Protein AF-A0A2U3KTE8-F1 (afdb_monomer_lite)

Structure (mmCIF, N/CA/C/O backbone):
data_AF-A0A2U3KTE8-F1
#
_entry.id   AF-A0A2U3KTE8-F1
#
loop_
_atom_site.group_PDB
_atom_site.id
_atom_site.type_symbol
_atom_site.label_atom_id
_atom_site.label_alt_id
_atom_site.label_comp_id
_atom_site.label_asym_id
_atom_site.label_entity_id
_atom_site.label_seq_id
_atom_site.pdbx_PDB_ins_code
_atom_site.Cartn_x
_atom_site.Cartn_y
_atom_site.Cartn_z
_atom_site.occupancy
_atom_site.B_iso_or_equiv
_atom_site.auth_seq_id
_atom_site.auth_comp_id
_atom_site.auth_asym_id
_atom_site.auth_atom_id
_atom_site.pdbx_PDB_model_num
ATOM 1 N N . MET A 1 1 ? -62.827 31.930 -78.182 1.00 28.92 1 MET A N 1
ATOM 2 C CA . MET A 1 1 ? -62.334 31.041 -79.265 1.00 28.92 1 MET A CA 1
ATOM 3 C C . MET A 1 1 ? -60.875 30.721 -78.950 1.00 28.92 1 MET A C 1
ATOM 5 O O . MET A 1 1 ? -60.211 31.600 -78.426 1.00 28.92 1 MET A O 1
ATOM 9 N N . ARG A 1 2 ? -60.452 29.448 -78.918 1.00 26.50 2 ARG A N 1
ATOM 10 C CA . ARG A 1 2 ? -59.945 28.648 -80.064 1.00 26.50 2 ARG A CA 1
ATOM 11 C C . ARG A 1 2 ? -58.793 29.349 -80.806 1.00 26.50 2 ARG A C 1
ATOM 13 O O . ARG A 1 2 ? -59.036 30.390 -81.403 1.00 26.50 2 ARG A O 1
ATOM 20 N N . GLY A 1 3 ? -57.602 28.742 -80.817 1.00 25.09 3 GLY A N 1
ATOM 21 C CA . GLY A 1 3 ? -56.425 29.221 -81.559 1.00 25.09 3 GLY A CA 1
ATOM 22 C C . GLY A 1 3 ? -55.167 28.394 -81.257 1.00 25.09 3 GLY A C 1
ATOM 23 O O . GLY A 1 3 ? -54.487 28.656 -80.272 1.00 25.09 3 GLY A O 1
ATOM 24 N N . ASN A 1 4 ? -54.879 27.380 -82.078 1.00 34.78 4 ASN A N 1
ATOM 25 C CA . ASN A 1 4 ? -53.755 26.453 -81.881 1.00 34.78 4 ASN A CA 1
ATOM 26 C C . ASN A 1 4 ? -52.385 27.123 -82.086 1.00 34.78 4 ASN A C 1
ATOM 28 O O . ASN A 1 4 ? -52.113 27.589 -83.188 1.00 34.78 4 ASN A O 1
ATOM 32 N N . TRP A 1 5 ? -51.494 27.014 -81.097 1.00 29.61 5 TRP A N 1
ATOM 33 C CA . TRP A 1 5 ? -50.030 27.017 -81.258 1.00 29.61 5 TRP A CA 1
ATOM 34 C C . TRP A 1 5 ? -49.484 25.973 -80.264 1.00 29.61 5 TRP A C 1
ATOM 36 O O . TRP A 1 5 ? -49.497 26.212 -79.064 1.00 29.61 5 TRP A O 1
ATOM 46 N N . LEU A 1 6 ? -49.383 24.700 -80.661 1.00 29.98 6 LEU A N 1
ATOM 47 C CA . LEU A 1 6 ? -48.268 24.044 -81.375 1.00 29.98 6 LEU A CA 1
ATOM 48 C C . LEU A 1 6 ? -47.181 23.503 -80.426 1.00 29.98 6 LEU A C 1
ATOM 50 O O . LEU A 1 6 ? -46.784 24.152 -79.467 1.00 29.98 6 LEU A O 1
ATOM 54 N N . CYS A 1 7 ? -46.752 22.265 -80.687 1.00 37.62 7 CYS A N 1
ATOM 55 C CA . CYS A 1 7 ? -45.860 21.485 -79.824 1.00 37.62 7 CYS A CA 1
ATOM 56 C C . CYS A 1 7 ? -44.417 22.023 -79.809 1.00 37.62 7 CYS A C 1
ATOM 58 O O . CYS A 1 7 ? -43.980 22.679 -80.755 1.00 37.62 7 CYS A O 1
ATOM 60 N N . PRO A 1 8 ? -43.632 21.613 -78.802 1.00 33.94 8 PRO A N 1
ATOM 61 C CA . PRO A 1 8 ? -42.654 20.563 -79.100 1.00 33.94 8 PRO A CA 1
ATOM 62 C C . PRO A 1 8 ? -42.802 19.333 -78.196 1.00 33.94 8 PRO A C 1
ATOM 64 O O . PRO A 1 8 ? -43.012 19.439 -76.992 1.00 33.94 8 PRO A O 1
ATOM 67 N N . ALA A 1 9 ? -42.647 18.144 -78.779 1.00 38.38 9 ALA A N 1
ATOM 68 C CA . ALA A 1 9 ? -42.578 16.889 -78.035 1.00 38.38 9 ALA A CA 1
ATOM 69 C C . ALA A 1 9 ? -41.133 16.620 -77.574 1.00 38.38 9 ALA A C 1
ATOM 71 O O . ALA A 1 9 ? -40.426 15.828 -78.189 1.00 38.38 9 ALA A O 1
ATOM 72 N N . LEU A 1 10 ? -40.690 17.308 -76.517 1.00 36.66 10 LEU A N 1
ATOM 73 C CA . LEU A 1 10 ? -39.472 17.009 -75.748 1.00 36.66 10 LEU A CA 1
ATOM 74 C C . LEU A 1 10 ? -39.554 17.716 -74.374 1.00 36.66 10 LEU A C 1
ATOM 76 O O . LEU A 1 10 ? -40.248 18.719 -74.253 1.00 36.66 10 LEU A O 1
ATOM 80 N N . LEU A 1 11 ? -38.821 17.226 -73.363 1.00 28.58 11 LEU A N 1
ATOM 81 C CA . LEU A 1 11 ? -38.658 17.849 -72.028 1.00 28.58 11 LEU A CA 1
ATOM 82 C C . LEU A 1 11 ? -39.900 17.938 -71.100 1.00 28.58 11 LEU A C 1
ATOM 84 O O . LEU A 1 11 ? -40.196 19.006 -70.581 1.00 28.58 11 LEU A O 1
ATOM 88 N N . ILE A 1 12 ? -40.496 16.794 -70.728 1.00 32.06 12 ILE A N 1
ATOM 89 C CA . ILE A 1 12 ? -40.624 16.422 -69.295 1.00 32.06 12 ILE A CA 1
ATOM 90 C C . ILE A 1 12 ? -40.321 14.918 -69.165 1.00 32.06 12 ILE A C 1
ATOM 92 O O . ILE A 1 12 ? -41.211 14.076 -69.206 1.00 32.06 12 ILE A O 1
ATOM 96 N N . ALA A 1 13 ? -39.035 14.585 -69.027 1.00 31.47 13 ALA A N 1
ATOM 97 C CA . ALA A 1 13 ? -38.539 13.247 -68.664 1.00 31.47 13 ALA A CA 1
ATOM 98 C C . ALA A 1 13 ? -37.740 13.300 -67.342 1.00 31.47 13 ALA A C 1
ATOM 100 O O . ALA A 1 13 ? -36.789 12.557 -67.120 1.00 31.47 13 ALA A O 1
ATOM 101 N N . LEU A 1 14 ? -38.114 14.254 -66.489 1.00 30.84 14 LEU A N 1
ATOM 102 C CA . LEU A 1 14 ? -37.561 14.565 -65.173 1.00 30.84 14 LEU A CA 1
ATOM 103 C C . LEU A 1 14 ? -38.757 14.842 -64.246 1.00 30.84 14 LEU A C 1
ATOM 105 O O . LEU A 1 14 ? -39.820 15.220 -64.735 1.00 30.84 14 LEU A O 1
ATOM 109 N N . PHE A 1 15 ? -38.593 14.662 -62.934 1.00 35.06 15 PHE A N 1
ATOM 110 C CA . PHE A 1 15 ? -39.677 14.689 -61.931 1.00 35.06 15 PHE A CA 1
ATOM 111 C C . PHE A 1 15 ? -40.653 13.494 -61.939 1.00 35.06 15 PHE A C 1
ATOM 113 O O . PHE A 1 15 ? -41.784 13.606 -61.471 1.00 35.06 15 PHE A O 1
ATOM 120 N N . ALA A 1 16 ? -40.168 12.297 -62.286 1.00 34.12 16 ALA A N 1
ATOM 121 C CA . ALA A 1 16 ? -40.487 11.165 -61.413 1.00 34.12 16 ALA A CA 1
ATOM 122 C C . ALA A 1 16 ? -39.717 11.407 -60.103 1.00 34.12 16 ALA A C 1
ATOM 124 O O . ALA A 1 16 ? -38.485 11.419 -60.107 1.00 34.12 16 ALA A O 1
ATOM 125 N N . GLY A 1 17 ? -40.429 11.742 -59.024 1.00 30.98 17 GLY A N 1
ATOM 126 C CA . GLY A 1 17 ? -39.804 12.182 -57.776 1.00 30.98 17 GLY A CA 1
ATOM 127 C C . GLY A 1 17 ? -38.897 11.103 -57.191 1.00 30.98 17 GLY A C 1
ATOM 128 O O . GLY A 1 17 ? -39.318 9.958 -57.039 1.00 30.98 17 GLY A O 1
ATOM 129 N N . SER A 1 18 ? -37.665 11.470 -56.835 1.00 34.28 18 SER A N 1
ATOM 130 C CA . SER A 1 18 ? -36.778 10.583 -56.093 1.00 34.28 18 SER A CA 1
ATOM 131 C C . SER A 1 18 ? -37.427 10.227 -54.757 1.00 34.28 18 SER A C 1
ATOM 133 O O . SER A 1 18 ? -37.524 11.060 -53.851 1.00 34.28 18 SER A O 1
ATOM 135 N N . VAL A 1 19 ? -37.835 8.963 -54.607 1.00 43.12 19 VAL A N 1
ATOM 136 C CA . VAL A 1 19 ? -37.968 8.360 -53.279 1.00 43.12 19 VAL A CA 1
ATOM 137 C C . VAL A 1 19 ? -36.625 8.599 -52.605 1.00 43.12 19 VAL A C 1
ATOM 139 O O . VAL A 1 19 ? -35.592 8.174 -53.122 1.00 43.12 19 VAL A O 1
ATOM 142 N N . HIS A 1 20 ? -36.623 9.381 -51.526 1.00 45.66 20 HIS A N 1
ATOM 143 C CA . HIS A 1 20 ? -35.391 9.763 -50.847 1.00 45.66 20 HIS A CA 1
ATOM 144 C C . HIS A 1 20 ? -34.847 8.527 -50.133 1.00 45.66 20 HIS A C 1
ATOM 146 O O . HIS A 1 20 ? -35.164 8.291 -48.966 1.00 45.66 20 HIS A O 1
ATOM 152 N N . ALA A 1 21 ? -34.063 7.729 -50.862 1.00 53.69 21 ALA A N 1
ATOM 153 C CA . ALA A 1 21 ? -33.314 6.616 -50.316 1.00 53.69 21 ALA A CA 1
ATOM 154 C C . ALA A 1 21 ? -32.423 7.188 -49.216 1.00 53.69 21 ALA A C 1
ATOM 156 O O . ALA A 1 21 ? -31.501 7.968 -49.460 1.00 53.69 21 ALA A O 1
ATOM 157 N N . LYS A 1 22 ? -32.817 6.916 -47.975 1.00 60.16 22 LYS A N 1
ATOM 158 C CA . LYS A 1 22 ? -32.207 7.540 -46.813 1.00 60.16 22 LYS A CA 1
ATOM 159 C C . LYS A 1 22 ? -30.845 6.893 -46.646 1.00 60.16 22 LYS A C 1
ATOM 161 O O . LYS A 1 22 ? -30.785 5.679 -46.466 1.00 60.16 22 LYS A O 1
ATOM 166 N N . GLU A 1 23 ? -29.780 7.687 -46.708 1.00 78.44 23 GLU A N 1
ATOM 167 C CA . GLU A 1 23 ? -28.440 7.166 -46.460 1.00 78.44 23 GLU A CA 1
ATOM 168 C C . GLU A 1 23 ? -28.403 6.571 -45.047 1.00 78.44 23 GLU A C 1
ATOM 170 O O . GLU A 1 23 ? -28.702 7.246 -44.054 1.00 78.44 23 GLU A O 1
ATOM 175 N N . GLN A 1 24 ? -28.094 5.281 -44.970 1.00 80.00 24 GLN A N 1
ATOM 176 C CA . GLN A 1 24 ? -28.000 4.530 -43.729 1.00 80.00 24 GLN A CA 1
ATOM 177 C C . GLN A 1 24 ? -26.578 4.026 -43.519 1.00 80.00 24 GLN A C 1
ATOM 179 O O . GLN A 1 24 ? -25.834 3.748 -44.462 1.00 80.00 24 GLN A O 1
ATOM 184 N N . ARG A 1 25 ? -26.223 3.905 -42.240 1.00 83.06 25 ARG A N 1
ATOM 185 C CA . ARG A 1 25 ? -24.971 3.328 -41.765 1.00 83.06 25 ARG A CA 1
ATOM 186 C C . ARG A 1 25 ? -25.314 2.055 -41.004 1.00 83.06 25 ARG A C 1
ATOM 188 O O . ARG A 1 25 ? -25.927 2.138 -39.943 1.00 83.06 25 ARG A O 1
ATOM 195 N N . VAL A 1 26 ? -24.924 0.911 -41.551 1.00 82.75 26 VAL A N 1
ATOM 196 C CA . VAL A 1 26 ? -25.088 -0.403 -40.917 1.00 82.75 26 VAL A CA 1
ATOM 197 C C . VAL A 1 26 ? -23.722 -0.847 -40.411 1.00 82.75 26 VAL A C 1
ATOM 199 O O . VAL A 1 26 ? -22.735 -0.780 -41.139 1.00 82.75 26 VAL A O 1
ATOM 202 N N . HIS A 1 27 ? -23.655 -1.275 -39.156 1.00 85.69 27 HIS A N 1
ATOM 203 C CA . HIS A 1 27 ? -22.467 -1.858 -38.536 1.00 85.69 27 HIS A CA 1
ATOM 204 C C . HIS A 1 27 ? -22.915 -3.137 -37.833 1.00 85.69 27 HIS A C 1
ATOM 206 O O . HIS A 1 27 ? -23.932 -3.140 -37.143 1.00 85.69 27 HIS A O 1
ATOM 212 N N . GLY A 1 28 ? -22.211 -4.232 -38.099 1.00 85.25 28 GLY A N 1
ATOM 213 C CA . GLY A 1 28 ? -22.533 -5.553 -37.578 1.00 85.25 28 GLY A CA 1
ATOM 214 C C . GLY A 1 28 ? -21.640 -6.626 -38.191 1.00 85.25 28 GLY A C 1
ATOM 215 O O . GLY A 1 28 ? -20.665 -6.324 -38.884 1.00 85.25 28 GLY A O 1
ATOM 216 N N . TYR A 1 29 ? -21.987 -7.885 -37.947 1.00 88.12 29 TYR A N 1
ATOM 217 C CA . TYR A 1 29 ? -21.288 -9.037 -38.513 1.00 88.12 29 TYR A CA 1
ATOM 218 C C . TYR A 1 29 ? -22.028 -9.577 -39.742 1.00 88.12 29 TYR A C 1
ATOM 220 O O . TYR A 1 29 ? -23.258 -9.604 -39.784 1.00 88.12 29 TYR A O 1
ATOM 228 N N . VAL A 1 30 ? -21.276 -10.038 -40.741 1.00 88.38 30 VAL A N 1
ATOM 229 C CA . VAL A 1 30 ? -21.837 -10.689 -41.932 1.00 88.38 30 VAL A CA 1
ATOM 230 C C . VAL A 1 30 ? -22.474 -12.021 -41.546 1.00 88.38 30 VAL A C 1
ATOM 232 O O . VAL A 1 30 ? -21.805 -12.892 -40.987 1.00 88.38 30 VAL A O 1
ATOM 235 N N . THR A 1 31 ? -23.756 -12.192 -41.864 1.00 89.06 31 THR A N 1
ATOM 236 C CA . THR A 1 31 ? -24.562 -13.362 -41.477 1.00 89.06 31 THR A CA 1
ATOM 237 C C . THR A 1 31 ? -24.674 -14.402 -42.597 1.00 89.06 31 THR A C 1
ATOM 239 O O . THR A 1 31 ? -24.746 -15.595 -42.311 1.00 89.06 31 THR A O 1
ATOM 242 N N . ALA A 1 32 ? -24.606 -13.978 -43.862 1.00 87.44 32 ALA A N 1
ATOM 243 C CA . ALA A 1 32 ? -24.522 -14.839 -45.044 1.00 87.44 32 ALA A CA 1
ATOM 244 C C . ALA A 1 32 ? -23.775 -14.135 -46.195 1.00 87.44 32 ALA A C 1
ATOM 246 O O . ALA A 1 32 ? -23.663 -12.910 -46.218 1.00 87.44 32 ALA A O 1
ATOM 247 N N . VAL A 1 33 ? -23.255 -14.905 -47.157 1.00 86.12 33 VAL A N 1
ATOM 248 C CA . VAL A 1 33 ? -22.587 -14.398 -48.371 1.00 86.12 33 VAL A CA 1
ATOM 249 C C . VAL A 1 33 ? -23.146 -15.137 -49.584 1.00 86.12 33 VAL A C 1
ATOM 251 O O . VAL A 1 33 ? -23.163 -16.366 -49.602 1.00 86.12 33 VAL A O 1
ATOM 254 N N . HIS A 1 34 ? -23.585 -14.390 -50.599 1.00 85.06 34 HIS A N 1
ATOM 255 C CA . HIS A 1 34 ? -24.218 -14.928 -51.812 1.00 85.06 34 HIS A CA 1
ATOM 256 C C . HIS A 1 34 ? -23.387 -14.681 -53.081 1.00 85.06 34 HIS A C 1
ATOM 258 O O . HIS A 1 34 ? -23.588 -15.347 -54.093 1.00 85.06 34 HIS A O 1
ATOM 264 N N . GLY A 1 35 ? -22.429 -13.752 -53.032 1.00 79.31 35 GLY A N 1
ATOM 265 C CA . GLY A 1 35 ? -21.465 -13.508 -54.103 1.00 79.31 35 GLY A CA 1
ATOM 266 C C . GLY A 1 35 ? -20.498 -12.362 -53.776 1.00 79.31 35 GLY A C 1
ATOM 267 O O . GLY A 1 35 ? -20.647 -11.702 -52.748 1.00 79.31 35 GLY A O 1
ATOM 268 N N . PRO A 1 36 ? -19.535 -12.048 -54.666 1.00 75.38 36 PRO A N 1
ATOM 269 C CA . PRO A 1 36 ? -18.525 -10.995 -54.455 1.00 75.38 36 PRO A CA 1
ATOM 270 C C . PRO A 1 36 ? -19.099 -9.562 -54.386 1.00 75.38 36 PRO A C 1
ATOM 272 O O . PRO A 1 36 ? -18.371 -8.591 -54.153 1.00 75.38 36 PRO A O 1
ATOM 275 N N . THR A 1 37 ? -20.403 -9.426 -54.622 1.00 83.25 37 THR A N 1
ATOM 276 C CA . THR A 1 37 ? -21.181 -8.183 -54.641 1.00 83.25 37 THR A CA 1
ATOM 277 C C . THR A 1 37 ? -22.459 -8.261 -53.793 1.00 83.25 37 THR A C 1
ATOM 279 O O . THR A 1 37 ? -23.185 -7.271 -53.740 1.00 83.25 37 THR A O 1
ATOM 282 N N . SER A 1 38 ? -22.751 -9.386 -53.114 1.00 88.12 38 SER A N 1
ATOM 283 C CA . SER A 1 38 ? -23.931 -9.498 -52.240 1.00 88.12 38 SER A CA 1
ATOM 284 C C . SER A 1 38 ? -23.744 -10.428 -51.037 1.00 88.12 38 SER A C 1
ATOM 286 O O . SER A 1 38 ? -23.248 -11.552 -51.153 1.00 88.12 38 SER A O 1
ATOM 288 N N . PHE A 1 39 ? -24.169 -9.935 -49.877 1.00 90.31 39 PHE A N 1
ATOM 289 C CA . PHE A 1 39 ? -24.069 -10.562 -48.560 1.00 90.31 39 PHE A CA 1
ATOM 290 C C . PHE A 1 39 ? -25.118 -9.950 -47.613 1.00 90.31 39 PHE A C 1
ATOM 292 O O . PHE A 1 39 ? -25.838 -9.027 -47.999 1.00 90.31 39 PHE A O 1
ATOM 299 N N . ASP A 1 40 ? -25.213 -10.462 -46.391 1.00 90.75 40 ASP A N 1
ATOM 300 C CA . ASP A 1 40 ? -26.230 -10.092 -45.401 1.00 90.75 40 ASP A CA 1
ATOM 301 C C . ASP A 1 40 ? -25.566 -9.544 -44.136 1.00 90.75 40 ASP A C 1
ATOM 303 O O . ASP A 1 40 ? -24.537 -10.066 -43.702 1.00 90.75 40 ASP A O 1
ATOM 307 N N . VAL A 1 41 ? -26.174 -8.528 -43.521 1.00 87.88 41 VAL A N 1
ATOM 308 C CA . VAL A 1 41 ? -25.844 -8.066 -42.162 1.00 87.88 41 VAL A CA 1
ATOM 309 C C . VAL A 1 41 ? -27.146 -7.827 -41.411 1.00 87.88 41 VAL A C 1
ATOM 311 O O . VAL A 1 41 ? -27.939 -6.979 -41.807 1.00 87.88 41 VAL A O 1
ATOM 314 N N . ASP A 1 42 ? -27.358 -8.546 -40.310 1.00 85.69 42 ASP A N 1
ATOM 315 C CA . ASP A 1 42 ? -28.614 -8.514 -39.545 1.00 85.69 42 ASP A CA 1
ATOM 316 C C . ASP A 1 42 ? -29.854 -8.812 -40.427 1.00 85.69 42 ASP A C 1
ATOM 318 O O . ASP A 1 42 ? -29.933 -9.911 -40.974 1.00 85.69 42 ASP A O 1
ATOM 322 N N . ASP A 1 43 ? -30.798 -7.871 -40.586 1.00 84.12 43 ASP A N 1
ATOM 323 C CA . ASP A 1 43 ? -31.929 -7.960 -41.536 1.00 84.12 43 ASP A CA 1
ATOM 324 C C . ASP A 1 43 ? -31.652 -7.299 -42.914 1.00 84.12 43 ASP A C 1
ATOM 326 O O . ASP A 1 43 ? -32.544 -7.257 -43.761 1.00 84.12 43 ASP A O 1
ATOM 330 N N . TYR A 1 44 ? -30.457 -6.746 -43.158 1.00 86.69 44 TYR A N 1
ATOM 331 C CA . TYR A 1 44 ? -30.142 -5.982 -44.375 1.00 86.69 44 TYR A CA 1
ATOM 332 C C . TYR A 1 44 ? -29.500 -6.852 -45.460 1.00 86.69 44 TYR A C 1
ATOM 334 O O . TYR A 1 44 ? -28.428 -7.432 -45.250 1.00 86.69 44 TYR A O 1
ATOM 342 N N . ARG A 1 45 ? -30.080 -6.847 -46.669 1.00 90.19 45 ARG A N 1
ATOM 343 C CA . ARG A 1 45 ? -29.439 -7.416 -47.862 1.00 90.19 45 ARG A CA 1
ATOM 344 C C . ARG A 1 45 ? -28.527 -6.380 -48.509 1.00 90.19 45 ARG A C 1
ATOM 346 O O . ARG A 1 45 ? -28.984 -5.385 -49.063 1.00 90.19 45 ARG A O 1
ATOM 353 N N . ILE A 1 46 ? -27.224 -6.617 -48.471 1.00 90.19 46 ILE A N 1
ATOM 354 C CA . ILE A 1 46 ? -26.235 -5.673 -48.987 1.00 90.19 46 ILE A CA 1
ATOM 355 C C . ILE A 1 46 ? -25.967 -5.959 -50.465 1.00 90.19 46 ILE A C 1
ATOM 357 O O . ILE A 1 46 ? -25.741 -7.107 -50.862 1.00 90.19 46 ILE A O 1
ATOM 361 N N . LEU A 1 47 ? -25.963 -4.898 -51.273 1.00 89.56 47 LEU A N 1
ATOM 362 C CA . LEU A 1 47 ? -25.546 -4.908 -52.673 1.00 89.56 47 LEU A CA 1
ATOM 363 C C . LEU A 1 47 ? -24.385 -3.928 -52.865 1.00 89.56 47 LEU A C 1
ATOM 365 O O . LEU A 1 47 ? -24.518 -2.739 -52.578 1.00 89.56 47 LEU A O 1
ATOM 369 N N . ARG A 1 48 ? -23.248 -4.418 -53.365 1.00 87.19 48 ARG A N 1
ATOM 370 C CA . ARG A 1 48 ? -22.028 -3.634 -53.608 1.00 87.19 48 ARG A CA 1
ATOM 371 C C . ARG A 1 48 ? -21.708 -3.613 -55.102 1.00 87.19 48 ARG A C 1
ATOM 373 O O . ARG A 1 48 ? -21.484 -4.667 -55.692 1.00 87.19 48 ARG A O 1
ATOM 380 N N . ASP A 1 49 ? -21.629 -2.425 -55.697 1.00 82.69 49 ASP A N 1
ATOM 381 C CA . ASP A 1 49 ? -21.082 -2.266 -57.049 1.00 82.69 49 ASP A CA 1
ATOM 382 C C . ASP A 1 49 ? -19.582 -2.622 -57.066 1.00 82.69 49 ASP A C 1
ATOM 384 O O . ASP A 1 49 ? -18.869 -2.379 -56.091 1.00 82.69 49 ASP A O 1
ATOM 388 N N . GLN A 1 50 ? -19.065 -3.197 -58.155 1.00 78.69 50 GLN A N 1
ATOM 389 C CA . GLN A 1 50 ? -17.646 -3.572 -58.222 1.00 78.69 50 GLN A CA 1
ATOM 390 C C . GLN A 1 50 ? -16.700 -2.364 -58.106 1.00 78.69 50 GLN A C 1
ATOM 392 O O . GLN A 1 50 ? -15.600 -2.526 -57.576 1.00 78.69 50 GLN A O 1
ATOM 397 N N . SER A 1 51 ? -17.143 -1.174 -58.526 1.00 76.12 51 SER A N 1
ATOM 398 C CA . SER A 1 51 ? -16.421 0.099 -58.388 1.00 76.12 51 SER A CA 1
ATOM 399 C C . SER A 1 51 ? -16.314 0.608 -56.944 1.00 76.12 51 SER A C 1
ATOM 401 O O . SER A 1 51 ? -15.414 1.391 -56.640 1.00 76.12 51 SER A O 1
ATOM 403 N N . VAL A 1 52 ? -17.183 0.147 -56.037 1.00 80.69 52 VAL A N 1
ATOM 404 C CA . VAL A 1 52 ? -17.146 0.517 -54.616 1.00 80.69 52 VAL A CA 1
ATOM 405 C C . VAL A 1 52 ? -16.070 -0.306 -53.920 1.00 80.69 52 VAL A C 1
ATOM 407 O O . VAL A 1 52 ? -16.227 -1.511 -53.699 1.00 80.69 52 VAL A O 1
ATOM 410 N N . THR A 1 53 ? -14.960 0.347 -53.587 1.00 77.50 53 THR A N 1
ATOM 411 C CA . THR A 1 53 ? -13.811 -0.280 -52.930 1.00 77.50 53 THR A CA 1
ATOM 412 C C . THR A 1 53 ? -14.165 -0.811 -51.540 1.00 77.50 53 THR A C 1
ATOM 414 O O . THR A 1 53 ? -14.975 -0.237 -50.809 1.00 77.50 53 THR A O 1
ATOM 417 N N . ILE A 1 54 ? -13.536 -1.932 -51.180 1.00 82.69 54 ILE A N 1
ATOM 418 C CA . ILE A 1 54 ? -13.597 -2.503 -49.833 1.00 82.69 54 ILE A CA 1
ATOM 419 C C . ILE A 1 54 ? -12.341 -2.048 -49.087 1.00 82.69 54 ILE A C 1
ATOM 421 O O . ILE A 1 54 ? -11.221 -2.325 -49.517 1.00 82.69 54 ILE A O 1
ATOM 425 N N . GLU A 1 55 ? -12.529 -1.341 -47.980 1.00 83.19 55 GLU A N 1
ATOM 426 C CA . GLU A 1 55 ? -11.456 -0.847 -47.120 1.00 83.19 55 GLU A CA 1
ATOM 427 C C . GLU A 1 55 ? -11.212 -1.845 -45.981 1.00 83.19 55 GLU A C 1
ATOM 429 O O . GLU A 1 55 ? -12.041 -1.988 -45.085 1.00 83.19 55 GLU A O 1
ATOM 434 N N . PHE A 1 56 ? -10.082 -2.549 -46.006 1.00 77.31 56 PHE A N 1
ATOM 435 C CA . PHE A 1 56 ? -9.706 -3.478 -44.937 1.00 77.31 56 PHE A CA 1
ATOM 436 C C . PHE A 1 56 ? -8.962 -2.723 -43.828 1.00 77.31 56 PHE A C 1
ATOM 438 O O . PHE A 1 56 ? -7.908 -2.139 -44.070 1.00 77.31 56 PHE A O 1
ATOM 445 N N . VAL A 1 57 ? -9.522 -2.734 -42.617 1.00 73.62 57 VAL A N 1
ATOM 446 C CA . VAL A 1 57 ? -9.039 -2.000 -41.440 1.00 73.62 57 VAL A CA 1
ATOM 447 C C . VAL A 1 57 ? -8.342 -2.967 -40.480 1.00 73.62 57 VAL A C 1
ATOM 449 O O . VAL A 1 57 ? -8.933 -3.961 -40.051 1.00 73.62 57 VAL A O 1
ATOM 452 N N . THR A 1 58 ? -7.090 -2.656 -40.144 1.00 65.31 58 THR A N 1
ATOM 453 C CA . THR A 1 58 ? -6.147 -3.486 -39.373 1.00 65.31 58 THR A CA 1
ATOM 454 C C . THR A 1 58 ? -5.725 -2.779 -38.076 1.00 65.31 58 THR A C 1
ATOM 456 O O . THR A 1 58 ? -5.627 -1.555 -38.073 1.00 65.31 58 THR A O 1
ATOM 459 N N . ASP A 1 59 ? -5.427 -3.515 -36.997 1.00 57.69 59 ASP A N 1
ATOM 460 C CA . ASP A 1 59 ? -4.810 -2.936 -35.782 1.00 57.69 59 ASP A CA 1
ATOM 461 C C . ASP A 1 59 ? -3.307 -2.642 -36.034 1.00 57.69 59 ASP A C 1
ATOM 463 O O . ASP A 1 59 ? -2.608 -3.472 -36.618 1.00 57.69 59 ASP A O 1
ATOM 467 N N . ASP A 1 60 ? -2.796 -1.498 -35.553 1.00 46.94 60 ASP A N 1
ATOM 468 C CA . ASP A 1 60 ? -1.441 -0.970 -35.848 1.00 46.94 60 ASP A CA 1
ATOM 469 C C . ASP A 1 60 ? -0.253 -1.869 -35.421 1.00 46.94 60 ASP A C 1
ATOM 471 O O . ASP A 1 60 ? 0.868 -1.679 -35.894 1.00 46.94 60 ASP A O 1
ATOM 475 N N . ASP A 1 61 ? -0.465 -2.845 -34.530 1.00 46.47 61 ASP A N 1
ATOM 476 C CA . ASP A 1 61 ? 0.589 -3.740 -34.013 1.00 46.47 61 ASP A CA 1
ATOM 477 C C . ASP A 1 61 ? 0.988 -4.872 -34.994 1.00 46.47 61 ASP A C 1
ATOM 479 O O . ASP A 1 61 ? 1.993 -5.557 -34.771 1.00 46.47 61 ASP A O 1
ATOM 483 N N . ASP A 1 62 ? 0.219 -5.132 -36.062 1.00 47.09 62 ASP A N 1
ATOM 484 C CA . ASP A 1 62 ? 0.416 -6.324 -36.905 1.00 47.09 62 ASP A CA 1
ATOM 485 C C . ASP A 1 62 ? 1.281 -6.071 -38.156 1.00 47.09 62 ASP A C 1
ATOM 487 O O . ASP A 1 62 ? 0.797 -5.772 -39.249 1.00 47.09 62 ASP A O 1
ATOM 491 N N . GLN A 1 63 ? 2.596 -6.255 -38.004 1.00 43.12 63 GLN A N 1
ATOM 492 C CA . GLN A 1 63 ? 3.603 -5.979 -39.044 1.00 43.12 63 GLN A CA 1
ATOM 493 C C . GLN A 1 63 ? 3.455 -6.797 -40.350 1.00 43.12 63 GLN A C 1
ATOM 495 O O . GLN A 1 63 ? 4.078 -6.446 -41.351 1.00 43.12 63 GLN A O 1
ATOM 500 N N . ASN A 1 64 ? 2.619 -7.845 -40.386 1.00 46.72 64 ASN A N 1
ATOM 501 C CA . ASN A 1 64 ? 2.416 -8.706 -41.562 1.00 46.72 64 ASN A CA 1
ATOM 502 C C . ASN A 1 64 ? 1.093 -8.419 -42.306 1.00 46.72 64 ASN A C 1
ATOM 504 O O . ASN A 1 64 ? 0.380 -9.338 -42.712 1.00 46.72 64 ASN A O 1
ATOM 508 N N . ALA A 1 65 ? 0.773 -7.146 -42.558 1.00 48.00 65 ALA A N 1
ATOM 509 C CA . ALA A 1 65 ? -0.464 -6.747 -43.245 1.00 48.00 65 ALA A CA 1
ATOM 510 C C . ALA A 1 65 ? -0.635 -7.282 -44.691 1.00 48.00 65 ALA A C 1
ATOM 512 O O . ALA A 1 65 ? -1.716 -7.182 -45.271 1.00 48.00 65 ALA A O 1
ATOM 513 N N . ALA A 1 66 ? 0.401 -7.891 -45.280 1.00 47.25 66 ALA A N 1
ATOM 514 C CA . ALA A 1 66 ? 0.315 -8.579 -46.570 1.00 47.25 66 ALA A CA 1
ATOM 515 C C . ALA A 1 66 ? -0.506 -9.890 -46.529 1.00 47.25 66 ALA A C 1
ATOM 517 O O . ALA A 1 66 ? -0.999 -10.322 -47.570 1.00 47.25 66 ALA A O 1
ATOM 518 N N . ASP A 1 67 ? -0.658 -10.500 -45.347 1.00 49.28 67 ASP A N 1
ATOM 519 C CA . ASP A 1 67 ? -1.189 -11.860 -45.138 1.00 49.28 67 ASP A CA 1
ATOM 520 C C . ASP A 1 67 ? -2.699 -11.905 -44.797 1.00 49.28 67 ASP A C 1
ATOM 522 O O . ASP A 1 67 ? -3.234 -12.950 -44.403 1.00 49.28 67 ASP A O 1
ATOM 526 N N . TYR A 1 68 ? -3.410 -10.776 -44.894 1.00 54.38 68 TYR A N 1
ATOM 527 C CA . TYR A 1 68 ? -4.851 -10.721 -44.625 1.00 54.38 68 TYR A CA 1
ATOM 528 C C . TYR A 1 68 ? -5.687 -11.272 -45.796 1.00 54.38 68 TYR A C 1
ATOM 530 O O . TYR A 1 68 ? -5.380 -10.979 -46.957 1.00 54.38 68 TYR A O 1
ATOM 538 N N . PRO A 1 69 ? -6.783 -12.011 -45.520 1.00 54.16 69 PRO A N 1
ATOM 539 C CA . PRO A 1 69 ? -7.791 -12.325 -46.528 1.00 54.16 69 PRO A CA 1
ATOM 540 C C . PRO A 1 69 ? -8.378 -11.031 -47.111 1.00 54.16 69 PRO A C 1
ATOM 542 O O . PRO A 1 69 ? -8.708 -10.108 -46.369 1.00 54.16 69 PRO A O 1
ATOM 545 N N . LYS A 1 70 ? -8.484 -10.958 -48.443 1.00 62.09 70 LYS A N 1
ATOM 546 C CA . LYS A 1 70 ? -8.980 -9.779 -49.187 1.00 62.09 70 LYS A CA 1
ATOM 547 C C . LYS A 1 70 ? -10.428 -9.963 -49.658 1.00 62.09 70 LYS A C 1
ATOM 549 O O . LYS A 1 70 ? -10.830 -9.434 -50.691 1.00 62.09 70 LYS A O 1
ATOM 554 N N . ASP A 1 71 ? -11.189 -10.753 -48.911 1.00 68.81 71 ASP A N 1
ATOM 555 C CA . ASP A 1 71 ? -12.556 -11.185 -49.181 1.00 68.81 71 ASP A CA 1
ATOM 556 C C . ASP A 1 71 ? -13.479 -10.927 -47.972 1.00 68.81 71 ASP A C 1
ATOM 558 O O . ASP A 1 71 ? -13.032 -10.680 -46.852 1.00 68.81 71 ASP A O 1
ATOM 562 N N . ILE A 1 72 ? -14.793 -10.943 -48.215 1.00 78.00 72 ILE A N 1
ATOM 563 C CA . ILE A 1 72 ? -15.829 -10.804 -47.180 1.00 78.00 72 ILE A CA 1
ATOM 564 C C . ILE A 1 72 ? -16.360 -12.201 -46.851 1.00 78.00 72 ILE A C 1
ATOM 566 O O . ILE A 1 72 ? -16.673 -12.975 -47.756 1.00 78.00 72 ILE A O 1
ATOM 570 N N . ARG A 1 73 ? -16.449 -12.527 -45.558 1.00 79.75 73 ARG A N 1
ATOM 571 C CA . ARG A 1 73 ? -16.753 -13.870 -45.042 1.00 79.75 73 ARG A CA 1
ATOM 572 C C . ARG A 1 73 ? -17.866 -13.790 -43.996 1.00 79.75 73 ARG A C 1
ATOM 574 O O . ARG A 1 73 ? -18.052 -12.747 -43.376 1.00 79.75 73 ARG A O 1
ATOM 581 N N . VAL A 1 74 ? -18.584 -14.888 -43.754 1.00 83.19 74 VAL A N 1
ATOM 582 C CA . VAL A 1 74 ? -19.516 -14.963 -42.612 1.00 83.19 74 VAL A CA 1
ATOM 583 C C . VAL A 1 74 ? -18.717 -14.801 -41.313 1.00 83.19 74 VAL A C 1
ATOM 585 O O . VAL A 1 74 ? -17.653 -15.399 -41.158 1.00 83.19 74 VAL A O 1
ATOM 588 N N . GLY A 1 75 ? -19.191 -13.942 -40.410 1.00 79.19 75 GLY A N 1
ATOM 589 C CA . GLY A 1 75 ? -18.454 -13.536 -39.210 1.00 79.19 75 GLY A CA 1
ATOM 590 C C . GLY A 1 75 ? -17.397 -12.440 -39.429 1.00 79.19 75 GLY A C 1
ATOM 591 O O . GLY A 1 75 ? -16.691 -12.099 -38.482 1.00 79.19 75 GLY A O 1
ATOM 592 N N . SER A 1 76 ? -17.277 -11.846 -40.624 1.00 82.19 76 SER A N 1
ATOM 593 C CA . SER A 1 76 ? -16.565 -10.569 -40.792 1.00 82.19 76 SER A CA 1
ATOM 594 C C . SER A 1 76 ? -17.351 -9.437 -40.122 1.00 82.19 76 SER A C 1
ATOM 596 O O . SER A 1 76 ? -18.512 -9.223 -40.464 1.00 82.19 76 SER A O 1
ATOM 598 N N . GLU A 1 77 ? -16.727 -8.682 -39.215 1.00 85.31 77 GLU A N 1
ATOM 599 C CA . GLU A 1 77 ? -17.281 -7.415 -38.714 1.00 85.31 77 GLU A CA 1
ATOM 600 C C . GLU A 1 77 ? -17.074 -6.311 -39.761 1.00 85.31 77 GLU A C 1
ATOM 602 O O . GLU A 1 77 ? -15.945 -6.095 -40.217 1.00 85.31 77 GLU A O 1
ATOM 607 N N . ILE A 1 78 ? -18.146 -5.611 -40.149 1.00 86.94 78 ILE A N 1
ATOM 608 C CA . ILE A 1 78 ? -18.111 -4.602 -41.217 1.00 86.94 78 ILE A CA 1
ATOM 609 C C . ILE A 1 78 ? -18.938 -3.346 -40.886 1.00 86.94 78 ILE A C 1
ATOM 611 O O . ILE A 1 78 ? -19.995 -3.430 -40.262 1.00 86.94 78 ILE A O 1
ATOM 615 N N . GLU A 1 79 ? -18.472 -2.176 -41.341 1.00 87.38 79 GLU A N 1
ATOM 616 C CA . GLU A 1 79 ? -19.273 -0.942 -41.438 1.00 87.38 79 GLU A CA 1
ATOM 617 C C . GLU A 1 79 ? -19.603 -0.682 -42.911 1.00 87.38 79 GLU A C 1
ATOM 619 O O . GLU A 1 79 ? -18.720 -0.662 -43.767 1.00 87.38 79 GLU A O 1
ATOM 624 N N . ILE A 1 80 ? -20.871 -0.416 -43.201 1.00 88.25 80 ILE A N 1
ATOM 625 C CA . ILE A 1 80 ? -21.378 -0.105 -44.534 1.00 88.25 80 ILE A CA 1
ATOM 626 C C . ILE A 1 80 ? -22.083 1.246 -44.479 1.00 88.25 80 ILE A C 1
ATOM 628 O O . ILE A 1 80 ? -22.834 1.521 -43.540 1.00 88.25 80 ILE A O 1
ATOM 632 N N . ARG A 1 81 ? -21.898 2.069 -45.511 1.00 89.56 81 ARG A N 1
ATOM 633 C CA . ARG A 1 81 ? -22.758 3.232 -45.774 1.00 89.56 81 ARG A CA 1
ATOM 634 C C . ARG A 1 81 ? -23.369 3.099 -47.149 1.00 89.56 81 ARG A C 1
ATOM 636 O O . ARG A 1 81 ? -22.682 2.681 -48.080 1.00 89.56 81 ARG A O 1
ATOM 643 N N . GLY A 1 82 ? -24.641 3.436 -47.289 1.00 88.25 82 GLY A N 1
ATOM 644 C CA . GLY A 1 82 ? -25.336 3.263 -48.554 1.00 88.25 82 GLY A CA 1
ATOM 645 C C . GLY A 1 82 ? -26.795 3.673 -48.517 1.00 88.25 82 GLY A C 1
ATOM 646 O O . GLY A 1 82 ? -27.327 4.079 -47.484 1.00 88.25 82 GLY A O 1
ATOM 647 N N . ASP A 1 83 ? -27.427 3.552 -49.675 1.00 88.38 83 ASP A N 1
ATOM 648 C CA . ASP A 1 83 ? -28.821 3.921 -49.879 1.00 88.38 83 ASP A CA 1
ATOM 649 C C . ASP A 1 83 ? -29.712 2.715 -49.585 1.00 88.38 83 ASP A C 1
ATOM 651 O O . ASP A 1 83 ? -29.617 1.688 -50.260 1.00 88.38 83 ASP A O 1
ATOM 655 N N . TYR A 1 84 ? -30.540 2.832 -48.545 1.00 85.88 84 TYR A N 1
ATOM 656 C CA . TYR A 1 84 ? -31.457 1.777 -48.116 1.00 85.88 84 TYR A CA 1
ATOM 657 C C . TYR A 1 84 ? -32.846 1.949 -48.733 1.00 85.88 84 TYR A C 1
ATOM 659 O O . TYR A 1 84 ? -33.444 3.029 -48.649 1.00 85.88 84 TYR A O 1
ATOM 667 N N . ASP A 1 85 ? -33.377 0.860 -49.283 1.00 83.75 85 ASP A N 1
ATOM 668 C CA . ASP A 1 85 ? -34.761 0.739 -49.724 1.00 83.75 85 ASP A CA 1
ATOM 669 C C . ASP A 1 85 ? -35.596 -0.029 -48.684 1.00 83.75 85 ASP A C 1
ATOM 671 O O . ASP A 1 85 ? -35.407 -1.219 -48.427 1.00 83.75 85 ASP A O 1
ATOM 675 N N . GLY A 1 86 ? -36.569 0.674 -48.100 1.00 72.06 86 GLY A N 1
ATOM 676 C CA . GLY A 1 86 ? -37.476 0.131 -47.093 1.00 72.06 86 GLY A CA 1
ATOM 677 C C . GLY A 1 86 ? -38.567 -0.806 -47.615 1.00 72.06 86 GLY A C 1
ATOM 678 O O . GLY A 1 86 ? -39.321 -1.311 -46.789 1.00 72.06 86 GLY A O 1
ATOM 679 N N . GLN A 1 87 ? -38.683 -1.026 -48.930 1.00 78.06 87 GLN A N 1
ATOM 680 C CA . GLN A 1 87 ? -39.610 -2.010 -49.509 1.00 78.06 87 GLN A CA 1
ATOM 681 C C . GLN A 1 87 ? -38.936 -3.352 -49.817 1.00 78.06 87 GLN A C 1
ATOM 683 O O . GLN A 1 87 ? -39.559 -4.397 -49.648 1.00 78.06 87 GLN A O 1
ATOM 688 N N . THR A 1 88 ? -37.676 -3.334 -50.256 1.00 81.25 88 THR A N 1
ATOM 689 C CA . THR A 1 88 ? -36.913 -4.547 -50.611 1.00 81.25 88 THR A CA 1
ATOM 690 C C . THR A 1 88 ? -35.986 -5.041 -49.499 1.00 81.25 88 THR A C 1
ATOM 692 O O . THR A 1 88 ? -35.485 -6.159 -49.586 1.00 81.25 88 THR A O 1
ATOM 695 N N . HIS A 1 89 ? -35.753 -4.226 -48.462 1.00 78.81 89 HIS A N 1
ATOM 696 C CA . HIS A 1 89 ? -34.711 -4.420 -47.443 1.00 78.81 89 HIS A CA 1
ATOM 697 C C . HIS A 1 89 ? -33.275 -4.461 -48.012 1.00 78.81 89 HIS A C 1
ATOM 699 O O . HIS A 1 89 ? -32.335 -4.889 -47.333 1.00 78.81 89 HIS A O 1
ATOM 705 N N . GLU A 1 90 ? -33.083 -3.978 -49.245 1.00 87.12 90 GLU A N 1
ATOM 706 C CA . GLU A 1 90 ? -31.766 -3.836 -49.856 1.00 87.12 90 GLU A CA 1
ATOM 707 C C . GLU A 1 90 ? -31.060 -2.553 -49.395 1.00 87.12 90 GLU A C 1
ATOM 709 O O . GLU A 1 90 ? -31.655 -1.476 -49.323 1.00 87.12 90 GLU A O 1
ATOM 714 N N . LEU A 1 91 ? -29.751 -2.647 -49.157 1.00 88.56 91 LEU A N 1
ATOM 715 C CA . LEU A 1 91 ? -28.867 -1.503 -48.953 1.00 88.56 91 LEU A CA 1
ATOM 716 C C . LEU A 1 91 ? -27.783 -1.496 -50.033 1.00 88.56 91 LEU A C 1
ATOM 718 O O . LEU A 1 91 ? -26.927 -2.383 -50.098 1.00 88.56 91 LEU A O 1
ATOM 722 N N . ARG A 1 92 ? -27.810 -0.464 -50.880 1.00 90.88 92 ARG A N 1
ATOM 723 C CA . ARG A 1 92 ? -26.861 -0.264 -51.981 1.00 90.88 92 ARG A CA 1
ATOM 724 C C . ARG A 1 92 ? -25.641 0.482 -51.454 1.00 90.88 92 ARG A C 1
ATOM 726 O O . ARG A 1 92 ? -25.685 1.691 -51.224 1.00 90.88 92 ARG A O 1
ATOM 733 N N . ALA A 1 93 ? -24.578 -0.270 -51.186 1.00 88.50 93 ALA A N 1
ATOM 734 C CA . ALA A 1 93 ? -23.379 0.206 -50.513 1.00 88.50 93 ALA A CA 1
ATOM 735 C C . ALA A 1 93 ? -22.614 1.226 -51.371 1.00 88.50 93 ALA A C 1
ATOM 737 O O . ALA A 1 93 ? -22.219 0.928 -52.495 1.00 88.50 93 ALA A O 1
ATOM 738 N N . LYS A 1 94 ? -22.363 2.404 -50.795 1.00 89.56 94 LYS A N 1
ATOM 739 C CA . LYS A 1 94 ? -21.459 3.459 -51.285 1.00 89.56 94 LYS A CA 1
ATOM 740 C C . LYS A 1 94 ? -20.040 3.296 -50.738 1.00 89.56 94 LYS A C 1
ATOM 742 O O . LYS A 1 94 ? -19.085 3.723 -51.379 1.00 89.56 94 LYS A O 1
ATOM 747 N N . SER A 1 95 ? -19.894 2.678 -49.566 1.00 88.94 95 SER A N 1
ATOM 748 C CA . SER A 1 95 ? -18.610 2.245 -49.010 1.00 88.94 95 SER A CA 1
ATOM 749 C C . SER A 1 95 ? -18.785 1.031 -48.097 1.00 88.94 95 SER A C 1
ATOM 751 O O . SER A 1 95 ? -19.830 0.863 -47.464 1.00 88.94 95 SER A O 1
ATOM 753 N N . VAL A 1 96 ? -17.756 0.180 -48.043 1.00 86.94 96 VAL A N 1
ATOM 754 C CA . VAL A 1 96 ? -17.686 -0.997 -47.165 1.00 86.94 96 VAL A CA 1
ATOM 755 C C . VAL A 1 96 ? -16.320 -1.009 -46.478 1.00 86.94 96 VAL A C 1
ATOM 757 O O . VAL A 1 96 ? -15.293 -1.098 -47.150 1.00 86.94 96 VAL A O 1
ATOM 760 N N . LYS A 1 97 ? -16.306 -0.938 -45.147 1.00 87.12 97 LYS A N 1
ATOM 761 C CA . LYS A 1 97 ? -15.124 -1.147 -44.302 1.00 87.12 97 LYS A CA 1
ATOM 762 C C . LYS A 1 97 ? -15.199 -2.533 -43.667 1.00 87.12 97 LYS A C 1
ATOM 764 O O . LYS A 1 97 ? -16.245 -2.891 -43.133 1.00 87.12 97 LYS A O 1
ATOM 769 N N . VAL A 1 98 ? -14.104 -3.287 -43.688 1.00 84.00 98 VAL A N 1
ATOM 770 C CA . VAL A 1 98 ? -13.997 -4.634 -43.107 1.00 84.00 98 VAL A CA 1
ATOM 771 C C . VAL A 1 98 ? -12.947 -4.629 -42.009 1.00 84.00 98 VAL A C 1
ATOM 773 O O . VAL A 1 98 ? -11.777 -4.366 -42.277 1.00 84.00 98 VAL A O 1
ATOM 776 N N . TYR A 1 99 ? -13.338 -4.948 -40.779 1.00 78.06 99 TYR A N 1
ATOM 777 C CA . TYR A 1 99 ? -12.426 -4.996 -39.640 1.00 78.06 99 TYR A CA 1
ATOM 778 C C . TYR A 1 99 ? -11.776 -6.384 -39.561 1.00 78.06 99 TYR A C 1
ATOM 780 O O . TYR A 1 99 ? -12.411 -7.373 -39.196 1.00 78.06 99 TYR A O 1
ATOM 788 N N . THR A 1 100 ? -10.485 -6.488 -39.892 1.00 65.88 100 THR A N 1
ATOM 789 C CA . THR A 1 100 ? -9.778 -7.787 -39.957 1.00 65.88 100 THR A CA 1
ATOM 790 C C . THR A 1 100 ? -9.379 -8.337 -38.583 1.00 65.88 100 THR A C 1
ATOM 792 O O . THR A 1 100 ? -8.854 -9.450 -38.486 1.00 65.88 100 THR A O 1
ATOM 795 N N . ARG A 1 101 ? -9.662 -7.584 -37.514 1.00 60.09 101 ARG A N 1
ATOM 796 C CA . ARG A 1 101 ? -9.220 -7.799 -36.130 1.00 60.09 101 ARG A CA 1
ATOM 797 C C . ARG A 1 101 ? -9.463 -9.206 -35.577 1.00 60.09 101 ARG A C 1
ATOM 799 O O . ARG A 1 101 ? -8.600 -9.756 -34.900 1.00 60.09 101 ARG A O 1
ATOM 806 N N . GLU A 1 102 ? -10.615 -9.805 -35.873 1.00 53.09 102 GLU A N 1
ATOM 807 C CA . GLU A 1 102 ? -10.972 -11.149 -35.387 1.00 53.09 102 GLU A CA 1
ATOM 808 C C . GLU A 1 102 ? -10.543 -12.289 -36.338 1.00 53.09 102 GLU A C 1
ATOM 810 O O . GLU A 1 102 ? -10.712 -13.464 -36.012 1.00 53.09 102 GLU A O 1
ATOM 815 N N . SER A 1 103 ? -9.982 -11.977 -37.514 1.00 52.38 103 SER A N 1
ATOM 816 C CA . SER A 1 103 ? -9.968 -12.911 -38.654 1.00 52.38 103 SER A CA 1
ATOM 817 C C . SER A 1 103 ? -8.867 -13.981 -38.659 1.00 52.38 103 SER A C 1
ATOM 819 O O . SER A 1 103 ? -9.070 -15.025 -39.277 1.00 52.38 103 SER A O 1
ATOM 821 N N . ARG A 1 104 ? -7.702 -13.773 -38.012 1.00 54.47 104 ARG A N 1
ATOM 822 C CA . ARG A 1 104 ? -6.557 -14.712 -38.170 1.00 54.47 104 ARG A CA 1
ATOM 823 C C . ARG A 1 104 ? -5.630 -14.963 -36.971 1.00 54.47 104 ARG A C 1
ATOM 825 O O . ARG A 1 104 ? -4.889 -15.943 -37.014 1.00 54.47 104 ARG A O 1
ATOM 832 N N . LYS A 1 105 ? -5.657 -14.149 -35.909 1.00 62.66 105 LYS A N 1
ATOM 833 C CA . LYS A 1 105 ? -4.864 -14.359 -34.673 1.00 62.66 105 LYS A CA 1
ATOM 834 C C . LYS A 1 105 ? -5.766 -14.337 -33.438 1.00 62.66 105 LYS A C 1
ATOM 836 O O . LYS A 1 105 ? -5.789 -13.381 -32.669 1.00 62.66 105 LYS A O 1
ATOM 841 N N . LEU A 1 106 ? -6.532 -15.406 -33.254 1.00 71.75 106 LEU A N 1
ATOM 842 C CA . LEU A 1 106 ? -7.409 -15.569 -32.100 1.00 71.75 106 LEU A CA 1
ATOM 843 C C . LEU A 1 106 ? -6.609 -16.121 -30.921 1.00 71.75 106 LEU A C 1
ATOM 845 O O . LEU A 1 106 ? -6.043 -17.208 -31.013 1.00 71.75 106 LEU A O 1
ATOM 849 N N . LYS A 1 107 ? -6.597 -15.386 -29.805 1.00 82.38 107 LYS A N 1
ATOM 850 C CA . LYS A 1 107 ? -6.014 -15.811 -28.528 1.00 82.38 107 LYS A CA 1
ATOM 851 C C . LYS A 1 107 ? -7.078 -15.719 -27.442 1.00 82.38 107 LYS A C 1
ATOM 853 O O . LYS A 1 107 ? -7.462 -14.620 -27.045 1.00 82.38 107 LYS A O 1
ATOM 858 N N . ARG A 1 108 ? -7.584 -16.867 -26.997 1.00 86.19 108 ARG A N 1
ATOM 859 C CA . ARG A 1 108 ? -8.758 -16.968 -26.119 1.00 86.19 108 ARG A CA 1
ATOM 860 C C . ARG A 1 108 ? -8.491 -17.900 -24.937 1.00 86.19 108 ARG A C 1
ATOM 862 O O . ARG A 1 108 ? -7.508 -18.642 -24.914 1.00 86.19 108 ARG A O 1
ATOM 869 N N . ALA A 1 109 ? -9.356 -17.825 -23.933 1.00 88.88 109 ALA A N 1
ATOM 870 C CA . ALA A 1 109 ? -9.364 -18.732 -22.793 1.00 88.88 109 ALA A CA 1
ATOM 871 C C . ALA A 1 109 ? -10.798 -19.005 -22.333 1.00 88.88 109 ALA A C 1
ATOM 873 O O . ALA A 1 109 ? -11.642 -18.108 -22.384 1.00 88.88 109 ALA A O 1
ATOM 874 N N . ALA A 1 110 ? -11.047 -20.225 -21.877 1.00 91.31 110 ALA A N 1
ATOM 875 C CA . ALA A 1 110 ? -12.332 -20.714 -21.399 1.00 91.31 110 ALA A CA 1
ATOM 876 C C . ALA A 1 110 ? -12.115 -21.722 -20.261 1.00 91.31 110 ALA A C 1
ATOM 878 O O . ALA A 1 110 ? -11.002 -22.206 -20.049 1.00 91.31 110 ALA A O 1
ATOM 879 N N . ILE A 1 111 ? -13.187 -22.052 -19.559 1.00 89.69 111 ILE A N 1
ATOM 880 C CA . ILE A 1 111 ? -13.295 -23.216 -18.685 1.00 89.69 111 ILE A CA 1
ATOM 881 C C . ILE A 1 111 ? -13.962 -24.343 -19.494 1.00 89.69 111 ILE A C 1
ATOM 883 O O . ILE A 1 111 ? -14.895 -24.093 -20.260 1.00 89.69 111 ILE A O 1
ATOM 887 N N . LEU A 1 112 ? -13.439 -25.568 -19.392 1.00 88.94 112 LEU A N 1
ATOM 888 C CA . LEU A 1 112 ? -13.916 -26.724 -20.157 1.00 88.94 112 LEU A CA 1
ATOM 889 C C . LEU A 1 112 ? -15.249 -27.255 -19.617 1.00 88.94 112 LEU A C 1
ATOM 891 O O . LEU A 1 112 ? -15.302 -27.803 -18.518 1.00 88.94 112 LEU A O 1
ATOM 895 N N . ASP A 1 113 ? -16.302 -27.187 -20.428 1.00 83.31 113 ASP A N 1
ATOM 896 C CA . ASP A 1 113 ? -17.596 -27.816 -20.126 1.00 83.31 113 ASP A CA 1
ATOM 897 C C . ASP A 1 113 ? -17.709 -29.271 -20.628 1.00 83.31 113 ASP A C 1
ATOM 899 O O . ASP A 1 113 ? -18.632 -29.990 -20.247 1.00 83.31 113 ASP A O 1
ATOM 903 N N . GLN A 1 114 ? -16.757 -29.729 -21.451 1.00 84.31 114 GLN A N 1
ATOM 904 C CA . GLN A 1 114 ? -16.673 -31.096 -21.980 1.00 84.31 114 GLN A CA 1
ATOM 905 C C . GLN A 1 114 ? -15.216 -31.593 -21.972 1.00 84.31 114 GLN A C 1
ATOM 907 O O . GLN A 1 114 ? -14.283 -30.796 -22.086 1.00 84.31 114 GLN A O 1
ATOM 912 N N . VAL A 1 115 ? -15.015 -32.910 -21.856 1.00 84.00 115 VAL A N 1
ATOM 913 C CA . VAL A 1 115 ? -13.682 -33.538 -21.939 1.00 84.00 115 VAL A CA 1
ATOM 914 C C . VAL A 1 115 ? -13.189 -33.525 -23.400 1.00 84.00 115 VAL A C 1
ATOM 916 O O . VAL A 1 115 ? -13.931 -33.974 -24.278 1.00 84.00 115 VAL A O 1
ATOM 919 N N . PRO A 1 116 ? -11.968 -33.035 -23.703 1.00 86.06 116 PRO A N 1
ATOM 920 C CA . PRO A 1 116 ? -11.472 -32.951 -25.077 1.00 86.06 116 PRO A CA 1
ATOM 921 C C . PRO A 1 116 ? -11.279 -34.312 -25.760 1.00 86.06 116 PRO A C 1
ATOM 923 O O . PRO A 1 116 ? -10.492 -35.141 -25.307 1.00 86.06 116 PRO A O 1
ATOM 926 N N . GLN A 1 117 ? -11.919 -34.512 -26.916 1.00 83.31 117 GLN A N 1
ATOM 927 C CA . GLN A 1 117 ? -11.730 -35.700 -27.759 1.00 83.31 117 GLN A CA 1
ATOM 928 C C . GLN A 1 117 ? -10.477 -35.564 -28.643 1.00 83.31 117 GLN A C 1
ATOM 930 O O . GLN A 1 117 ? -10.558 -35.403 -29.863 1.00 83.31 117 GLN A O 1
ATOM 935 N N . LEU A 1 118 ? -9.300 -35.605 -28.012 1.00 85.19 118 LEU A N 1
ATOM 936 C CA . LEU A 1 118 ? -8.005 -35.631 -28.697 1.00 85.19 118 LEU A CA 1
ATOM 937 C C . LEU A 1 118 ? -7.325 -36.988 -28.499 1.00 85.19 118 LEU A C 1
ATOM 939 O O . LEU A 1 118 ? -7.338 -37.554 -27.409 1.00 85.19 118 LEU A O 1
ATOM 943 N N . TYR A 1 119 ? -6.688 -37.492 -29.550 1.00 82.00 119 TYR A N 1
ATOM 944 C CA . TYR A 1 119 ? -5.955 -38.754 -29.553 1.00 82.00 119 TYR A CA 1
ATOM 945 C C . TYR A 1 119 ? -4.508 -38.532 -29.997 1.00 82.00 119 TYR A C 1
ATOM 947 O O . TYR A 1 119 ? -4.192 -37.592 -30.729 1.00 82.00 119 TYR A O 1
ATOM 955 N N . LYS A 1 120 ? -3.595 -39.393 -29.542 1.00 78.75 120 LYS A N 1
ATOM 956 C CA . LYS A 1 120 ? -2.172 -39.282 -29.874 1.00 78.75 120 LYS A CA 1
ATOM 957 C C . LYS A 1 120 ? -1.871 -40.010 -31.184 1.00 78.75 120 LYS A C 1
ATOM 959 O O . LYS A 1 120 ? -2.178 -41.192 -31.322 1.00 78.75 120 LYS A O 1
ATOM 964 N N . LYS A 1 121 ? -1.241 -39.321 -32.136 1.00 77.94 121 LYS A N 1
ATOM 965 C CA . LYS A 1 121 ? -0.839 -39.858 -33.442 1.00 77.94 121 LYS A CA 1
ATOM 966 C C . LYS A 1 121 ? 0.681 -39.741 -33.571 1.00 77.94 121 LYS A C 1
ATOM 968 O O . LYS A 1 121 ? 1.219 -38.710 -33.960 1.00 77.94 121 LYS A O 1
ATOM 973 N N . GLY A 1 122 ? 1.385 -40.805 -33.183 1.00 79.56 122 GLY A N 1
ATOM 974 C CA . GLY A 1 122 ? 2.847 -40.797 -33.091 1.00 79.56 122 GLY A CA 1
ATOM 975 C C . GLY A 1 122 ? 3.336 -39.855 -31.986 1.00 79.56 122 GLY A C 1
ATOM 976 O O . GLY A 1 122 ? 3.081 -40.089 -30.804 1.00 79.56 122 GLY A O 1
ATOM 977 N N . THR A 1 123 ? 4.051 -38.796 -32.364 1.00 75.38 123 THR A N 1
ATOM 978 C CA . THR A 1 123 ? 4.599 -37.793 -31.436 1.00 75.38 123 THR A CA 1
ATOM 979 C C . THR A 1 123 ? 3.626 -36.662 -31.097 1.00 75.38 123 THR A C 1
ATOM 981 O O . THR A 1 123 ? 3.798 -36.038 -30.051 1.00 75.38 123 THR A O 1
ATOM 984 N N . TYR A 1 124 ? 2.603 -36.417 -31.923 1.00 79.06 124 TYR A N 1
ATOM 985 C CA . TYR A 1 124 ? 1.683 -35.283 -31.790 1.00 79.06 124 TYR A CA 1
ATOM 986 C C . TYR A 1 124 ? 0.267 -35.685 -31.348 1.00 79.06 124 TYR A C 1
ATOM 988 O O . TYR A 1 124 ? -0.083 -36.867 -31.291 1.00 79.06 124 TYR A O 1
ATOM 996 N N . TRP A 1 125 ? -0.553 -34.684 -31.025 1.00 83.12 125 TRP A N 1
ATOM 997 C CA . TRP A 1 125 ? -1.977 -34.834 -30.716 1.00 83.12 125 TRP A CA 1
ATOM 998 C C . TRP A 1 125 ? -2.822 -34.445 -31.927 1.00 83.12 125 TRP A C 1
ATOM 1000 O O . TRP A 1 125 ? -2.468 -33.523 -32.653 1.00 83.12 125 TRP A O 1
ATOM 1010 N N . ALA A 1 126 ? -3.934 -35.137 -32.146 1.00 86.62 126 ALA A N 1
ATOM 1011 C CA . ALA A 1 126 ? -4.864 -34.860 -33.230 1.00 86.62 126 ALA A CA 1
ATOM 1012 C C . ALA A 1 126 ? -6.314 -34.963 -32.742 1.00 86.62 126 ALA A C 1
ATOM 1014 O O . ALA A 1 126 ? -6.606 -35.698 -31.798 1.00 86.62 126 ALA A O 1
ATOM 1015 N N . GLY A 1 127 ? -7.221 -34.239 -33.395 1.00 90.69 127 GLY A N 1
ATOM 1016 C CA . GLY A 1 127 ? -8.660 -34.304 -33.135 1.00 90.69 127 GLY A CA 1
ATOM 1017 C C . GLY A 1 127 ? -9.297 -32.922 -33.050 1.00 90.69 127 GLY A C 1
ATOM 1018 O O . GLY A 1 127 ? -8.774 -31.939 -33.579 1.00 90.69 127 GLY A O 1
ATOM 1019 N N . SER A 1 128 ? -10.438 -32.839 -32.371 1.00 90.69 128 SER A N 1
ATOM 1020 C CA . SER A 1 128 ? -11.104 -31.564 -32.110 1.00 90.69 128 SER A CA 1
ATOM 1021 C C . SER A 1 128 ? -11.948 -31.608 -30.843 1.00 90.69 128 SER A C 1
ATOM 1023 O O . SER A 1 128 ? -12.497 -32.652 -30.502 1.00 90.69 128 SER A O 1
ATOM 1025 N N . PHE A 1 129 ? -12.098 -30.467 -30.173 1.00 90.81 129 PHE A N 1
ATOM 1026 C CA . PHE A 1 129 ? -12.905 -30.339 -28.960 1.00 90.81 129 PHE A CA 1
ATOM 1027 C C . PHE A 1 129 ? -13.706 -29.034 -28.934 1.00 90.81 129 PHE A C 1
ATOM 1029 O O . PHE A 1 129 ? -13.368 -28.070 -29.622 1.00 90.81 129 PHE A O 1
ATOM 1036 N N . ARG A 1 130 ? -14.773 -29.007 -28.129 1.00 87.62 130 ARG A N 1
ATOM 1037 C CA . ARG A 1 130 ? -15.575 -27.807 -27.860 1.00 87.62 130 ARG A CA 1
ATOM 1038 C C . ARG A 1 130 ? -14.977 -27.035 -26.685 1.00 87.62 130 ARG A C 1
ATOM 1040 O O . ARG A 1 130 ? -14.717 -27.605 -25.628 1.00 87.62 130 ARG A O 1
ATOM 1047 N N . ALA A 1 131 ? -14.771 -25.740 -26.877 1.00 89.31 131 ALA A N 1
ATOM 1048 C CA . ALA A 1 131 ? -14.462 -24.770 -25.832 1.00 89.31 131 ALA A CA 1
ATOM 1049 C C . ALA A 1 131 ? -14.920 -23.389 -26.312 1.00 89.31 131 ALA A C 1
ATOM 1051 O O . ALA A 1 131 ? -14.920 -23.141 -27.514 1.00 89.31 131 ALA A O 1
ATOM 1052 N N . ASP A 1 132 ? -15.293 -22.477 -25.406 1.00 88.06 132 ASP A N 1
ATOM 1053 C CA . ASP A 1 132 ? -15.729 -21.118 -25.787 1.00 88.06 132 ASP A CA 1
ATOM 1054 C C . ASP A 1 132 ? -16.967 -21.089 -26.729 1.00 88.06 132 ASP A C 1
ATOM 1056 O O . ASP A 1 132 ? -17.165 -20.136 -27.483 1.00 88.06 132 ASP A O 1
ATOM 1060 N N . GLY A 1 133 ? -17.776 -22.158 -26.738 1.00 84.50 133 GLY A N 1
ATOM 1061 C CA . GLY A 1 133 ? -18.855 -22.382 -27.710 1.00 84.50 133 GLY A CA 1
ATOM 1062 C C . GLY A 1 133 ? -18.381 -22.616 -29.155 1.00 84.50 133 GLY A C 1
ATOM 1063 O O . GLY A 1 133 ? -19.189 -22.563 -30.079 1.00 84.50 133 GLY A O 1
ATOM 1064 N N . GLN A 1 134 ? -17.081 -22.858 -29.376 1.00 86.69 134 GLN A N 1
ATOM 1065 C CA . GLN A 1 134 ? -16.467 -23.045 -30.695 1.00 86.69 134 GLN A CA 1
ATOM 1066 C C . GLN A 1 134 ? -15.706 -24.376 -30.790 1.00 86.69 134 GLN A C 1
ATOM 1068 O O . GLN A 1 134 ? -15.243 -24.937 -29.795 1.00 86.69 134 GLN A O 1
ATOM 1073 N N . THR A 1 135 ? -15.563 -24.889 -32.012 1.00 89.00 135 THR A N 1
ATOM 1074 C CA . THR A 1 135 ? -14.821 -26.128 -32.284 1.00 89.00 135 THR A CA 1
ATOM 1075 C C . THR A 1 135 ? -13.347 -25.819 -32.539 1.00 89.00 135 THR A C 1
ATOM 1077 O O . THR A 1 135 ? -12.997 -25.186 -33.539 1.00 89.00 135 THR A O 1
ATOM 1080 N N . ILE A 1 136 ? -12.480 -26.286 -31.642 1.00 91.75 136 ILE A N 1
ATOM 1081 C CA . ILE A 1 136 ? -11.024 -26.148 -31.722 1.00 91.75 136 ILE A CA 1
ATOM 1082 C C . ILE A 1 136 ? -10.447 -27.420 -32.345 1.00 91.75 136 ILE A C 1
ATOM 1084 O O . ILE A 1 136 ? -10.682 -28.516 -31.841 1.00 91.75 136 ILE A O 1
ATOM 1088 N N . VAL A 1 137 ? -9.702 -27.277 -33.438 1.00 92.19 137 VAL A N 1
ATOM 1089 C CA . VAL A 1 137 ? -9.005 -28.352 -34.155 1.00 92.19 137 VAL A CA 1
ATOM 1090 C C . VAL A 1 137 ? -7.544 -28.382 -33.712 1.00 92.19 137 VAL A C 1
ATOM 1092 O O . VAL A 1 137 ? -6.907 -27.335 -33.575 1.00 92.19 137 VAL A O 1
ATOM 1095 N N . VAL A 1 138 ? -7.036 -29.593 -33.489 1.00 92.00 138 VAL A N 1
ATOM 1096 C CA . VAL A 1 138 ? -5.668 -29.891 -33.057 1.00 92.00 138 VAL A CA 1
ATOM 1097 C C . VAL A 1 138 ? -5.039 -30.839 -34.077 1.00 92.00 138 VAL A C 1
ATOM 1099 O O . VAL A 1 138 ? -5.649 -31.837 -34.470 1.00 92.00 138 VAL A O 1
ATOM 1102 N N . ASP A 1 139 ? -3.826 -30.512 -34.502 1.00 89.88 139 ASP A N 1
ATOM 1103 C CA . ASP A 1 139 ? -3.068 -31.176 -35.561 1.00 89.88 139 ASP A CA 1
ATOM 1104 C C . ASP A 1 139 ? -1.568 -31.303 -35.218 1.00 89.88 139 ASP A C 1
ATOM 1106 O O . ASP A 1 139 ? -1.121 -30.977 -34.117 1.00 89.88 139 ASP A O 1
ATOM 1110 N N . GLU A 1 140 ? -0.764 -31.761 -36.180 1.00 86.19 140 GLU A N 1
ATOM 1111 C CA . GLU A 1 140 ? 0.682 -31.956 -36.010 1.00 86.19 140 GLU A CA 1
ATOM 1112 C C . GLU A 1 140 ? 1.502 -30.671 -35.833 1.00 86.19 140 GLU A C 1
ATOM 1114 O O . GLU A 1 140 ? 2.623 -30.733 -35.327 1.00 86.19 140 GLU A O 1
ATOM 1119 N N . ALA A 1 141 ? 0.943 -29.509 -36.181 1.00 85.19 141 ALA A N 1
ATOM 1120 C CA . ALA A 1 141 ? 1.540 -28.202 -35.917 1.00 85.19 141 ALA A CA 1
ATOM 1121 C C . ALA A 1 141 ? 1.107 -27.619 -34.555 1.00 85.19 141 ALA A C 1
ATOM 1123 O O . ALA A 1 141 ? 1.645 -26.597 -34.118 1.00 85.19 141 ALA A O 1
ATOM 1124 N N . THR A 1 142 ? 0.147 -28.248 -33.867 1.00 89.12 142 THR A N 1
ATOM 1125 C CA . THR A 1 142 ? -0.449 -27.722 -32.638 1.00 89.12 142 THR A CA 1
ATOM 1126 C C . THR A 1 142 ? 0.381 -28.065 -31.398 1.00 89.12 142 THR A C 1
ATOM 1128 O O . THR A 1 142 ? 0.431 -29.208 -30.941 1.00 89.12 142 THR A O 1
ATOM 1131 N N . ILE A 1 143 ? 0.960 -27.047 -30.753 1.00 87.88 143 ILE A N 1
ATOM 1132 C CA . ILE A 1 143 ? 1.658 -27.213 -29.470 1.00 87.88 143 ILE A CA 1
ATOM 1133 C C . ILE A 1 143 ? 0.632 -27.371 -28.337 1.00 87.88 143 ILE A C 1
ATOM 1135 O O . ILE A 1 143 ? 0.136 -26.381 -27.793 1.00 87.88 143 ILE A O 1
ATOM 1139 N N . VAL A 1 144 ? 0.331 -28.613 -27.955 1.00 86.81 144 VAL A N 1
ATOM 1140 C CA . VAL A 1 144 ? -0.473 -28.931 -26.763 1.00 86.81 144 VAL A CA 1
ATOM 1141 C C . VAL A 1 144 ? 0.416 -28.940 -25.510 1.00 86.81 144 VAL A C 1
ATOM 1143 O O . VAL A 1 144 ? 1.541 -29.435 -25.534 1.00 86.81 144 VAL A O 1
ATOM 1146 N N . SER A 1 145 ? -0.060 -28.384 -24.395 1.00 83.81 145 SER A N 1
ATOM 1147 C CA . SER A 1 145 ? 0.631 -28.418 -23.096 1.00 83.81 145 SER A CA 1
ATOM 1148 C C . SER A 1 145 ? -0.357 -28.574 -21.943 1.00 83.81 145 SER A C 1
ATOM 1150 O O . SER A 1 145 ? -1.382 -27.897 -21.922 1.00 83.81 145 SER A O 1
ATOM 1152 N N . ILE A 1 146 ? -0.010 -29.368 -20.932 1.00 80.75 146 ILE A N 1
ATOM 1153 C CA . ILE A 1 146 ? -0.665 -29.324 -19.618 1.00 80.75 146 ILE A CA 1
ATOM 1154 C C . ILE A 1 146 ? 0.269 -28.545 -18.686 1.00 80.75 146 ILE A C 1
ATOM 1156 O O . ILE A 1 146 ? 1.475 -28.782 -18.662 1.00 80.75 146 ILE A O 1
ATOM 1160 N N . LEU A 1 147 ? -0.260 -27.541 -17.986 1.00 81.12 147 LEU A N 1
ATOM 1161 C CA . LEU A 1 147 ? 0.504 -26.648 -17.119 1.00 81.12 147 LEU A CA 1
ATOM 1162 C C . LEU A 1 147 ? 0.020 -26.785 -15.671 1.00 81.12 147 LEU A C 1
ATOM 1164 O O . LEU A 1 147 ? -1.165 -26.549 -15.428 1.00 81.12 147 LEU A O 1
ATOM 1168 N N . PRO A 1 148 ? 0.906 -27.044 -14.694 1.00 72.50 148 PRO A N 1
ATOM 1169 C CA . PRO A 1 148 ? 0.487 -27.130 -13.302 1.00 72.50 148 PRO A CA 1
ATOM 1170 C C . PRO A 1 148 ? -0.025 -25.780 -12.761 1.00 72.50 148 PRO A C 1
ATOM 1172 O O . PRO A 1 148 ? 0.487 -24.701 -13.116 1.00 72.50 148 PRO A O 1
ATOM 1175 N N . ASN A 1 149 ? -1.040 -25.856 -11.893 1.00 73.44 149 ASN A N 1
ATOM 1176 C CA . ASN A 1 149 ? -1.602 -24.745 -11.115 1.00 73.44 149 ASN A CA 1
ATOM 1177 C C . ASN A 1 149 ? -0.595 -24.257 -10.029 1.00 73.44 149 ASN A C 1
ATOM 1179 O O . ASN A 1 149 ? 0.588 -24.616 -10.066 1.00 73.44 149 ASN A O 1
ATOM 1183 N N . MET A 1 150 ? -0.994 -23.378 -9.099 1.00 70.00 150 MET A N 1
ATOM 1184 C CA . MET A 1 150 ? -0.044 -22.803 -8.131 1.00 70.00 150 MET A CA 1
ATOM 1185 C C . MET A 1 150 ? 0.266 -23.737 -6.953 1.00 70.00 150 MET A C 1
ATOM 1187 O O . MET A 1 150 ? 1.430 -23.804 -6.538 1.00 70.00 150 MET A O 1
ATOM 1191 N N . SER A 1 151 ? -0.709 -24.495 -6.445 1.00 72.19 151 SER A N 1
ATOM 1192 C CA . SER A 1 151 ? -0.454 -25.545 -5.447 1.00 72.19 151 SER A CA 1
ATOM 1193 C C . SER A 1 151 ? 0.340 -26.716 -6.030 1.00 72.19 151 SER A C 1
ATOM 1195 O O . SER A 1 151 ? 1.339 -27.099 -5.432 1.00 72.19 151 SER A O 1
ATOM 1197 N N . GLN A 1 152 ? 0.011 -27.202 -7.229 1.00 73.62 152 GLN A N 1
ATOM 1198 C CA . GLN A 1 152 ? 0.760 -28.238 -7.955 1.00 73.62 152 GLN A CA 1
ATOM 1199 C C . GLN A 1 152 ? 2.223 -27.829 -8.166 1.00 73.62 152 GLN A C 1
ATOM 1201 O O . GLN A 1 152 ? 3.122 -28.583 -7.814 1.00 73.62 152 GLN A O 1
ATOM 1206 N N . LYS A 1 153 ? 2.506 -26.598 -8.622 1.00 72.25 153 LYS A N 1
ATOM 1207 C CA . LYS A 1 153 ? 3.894 -26.089 -8.711 1.00 72.25 153 LYS A CA 1
ATOM 1208 C C . LYS A 1 153 ? 4.619 -26.048 -7.368 1.00 72.25 153 LYS A C 1
ATOM 1210 O O . LYS A 1 153 ? 5.845 -26.130 -7.344 1.00 72.25 153 LYS A O 1
ATOM 1215 N N . SER A 1 154 ? 3.891 -25.887 -6.268 1.00 72.69 154 SER A N 1
ATOM 1216 C CA . SER A 1 154 ? 4.458 -25.871 -4.918 1.00 72.69 154 SER A CA 1
ATOM 1217 C C . SER A 1 154 ? 4.699 -27.293 -4.394 1.00 72.69 154 SER A C 1
ATOM 1219 O O . SER A 1 154 ? 5.753 -27.548 -3.816 1.00 72.69 154 SER A O 1
ATOM 1221 N N . ALA A 1 155 ? 3.788 -28.229 -4.681 1.00 70.50 155 ALA A N 1
ATOM 1222 C CA . ALA A 1 155 ? 3.924 -29.659 -4.408 1.00 70.50 155 ALA A CA 1
ATOM 1223 C C . ALA A 1 155 ? 5.085 -30.272 -5.205 1.00 70.50 155 ALA A C 1
ATOM 1225 O O . ALA A 1 155 ? 6.028 -30.761 -4.598 1.00 70.50 155 ALA A O 1
ATOM 1226 N N . MET A 1 156 ? 5.129 -30.083 -6.529 1.00 69.19 156 MET A N 1
ATOM 1227 C CA . MET A 1 156 ? 6.236 -30.535 -7.386 1.00 69.19 156 MET A CA 1
ATOM 1228 C C . MET A 1 156 ? 7.597 -29.976 -6.941 1.00 69.19 156 MET A C 1
ATOM 1230 O O . MET A 1 156 ? 8.609 -30.657 -7.052 1.00 69.19 156 MET A O 1
ATOM 1234 N N . ARG A 1 157 ? 7.655 -28.742 -6.415 1.00 72.19 157 ARG A N 1
ATOM 1235 C CA . ARG A 1 157 ? 8.891 -28.164 -5.847 1.00 72.19 157 ARG A CA 1
ATOM 1236 C C . ARG A 1 157 ? 9.301 -28.802 -4.519 1.00 72.19 157 ARG A C 1
ATOM 1238 O O . ARG A 1 157 ? 10.493 -28.834 -4.221 1.00 72.19 157 ARG A O 1
ATOM 1245 N N . ARG A 1 158 ? 8.341 -29.281 -3.727 1.00 74.31 158 ARG A N 1
ATOM 1246 C CA . ARG A 1 158 ? 8.584 -30.050 -2.503 1.00 74.31 158 ARG A CA 1
ATOM 1247 C C . ARG A 1 158 ? 9.021 -31.476 -2.857 1.00 74.31 158 ARG A C 1
ATOM 1249 O O . ARG A 1 158 ? 10.095 -31.886 -2.441 1.00 74.31 158 ARG A O 1
ATOM 1256 N N . GLU A 1 159 ? 8.283 -32.157 -3.723 1.00 65.56 159 GLU A N 1
ATOM 1257 C CA . GLU A 1 159 ? 8.562 -33.526 -4.172 1.00 65.56 159 GLU A CA 1
ATOM 1258 C C . GLU A 1 159 ? 9.877 -33.630 -4.953 1.00 65.56 159 GLU A C 1
ATOM 1260 O O . GLU A 1 159 ? 10.667 -34.526 -4.691 1.00 65.56 159 GLU A O 1
ATOM 1265 N N . ALA A 1 160 ? 10.208 -32.678 -5.834 1.00 65.19 160 ALA A N 1
ATOM 1266 C CA . ALA A 1 160 ? 11.512 -32.656 -6.508 1.00 65.19 160 ALA A CA 1
ATOM 1267 C C . ALA A 1 160 ? 12.686 -32.379 -5.544 1.00 65.19 160 ALA A C 1
ATOM 1269 O O . ALA A 1 160 ? 13.822 -32.754 -5.830 1.00 65.19 160 ALA A O 1
ATOM 1270 N N . LYS A 1 161 ? 12.431 -31.736 -4.397 1.00 69.31 161 LYS A N 1
ATOM 1271 C CA . LYS A 1 161 ? 13.414 -31.530 -3.323 1.00 69.31 161 LYS A CA 1
ATOM 1272 C C . LYS A 1 161 ? 13.556 -32.794 -2.463 1.00 69.31 161 LYS A C 1
ATOM 1274 O O . LYS A 1 161 ? 14.678 -33.197 -2.180 1.00 69.31 161 LYS A O 1
ATOM 1279 N N . GLU A 1 162 ? 12.448 -33.449 -2.126 1.00 65.50 162 GLU A N 1
ATOM 1280 C CA . GLU A 1 162 ? 12.399 -34.723 -1.394 1.00 65.50 162 GLU A CA 1
ATOM 1281 C C . GLU A 1 162 ? 13.025 -35.866 -2.216 1.00 65.50 162 GLU A C 1
ATOM 1283 O O . GLU A 1 162 ? 13.909 -36.561 -1.724 1.00 65.50 162 GLU A O 1
ATOM 1288 N N . ALA A 1 163 ? 12.695 -35.985 -3.504 1.00 58.66 163 ALA A N 1
ATOM 1289 C CA . ALA A 1 163 ? 13.317 -36.929 -4.434 1.00 58.66 163 ALA A CA 1
ATOM 1290 C C . ALA A 1 163 ? 14.817 -36.651 -4.634 1.00 58.66 163 ALA A C 1
ATOM 1292 O O . ALA A 1 163 ? 15.610 -37.586 -4.722 1.00 58.66 163 ALA A O 1
ATOM 1293 N N . LYS A 1 164 ? 15.244 -35.379 -4.628 1.00 60.62 164 LYS A N 1
ATOM 1294 C CA . LYS A 1 164 ? 16.671 -35.013 -4.653 1.00 60.62 164 LYS A CA 1
ATOM 1295 C C . LYS A 1 164 ? 17.402 -35.352 -3.344 1.00 60.62 164 LYS A C 1
ATOM 1297 O O . LYS A 1 164 ? 18.618 -35.522 -3.373 1.00 60.62 164 LYS A O 1
ATOM 1302 N N . GLN A 1 165 ? 16.692 -35.484 -2.222 1.00 57.53 165 GLN A N 1
ATOM 1303 C CA . GLN A 1 165 ? 17.239 -36.047 -0.981 1.00 57.53 165 GLN A CA 1
ATOM 1304 C C . GLN A 1 165 ? 17.247 -37.587 -1.016 1.00 57.53 165 GLN A C 1
ATOM 1306 O O . GLN A 1 165 ? 18.238 -38.186 -0.614 1.00 57.53 165 GLN A O 1
ATOM 1311 N N . ALA A 1 166 ? 16.214 -38.236 -1.565 1.00 52.16 166 ALA A N 1
ATOM 1312 C CA . ALA A 1 166 ? 16.166 -39.695 -1.724 1.00 52.16 166 ALA A CA 1
ATOM 1313 C C . ALA A 1 166 ? 17.251 -40.226 -2.683 1.00 52.16 166 ALA A C 1
ATOM 1315 O O . ALA A 1 166 ? 17.931 -41.200 -2.370 1.00 52.16 166 ALA A O 1
ATOM 1316 N N . ALA A 1 167 ? 17.497 -39.532 -3.799 1.00 53.09 167 ALA A N 1
ATOM 1317 C CA . ALA A 1 167 ? 18.543 -39.875 -4.766 1.00 53.09 167 ALA A CA 1
ATOM 1318 C C . ALA A 1 167 ? 19.977 -39.792 -4.195 1.00 53.09 167 ALA A C 1
ATOM 1320 O O . ALA A 1 167 ? 20.904 -40.327 -4.798 1.00 53.09 167 ALA A O 1
ATOM 1321 N N . LEU A 1 168 ? 20.175 -39.163 -3.027 1.00 53.75 168 LEU A N 1
ATOM 1322 C CA . LEU A 1 168 ? 21.448 -39.197 -2.294 1.00 53.75 168 LEU A CA 1
ATOM 1323 C C . LEU A 1 168 ? 21.687 -40.527 -1.549 1.00 53.75 168 LEU A C 1
ATOM 1325 O O . LEU A 1 168 ? 22.808 -40.770 -1.111 1.00 53.75 168 LEU A O 1
ATOM 1329 N N . HIS A 1 169 ? 20.662 -41.375 -1.406 1.00 46.59 169 HIS A N 1
ATOM 1330 C CA . HIS A 1 169 ? 20.707 -42.632 -0.648 1.00 46.59 169 HIS A CA 1
ATOM 1331 C C . HIS A 1 169 ? 20.713 -43.907 -1.514 1.00 46.59 169 HIS A C 1
ATOM 1333 O O . HIS A 1 169 ? 20.745 -45.005 -0.967 1.00 46.59 169 HIS A O 1
ATOM 1339 N N . GLY A 1 170 ? 20.765 -43.778 -2.845 1.00 42.91 170 GLY A N 1
ATOM 1340 C CA . GLY A 1 170 ? 21.096 -44.880 -3.762 1.00 42.91 170 GLY A CA 1
ATOM 1341 C C . GLY A 1 170 ? 19.924 -45.569 -4.470 1.00 42.91 170 GLY A C 1
ATOM 1342 O O . GLY A 1 170 ? 20.169 -46.280 -5.442 1.00 42.91 170 GLY A O 1
ATOM 1343 N N . ASP A 1 171 ? 18.675 -45.326 -4.065 1.00 42.59 171 ASP A N 1
ATOM 1344 C CA . ASP A 1 171 ? 17.500 -45.824 -4.792 1.00 42.59 171 ASP A CA 1
ATOM 1345 C C . ASP A 1 171 ? 17.158 -44.948 -6.010 1.00 42.59 171 ASP A C 1
ATOM 1347 O O . ASP A 1 171 ? 17.052 -43.720 -5.924 1.00 42.59 171 ASP A O 1
ATOM 1351 N N . LEU A 1 172 ? 16.935 -45.594 -7.159 1.00 44.38 172 LEU A N 1
ATOM 1352 C CA . LEU A 1 172 ? 16.575 -44.946 -8.426 1.00 44.38 172 LEU A CA 1
ATOM 1353 C C . LEU A 1 172 ? 15.083 -44.573 -8.475 1.00 44.38 172 LEU A C 1
ATOM 1355 O O . LEU A 1 172 ? 14.287 -45.173 -9.200 1.00 44.38 172 LEU A O 1
ATOM 1359 N N . ALA A 1 173 ? 14.709 -43.538 -7.724 1.00 40.25 173 ALA A N 1
ATOM 1360 C CA . ALA A 1 173 ? 13.414 -42.882 -7.878 1.00 40.25 173 ALA A CA 1
ATOM 1361 C C . ALA A 1 173 ? 13.306 -42.199 -9.259 1.00 40.25 173 ALA A C 1
ATOM 1363 O O . ALA A 1 173 ? 14.207 -41.472 -9.684 1.00 40.25 173 ALA A O 1
ATOM 1364 N N . GLN A 1 174 ? 12.194 -42.427 -9.964 1.00 41.94 174 GLN A N 1
ATOM 1365 C CA . GLN A 1 174 ? 11.938 -41.857 -11.293 1.00 41.94 174 GLN A CA 1
ATOM 1366 C C . GLN A 1 174 ? 11.831 -40.321 -11.240 1.00 41.94 174 GLN A C 1
ATOM 1368 O O . GLN A 1 174 ? 11.342 -39.750 -10.264 1.00 41.94 174 GLN A O 1
ATOM 1373 N N . THR A 1 175 ? 12.282 -39.635 -12.296 1.00 40.19 175 THR A N 1
ATOM 1374 C CA . THR A 1 175 ? 12.283 -38.166 -12.354 1.00 40.19 175 THR A CA 1
ATOM 1375 C C . THR A 1 175 ? 10.872 -37.579 -12.400 1.00 40.19 175 THR A C 1
ATOM 1377 O O . THR A 1 175 ? 9.982 -38.074 -13.091 1.00 40.19 175 THR A O 1
ATOM 1380 N N . ALA A 1 176 ? 10.681 -36.448 -11.713 1.00 41.00 176 ALA A N 1
ATOM 1381 C CA . ALA A 1 176 ? 9.402 -35.739 -11.585 1.00 41.00 176 ALA A CA 1
ATOM 1382 C C . ALA A 1 176 ? 8.924 -35.012 -12.871 1.00 41.00 176 ALA A C 1
ATOM 1384 O O . ALA A 1 176 ? 8.221 -34.007 -12.798 1.00 41.00 176 ALA A O 1
ATOM 1385 N N . GLU A 1 177 ? 9.289 -35.509 -14.057 1.00 38.69 177 GLU A N 1
ATOM 1386 C CA . GLU A 1 177 ? 8.829 -35.001 -15.361 1.00 38.69 177 GLU A CA 1
ATOM 1387 C C . GLU A 1 177 ? 7.477 -35.597 -15.803 1.00 38.69 177 GLU A C 1
ATOM 1389 O O . GLU A 1 177 ? 6.925 -35.179 -16.818 1.00 38.69 177 GLU A O 1
ATOM 1394 N N . GLN A 1 178 ? 6.918 -36.562 -15.058 1.00 41.84 178 GLN A N 1
ATOM 1395 C CA . GLN A 1 178 ? 5.709 -37.299 -15.465 1.00 41.84 178 GLN A CA 1
ATOM 1396 C C . GLN A 1 178 ? 4.388 -36.858 -14.802 1.00 41.84 178 GLN A C 1
ATOM 1398 O O . GLN A 1 178 ? 3.339 -37.408 -15.141 1.00 41.84 178 GLN A O 1
ATOM 1403 N N . MET A 1 179 ? 4.387 -35.852 -13.921 1.00 37.66 179 MET A N 1
ATOM 1404 C CA . MET A 1 179 ? 3.162 -35.311 -13.304 1.00 37.66 179 MET A CA 1
ATOM 1405 C C . MET A 1 179 ? 2.944 -33.844 -13.720 1.00 37.66 179 MET A C 1
ATOM 1407 O O . MET A 1 179 ? 3.709 -32.977 -13.314 1.00 37.66 179 MET A O 1
ATOM 1411 N N . LEU A 1 180 ? 1.944 -33.472 -14.527 1.00 49.34 180 LEU A N 1
ATOM 1412 C CA . LEU A 1 180 ? 0.915 -34.267 -15.216 1.00 49.34 180 LEU A CA 1
ATOM 1413 C C . LEU A 1 180 ? 1.292 -34.424 -16.698 1.00 49.34 180 LEU A C 1
ATOM 1415 O O . LEU A 1 180 ? 1.567 -33.427 -17.368 1.00 49.34 180 LEU A O 1
ATOM 1419 N N . SER A 1 181 ? 1.340 -35.659 -17.205 1.00 52.09 181 SER A N 1
ATOM 1420 C CA . SER A 1 181 ? 1.937 -35.978 -18.517 1.00 52.09 181 SER A CA 1
ATOM 1421 C C . SER A 1 181 ? 0.979 -36.600 -19.538 1.00 52.09 181 SER A C 1
ATOM 1423 O O . SER A 1 181 ? 1.399 -36.882 -20.666 1.00 52.09 181 SER A O 1
ATOM 1425 N N . ARG A 1 182 ? -0.301 -36.805 -19.194 1.00 61.78 182 ARG A N 1
ATOM 1426 C CA . ARG A 1 182 ? -1.285 -37.459 -20.070 1.00 61.78 182 ARG A CA 1
ATOM 1427 C C . ARG A 1 182 ? -2.549 -36.624 -20.230 1.00 61.78 182 ARG A C 1
ATOM 1429 O O . ARG A 1 182 ? -2.954 -35.902 -19.331 1.00 61.78 182 ARG A O 1
ATOM 1436 N N . LEU A 1 183 ? -3.188 -36.742 -21.394 1.00 66.62 183 LEU A N 1
ATOM 1437 C CA . LEU A 1 183 ? -4.477 -36.089 -21.643 1.00 66.62 183 LEU A CA 1
ATOM 1438 C C . LEU A 1 183 ? -5.604 -36.700 -20.790 1.00 66.62 183 LEU A C 1
ATOM 1440 O O . LEU A 1 183 ? -6.592 -36.027 -20.531 1.00 66.62 183 LEU A O 1
ATOM 1444 N N . ASP A 1 184 ? -5.422 -37.930 -20.301 1.00 68.31 184 ASP A N 1
ATOM 1445 C CA . ASP A 1 184 ? -6.289 -38.594 -19.317 1.00 68.31 184 ASP A CA 1
ATOM 1446 C C . ASP A 1 184 ? -6.526 -37.724 -18.061 1.00 68.31 184 ASP A C 1
ATOM 1448 O O . ASP A 1 184 ? -7.571 -37.825 -17.423 1.00 68.31 184 ASP A O 1
ATOM 1452 N N . ASP A 1 185 ? -5.568 -36.844 -17.734 1.00 73.50 185 ASP A N 1
ATOM 1453 C CA . ASP A 1 185 ? -5.632 -35.898 -16.618 1.00 73.50 185 ASP A CA 1
ATOM 1454 C C . ASP A 1 185 ? -6.513 -34.655 -16.929 1.00 73.50 185 ASP A C 1
ATOM 1456 O O . ASP A 1 185 ? -6.715 -33.809 -16.057 1.00 73.50 185 ASP A O 1
ATOM 1460 N N . VAL A 1 186 ? -7.026 -34.498 -18.163 1.00 81.75 186 VAL A N 1
ATOM 1461 C CA . VAL A 1 186 ? -7.797 -33.319 -18.605 1.00 81.75 186 VAL A CA 1
ATOM 1462 C C . VAL A 1 186 ? -9.299 -33.512 -18.395 1.00 81.75 186 VAL A C 1
ATOM 1464 O O . VAL A 1 186 ? -9.985 -34.162 -19.183 1.00 81.75 186 VAL A O 1
ATOM 1467 N N . HIS A 1 187 ? -9.829 -32.877 -17.352 1.00 82.38 187 HIS A N 1
ATOM 1468 C CA . HIS A 1 187 ? -11.235 -32.953 -16.957 1.00 82.38 187 HIS A CA 1
ATOM 1469 C C . HIS A 1 187 ? -12.026 -31.662 -17.244 1.00 82.38 187 HIS A C 1
ATOM 1471 O O . HIS A 1 187 ? -11.473 -30.600 -17.547 1.00 82.38 187 HIS A O 1
ATOM 1477 N N . VAL A 1 188 ? -13.356 -31.745 -17.112 1.00 83.94 188 VAL A N 1
ATOM 1478 C CA . VAL A 1 188 ? -14.230 -30.558 -17.071 1.00 83.94 188 VAL A CA 1
ATOM 1479 C C . VAL A 1 188 ? -13.842 -29.631 -15.912 1.00 83.94 188 VAL A C 1
ATOM 1481 O O . VAL A 1 188 ? -13.182 -30.044 -14.960 1.00 83.94 188 VAL A O 1
ATOM 1484 N N . ASN A 1 189 ? -14.243 -28.365 -15.991 1.00 82.75 189 ASN A N 1
ATOM 1485 C CA . ASN A 1 189 ? -13.827 -27.266 -15.118 1.00 82.75 189 ASN A CA 1
ATOM 1486 C C . ASN A 1 189 ? -12.345 -26.825 -15.238 1.00 82.75 189 ASN A C 1
ATOM 1488 O O . ASN A 1 189 ? -12.005 -25.767 -14.715 1.00 82.75 189 ASN A O 1
ATOM 1492 N N . MET A 1 190 ? -11.456 -27.519 -15.963 1.00 87.56 190 MET A N 1
ATOM 1493 C CA . MET A 1 190 ? -10.104 -26.984 -16.212 1.00 87.56 190 MET A CA 1
ATOM 1494 C C . MET A 1 190 ? -10.134 -25.721 -17.084 1.00 87.56 190 MET A C 1
ATOM 1496 O O . MET A 1 190 ? -10.924 -25.612 -18.022 1.00 87.56 190 MET A O 1
ATOM 1500 N N . TYR A 1 191 ? -9.205 -24.796 -16.835 1.00 88.69 191 TYR A N 1
ATOM 1501 C CA . TYR A 1 191 ? -8.924 -23.690 -17.745 1.00 88.69 191 TYR A CA 1
ATOM 1502 C C . TYR A 1 191 ? -8.194 -24.202 -18.992 1.00 88.69 191 TYR A C 1
ATOM 1504 O O . TYR A 1 191 ? -7.092 -24.745 -18.899 1.00 88.69 191 TYR A O 1
ATOM 1512 N N . VAL A 1 192 ? -8.750 -23.935 -20.171 1.00 91.81 192 VAL A N 1
ATOM 1513 C CA . VAL A 1 192 ? -8.047 -24.032 -21.453 1.00 91.81 192 VAL A CA 1
ATOM 1514 C C . VAL A 1 192 ? -7.741 -22.631 -21.977 1.00 91.81 192 VAL A C 1
ATOM 1516 O O . VAL A 1 192 ? -8.590 -21.740 -21.953 1.00 91.81 192 VAL A O 1
ATOM 1519 N N . SER A 1 193 ? -6.532 -22.416 -22.487 1.00 91.88 193 SER A N 1
ATOM 1520 C CA . SER A 1 193 ? -6.223 -21.285 -23.360 1.00 91.88 193 SER A CA 1
ATOM 1521 C C . SER A 1 193 ? -5.705 -21.782 -24.700 1.00 91.88 193 SER A C 1
ATOM 1523 O O . SER A 1 193 ? -4.998 -22.785 -24.774 1.00 91.88 193 SER A O 1
ATOM 1525 N N . TYR A 1 194 ? -6.080 -21.100 -25.776 1.00 91.62 194 TYR A N 1
ATOM 1526 C CA . TYR A 1 194 ? -5.678 -21.479 -27.124 1.00 91.62 194 TYR A CA 1
ATOM 1527 C C . TYR A 1 194 ? -5.335 -20.256 -27.969 1.00 91.62 194 TYR A C 1
ATOM 1529 O O . TYR A 1 194 ? -5.851 -19.154 -27.765 1.00 91.62 194 TYR A O 1
ATOM 1537 N N . GLU A 1 195 ? -4.427 -20.471 -28.913 1.00 89.56 195 GLU A N 1
ATOM 1538 C CA . GLU A 1 195 ? -3.970 -19.480 -29.878 1.00 89.56 195 GLU A CA 1
ATOM 1539 C C . GLU A 1 195 ? -3.986 -20.113 -31.271 1.00 89.56 195 GLU A C 1
ATOM 1541 O O . GLU A 1 195 ? -3.436 -21.199 -31.456 1.00 89.56 195 GLU A O 1
ATOM 1546 N N . GLY A 1 196 ? -4.643 -19.475 -32.240 1.00 86.00 196 GLY A N 1
ATOM 1547 C CA . GLY A 1 196 ? -4.916 -20.074 -33.547 1.00 86.00 196 GLY A CA 1
ATOM 1548 C C . GLY A 1 196 ? -5.560 -19.121 -34.554 1.00 86.00 196 GLY A C 1
ATOM 1549 O O . GLY A 1 196 ? -5.672 -17.918 -34.313 1.00 86.00 196 GLY A O 1
ATOM 1550 N N . ALA A 1 197 ? -5.991 -19.674 -35.686 1.00 80.69 197 ALA A N 1
ATOM 1551 C CA . ALA A 1 197 ? -6.687 -18.960 -36.757 1.00 80.69 197 ALA A CA 1
ATOM 1552 C C . ALA A 1 197 ? -8.078 -19.565 -36.995 1.00 80.69 197 ALA A C 1
ATOM 1554 O O . ALA A 1 197 ? -8.261 -20.772 -36.835 1.00 80.69 197 ALA A O 1
ATOM 1555 N N . ARG A 1 198 ? -9.053 -18.741 -37.400 1.00 78.94 198 ARG A N 1
ATOM 1556 C CA . ARG A 1 198 ? -10.354 -19.239 -37.862 1.00 78.94 198 ARG A CA 1
ATOM 1557 C C . ARG A 1 198 ? -10.217 -19.760 -39.297 1.00 78.94 198 ARG A C 1
ATOM 1559 O O . ARG A 1 198 ? -9.585 -19.112 -40.128 1.00 78.94 198 ARG A O 1
ATOM 1566 N N . LEU A 1 199 ? -10.785 -20.932 -39.556 1.00 77.75 199 LEU A N 1
ATOM 1567 C CA . LEU A 1 199 ? -10.910 -21.539 -40.878 1.00 77.75 199 LEU A CA 1
ATOM 1568 C C . LEU A 1 199 ? -12.165 -21.028 -41.598 1.00 77.75 199 LEU A C 1
ATOM 1570 O O . LEU A 1 199 ? -13.070 -20.473 -40.979 1.00 77.75 199 LEU A O 1
ATOM 1574 N N . ASP A 1 200 ? -12.240 -21.265 -42.903 1.00 69.56 200 ASP A N 1
ATOM 1575 C CA . ASP A 1 200 ? -13.354 -20.848 -43.767 1.00 69.56 200 ASP A CA 1
ATOM 1576 C C . ASP A 1 200 ? -14.687 -21.539 -43.396 1.00 69.56 200 ASP A C 1
ATOM 1578 O O . ASP A 1 200 ? -15.760 -21.011 -43.675 1.00 69.56 200 ASP A O 1
ATOM 1582 N N . ASP A 1 201 ? -14.624 -22.686 -42.706 1.00 72.38 201 ASP A N 1
ATOM 1583 C CA . ASP A 1 201 ? -15.770 -23.382 -42.096 1.00 72.38 201 ASP A CA 1
ATOM 1584 C C . ASP A 1 201 ? -16.077 -22.940 -40.649 1.00 72.38 201 ASP A C 1
ATOM 1586 O O . ASP A 1 201 ? -16.966 -23.487 -39.998 1.00 72.38 201 ASP A O 1
ATOM 1590 N N . GLY A 1 202 ? -15.335 -21.955 -40.138 1.00 72.44 202 GLY A N 1
ATOM 1591 C CA . GLY A 1 202 ? -15.501 -21.358 -38.819 1.00 72.44 202 GLY A CA 1
ATOM 1592 C C . GLY A 1 202 ? -14.776 -22.031 -37.661 1.00 72.44 202 GLY A C 1
ATOM 1593 O O . GLY A 1 202 ? -14.654 -21.402 -36.604 1.00 72.44 202 GLY A O 1
ATOM 1594 N N . ARG A 1 203 ? -14.257 -23.253 -37.835 1.00 85.06 203 ARG A N 1
ATOM 1595 C CA . ARG A 1 203 ? -13.471 -23.945 -36.801 1.00 85.06 203 ARG A CA 1
ATOM 1596 C C . ARG A 1 203 ? -12.160 -23.205 -36.527 1.00 85.06 203 ARG A C 1
ATOM 1598 O O . ARG A 1 203 ? -11.662 -22.467 -37.375 1.00 85.06 203 ARG A O 1
ATOM 1605 N N . ILE A 1 204 ? -11.575 -23.400 -35.347 1.00 87.56 204 ILE A N 1
ATOM 1606 C CA . ILE A 1 204 ? -10.281 -22.800 -34.997 1.00 87.56 204 ILE A CA 1
ATOM 1607 C C . ILE A 1 204 ? -9.165 -23.816 -35.218 1.00 87.56 204 ILE A C 1
ATOM 1609 O O . ILE A 1 204 ? -9.059 -24.769 -34.453 1.00 87.56 204 ILE A O 1
ATOM 1613 N N . ALA A 1 205 ? -8.296 -23.592 -36.202 1.00 89.50 205 ALA A N 1
ATOM 1614 C CA . ALA A 1 205 ? -7.022 -24.300 -36.286 1.00 89.50 205 ALA A CA 1
ATOM 1615 C C . ALA A 1 205 ? -6.075 -23.729 -35.221 1.00 89.50 205 ALA A C 1
ATOM 1617 O O . ALA A 1 205 ? -5.623 -22.580 -35.323 1.00 89.50 205 ALA A O 1
ATOM 1618 N N . ALA A 1 206 ? -5.819 -24.497 -34.162 1.00 91.38 206 ALA A N 1
ATOM 1619 C CA . ALA A 1 206 ? -4.914 -24.079 -33.104 1.00 91.38 206 ALA A CA 1
ATOM 1620 C C . ALA A 1 206 ? -3.450 -24.184 -33.560 1.00 91.38 206 ALA A C 1
ATOM 1622 O O . ALA A 1 206 ? -3.034 -25.147 -34.182 1.00 91.38 206 ALA A O 1
ATOM 1623 N N . LYS A 1 207 ? -2.635 -23.197 -33.190 1.00 90.25 207 LYS A N 1
ATOM 1624 C CA . LYS A 1 207 ? -1.166 -23.310 -33.172 1.00 90.25 207 LYS A CA 1
ATOM 1625 C C . LYS A 1 207 ? -0.673 -23.750 -31.795 1.00 90.25 207 LYS A C 1
ATOM 1627 O O . LYS A 1 207 ? 0.415 -24.304 -31.656 1.00 90.25 207 LYS A O 1
ATOM 1632 N N . LYS A 1 208 ? -1.463 -23.472 -30.753 1.00 90.69 208 LYS A N 1
ATOM 1633 C CA . LYS A 1 208 ? -1.127 -23.757 -29.360 1.00 90.69 208 LYS A CA 1
ATOM 1634 C C . LYS A 1 208 ? -2.388 -23.951 -28.525 1.00 90.69 208 LYS A C 1
ATOM 1636 O O . LYS A 1 208 ? -3.314 -23.150 -28.628 1.00 90.69 208 LYS A O 1
ATOM 1641 N N . VAL A 1 209 ? -2.388 -24.965 -27.663 1.00 91.31 209 VAL A N 1
ATOM 1642 C CA . VAL A 1 209 ? -3.438 -25.242 -26.670 1.00 91.31 209 VAL A CA 1
ATOM 1643 C C . VAL A 1 209 ? -2.763 -25.510 -25.329 1.00 91.31 209 VAL A C 1
ATOM 1645 O O . VAL A 1 209 ? -1.839 -26.315 -25.252 1.00 91.31 209 VAL A O 1
ATOM 1648 N N . GLN A 1 210 ? -3.189 -24.834 -24.265 1.00 90.69 210 GLN A N 1
ATOM 1649 C CA . GLN A 1 210 ? -2.642 -25.018 -22.923 1.00 90.69 210 GLN A CA 1
ATOM 1650 C C . GLN A 1 210 ? -3.759 -25.244 -21.907 1.00 90.69 210 GLN A C 1
ATOM 1652 O O . GLN A 1 210 ? -4.585 -24.362 -21.681 1.00 90.69 210 GLN A O 1
ATOM 1657 N N . PHE A 1 211 ? -3.751 -26.411 -21.271 1.00 89.12 211 PHE A N 1
ATOM 1658 C CA . PHE A 1 211 ? -4.645 -26.753 -20.169 1.00 89.12 211 PHE A CA 1
ATOM 1659 C C . PHE A 1 211 ? -3.997 -26.396 -18.825 1.00 89.12 211 PHE A C 1
ATOM 1661 O O . PHE A 1 211 ? -2.775 -26.474 -18.672 1.00 89.12 211 PHE A O 1
ATOM 1668 N N . ARG A 1 212 ? -4.806 -26.000 -17.843 1.00 87.31 212 ARG A N 1
ATOM 1669 C CA . ARG A 1 212 ? -4.409 -25.769 -16.449 1.00 87.31 212 ARG A CA 1
ATOM 1670 C C . ARG A 1 212 ? -5.595 -26.045 -15.538 1.00 87.31 212 ARG A C 1
ATOM 1672 O O . ARG A 1 212 ? -6.711 -25.640 -15.842 1.00 87.31 212 ARG A O 1
ATOM 1679 N N . ASP A 1 213 ? -5.342 -26.673 -14.401 1.00 82.62 213 ASP A N 1
ATOM 1680 C CA . ASP A 1 213 ? -6.382 -26.903 -13.403 1.00 82.62 213 ASP A CA 1
ATOM 1681 C C . ASP A 1 213 ? -6.918 -25.585 -12.788 1.00 82.62 213 ASP A C 1
ATOM 1683 O O . ASP A 1 213 ? -6.190 -24.593 -12.649 1.00 82.62 213 ASP A O 1
ATOM 1687 N N . ASN A 1 214 ? -8.212 -25.566 -12.462 1.00 83.75 214 ASN A N 1
ATOM 1688 C CA . ASN A 1 214 ? -8.953 -24.400 -11.984 1.00 83.75 214 ASN A CA 1
ATOM 1689 C C . ASN A 1 214 ? -9.011 -24.374 -10.451 1.00 83.75 214 ASN A C 1
ATOM 1691 O O . ASN A 1 214 ? -9.979 -24.773 -9.810 1.00 83.75 214 ASN A O 1
ATOM 1695 N N . GLU A 1 215 ? -7.934 -23.869 -9.864 1.00 79.12 215 GLU A N 1
ATOM 1696 C CA . GLU A 1 215 ? -7.707 -23.880 -8.425 1.00 79.12 215 GLU A CA 1
ATOM 1697 C C . GLU A 1 215 ? -8.680 -22.970 -7.639 1.00 79.12 215 GLU A C 1
ATOM 1699 O O . GLU A 1 215 ? -8.738 -21.750 -7.840 1.00 79.12 215 GLU A O 1
ATOM 1704 N N . MET A 1 216 ? -9.391 -23.541 -6.656 1.00 79.94 216 MET A N 1
ATOM 1705 C CA . MET A 1 216 ? -10.190 -22.795 -5.671 1.00 79.94 216 MET A CA 1
ATOM 1706 C C . MET A 1 216 ? -9.283 -22.059 -4.666 1.00 79.94 216 MET A C 1
ATOM 1708 O O . MET A 1 216 ? -9.123 -22.445 -3.509 1.00 79.94 216 MET A O 1
ATOM 1712 N N . THR A 1 217 ? -8.643 -20.979 -5.122 1.00 78.50 217 THR A N 1
ATOM 1713 C CA . THR A 1 217 ? -7.715 -20.198 -4.292 1.00 78.50 217 THR A CA 1
ATOM 1714 C C . THR A 1 217 ? -8.410 -19.560 -3.084 1.00 78.50 217 THR A C 1
ATOM 1716 O O . THR A 1 217 ? -9.578 -19.168 -3.136 1.00 78.50 217 THR A O 1
ATOM 1719 N N . ALA A 1 218 ? -7.660 -19.326 -2.002 1.00 74.44 218 ALA A N 1
ATOM 1720 C CA . ALA A 1 218 ? -8.180 -18.651 -0.809 1.00 74.44 218 ALA A CA 1
ATOM 1721 C C . ALA A 1 218 ? -8.754 -17.241 -1.087 1.00 74.44 218 ALA A C 1
ATOM 1723 O O . ALA A 1 218 ? -9.603 -16.766 -0.334 1.00 74.44 218 ALA A O 1
ATOM 1724 N N . ALA A 1 219 ? -8.328 -16.568 -2.164 1.00 69.44 219 ALA A N 1
ATOM 1725 C CA . ALA A 1 219 ? -8.912 -15.300 -2.604 1.00 69.44 219 ALA A CA 1
ATOM 1726 C C . ALA A 1 219 ? -10.289 -15.497 -3.269 1.00 69.44 219 ALA A C 1
ATOM 1728 O O . ALA A 1 219 ? -11.241 -14.799 -2.917 1.00 69.44 219 ALA A O 1
ATOM 1729 N N . LYS A 1 220 ? -10.408 -16.487 -4.166 1.00 78.75 220 LYS A N 1
ATOM 1730 C CA . LYS A 1 220 ? -11.659 -16.894 -4.829 1.00 78.75 220 LYS A CA 1
ATOM 1731 C C . LYS A 1 220 ? -12.706 -17.343 -3.801 1.00 78.75 220 LYS A C 1
ATOM 1733 O O . LYS A 1 220 ? -13.807 -16.799 -3.779 1.00 78.75 220 LYS A O 1
ATOM 1738 N N . ALA A 1 221 ? -12.315 -18.195 -2.851 1.00 80.62 221 ALA A N 1
ATOM 1739 C CA . ALA A 1 221 ? -13.174 -18.652 -1.756 1.00 80.62 221 ALA A CA 1
ATOM 1740 C C . ALA A 1 221 ? -13.666 -17.506 -0.843 1.00 80.62 221 ALA A C 1
ATOM 1742 O O . ALA A 1 221 ? -14.832 -17.479 -0.443 1.00 80.62 221 ALA A O 1
ATOM 1743 N N . ARG A 1 222 ? -12.810 -16.515 -0.533 1.00 80.06 222 ARG A N 1
ATOM 1744 C CA . ARG A 1 222 ? -13.214 -15.313 0.227 1.00 80.06 222 ARG A CA 1
ATOM 1745 C C . ARG A 1 222 ? -14.227 -14.463 -0.542 1.00 80.06 222 ARG A C 1
ATOM 1747 O O . ARG A 1 222 ? -15.204 -14.017 0.058 1.00 80.06 222 ARG A O 1
ATOM 1754 N N . LEU A 1 223 ? -14.030 -14.277 -1.851 1.00 77.31 223 LEU A N 1
ATOM 1755 C CA . LEU A 1 223 ? -14.973 -13.553 -2.706 1.00 77.31 223 LEU A CA 1
ATOM 1756 C C . LEU A 1 223 ? -16.327 -14.274 -2.770 1.00 77.31 223 LEU A C 1
ATOM 1758 O O . LEU A 1 223 ? -17.353 -13.652 -2.499 1.00 77.31 223 LEU A O 1
ATOM 1762 N N . TRP A 1 224 ? -16.332 -15.588 -3.015 1.00 81.56 224 TRP A N 1
ATOM 1763 C CA . TRP A 1 224 ? -17.546 -16.412 -3.006 1.00 81.56 224 TRP A CA 1
ATOM 1764 C C . TRP A 1 224 ? -18.305 -16.302 -1.675 1.00 81.56 224 TRP A C 1
ATOM 1766 O O . TRP A 1 224 ? -19.516 -16.089 -1.675 1.00 81.56 224 TRP A O 1
ATOM 1776 N N . LYS A 1 225 ? -17.600 -16.344 -0.535 1.00 82.62 225 LYS A N 1
ATOM 1777 C CA . LYS A 1 225 ? -18.207 -16.155 0.794 1.00 82.62 225 LYS A CA 1
ATOM 1778 C C . LYS A 1 225 ? -18.779 -14.744 1.004 1.00 82.62 225 LYS A C 1
ATOM 1780 O O . LYS A 1 225 ? -19.787 -14.608 1.693 1.00 82.62 225 LYS A O 1
ATOM 1785 N N . SER A 1 226 ? -18.177 -13.701 0.425 1.00 78.19 226 SER A N 1
ATOM 1786 C CA . SER A 1 226 ? -18.704 -12.325 0.513 1.00 78.19 226 SER A CA 1
ATOM 1787 C C . SER A 1 226 ? -19.959 -12.074 -0.332 1.00 78.19 226 SER A C 1
ATOM 1789 O O . SER A 1 226 ? -20.723 -11.168 -0.013 1.00 78.19 226 SER A O 1
ATOM 1791 N N . LEU A 1 227 ? -20.185 -12.897 -1.361 1.00 79.75 227 LEU A N 1
ATOM 1792 C CA . LEU A 1 227 ? -21.336 -12.838 -2.270 1.00 79.75 227 LEU A CA 1
ATOM 1793 C C . LEU A 1 227 ? -22.428 -13.862 -1.904 1.00 79.75 227 LEU A C 1
ATOM 1795 O O . LEU A 1 227 ? -23.384 -14.055 -2.654 1.00 79.75 227 LEU A O 1
ATOM 1799 N N . ALA A 1 228 ? -22.289 -14.561 -0.772 1.00 80.81 228 ALA A N 1
ATOM 1800 C CA . ALA A 1 228 ? -23.271 -15.537 -0.313 1.00 80.81 228 ALA A CA 1
ATOM 1801 C C . ALA A 1 228 ? -24.620 -14.843 -0.015 1.00 80.81 228 ALA A C 1
ATOM 1803 O O . ALA A 1 228 ? -24.647 -13.905 0.792 1.00 80.81 228 ALA A O 1
ATOM 1804 N N . PRO A 1 229 ? -25.732 -15.278 -0.640 1.00 80.88 229 PRO A N 1
ATOM 1805 C CA . PRO A 1 229 ? -26.999 -14.565 -0.566 1.00 80.88 229 PRO A CA 1
ATOM 1806 C C . PRO A 1 229 ? -27.589 -14.619 0.843 1.00 80.88 229 PRO A C 1
ATOM 1808 O O . PRO A 1 229 ? -27.733 -15.686 1.439 1.00 80.88 229 PRO A O 1
ATOM 1811 N N . ARG A 1 230 ? -27.970 -13.454 1.373 1.00 82.69 230 ARG A N 1
ATOM 1812 C CA . ARG A 1 230 ? -28.721 -13.340 2.629 1.00 82.69 230 ARG A CA 1
ATOM 1813 C C . ARG A 1 230 ? -30.163 -12.993 2.295 1.00 82.69 230 ARG A C 1
ATOM 1815 O O . ARG A 1 230 ? -30.422 -11.900 1.796 1.00 82.69 230 ARG A O 1
ATOM 1822 N N . ILE A 1 231 ? -31.073 -13.931 2.542 1.00 77.38 231 ILE A N 1
ATOM 1823 C CA . ILE A 1 231 ? -32.498 -13.800 2.225 1.00 77.38 231 ILE A CA 1
ATOM 1824 C C . ILE A 1 231 ? -33.270 -13.535 3.516 1.00 77.38 231 ILE A C 1
ATOM 1826 O O . ILE A 1 231 ? -33.260 -14.361 4.428 1.00 77.38 231 ILE A O 1
ATOM 1830 N N . THR A 1 232 ? -33.977 -12.411 3.578 1.00 77.31 232 THR A N 1
ATOM 1831 C CA . THR A 1 232 ? -34.996 -12.165 4.603 1.00 77.31 232 THR A CA 1
ATOM 1832 C C . THR A 1 232 ? -36.314 -12.775 4.130 1.00 77.31 232 THR A C 1
ATOM 1834 O O . THR A 1 232 ? -36.796 -12.429 3.052 1.00 77.31 232 THR A O 1
ATOM 1837 N N . ALA A 1 233 ? -36.893 -13.685 4.916 1.00 63.97 233 ALA A N 1
ATOM 1838 C CA . ALA A 1 2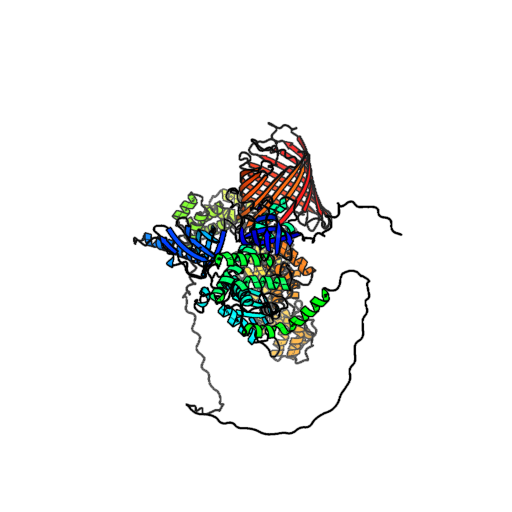33 ? -38.137 -14.370 4.565 1.00 63.97 233 ALA A CA 1
ATOM 1839 C C . ALA A 1 233 ? -39.339 -13.410 4.443 1.00 63.97 233 ALA A C 1
ATOM 1841 O O . ALA A 1 233 ? -39.392 -12.367 5.098 1.00 63.97 233 ALA A O 1
ATOM 1842 N N . PHE A 1 234 ? -40.322 -13.794 3.624 1.00 64.69 234 PHE A N 1
ATOM 1843 C CA . PHE A 1 234 ? -41.581 -13.065 3.455 1.00 64.69 234 PHE A CA 1
ATOM 1844 C C . PHE A 1 234 ? -42.331 -12.932 4.790 1.00 64.69 234 PHE A C 1
ATOM 1846 O O . PHE A 1 234 ? -42.521 -13.915 5.506 1.00 64.69 234 PHE A O 1
ATOM 1853 N N . GLN A 1 235 ? -42.786 -11.719 5.112 1.00 56.78 235 GLN A N 1
ATOM 1854 C CA . GLN A 1 235 ? -43.567 -11.430 6.321 1.00 56.78 235 GLN A CA 1
ATOM 1855 C C . GLN A 1 235 ? -44.956 -10.923 5.926 1.00 56.78 235 GLN A C 1
ATOM 1857 O O . GLN A 1 235 ? -45.161 -9.725 5.711 1.00 56.78 235 GLN A O 1
ATOM 1862 N N . GLY A 1 236 ? -45.910 -11.849 5.796 1.00 60.03 236 GLY A N 1
ATOM 1863 C CA . GLY A 1 236 ? -47.247 -11.548 5.286 1.00 60.03 236 GLY A CA 1
ATOM 1864 C C . GLY A 1 236 ? -47.172 -10.975 3.869 1.00 60.03 236 GLY A C 1
ATOM 1865 O O . GLY A 1 236 ? -46.662 -11.622 2.961 1.00 60.03 236 GLY A O 1
ATOM 1866 N N . THR A 1 237 ? -47.637 -9.739 3.687 1.00 47.66 237 THR A N 1
ATOM 1867 C CA . THR A 1 237 ? -47.601 -9.022 2.400 1.00 47.66 237 THR A CA 1
ATOM 1868 C C . THR A 1 237 ? -46.267 -8.327 2.095 1.00 47.66 237 THR A C 1
ATOM 1870 O O . THR A 1 237 ? -46.122 -7.740 1.022 1.00 47.66 237 THR A O 1
ATOM 1873 N N . ARG A 1 238 ? -45.280 -8.357 3.003 1.00 54.19 238 ARG A N 1
ATOM 1874 C CA . ARG A 1 238 ? -43.960 -7.750 2.759 1.00 54.19 238 ARG A CA 1
ATOM 1875 C C . ARG A 1 238 ? -43.097 -8.675 1.889 1.00 54.19 238 ARG A C 1
ATOM 1877 O O . ARG A 1 238 ? -42.855 -9.810 2.314 1.00 54.19 238 ARG A O 1
ATOM 1884 N N . PRO A 1 239 ? -42.597 -8.217 0.722 1.00 60.47 239 PRO A N 1
ATOM 1885 C CA . PRO A 1 239 ? -41.684 -9.008 -0.095 1.00 60.47 239 PRO A CA 1
ATOM 1886 C C . PRO A 1 239 ? -40.380 -9.276 0.662 1.00 60.47 239 PRO A C 1
ATOM 1888 O O . PRO A 1 239 ? -39.869 -8.392 1.352 1.00 60.47 239 PRO A O 1
ATOM 1891 N N . GLY A 1 240 ? -39.840 -10.487 0.522 1.00 75.31 240 GLY A N 1
ATOM 1892 C CA . GLY A 1 240 ? -38.526 -10.837 1.047 1.00 75.31 240 GLY A CA 1
ATOM 1893 C C . GLY A 1 240 ? -37.421 -10.022 0.374 1.00 75.31 240 GLY A C 1
ATOM 1894 O O . GLY A 1 240 ? -37.533 -9.645 -0.795 1.00 75.31 240 GLY A O 1
ATOM 1895 N N . GLU A 1 241 ? -36.343 -9.750 1.104 1.00 83.56 241 GLU A N 1
ATOM 1896 C CA . GLU A 1 241 ? -35.187 -9.017 0.578 1.00 83.56 241 GLU A CA 1
ATOM 1897 C C . GLU A 1 241 ? -33.989 -9.952 0.400 1.00 83.56 241 GLU A C 1
ATOM 1899 O O . GLU A 1 241 ? -33.611 -10.679 1.319 1.00 83.56 241 GLU A O 1
ATOM 1904 N N . LEU A 1 242 ? -33.383 -9.904 -0.785 1.00 83.94 242 LEU A N 1
ATOM 1905 C CA . LEU A 1 242 ? -32.140 -10.574 -1.144 1.00 83.94 242 LEU A CA 1
ATOM 1906 C C . LEU A 1 242 ? -30.988 -9.571 -1.025 1.00 83.94 242 LEU A C 1
ATOM 1908 O O . LEU A 1 242 ? -30.959 -8.562 -1.727 1.00 83.94 242 LEU A O 1
ATOM 1912 N N . ASN A 1 243 ? -30.023 -9.846 -0.154 1.00 84.06 243 ASN A N 1
ATOM 1913 C CA . ASN A 1 243 ? -28.844 -9.011 0.062 1.00 84.06 243 ASN A CA 1
ATOM 1914 C C . ASN A 1 243 ? -27.580 -9.771 -0.371 1.00 84.06 243 ASN A C 1
ATOM 1916 O O . ASN A 1 243 ? -27.256 -10.817 0.198 1.00 84.06 243 ASN A O 1
ATOM 1920 N N . LEU A 1 244 ? -26.878 -9.225 -1.369 1.00 76.31 244 LEU A N 1
ATOM 1921 C CA . LEU A 1 244 ? -25.660 -9.775 -1.980 1.00 76.31 244 LEU A CA 1
ATOM 1922 C C . LEU A 1 244 ? -24.400 -8.980 -1.575 1.00 76.31 244 LEU A C 1
ATOM 1924 O O . LEU A 1 244 ? -23.383 -8.985 -2.272 1.00 76.31 244 LEU A O 1
ATOM 1928 N N . GLY A 1 245 ? -24.468 -8.247 -0.458 1.00 73.56 245 GLY A N 1
ATOM 1929 C CA . GLY A 1 245 ? -23.364 -7.441 0.053 1.00 73.56 245 GLY A CA 1
ATOM 1930 C C . GLY A 1 245 ? -22.986 -6.322 -0.918 1.00 73.56 245 GLY A C 1
ATOM 1931 O O . GLY A 1 245 ? -23.786 -5.429 -1.189 1.00 73.56 245 GLY A O 1
ATOM 1932 N N . ALA A 1 246 ? -21.764 -6.377 -1.451 1.00 59.16 246 ALA A N 1
ATOM 1933 C CA . ALA A 1 246 ? -21.262 -5.393 -2.412 1.00 59.16 246 ALA A CA 1
ATOM 1934 C C . ALA A 1 246 ? -21.988 -5.428 -3.774 1.00 59.16 246 ALA A C 1
ATOM 1936 O O . ALA A 1 246 ? -21.942 -4.436 -4.496 1.00 59.16 246 ALA A O 1
ATOM 1937 N N . ALA A 1 247 ? -22.680 -6.525 -4.111 1.00 60.34 247 ALA A N 1
ATOM 1938 C CA . ALA A 1 247 ? -23.498 -6.635 -5.325 1.00 60.34 247 ALA A CA 1
ATOM 1939 C C . ALA A 1 247 ? -24.943 -6.105 -5.153 1.00 60.34 247 ALA A C 1
ATOM 1941 O O . ALA A 1 247 ? -25.752 -6.202 -6.075 1.00 60.34 247 ALA A O 1
ATOM 1942 N N . GLY A 1 248 ? -25.273 -5.513 -3.996 1.00 71.81 248 GLY A N 1
ATOM 1943 C CA . GLY A 1 248 ? -26.515 -4.764 -3.780 1.00 71.81 248 GLY A CA 1
ATOM 1944 C C . GLY A 1 248 ? -27.600 -5.497 -2.984 1.00 71.81 248 GLY A C 1
ATOM 1945 O O . GLY A 1 248 ? -27.379 -6.555 -2.388 1.00 71.81 248 GLY A O 1
ATOM 1946 N N . ARG A 1 249 ? -28.791 -4.886 -2.944 1.00 83.56 249 ARG A N 1
ATOM 1947 C CA . ARG A 1 249 ? -29.997 -5.421 -2.294 1.00 83.56 249 ARG A CA 1
ATOM 1948 C C . ARG A 1 249 ? -31.180 -5.360 -3.255 1.00 83.56 249 ARG A C 1
ATOM 1950 O O . ARG A 1 249 ? -31.422 -4.319 -3.860 1.00 83.56 249 ARG A O 1
ATOM 1957 N N . TYR A 1 250 ? -31.934 -6.449 -3.331 1.00 84.12 250 TYR A N 1
ATOM 1958 C CA . TYR A 1 250 ? -33.044 -6.642 -4.257 1.00 84.12 250 TYR A CA 1
ATOM 1959 C C . TYR A 1 250 ? -34.295 -7.060 -3.486 1.00 84.12 250 TYR A C 1
ATOM 1961 O O . TYR A 1 250 ? -34.228 -7.896 -2.586 1.00 84.12 250 TYR A O 1
ATOM 1969 N N . LYS A 1 251 ? -35.449 -6.496 -3.844 1.00 88.62 251 LYS A N 1
ATOM 1970 C CA . LYS A 1 251 ? -36.747 -6.954 -3.331 1.00 88.62 251 LYS A CA 1
ATOM 1971 C C . LYS A 1 251 ? -37.227 -8.090 -4.217 1.00 88.62 251 LYS A C 1
ATOM 1973 O O . LYS A 1 251 ? -37.295 -7.918 -5.430 1.00 88.62 251 LYS A O 1
ATOM 1978 N N . LEU A 1 252 ? -37.522 -9.244 -3.634 1.00 87.56 252 LEU A N 1
ATOM 1979 C CA . LEU A 1 252 ? -37.960 -10.418 -4.380 1.00 87.56 252 LEU A CA 1
ATOM 1980 C C . LEU A 1 252 ? -39.426 -10.274 -4.797 1.00 87.56 252 LEU A C 1
ATOM 1982 O O . LEU A 1 252 ? -40.263 -9.845 -4.000 1.00 87.56 252 LEU A O 1
ATOM 1986 N N . THR A 1 253 ? -39.748 -10.682 -6.026 1.00 84.44 253 THR A N 1
ATOM 1987 C CA . THR A 1 253 ? -41.140 -10.809 -6.479 1.00 84.44 253 THR A CA 1
ATOM 1988 C C . THR A 1 253 ? -41.907 -11.745 -5.537 1.00 84.44 253 THR A C 1
ATOM 1990 O O . THR A 1 253 ? -41.455 -12.874 -5.329 1.00 84.44 253 THR A O 1
ATOM 1993 N N . PRO A 1 254 ? -43.038 -11.310 -4.944 1.00 80.69 254 PRO A N 1
ATOM 1994 C CA . PRO A 1 254 ? -43.710 -12.044 -3.869 1.00 80.69 254 PRO A CA 1
ATOM 1995 C C . PRO A 1 254 ? -44.568 -13.225 -4.333 1.00 80.69 254 PRO A C 1
ATOM 1997 O O . PRO A 1 254 ? -45.130 -13.932 -3.501 1.00 80.69 254 PRO A O 1
ATOM 2000 N N . ASN A 1 255 ? -44.675 -13.461 -5.641 1.00 85.56 255 ASN A N 1
ATOM 2001 C CA . ASN A 1 255 ? -45.329 -14.651 -6.163 1.00 85.56 255 ASN A CA 1
ATOM 2002 C C . ASN A 1 255 ? -44.352 -15.849 -6.121 1.00 85.56 255 ASN A C 1
ATOM 2004 O O . ASN A 1 255 ? -43.313 -15.848 -6.782 1.00 85.56 255 ASN A O 1
ATOM 2008 N N . ALA A 1 256 ? -44.700 -16.880 -5.344 1.00 85.31 256 ALA A N 1
ATOM 2009 C CA . ALA A 1 256 ? -43.876 -18.075 -5.150 1.00 85.31 256 ALA A CA 1
ATOM 2010 C C . ALA A 1 256 ? -43.773 -18.979 -6.396 1.00 85.31 256 ALA A C 1
ATOM 2012 O O . ALA A 1 256 ? -42.783 -19.691 -6.547 1.00 85.31 256 ALA A O 1
ATOM 2013 N N . GLU A 1 257 ? -44.760 -18.930 -7.290 1.00 89.62 257 GLU A N 1
ATOM 2014 C CA . GLU A 1 257 ? -44.800 -19.649 -8.567 1.00 89.62 257 GLU A CA 1
ATOM 2015 C C . GLU A 1 257 ? -43.766 -19.069 -9.541 1.00 89.62 257 GLU A C 1
ATOM 2017 O O . GLU A 1 257 ? -42.913 -19.798 -10.036 1.00 89.62 257 GLU A O 1
ATOM 2022 N N . VAL A 1 258 ? -43.725 -17.738 -9.683 1.00 91.31 258 VAL A N 1
ATOM 2023 C CA . VAL A 1 258 ? -42.689 -17.004 -10.439 1.00 91.31 258 VAL A CA 1
ATOM 2024 C C . VAL A 1 258 ? -41.287 -17.331 -9.907 1.00 91.31 258 VAL A C 1
ATOM 2026 O O . VAL A 1 258 ? -40.369 -17.615 -10.678 1.00 91.31 258 VAL A O 1
ATOM 2029 N N . GLN A 1 259 ? -41.121 -17.357 -8.578 1.00 91.12 259 GLN A N 1
ATOM 2030 C CA . GLN A 1 259 ? -39.853 -17.729 -7.936 1.00 91.12 259 GLN A CA 1
ATOM 2031 C C . GLN A 1 259 ? -39.522 -19.225 -8.048 1.00 91.12 259 GLN A C 1
ATOM 2033 O O . GLN A 1 259 ? -38.361 -19.584 -7.862 1.00 91.12 259 GLN A O 1
ATOM 2038 N N . LYS A 1 260 ? -40.497 -20.111 -8.290 1.00 92.94 260 LYS A N 1
ATOM 2039 C CA . LYS A 1 260 ? -40.279 -21.540 -8.573 1.00 92.94 260 LYS A CA 1
ATOM 2040 C C . LYS A 1 260 ? -39.853 -21.716 -10.025 1.00 92.94 260 LYS A C 1
ATOM 2042 O O . LYS A 1 260 ? -38.766 -22.225 -10.268 1.00 92.94 260 LYS A O 1
ATOM 2047 N N . TYR A 1 261 ? -40.659 -21.224 -10.957 1.00 95.44 261 TYR A N 1
ATOM 2048 C CA . TYR A 1 261 ? -40.428 -21.310 -12.393 1.00 95.44 261 TYR A CA 1
ATOM 2049 C C . TYR A 1 261 ? -39.022 -20.827 -12.793 1.00 95.44 261 TYR A C 1
ATOM 2051 O O . TYR A 1 261 ? -38.288 -21.566 -13.446 1.00 95.44 261 TYR A O 1
ATOM 2059 N N . ILE A 1 262 ? -38.577 -19.654 -12.311 1.00 95.75 262 ILE A N 1
ATOM 2060 C CA . ILE A 1 262 ? -37.238 -19.126 -12.647 1.00 95.75 262 ILE A CA 1
ATOM 2061 C C . ILE A 1 262 ? -36.097 -20.049 -12.183 1.00 95.75 262 ILE A C 1
ATOM 2063 O O . ILE A 1 262 ? -35.044 -20.123 -12.815 1.00 95.75 262 ILE A O 1
ATOM 2067 N N . ARG A 1 263 ? -36.306 -20.763 -11.070 1.00 95.06 263 ARG A N 1
ATOM 2068 C CA . ARG A 1 263 ? -35.347 -21.705 -10.489 1.00 95.06 263 ARG A CA 1
ATOM 2069 C C . ARG A 1 263 ? -35.368 -23.031 -11.222 1.00 95.06 263 ARG A C 1
ATOM 2071 O O . ARG A 1 263 ? -34.296 -23.560 -11.486 1.00 95.06 263 ARG A O 1
ATOM 2078 N N . ASP A 1 264 ? -36.536 -23.536 -11.583 1.00 95.50 264 ASP A N 1
ATOM 2079 C CA . ASP A 1 264 ? -36.655 -24.803 -12.299 1.00 95.50 264 ASP A CA 1
ATOM 2080 C C . ASP A 1 264 ? -36.097 -24.667 -13.731 1.00 95.50 264 ASP A C 1
ATOM 2082 O O . ASP A 1 264 ? -35.319 -25.517 -14.167 1.00 95.50 264 ASP A O 1
ATOM 2086 N N . LEU A 1 265 ? -36.376 -23.547 -14.413 1.00 95.56 265 LEU A N 1
ATOM 2087 C CA . LEU A 1 265 ? -35.766 -23.185 -15.699 1.00 95.56 265 LEU A CA 1
ATOM 2088 C C . LEU A 1 265 ? -34.245 -22.990 -15.580 1.00 95.56 265 LEU A C 1
ATOM 2090 O O . LEU A 1 265 ? -33.483 -23.559 -16.361 1.00 95.56 265 LEU A O 1
ATOM 2094 N N . GLY A 1 266 ? -33.781 -22.240 -14.576 1.00 95.50 266 GLY A N 1
ATOM 2095 C CA . GLY A 1 266 ? -32.350 -22.033 -14.341 1.00 95.50 266 GLY A CA 1
ATOM 2096 C C . GLY A 1 266 ? -31.583 -23.327 -14.046 1.00 95.50 266 GLY A C 1
ATOM 2097 O O . GLY A 1 266 ? -30.481 -23.516 -14.552 1.00 95.50 266 GLY A O 1
ATOM 2098 N N . GLN A 1 267 ? -32.174 -24.258 -13.290 1.00 94.62 267 GLN A N 1
ATOM 2099 C CA . GLN A 1 267 ? -31.588 -25.579 -13.025 1.00 94.62 267 GLN A CA 1
ATOM 2100 C C . GLN A 1 267 ? -31.603 -26.485 -14.273 1.00 94.62 267 GLN A C 1
ATOM 2102 O O . GLN A 1 267 ? -30.650 -27.240 -14.477 1.00 94.62 267 GLN A O 1
ATOM 2107 N N . ARG A 1 268 ? -32.629 -26.382 -15.137 1.00 94.25 268 ARG A N 1
ATOM 2108 C CA . ARG A 1 268 ? -32.706 -27.073 -16.444 1.00 94.25 268 ARG A CA 1
ATOM 2109 C C . ARG A 1 268 ? -31.549 -26.665 -17.369 1.00 94.25 268 ARG A C 1
ATOM 2111 O O . ARG A 1 268 ? -30.980 -27.520 -18.042 1.00 94.25 268 ARG A O 1
ATOM 2118 N N . LEU A 1 269 ? -31.172 -25.384 -17.340 1.00 95.31 269 LEU A N 1
ATOM 2119 C CA . LEU A 1 269 ? -30.114 -24.776 -18.161 1.00 95.31 269 LEU A CA 1
ATOM 2120 C C . LEU A 1 269 ? -28.679 -25.006 -17.654 1.00 95.31 269 LEU A C 1
ATOM 2122 O O . LEU A 1 269 ? -27.730 -24.623 -18.336 1.00 95.31 269 LEU A O 1
ATOM 2126 N N . LEU A 1 270 ? -28.475 -25.626 -16.485 1.00 93.81 270 LEU A N 1
ATOM 2127 C CA . LEU A 1 270 ? -27.118 -25.890 -15.996 1.00 93.81 270 LEU A CA 1
ATOM 2128 C C . LEU A 1 270 ? -26.393 -26.915 -16.892 1.00 93.81 270 LEU A C 1
ATOM 2130 O O . LEU A 1 270 ? -26.966 -27.966 -17.209 1.00 93.81 270 LEU A O 1
ATOM 2134 N N . PRO A 1 271 ? -25.120 -26.691 -17.262 1.00 89.88 271 PRO A N 1
ATOM 2135 C CA . PRO A 1 271 ? -24.362 -27.649 -18.059 1.00 89.88 271 PRO A CA 1
ATOM 2136 C C . PRO A 1 271 ? -24.073 -28.944 -17.285 1.00 89.88 271 PRO A C 1
ATOM 2138 O O . PRO A 1 271 ? -24.053 -28.980 -16.049 1.00 89.88 271 PRO A O 1
ATOM 2141 N N . ALA A 1 272 ? -23.808 -30.027 -18.022 1.00 84.50 272 ALA A N 1
ATOM 2142 C CA . ALA A 1 272 ? -23.449 -31.324 -17.442 1.00 84.50 272 ALA A CA 1
ATOM 2143 C C . ALA A 1 272 ? -22.190 -31.242 -16.553 1.00 84.50 272 ALA A C 1
ATOM 2145 O O . ALA A 1 272 ? -22.130 -31.903 -15.516 1.00 84.50 272 ALA A O 1
ATOM 2146 N N . SER A 1 273 ? -21.246 -30.361 -16.906 1.00 82.75 273 SER A N 1
ATOM 2147 C CA . SER A 1 273 ? -20.041 -30.019 -16.135 1.00 82.75 273 SER A CA 1
ATOM 2148 C C . SER A 1 273 ? -20.318 -29.544 -14.705 1.00 82.75 273 SER A C 1
ATOM 2150 O O . SER A 1 273 ? -19.477 -29.748 -13.838 1.00 82.75 273 SER A O 1
ATOM 2152 N N . GLN A 1 274 ? -21.484 -28.943 -14.439 1.00 88.06 274 GLN A N 1
ATOM 2153 C CA . GLN A 1 274 ? -21.899 -28.486 -13.107 1.00 88.06 274 GLN A CA 1
ATOM 2154 C C . GLN A 1 274 ? -22.930 -29.424 -12.462 1.00 88.06 274 GLN A C 1
ATOM 2156 O O . GLN A 1 274 ? -22.893 -29.634 -11.248 1.00 88.06 274 GLN A O 1
ATOM 2161 N N . ARG A 1 275 ? -23.819 -30.045 -13.254 1.00 84.94 275 ARG A N 1
ATOM 2162 C CA . ARG A 1 275 ? -24.782 -31.046 -12.752 1.00 84.94 275 ARG A CA 1
ATOM 2163 C C . ARG A 1 275 ? -24.115 -32.338 -12.261 1.00 84.94 275 ARG A C 1
ATOM 2165 O O . ARG A 1 275 ? -24.635 -32.951 -11.334 1.00 84.94 275 ARG A O 1
ATOM 2172 N N . GLY A 1 276 ? -22.987 -32.739 -12.854 1.00 79.25 276 GLY A N 1
ATOM 2173 C CA . GLY A 1 276 ? -22.271 -33.975 -12.512 1.00 79.25 276 GLY A CA 1
ATOM 2174 C C . GLY A 1 276 ? -21.369 -33.907 -11.272 1.00 79.25 276 GLY A C 1
ATOM 2175 O O . GLY A 1 276 ? -20.932 -34.952 -10.797 1.00 79.25 276 GLY A O 1
ATOM 2176 N N . LEU A 1 277 ? -21.079 -32.716 -10.736 1.00 82.75 277 LEU A N 1
ATOM 2177 C CA . LEU A 1 277 ? -20.166 -32.557 -9.595 1.00 82.75 277 LEU A CA 1
ATOM 2178 C C . LEU A 1 277 ? -20.830 -32.952 -8.270 1.00 82.75 277 LEU A C 1
ATOM 2180 O O . LEU A 1 277 ? -22.006 -32.661 -8.031 1.00 82.75 277 LEU A O 1
ATOM 2184 N N . ALA A 1 278 ? -20.071 -33.567 -7.364 1.00 80.38 278 ALA A N 1
ATOM 2185 C CA . ALA A 1 278 ? -20.587 -34.007 -6.069 1.00 80.38 278 ALA A CA 1
ATOM 2186 C C . ALA A 1 278 ? -21.035 -32.818 -5.181 1.00 80.38 278 ALA A C 1
ATOM 2188 O O . ALA A 1 278 ? -20.469 -31.724 -5.265 1.00 80.38 278 ALA A O 1
ATOM 2189 N N . PRO A 1 279 ? -22.040 -32.987 -4.299 1.00 79.00 279 PRO A N 1
ATOM 2190 C CA . PRO A 1 279 ? -22.348 -31.988 -3.278 1.00 79.00 279 PRO A CA 1
ATOM 2191 C C . PRO A 1 279 ? -21.132 -31.761 -2.366 1.00 79.00 279 PRO A C 1
ATOM 2193 O O . PRO A 1 279 ? -20.659 -32.693 -1.722 1.00 79.00 279 PRO A O 1
ATOM 2196 N N . GLY A 1 280 ? -20.630 -30.524 -2.311 1.00 74.00 280 GLY A N 1
ATOM 2197 C CA . GLY A 1 280 ? -19.427 -30.167 -1.547 1.00 74.00 280 GLY A CA 1
ATOM 2198 C C . GLY A 1 280 ? -18.113 -30.182 -2.340 1.00 74.00 280 GLY A C 1
ATOM 2199 O O . GLY A 1 280 ? -17.082 -29.827 -1.775 1.00 74.00 280 GLY A O 1
ATOM 2200 N N . ASP A 1 281 ? -18.136 -30.531 -3.631 1.00 80.44 281 ASP A N 1
ATOM 2201 C CA . ASP A 1 281 ? -16.990 -30.345 -4.529 1.00 80.44 281 ASP A CA 1
ATOM 2202 C C . ASP A 1 281 ? -16.605 -28.845 -4.609 1.00 80.44 281 ASP A C 1
ATOM 2204 O O . ASP A 1 281 ? -17.488 -28.009 -4.833 1.00 80.44 281 ASP A O 1
ATOM 2208 N N . PRO A 1 282 ? -15.320 -28.465 -4.435 1.00 75.62 282 PRO A N 1
ATOM 2209 C CA . PRO A 1 282 ? -14.888 -27.063 -4.433 1.00 75.62 282 PRO A CA 1
ATOM 2210 C C . PRO A 1 282 ? -15.087 -26.335 -5.774 1.00 75.62 282 PRO A C 1
ATOM 2212 O O . PRO A 1 282 ? -15.031 -25.105 -5.802 1.00 75.62 282 PRO A O 1
ATOM 2215 N N . ASN A 1 283 ? -15.319 -27.068 -6.865 1.00 75.75 283 ASN A N 1
ATOM 2216 C CA . ASN A 1 283 ? -15.573 -26.542 -8.205 1.00 75.75 283 ASN A CA 1
ATOM 2217 C C . ASN A 1 283 ? -17.070 -26.432 -8.543 1.00 75.75 283 ASN A C 1
ATOM 2219 O O . ASN A 1 283 ? -17.432 -25.851 -9.571 1.00 75.75 283 ASN A O 1
ATOM 2223 N N . ARG A 1 284 ? -17.953 -26.977 -7.696 1.00 86.12 284 ARG A N 1
ATOM 2224 C CA . ARG A 1 284 ? -19.402 -26.919 -7.902 1.00 86.12 284 ARG A CA 1
ATOM 2225 C C . ARG A 1 284 ? -19.947 -25.560 -7.474 1.00 86.12 284 ARG A C 1
ATOM 2227 O O . ARG A 1 284 ? -19.937 -25.206 -6.296 1.00 86.12 284 ARG A O 1
ATOM 2234 N N . ILE A 1 285 ? -20.487 -24.815 -8.432 1.00 88.38 285 ILE A N 1
ATOM 2235 C CA . ILE A 1 285 ? -21.104 -23.511 -8.192 1.00 88.38 285 ILE A CA 1
ATOM 2236 C C . ILE A 1 285 ? -22.507 -23.726 -7.577 1.00 88.38 285 ILE A C 1
ATOM 2238 O O . ILE A 1 285 ? -23.331 -24.441 -8.159 1.00 88.38 285 ILE A O 1
ATOM 2242 N N . PRO A 1 286 ? -22.830 -23.126 -6.412 1.00 88.25 286 PRO A N 1
ATOM 2243 C CA . PRO A 1 286 ? -24.116 -23.303 -5.731 1.00 88.25 286 PRO A CA 1
ATOM 2244 C C . PRO A 1 286 ? -25.214 -22.406 -6.337 1.00 88.25 286 PRO A C 1
ATOM 2246 O O . PRO A 1 286 ? -25.730 -21.495 -5.679 1.00 88.25 286 PRO A O 1
ATOM 2249 N N . PHE A 1 287 ? -25.552 -22.668 -7.605 1.00 92.19 287 PHE A N 1
ATOM 2250 C CA . PHE A 1 287 ? -26.460 -21.854 -8.416 1.00 92.19 287 PHE A CA 1
ATOM 2251 C C . PHE A 1 287 ? -27.845 -21.644 -7.786 1.00 92.19 287 PHE A C 1
ATOM 2253 O O . PHE A 1 287 ? -28.535 -22.598 -7.417 1.00 92.19 287 PHE A O 1
ATOM 2260 N N . GLN A 1 288 ? -28.269 -20.381 -7.715 1.00 92.06 288 GLN A N 1
ATOM 2261 C CA . GLN A 1 288 ? -29.537 -19.934 -7.137 1.00 92.06 288 GLN A CA 1
ATOM 2262 C C . GLN A 1 288 ? -30.144 -18.832 -8.007 1.00 92.06 288 GLN A C 1
ATOM 2264 O O . GLN A 1 288 ? -29.467 -17.861 -8.331 1.00 92.06 288 GLN A O 1
ATOM 2269 N N . PHE A 1 289 ? -31.425 -18.967 -8.350 1.00 94.00 289 PHE A N 1
ATOM 2270 C CA . PHE A 1 289 ? -32.123 -18.085 -9.287 1.00 94.00 289 PHE A CA 1
ATOM 2271 C C . PHE A 1 289 ? -33.276 -17.359 -8.589 1.00 94.00 289 PHE A C 1
ATOM 2273 O O . PHE A 1 289 ? -34.037 -17.984 -7.843 1.00 94.00 289 PHE A O 1
ATOM 2280 N N . PHE A 1 290 ? -33.411 -16.058 -8.854 1.00 92.62 290 PHE A N 1
ATOM 2281 C CA . PHE A 1 290 ? -34.395 -15.174 -8.226 1.00 92.62 290 PHE A CA 1
ATOM 2282 C C . PHE A 1 290 ? -35.007 -14.194 -9.235 1.00 92.62 290 PHE A C 1
ATOM 2284 O O . PHE A 1 290 ? -34.296 -13.682 -10.100 1.00 92.62 290 PHE A O 1
ATOM 2291 N N . VAL A 1 291 ? -36.292 -13.856 -9.070 1.00 92.44 291 VAL A N 1
ATOM 2292 C CA . VAL A 1 291 ? -36.903 -12.685 -9.732 1.00 92.44 291 VAL A CA 1
ATOM 2293 C C . VAL A 1 291 ? -36.962 -11.494 -8.772 1.00 92.44 291 VAL A C 1
ATOM 2295 O O . VAL A 1 291 ? -37.410 -11.633 -7.628 1.00 92.44 291 VAL A O 1
ATOM 2298 N N . ALA A 1 292 ? -36.526 -10.320 -9.232 1.00 89.88 292 ALA A N 1
ATOM 2299 C CA . ALA A 1 292 ? -36.508 -9.078 -8.459 1.00 89.88 292 ALA A CA 1
ATOM 2300 C C . ALA A 1 292 ? -37.531 -8.038 -8.957 1.00 89.88 292 ALA A C 1
ATOM 2302 O O . ALA A 1 292 ? -37.628 -7.759 -10.154 1.00 89.88 292 ALA A O 1
ATOM 2303 N N . GLU A 1 293 ? -38.224 -7.385 -8.019 1.00 87.19 293 GLU A N 1
ATOM 2304 C CA . GLU A 1 293 ? -39.087 -6.217 -8.244 1.00 87.19 293 GLU A CA 1
ATOM 2305 C C . GLU A 1 293 ? -38.234 -4.982 -8.583 1.00 87.19 293 GLU A C 1
ATOM 2307 O O . GLU A 1 293 ? -37.926 -4.140 -7.736 1.00 87.19 293 GLU A O 1
ATOM 2312 N N . SER A 1 294 ? -37.827 -4.897 -9.846 1.00 82.25 294 SER A N 1
ATOM 2313 C CA . SER A 1 294 ? -36.997 -3.836 -10.411 1.00 82.25 294 SER A CA 1
ATOM 2314 C C . SER A 1 294 ? -37.558 -3.409 -11.762 1.00 82.25 294 SER A C 1
ATOM 2316 O O . SER A 1 294 ? -37.879 -4.262 -12.587 1.00 82.25 294 SER A O 1
ATOM 2318 N N . LYS A 1 295 ? -37.624 -2.090 -11.991 1.00 79.31 295 LYS A N 1
ATOM 2319 C CA . LYS A 1 295 ? -38.123 -1.470 -13.232 1.00 79.31 295 LYS A CA 1
ATOM 2320 C C . LYS A 1 295 ? -37.112 -1.447 -14.388 1.00 79.31 295 LYS A C 1
ATOM 2322 O O . LYS A 1 295 ? -37.422 -0.934 -15.459 1.00 79.31 295 LYS A O 1
ATOM 2327 N N . ALA A 1 296 ? -35.896 -1.946 -14.178 1.00 75.12 296 ALA A N 1
ATOM 2328 C CA . ALA A 1 296 ? -34.892 -2.048 -15.232 1.00 75.12 296 ALA A CA 1
ATOM 2329 C C . ALA A 1 296 ? -35.011 -3.405 -15.936 1.00 75.12 296 ALA A C 1
ATOM 2331 O O . ALA A 1 296 ? -34.940 -4.439 -15.274 1.00 75.12 296 ALA A O 1
ATOM 2332 N N . VAL A 1 297 ? -35.132 -3.408 -17.265 1.00 78.88 297 VAL A N 1
ATOM 2333 C CA . VAL A 1 297 ? -35.043 -4.619 -18.099 1.00 78.88 297 VAL A CA 1
ATOM 2334 C C . VAL A 1 297 ? -33.603 -5.125 -18.051 1.00 78.88 297 VAL A C 1
ATOM 2336 O O . VAL A 1 297 ? -32.729 -4.626 -18.756 1.00 78.88 297 VAL A O 1
ATOM 2339 N N . ASN A 1 298 ? -33.337 -6.050 -17.130 1.00 79.69 298 ASN A N 1
ATOM 2340 C CA . ASN A 1 298 ? -31.994 -6.546 -16.883 1.00 79.69 298 ASN A CA 1
ATOM 2341 C C . ASN A 1 298 ? -31.979 -7.920 -16.197 1.00 79.69 298 ASN A C 1
ATOM 2343 O O . ASN A 1 298 ? -32.940 -8.291 -15.520 1.00 79.69 298 ASN A O 1
ATOM 2347 N N . ALA A 1 299 ? -30.856 -8.619 -16.308 1.00 83.19 299 ALA A N 1
ATOM 2348 C CA . ALA A 1 299 ? -30.459 -9.705 -15.421 1.00 83.19 299 ALA A CA 1
ATOM 2349 C C . ALA A 1 299 ? -29.040 -9.412 -14.883 1.00 83.19 299 ALA A C 1
ATOM 2351 O O . ALA A 1 299 ? -28.465 -8.369 -15.204 1.00 83.19 299 ALA A O 1
ATOM 2352 N N . HIS A 1 300 ? -28.539 -10.225 -13.955 1.00 82.25 300 HIS A N 1
ATOM 2353 C CA . HIS A 1 300 ? -27.101 -10.340 -13.677 1.00 82.25 300 HIS A CA 1
ATOM 2354 C C . HIS A 1 300 ? -26.796 -11.623 -12.893 1.00 82.25 300 HIS A C 1
ATOM 2356 O O . HIS A 1 300 ? -27.663 -12.193 -12.221 1.00 82.25 300 HIS A O 1
ATOM 2362 N N . SER A 1 301 ? -25.524 -12.013 -12.910 1.00 83.81 301 SER A N 1
ATOM 2363 C CA . SER A 1 301 ? -24.958 -13.160 -12.204 1.00 83.81 301 SER A CA 1
ATOM 2364 C C . SER A 1 301 ? -23.788 -12.750 -11.307 1.00 83.81 301 SER A C 1
ATOM 2366 O O . SER A 1 301 ? -22.979 -11.878 -11.632 1.00 83.81 301 SER A O 1
ATOM 2368 N N . THR A 1 302 ? -23.668 -13.396 -10.148 1.00 84.50 302 THR A N 1
ATOM 2369 C CA . THR A 1 302 ? -22.485 -13.297 -9.285 1.00 84.50 302 THR A CA 1
ATOM 2370 C C . THR A 1 302 ? -21.520 -14.457 -9.537 1.00 84.50 302 THR A C 1
ATOM 2372 O O . THR A 1 302 ? -21.920 -15.559 -9.907 1.00 84.50 302 THR A O 1
ATOM 2375 N N . ALA A 1 303 ? -20.232 -14.263 -9.233 1.00 82.25 303 ALA A N 1
ATOM 2376 C CA . ALA A 1 303 ? -19.207 -15.303 -9.403 1.00 82.25 303 ALA A CA 1
ATOM 2377 C C . ALA A 1 303 ? -19.393 -16.571 -8.537 1.00 82.25 303 ALA A C 1
ATOM 2379 O O . ALA A 1 303 ? -18.623 -17.511 -8.694 1.00 82.25 303 ALA A O 1
ATOM 2380 N N . ASN A 1 304 ? -20.367 -16.599 -7.619 1.00 84.25 304 ASN A N 1
ATOM 2381 C CA . ASN A 1 304 ? -20.787 -17.775 -6.845 1.00 84.25 304 ASN A CA 1
ATOM 2382 C C . ASN A 1 304 ? -22.168 -18.325 -7.271 1.00 84.25 304 ASN A C 1
ATOM 2384 O O . ASN A 1 304 ? -22.754 -19.114 -6.533 1.00 84.25 304 ASN A O 1
ATOM 2388 N N . GLY A 1 305 ? -22.686 -17.920 -8.437 1.00 87.44 305 GLY A N 1
ATOM 2389 C CA . GLY A 1 305 ? -23.878 -18.503 -9.062 1.00 87.44 305 GLY A CA 1
ATOM 2390 C C . GLY A 1 305 ? -25.228 -17.952 -8.602 1.00 87.44 305 GLY A C 1
ATOM 2391 O O . GLY A 1 305 ? -26.246 -18.595 -8.851 1.00 87.44 305 GLY A O 1
ATOM 2392 N N . VAL A 1 306 ? -25.286 -16.793 -7.939 1.00 89.75 306 VAL A N 1
ATOM 2393 C CA . VAL A 1 306 ? -26.574 -16.119 -7.711 1.00 89.75 306 VAL A CA 1
ATOM 2394 C C . VAL A 1 306 ? -26.945 -15.377 -8.991 1.00 89.75 306 VAL A C 1
ATOM 2396 O O . VAL A 1 306 ? -26.243 -14.450 -9.386 1.00 89.75 306 VAL A O 1
ATOM 2399 N N . VAL A 1 307 ? -28.042 -15.782 -9.623 1.00 90.62 307 VAL A N 1
ATOM 2400 C CA . VAL A 1 307 ? -28.611 -15.158 -10.822 1.00 90.62 307 VAL A CA 1
ATOM 2401 C C . VAL A 1 307 ? -29.894 -14.426 -10.435 1.00 90.62 307 VAL A C 1
ATOM 2403 O O . VAL A 1 307 ? -30.790 -15.004 -9.813 1.00 90.62 307 VAL A O 1
ATOM 2406 N N . VAL A 1 308 ? -29.992 -13.148 -10.797 1.00 89.69 308 VAL A N 1
ATOM 2407 C CA . VAL A 1 308 ? -31.137 -12.288 -10.477 1.00 89.69 308 VAL A CA 1
ATOM 2408 C C . VAL A 1 308 ? -31.698 -11.697 -11.765 1.00 89.69 308 VAL A C 1
ATOM 2410 O O . VAL A 1 308 ? -31.060 -10.865 -12.406 1.00 89.69 308 VAL A O 1
ATOM 2413 N N . VAL A 1 309 ? -32.914 -12.105 -12.126 1.00 91.31 309 VAL A N 1
ATOM 2414 C CA . VAL A 1 309 ? -33.651 -11.583 -13.285 1.00 91.31 309 VAL A CA 1
ATOM 2415 C C . VAL A 1 309 ? -34.620 -10.503 -12.807 1.00 91.31 309 VAL A C 1
ATOM 2417 O O . VAL A 1 309 ? -35.409 -10.724 -11.888 1.00 91.31 309 VAL A O 1
ATOM 2420 N N . ASN A 1 310 ? -34.596 -9.317 -13.413 1.00 90.44 310 ASN A N 1
ATOM 2421 C CA . ASN A 1 310 ? -35.554 -8.270 -13.070 1.00 90.44 310 ASN A CA 1
ATOM 2422 C C . ASN A 1 310 ? -36.917 -8.536 -13.717 1.00 90.44 310 ASN A C 1
ATOM 2424 O O . ASN A 1 310 ? -37.013 -8.943 -14.877 1.00 90.44 310 ASN A O 1
ATOM 2428 N N . ARG A 1 311 ? -37.975 -8.197 -12.976 1.00 89.56 311 ARG A N 1
ATOM 2429 C CA . ARG A 1 311 ? -39.379 -8.324 -13.377 1.00 89.56 311 ARG A CA 1
ATOM 2430 C C . ARG A 1 311 ? -39.670 -7.831 -14.799 1.00 89.56 311 ARG A C 1
ATOM 2432 O O . ARG A 1 311 ? -40.317 -8.547 -15.556 1.00 89.56 311 ARG A O 1
ATOM 2439 N N . GLU A 1 312 ? -39.190 -6.647 -15.183 1.00 85.81 312 GLU A N 1
ATOM 2440 C CA . GLU A 1 312 ? -39.527 -6.089 -16.503 1.00 85.81 312 GLU A CA 1
ATOM 2441 C C . GLU A 1 312 ? -38.834 -6.818 -17.666 1.00 85.81 312 GLU A C 1
ATOM 2443 O O . GLU A 1 312 ? -39.357 -6.802 -18.776 1.00 85.81 312 GLU A O 1
ATOM 2448 N N . LEU A 1 313 ? -37.693 -7.491 -17.447 1.00 87.69 313 LEU A N 1
ATOM 2449 C CA . LEU A 1 313 ? -37.080 -8.320 -18.495 1.00 87.69 313 LEU A CA 1
ATOM 2450 C C . LEU A 1 313 ? -37.930 -9.562 -18.765 1.00 87.69 313 LEU A C 1
ATOM 2452 O O . LEU A 1 313 ? -38.212 -9.865 -19.921 1.00 87.69 313 LEU A O 1
ATOM 2456 N N . LEU A 1 314 ? -38.417 -10.201 -17.698 1.00 90.25 314 LEU A N 1
ATOM 2457 C CA . LEU A 1 314 ? -39.367 -11.314 -17.764 1.00 90.25 314 LEU A CA 1
ATOM 2458 C C . LEU A 1 314 ? -40.721 -10.904 -18.384 1.00 90.25 314 LEU A C 1
ATOM 2460 O O . LEU A 1 314 ? -41.378 -11.731 -19.007 1.00 90.25 314 LEU A O 1
ATOM 2464 N N . ALA A 1 315 ? -41.128 -9.634 -18.262 1.00 88.56 315 ALA A N 1
ATOM 2465 C CA . ALA A 1 315 ? -42.285 -9.092 -18.980 1.00 88.56 315 ALA A CA 1
ATOM 2466 C C . ALA A 1 315 ? -42.000 -8.843 -20.478 1.00 88.56 315 ALA A C 1
ATOM 2468 O O . ALA A 1 315 ? -42.867 -9.092 -21.322 1.00 88.56 315 ALA A O 1
ATOM 2469 N N . MET A 1 316 ? -40.802 -8.342 -20.808 1.00 87.69 316 MET A N 1
ATOM 2470 C CA . MET A 1 316 ? -40.432 -7.926 -22.164 1.00 87.69 316 MET A CA 1
ATOM 2471 C C . MET A 1 316 ? -40.258 -9.105 -23.129 1.00 87.69 316 MET A C 1
ATOM 2473 O O . MET A 1 316 ? -40.815 -9.044 -24.224 1.00 87.69 316 MET A O 1
ATOM 2477 N N . VAL A 1 317 ? -39.506 -10.147 -22.748 1.00 91.00 317 VAL A N 1
ATOM 2478 C CA . VAL A 1 317 ? -39.206 -11.292 -23.635 1.00 91.00 317 VAL A CA 1
ATOM 2479 C C . VAL A 1 317 ? -40.476 -11.997 -24.113 1.00 91.00 317 VAL A C 1
ATOM 2481 O O . VAL A 1 317 ? -41.466 -12.064 -23.387 1.00 91.00 317 VAL A O 1
ATOM 2484 N N . GLU A 1 318 ? -40.469 -12.485 -25.353 1.00 91.69 318 GLU A N 1
ATOM 2485 C CA . GLU A 1 318 ? -41.683 -12.965 -26.025 1.00 91.69 318 GLU A CA 1
ATOM 2486 C C . GLU A 1 318 ? -41.926 -14.471 -25.892 1.00 91.69 318 GLU A C 1
ATOM 2488 O O . GLU A 1 318 ? -43.079 -14.884 -26.002 1.00 91.69 318 GLU A O 1
ATOM 2493 N N . THR A 1 319 ? -40.879 -15.256 -25.617 1.00 94.75 319 THR A N 1
ATOM 2494 C CA . THR A 1 319 ? -40.900 -16.729 -25.565 1.00 94.75 319 THR A CA 1
ATOM 2495 C C . THR A 1 319 ? -40.071 -17.294 -24.402 1.00 94.75 319 THR A C 1
ATOM 2497 O O . THR A 1 319 ? -39.140 -16.635 -23.919 1.00 94.75 319 THR A O 1
ATOM 2500 N N . GLU A 1 320 ? -40.334 -18.543 -23.985 1.00 95.38 320 GLU A N 1
ATOM 2501 C CA . GLU A 1 320 ? -39.473 -19.241 -23.007 1.00 95.38 320 GLU A CA 1
ATOM 2502 C C . GLU A 1 320 ? -38.023 -19.353 -23.508 1.00 95.38 320 GLU A C 1
ATOM 2504 O O . GLU A 1 320 ? -37.095 -19.125 -22.734 1.00 95.38 320 GLU A O 1
ATOM 2509 N N . GLY A 1 321 ? -37.804 -19.600 -24.806 1.00 96.06 321 GLY A N 1
ATOM 2510 C CA . GLY A 1 321 ? -36.468 -19.673 -25.401 1.00 96.06 321 GLY A CA 1
ATOM 2511 C C . GLY A 1 321 ? -35.684 -18.356 -25.322 1.00 96.06 321 GLY A C 1
ATOM 2512 O O . GLY A 1 321 ? -34.471 -18.372 -25.113 1.00 96.06 321 GLY A O 1
ATOM 2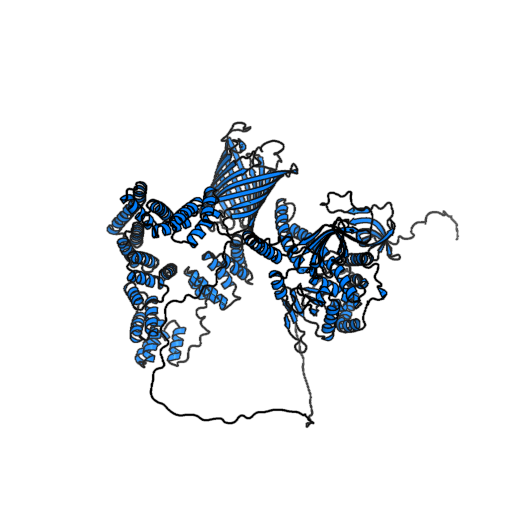513 N N . GLN A 1 322 ? -36.352 -17.199 -25.398 1.00 95.06 322 GLN A N 1
ATOM 2514 C CA . GLN A 1 322 ? -35.711 -15.895 -25.173 1.00 95.06 322 GLN A CA 1
ATOM 2515 C C . GLN A 1 322 ? -35.302 -15.698 -23.708 1.00 95.06 322 GLN A C 1
ATOM 2517 O O . GLN A 1 322 ? -34.219 -15.178 -23.433 1.00 95.06 322 GLN A O 1
ATOM 2522 N N . LEU A 1 323 ? -36.123 -16.151 -22.756 1.00 95.19 323 LEU A N 1
ATOM 2523 C CA . LEU A 1 323 ? -35.751 -16.150 -21.340 1.00 95.19 323 LEU A CA 1
ATOM 2524 C C . LEU A 1 323 ? -34.602 -17.136 -21.058 1.00 95.19 323 LEU A C 1
ATOM 2526 O O . LEU A 1 323 ? -33.678 -16.816 -20.309 1.00 95.19 323 LEU A O 1
ATOM 2530 N N . ALA A 1 324 ? -34.629 -18.309 -21.693 1.00 96.19 324 ALA A N 1
ATOM 2531 C CA . ALA A 1 324 ? -33.584 -19.319 -21.605 1.00 96.19 324 ALA A CA 1
ATOM 2532 C C . ALA A 1 324 ? -32.242 -18.821 -22.165 1.00 96.19 324 ALA A C 1
ATOM 2534 O O . ALA A 1 324 ? -31.202 -19.120 -21.582 1.00 96.19 324 ALA A O 1
ATOM 2535 N N . ALA A 1 325 ? -32.255 -18.006 -23.225 1.00 93.62 325 ALA A N 1
ATOM 2536 C CA . ALA A 1 325 ? -31.057 -17.354 -23.753 1.00 93.62 325 ALA A CA 1
ATOM 2537 C C . ALA A 1 325 ? -30.413 -16.402 -22.735 1.00 93.62 325 ALA A C 1
ATOM 2539 O O . ALA A 1 325 ? -29.208 -16.486 -22.495 1.00 93.62 325 ALA A O 1
ATOM 2540 N N . VAL A 1 326 ? -31.214 -15.549 -22.081 1.00 92.94 326 VAL A N 1
ATOM 2541 C CA . VAL A 1 326 ? -30.736 -14.665 -21.003 1.00 92.94 326 VAL A CA 1
ATOM 2542 C C . VAL A 1 326 ? -30.143 -15.490 -19.858 1.00 92.94 326 VAL A C 1
ATOM 2544 O O . VAL A 1 326 ? -29.013 -15.250 -19.444 1.00 92.94 326 VAL A O 1
ATOM 2547 N N . ILE A 1 327 ? -30.868 -16.490 -19.351 1.00 95.00 327 ILE A N 1
ATOM 2548 C CA . ILE A 1 327 ? -30.412 -17.269 -18.190 1.00 95.00 327 ILE A CA 1
ATOM 2549 C C . ILE A 1 327 ? -29.188 -18.135 -18.539 1.00 95.00 327 ILE A C 1
ATOM 2551 O O . ILE A 1 327 ? -28.281 -18.255 -17.720 1.00 95.00 327 ILE A O 1
ATOM 2555 N N . GLY A 1 328 ? -29.106 -18.685 -19.754 1.00 94.31 328 GLY A N 1
ATOM 2556 C CA . GLY A 1 328 ? -27.927 -19.405 -20.244 1.00 94.31 328 GLY A CA 1
ATOM 2557 C C . GLY A 1 328 ? -26.684 -18.513 -20.322 1.00 94.31 328 GLY A C 1
ATOM 2558 O O . GLY A 1 328 ? -25.609 -18.924 -19.886 1.00 94.31 328 GLY A O 1
ATOM 2559 N N . HIS A 1 329 ? -26.842 -17.273 -20.792 1.00 93.44 329 HIS A N 1
ATOM 2560 C CA . HIS A 1 329 ? -25.796 -16.246 -20.799 1.00 93.44 329 HIS A CA 1
ATOM 2561 C C . HIS A 1 329 ? -25.330 -15.888 -19.366 1.00 93.44 329 HIS A C 1
ATOM 2563 O O . HIS A 1 329 ? -24.130 -15.789 -19.108 1.00 93.44 329 HIS A O 1
ATOM 2569 N N . GLU A 1 330 ? -26.244 -15.786 -18.394 1.00 91.12 330 GLU A N 1
ATOM 2570 C CA . GLU A 1 330 ? -25.896 -15.571 -16.976 1.00 91.12 330 GLU A CA 1
ATOM 2571 C C . GLU A 1 330 ? -25.165 -16.755 -16.334 1.00 91.12 330 GLU A C 1
ATOM 2573 O O . GLU A 1 330 ? -24.200 -16.579 -15.586 1.00 91.12 330 GLU A O 1
ATOM 2578 N N . ILE A 1 331 ? -25.599 -17.983 -16.633 1.00 93.50 331 ILE A N 1
ATOM 2579 C CA . ILE A 1 331 ? -24.904 -19.193 -16.183 1.00 93.50 331 ILE A CA 1
ATOM 2580 C C . ILE A 1 331 ? -23.487 -19.204 -16.775 1.00 93.50 331 ILE A C 1
ATOM 2582 O O . ILE A 1 331 ? -22.542 -19.481 -16.039 1.00 93.50 331 ILE A O 1
ATOM 2586 N N . ALA A 1 332 ? -23.319 -18.815 -18.046 1.00 91.88 332 ALA A N 1
ATOM 2587 C CA . ALA A 1 332 ? -22.017 -18.714 -18.702 1.00 91.88 332 ALA A CA 1
ATOM 2588 C C . ALA A 1 332 ? -21.076 -17.692 -18.036 1.00 91.88 332 ALA A C 1
ATOM 2590 O O . ALA A 1 332 ? -19.905 -18.003 -17.825 1.00 91.88 332 ALA A O 1
ATOM 2591 N N . HIS A 1 333 ? -21.554 -16.509 -17.626 1.00 88.38 333 HIS A N 1
ATOM 2592 C CA . HIS A 1 333 ? -20.731 -15.542 -16.872 1.00 88.38 333 HIS A CA 1
ATOM 2593 C C . HIS A 1 333 ? -20.173 -16.114 -15.563 1.00 88.38 333 HIS A C 1
ATOM 2595 O O . HIS A 1 333 ? -19.027 -15.824 -15.195 1.00 88.38 333 HIS A O 1
ATOM 2601 N N . ALA A 1 334 ? -20.960 -16.943 -14.871 1.00 88.50 334 ALA A N 1
ATOM 2602 C CA . ALA A 1 334 ? -20.541 -17.615 -13.648 1.00 88.50 334 ALA A CA 1
ATOM 2603 C C . ALA A 1 334 ? -19.599 -18.807 -13.920 1.00 88.50 334 ALA A C 1
ATOM 2605 O O . ALA A 1 334 ? -18.518 -18.854 -13.330 1.00 88.50 334 ALA A O 1
ATOM 2606 N N . THR A 1 335 ? -19.953 -19.734 -14.821 1.00 90.31 335 THR A N 1
ATOM 2607 C CA . THR A 1 335 ? -19.143 -20.934 -15.131 1.00 90.31 335 THR A CA 1
ATOM 2608 C C . THR A 1 335 ? -17.819 -20.608 -15.812 1.00 90.31 335 THR A C 1
ATOM 2610 O O . THR A 1 335 ? -16.825 -21.277 -15.553 1.00 90.31 335 THR A O 1
ATOM 2613 N N . GLN A 1 336 ? -17.775 -19.565 -16.644 1.00 90.31 336 GLN A N 1
ATOM 2614 C CA . GLN A 1 336 ? -16.564 -19.097 -17.322 1.00 90.31 336 GLN A CA 1
ATOM 2615 C C . GLN A 1 336 ? -15.789 -18.057 -16.485 1.00 90.31 336 GLN A C 1
ATOM 2617 O O . GLN A 1 336 ? -14.804 -17.486 -16.960 1.00 90.31 336 GLN A O 1
ATOM 2622 N N . GLU A 1 337 ? -16.202 -17.812 -15.234 1.00 87.81 337 GLU A N 1
ATOM 2623 C CA . GLU A 1 337 ? -15.536 -16.950 -14.245 1.00 87.81 337 GLU A CA 1
ATOM 2624 C C . GLU A 1 337 ? -15.282 -15.507 -14.722 1.00 87.81 337 GLU A C 1
ATOM 2626 O O . GLU A 1 337 ? -14.271 -14.879 -14.385 1.00 87.81 337 GLU A O 1
ATOM 2631 N N . HIS A 1 338 ? -16.210 -14.944 -15.501 1.00 84.88 338 HIS A N 1
ATOM 2632 C CA . HIS A 1 338 ? -16.034 -13.650 -16.162 1.00 84.88 338 HIS A CA 1
ATOM 2633 C C . HIS A 1 338 ? -15.741 -12.517 -15.182 1.00 84.88 338 HIS A C 1
ATOM 2635 O O . HIS A 1 338 ? -14.769 -11.793 -15.380 1.00 84.88 338 HIS A O 1
ATOM 2641 N N . MET A 1 339 ? -16.478 -12.411 -14.074 1.00 77.88 339 MET A N 1
ATOM 2642 C CA . MET A 1 339 ? -16.235 -11.373 -13.063 1.00 77.88 339 MET A CA 1
ATOM 2643 C C . MET A 1 339 ? -14.830 -11.481 -12.433 1.00 77.88 339 MET A C 1
ATOM 2645 O O . MET A 1 339 ? -14.153 -10.470 -12.252 1.00 77.88 339 MET A O 1
ATOM 2649 N N . LEU A 1 340 ? -14.340 -12.698 -12.158 1.00 77.44 340 LEU A N 1
ATOM 2650 C CA . LEU A 1 340 ? -12.985 -12.935 -11.630 1.00 77.44 340 LEU A CA 1
ATOM 2651 C C . LEU A 1 340 ? -11.909 -12.564 -12.659 1.00 77.44 340 LEU A C 1
ATOM 2653 O O . LEU A 1 340 ? -10.964 -11.838 -12.345 1.00 77.44 340 LEU A O 1
ATOM 2657 N N . ARG A 1 341 ? -12.077 -13.011 -13.907 1.00 79.94 341 ARG A N 1
ATOM 2658 C CA . ARG A 1 341 ? -11.160 -12.727 -15.021 1.00 79.94 341 ARG A CA 1
ATOM 2659 C C . ARG A 1 341 ? -11.131 -11.235 -15.354 1.00 79.94 341 ARG A C 1
ATOM 2661 O O . ARG A 1 341 ? -10.054 -10.681 -15.564 1.00 79.94 341 ARG A O 1
ATOM 2668 N N . GLN A 1 342 ? -12.279 -10.561 -15.308 1.00 72.44 342 GLN A N 1
ATOM 2669 C CA . GLN A 1 342 ? -12.415 -9.115 -15.473 1.00 72.44 342 GLN A CA 1
ATOM 2670 C C . GLN A 1 342 ? -11.770 -8.352 -14.302 1.00 72.44 342 GLN A C 1
ATOM 2672 O O . GLN A 1 342 ? -11.071 -7.370 -14.543 1.00 72.44 342 GLN A O 1
ATOM 2677 N N . MET A 1 343 ? -11.899 -8.816 -13.051 1.00 67.75 343 MET A N 1
ATOM 2678 C CA . MET A 1 343 ? -11.176 -8.252 -11.897 1.00 67.75 343 MET A CA 1
ATOM 2679 C C . MET A 1 343 ? -9.652 -8.421 -12.020 1.00 67.75 343 MET A C 1
ATOM 2681 O O . MET A 1 343 ? -8.911 -7.464 -11.787 1.00 67.75 343 MET A O 1
ATOM 2685 N N . GLU A 1 344 ? -9.158 -9.597 -12.423 1.00 67.88 344 GLU A N 1
ATOM 2686 C CA . GLU A 1 344 ? -7.726 -9.815 -12.667 1.00 67.88 344 GLU A CA 1
ATOM 2687 C C . GLU A 1 344 ? -7.192 -8.961 -13.820 1.00 67.88 344 GLU A C 1
ATOM 2689 O O . GLU A 1 344 ? -6.118 -8.364 -13.708 1.00 67.88 344 GLU A O 1
ATOM 2694 N N . PHE A 1 345 ? -7.928 -8.905 -14.929 1.00 65.25 345 PHE A N 1
ATOM 2695 C CA . PHE A 1 345 ? -7.577 -8.117 -16.103 1.00 65.25 345 PHE A CA 1
ATOM 2696 C C . PHE A 1 345 ? -7.567 -6.625 -15.776 1.00 65.25 345 PHE A C 1
ATOM 2698 O O . PHE A 1 345 ? -6.585 -5.952 -16.083 1.00 65.25 345 PHE A O 1
ATOM 2705 N N . HIS A 1 346 ? -8.584 -6.120 -15.070 1.00 60.41 346 HIS A N 1
ATOM 2706 C CA . HIS A 1 346 ? -8.585 -4.752 -14.566 1.00 60.41 346 HIS A CA 1
ATOM 2707 C C . HIS A 1 346 ? -7.425 -4.505 -13.603 1.00 60.41 346 HIS A C 1
ATOM 2709 O O . HIS A 1 346 ? -6.775 -3.482 -13.743 1.00 60.41 346 HIS A O 1
ATOM 2715 N N . LYS A 1 347 ? -7.076 -5.420 -12.689 1.00 59.94 347 LYS A N 1
ATOM 2716 C CA . LYS A 1 347 ? -5.904 -5.239 -11.811 1.00 59.94 347 LYS A CA 1
ATOM 2717 C C . LYS A 1 347 ? -4.599 -5.116 -12.613 1.00 59.94 347 LYS A C 1
ATOM 2719 O O . LYS A 1 347 ? -3.822 -4.194 -12.375 1.00 59.94 347 LYS A O 1
ATOM 2724 N N . LYS A 1 348 ? -4.381 -6.003 -13.592 1.00 53.94 348 LYS A N 1
ATOM 2725 C CA . LYS A 1 348 ? -3.171 -6.038 -14.438 1.00 53.94 348 LYS A CA 1
ATOM 2726 C C . LYS A 1 348 ? -3.100 -4.848 -15.406 1.00 53.94 348 LYS A C 1
ATOM 2728 O O . LYS A 1 348 ? -2.064 -4.197 -15.500 1.00 53.94 348 LYS A O 1
ATOM 2733 N N . LYS A 1 349 ? -4.196 -4.524 -16.102 1.00 51.31 349 LYS A N 1
ATOM 2734 C CA . LYS A 1 349 ? -4.235 -3.405 -17.056 1.00 51.31 349 LYS A CA 1
ATOM 2735 C C . LYS A 1 349 ? -4.432 -2.040 -16.410 1.00 51.31 349 LYS A C 1
ATOM 2737 O O . LYS A 1 349 ? -3.953 -1.081 -16.992 1.00 51.31 349 LYS A O 1
ATOM 2742 N N . ARG A 1 350 ? -5.045 -1.915 -15.227 1.00 49.66 350 ARG A N 1
ATOM 2743 C CA . ARG A 1 350 ? -5.063 -0.647 -14.475 1.00 49.66 350 ARG A CA 1
ATOM 2744 C C . ARG A 1 350 ? -3.648 -0.248 -14.072 1.00 49.66 350 ARG A C 1
ATOM 2746 O O . ARG A 1 350 ? -3.276 0.888 -14.311 1.00 49.66 350 ARG A O 1
ATOM 2753 N N . MET A 1 351 ? -2.846 -1.192 -13.575 1.00 42.25 351 MET A N 1
ATOM 2754 C CA . MET A 1 351 ? -1.420 -0.971 -13.313 1.00 42.25 351 MET A CA 1
ATOM 2755 C C . MET A 1 351 ? -0.684 -0.492 -14.580 1.00 42.25 351 MET A C 1
ATOM 2757 O O . MET A 1 351 ? 0.026 0.509 -14.538 1.00 42.25 351 MET A O 1
ATOM 2761 N N . LEU A 1 352 ? -0.917 -1.140 -15.728 1.00 40.72 352 LEU A N 1
ATOM 2762 C CA . LEU A 1 352 ? -0.325 -0.740 -17.014 1.00 40.72 352 LEU A CA 1
ATOM 2763 C C . LEU A 1 352 ? -0.845 0.619 -17.540 1.00 40.72 352 LEU A C 1
ATOM 2765 O O . LEU A 1 352 ? -0.085 1.366 -18.146 1.00 40.72 352 LEU A O 1
ATOM 2769 N N . LEU A 1 353 ? -2.113 0.958 -17.287 1.00 42.72 353 LEU A N 1
ATOM 2770 C CA . LEU A 1 353 ? -2.751 2.241 -17.617 1.00 42.72 353 LEU A CA 1
ATOM 2771 C C . LEU A 1 353 ? -2.259 3.383 -16.728 1.00 42.72 353 LEU A C 1
ATOM 2773 O O . LEU A 1 353 ? -2.045 4.481 -17.223 1.00 42.72 353 LEU A O 1
ATOM 2777 N N . GLU A 1 354 ? -2.077 3.144 -15.431 1.00 42.91 354 GLU A N 1
ATOM 2778 C CA . GLU A 1 354 ? -1.542 4.129 -14.489 1.00 42.91 354 GLU A CA 1
ATOM 2779 C C . GLU A 1 354 ? -0.067 4.428 -14.815 1.00 42.91 354 GLU A C 1
ATOM 2781 O O . GLU A 1 354 ? 0.332 5.590 -14.777 1.00 42.91 354 GLU A O 1
ATOM 2786 N N . ILE A 1 355 ? 0.701 3.427 -15.270 1.00 38.31 355 ILE A N 1
ATOM 2787 C CA . ILE A 1 355 ? 2.033 3.615 -15.873 1.00 38.31 355 ILE A CA 1
ATOM 2788 C C . ILE A 1 355 ? 1.932 4.404 -17.195 1.00 38.31 355 ILE A C 1
ATOM 2790 O O . ILE A 1 355 ? 2.534 5.469 -17.327 1.00 38.31 355 ILE A O 1
ATOM 2794 N N . GLY A 1 356 ? 1.151 3.925 -18.169 1.00 37.50 356 GLY A N 1
ATOM 2795 C CA . GLY A 1 356 ? 1.073 4.514 -19.513 1.00 37.50 356 GLY A CA 1
ATOM 2796 C C . GLY A 1 356 ? 0.502 5.936 -19.546 1.00 37.50 356 GLY A C 1
ATOM 2797 O O . GLY A 1 356 ? 0.967 6.773 -20.316 1.00 37.50 356 GLY A O 1
ATOM 2798 N N . ALA A 1 357 ? -0.452 6.255 -18.672 1.00 39.44 357 ALA A N 1
ATOM 2799 C CA . ALA A 1 357 ? -0.985 7.606 -18.539 1.00 39.44 357 ALA A CA 1
ATOM 2800 C C . ALA A 1 357 ? -0.038 8.544 -17.783 1.00 39.44 357 ALA A C 1
ATOM 2802 O O . ALA A 1 357 ? -0.015 9.730 -18.096 1.00 39.44 357 ALA A O 1
ATOM 2803 N N . ALA A 1 358 ? 0.769 8.045 -16.839 1.00 38.19 358 ALA A N 1
ATOM 2804 C CA . ALA A 1 358 ? 1.836 8.846 -16.239 1.00 38.19 358 ALA A CA 1
ATOM 2805 C C . ALA A 1 358 ? 2.942 9.175 -17.260 1.00 38.19 358 ALA A C 1
ATOM 2807 O O . ALA A 1 358 ? 3.492 10.272 -17.221 1.00 38.19 358 ALA A O 1
ATOM 2808 N N . VAL A 1 359 ? 3.205 8.279 -18.222 1.00 34.62 359 VAL A N 1
ATOM 2809 C CA . VAL A 1 359 ? 4.057 8.572 -19.389 1.00 34.62 359 VAL A CA 1
ATOM 2810 C C . VAL A 1 359 ? 3.398 9.606 -20.306 1.00 34.62 359 VAL A C 1
ATOM 2812 O O . VAL A 1 359 ? 4.002 10.630 -20.606 1.00 34.62 359 VAL A O 1
ATOM 2815 N N . ALA A 1 360 ? 2.146 9.396 -20.718 1.00 36.94 360 ALA A N 1
ATOM 2816 C CA . ALA A 1 360 ? 1.456 10.303 -21.638 1.00 36.94 360 ALA A CA 1
ATOM 2817 C C . ALA A 1 360 ? 1.191 11.706 -21.048 1.00 36.94 360 ALA A C 1
ATOM 2819 O O . ALA A 1 360 ? 1.189 12.690 -21.787 1.00 36.94 360 ALA A O 1
ATOM 2820 N N . ALA A 1 361 ? 1.043 11.820 -19.722 1.00 37.75 361 ALA A N 1
ATOM 2821 C CA . ALA A 1 361 ? 0.956 13.094 -19.008 1.00 37.75 361 ALA A CA 1
ATOM 2822 C C . ALA A 1 361 ? 2.162 14.010 -19.272 1.00 37.75 361 ALA A C 1
ATOM 2824 O O . ALA A 1 361 ? 1.997 15.223 -19.391 1.00 37.75 361 ALA A O 1
ATOM 2825 N N . ALA A 1 362 ? 3.362 13.435 -19.406 1.00 33.69 362 ALA A N 1
ATOM 2826 C CA . ALA A 1 362 ? 4.591 14.186 -19.654 1.00 33.69 362 ALA A CA 1
ATOM 2827 C C . ALA A 1 362 ? 4.655 14.812 -21.063 1.00 33.69 362 ALA A C 1
ATOM 2829 O O . ALA A 1 362 ? 5.426 15.742 -21.279 1.00 33.69 362 ALA A O 1
ATOM 2830 N N . TYR A 1 363 ? 3.819 14.359 -22.007 1.00 34.12 363 TYR A N 1
ATOM 2831 C CA . TYR A 1 363 ? 3.751 14.899 -23.372 1.00 34.12 363 TYR A CA 1
ATOM 2832 C C . TYR A 1 363 ? 2.765 16.073 -23.536 1.00 34.12 363 TYR A C 1
ATOM 2834 O O . TYR A 1 363 ? 2.614 16.595 -24.642 1.00 34.12 363 TYR A O 1
ATOM 2842 N N . GLY A 1 364 ? 2.080 16.500 -22.467 1.00 36.88 364 GLY A N 1
ATOM 2843 C CA . GLY A 1 364 ? 1.374 17.790 -22.359 1.00 36.88 364 GLY A CA 1
ATOM 2844 C C . GLY A 1 364 ? 0.138 18.030 -23.246 1.00 36.88 364 GLY A C 1
ATOM 2845 O O . GLY A 1 364 ? -0.637 18.935 -22.955 1.00 36.88 364 GLY A O 1
ATOM 2846 N N . LYS A 1 365 ? -0.089 17.240 -24.305 1.00 37.50 365 LYS A N 1
ATOM 2847 C CA . LYS A 1 365 ? -1.182 17.451 -25.279 1.00 37.50 365 LYS A CA 1
ATOM 2848 C C . LYS A 1 365 ? -2.559 16.938 -24.847 1.00 37.50 365 LYS A C 1
ATOM 2850 O O . LYS A 1 365 ? -3.545 17.290 -25.488 1.00 37.50 365 LYS A O 1
ATOM 2855 N N . TYR A 1 366 ? -2.646 16.131 -23.790 1.00 40.69 366 TYR A N 1
ATOM 2856 C CA . TYR A 1 366 ? -3.903 15.530 -23.336 1.00 40.69 366 TYR A CA 1
ATOM 2857 C C . TYR A 1 366 ? -4.051 15.622 -21.820 1.00 40.69 366 TYR A C 1
ATOM 2859 O O . TYR A 1 366 ? -3.116 15.341 -21.070 1.00 40.69 366 TYR A O 1
ATOM 2867 N N . ASN A 1 367 ? -5.254 15.971 -21.361 1.00 48.56 367 ASN A N 1
ATOM 2868 C CA . ASN A 1 367 ? -5.604 15.922 -19.947 1.00 48.56 367 ASN A CA 1
ATOM 2869 C C . ASN A 1 367 ? -5.512 14.469 -19.454 1.00 48.56 367 ASN A C 1
ATOM 2871 O O . ASN A 1 367 ? -6.225 13.592 -19.945 1.00 48.56 367 ASN A O 1
ATOM 2875 N N . VAL A 1 368 ? -4.653 14.218 -18.463 1.00 44.59 368 VAL A N 1
ATOM 2876 C CA . VAL A 1 368 ? -4.356 12.873 -17.934 1.00 44.59 368 VAL A CA 1
ATOM 2877 C C . VAL A 1 368 ? -5.623 12.136 -17.503 1.00 44.59 368 VAL A C 1
ATOM 2879 O O . VAL A 1 368 ? -5.725 10.923 -17.669 1.00 44.59 368 VAL A O 1
ATOM 2882 N N . ARG A 1 369 ? -6.610 12.868 -16.971 1.00 44.69 369 ARG A N 1
ATOM 2883 C CA . ARG A 1 369 ? -7.887 12.305 -16.520 1.00 44.69 369 ARG A CA 1
ATOM 2884 C C . ARG A 1 369 ? -8.760 11.852 -17.688 1.00 44.69 369 ARG A C 1
ATOM 2886 O O . ARG A 1 369 ? -9.389 10.800 -17.591 1.00 44.69 369 ARG A O 1
ATOM 2893 N N . ASP A 1 370 ? -8.752 12.596 -18.787 1.00 43.31 370 ASP A N 1
ATOM 2894 C CA . ASP A 1 370 ? -9.554 12.294 -19.972 1.00 43.31 370 ASP A CA 1
ATOM 2895 C C . ASP A 1 370 ? -8.898 11.175 -20.782 1.00 43.31 370 ASP A C 1
ATOM 2897 O O . ASP A 1 370 ? -9.588 10.256 -21.208 1.00 43.31 370 ASP A O 1
ATOM 2901 N N . LEU A 1 371 ? -7.563 11.160 -20.881 1.00 39.66 371 LEU A N 1
ATOM 2902 C CA . LEU A 1 371 ? -6.826 10.047 -21.481 1.00 39.66 371 LEU A CA 1
ATOM 2903 C C . LEU A 1 371 ? -6.950 8.760 -20.651 1.00 39.66 371 LEU A C 1
ATOM 2905 O O . LEU A 1 371 ? -7.193 7.702 -21.224 1.00 39.66 371 LEU A O 1
ATOM 2909 N N . LEU A 1 372 ? -6.867 8.828 -19.314 1.00 40.25 372 LEU A N 1
ATOM 2910 C CA . LEU A 1 372 ? -7.178 7.679 -18.452 1.00 40.25 372 LEU A CA 1
ATOM 2911 C C . LEU A 1 372 ? -8.615 7.205 -18.645 1.00 40.25 372 LEU A C 1
ATOM 2913 O O . LEU A 1 372 ? -8.845 6.000 -18.645 1.00 40.25 372 LEU A O 1
ATOM 2917 N N . THR A 1 373 ? -9.573 8.115 -18.817 1.00 44.47 373 THR A N 1
ATOM 2918 C CA . THR A 1 373 ? -10.982 7.758 -19.035 1.00 44.47 373 THR A CA 1
ATOM 2919 C C . THR A 1 373 ? -11.177 7.107 -20.405 1.00 44.47 373 THR A C 1
ATOM 2921 O O . THR A 1 373 ? -11.769 6.034 -20.475 1.00 44.47 373 THR A O 1
ATOM 2924 N N . LEU A 1 374 ? -10.605 7.677 -21.470 1.00 33.75 374 LEU A N 1
ATOM 2925 C CA . LEU A 1 374 ? -10.675 7.167 -22.841 1.00 33.75 374 LEU A CA 1
ATOM 2926 C C . LEU A 1 374 ? -9.958 5.817 -22.991 1.00 33.75 374 LEU A C 1
ATOM 2928 O O . LEU A 1 374 ? -10.509 4.884 -23.568 1.00 33.75 374 LEU A O 1
ATOM 2932 N N . ALA A 1 375 ? -8.756 5.679 -22.429 1.00 35.09 375 ALA A N 1
ATOM 2933 C CA . ALA A 1 375 ? -7.977 4.448 -22.500 1.00 35.09 375 ALA A CA 1
ATOM 2934 C C . ALA A 1 375 ? -8.519 3.363 -21.553 1.00 35.09 375 ALA A C 1
ATOM 2936 O O . ALA A 1 375 ? -8.531 2.191 -21.925 1.00 35.09 375 ALA A O 1
ATOM 2937 N N . SER A 1 376 ? -9.049 3.725 -20.374 1.00 40.03 376 SER A N 1
ATOM 2938 C CA . SER A 1 376 ? -9.795 2.777 -19.528 1.00 40.03 376 SER A CA 1
ATOM 2939 C C . SER A 1 376 ? -11.111 2.356 -20.173 1.00 40.03 376 SER A C 1
ATOM 2941 O O . SER A 1 376 ? -11.500 1.207 -20.002 1.00 40.03 376 SER A O 1
ATOM 2943 N N . ALA A 1 377 ? -11.784 3.236 -20.924 1.00 38.62 377 ALA A N 1
ATOM 2944 C CA . ALA A 1 377 ? -12.933 2.864 -21.743 1.00 38.62 377 ALA A CA 1
ATOM 2945 C C . ALA A 1 377 ? -12.499 1.887 -22.843 1.00 38.62 377 ALA A C 1
ATOM 2947 O O . ALA A 1 377 ? -12.950 0.754 -22.831 1.00 38.62 377 ALA A O 1
ATOM 2948 N N . ALA A 1 378 ? -11.536 2.228 -23.704 1.00 33.97 378 ALA A N 1
ATOM 2949 C CA . ALA A 1 378 ? -11.048 1.327 -24.756 1.00 33.97 378 ALA A CA 1
ATOM 2950 C C . ALA A 1 378 ? -10.623 -0.064 -24.225 1.00 33.97 378 ALA A C 1
ATOM 2952 O O . ALA A 1 378 ? -10.940 -1.091 -24.831 1.00 33.97 378 ALA A O 1
ATOM 2953 N N . ILE A 1 379 ? -9.962 -0.110 -23.061 1.00 44.19 379 ILE A N 1
ATOM 2954 C CA . ILE A 1 379 ? -9.537 -1.355 -22.405 1.00 44.19 379 ILE A CA 1
ATOM 2955 C C . ILE A 1 379 ? -10.693 -2.125 -21.750 1.00 44.19 379 ILE A C 1
ATOM 2957 O O . ILE A 1 379 ? -10.687 -3.355 -21.829 1.00 44.19 379 ILE A O 1
ATOM 2961 N N . LYS A 1 380 ? -11.683 -1.446 -21.155 1.00 46.28 380 LYS A N 1
ATOM 2962 C CA . LYS A 1 380 ? -12.948 -2.075 -20.739 1.00 46.28 380 LYS A CA 1
ATOM 2963 C C . LYS A 1 380 ? -13.661 -2.661 -21.951 1.00 46.28 380 LYS A C 1
ATOM 2965 O O . LYS A 1 380 ? -13.958 -3.846 -21.959 1.00 46.28 380 LYS A O 1
ATOM 2970 N N . ASN A 1 381 ? -13.872 -1.853 -22.984 1.00 50.19 381 ASN A N 1
ATOM 2971 C CA . ASN A 1 381 ? -14.732 -2.147 -24.123 1.00 50.19 381 ASN A CA 1
ATOM 2972 C C . ASN A 1 381 ? -14.292 -3.420 -24.848 1.00 50.19 381 ASN A C 1
ATOM 2974 O O . ASN A 1 381 ? -15.077 -4.357 -24.948 1.00 50.19 381 ASN A O 1
ATOM 2978 N N . GLY A 1 382 ? -13.026 -3.501 -25.275 1.00 50.28 382 GLY A N 1
ATOM 2979 C CA . GLY A 1 382 ? -12.534 -4.662 -26.024 1.00 50.28 382 GLY A CA 1
ATOM 2980 C C . GLY A 1 382 ? -12.510 -5.969 -25.219 1.00 50.28 382 GLY A C 1
ATOM 2981 O O . GLY A 1 382 ? -12.741 -7.035 -25.782 1.00 50.28 382 GLY A O 1
ATOM 2982 N N . TYR A 1 383 ? -12.256 -5.911 -23.906 1.00 59.28 383 TYR A N 1
ATOM 2983 C CA . TYR A 1 383 ? -12.220 -7.119 -23.073 1.00 59.28 383 TYR A CA 1
ATOM 2984 C C . TYR A 1 383 ? -13.593 -7.520 -22.537 1.00 59.28 383 TYR A C 1
ATOM 2986 O O . TYR A 1 383 ? -13.876 -8.711 -22.462 1.00 59.28 383 TYR A O 1
ATOM 2994 N N . SER A 1 384 ? -14.465 -6.556 -22.225 1.00 65.94 384 SER A N 1
ATOM 2995 C CA . SER A 1 384 ? -15.857 -6.854 -21.896 1.00 65.94 384 SER A CA 1
ATOM 2996 C C . SER A 1 384 ? -16.552 -7.442 -23.117 1.00 65.94 384 SER A C 1
ATOM 2998 O O . SER A 1 384 ? -17.066 -8.535 -22.984 1.00 65.94 384 SER A O 1
ATOM 3000 N N . ARG A 1 385 ? -16.443 -6.847 -24.320 1.00 71.12 385 ARG A N 1
ATOM 3001 C CA . ARG A 1 385 ? -16.980 -7.436 -25.569 1.00 71.12 385 ARG A CA 1
ATOM 3002 C C . ARG A 1 385 ? -16.517 -8.882 -25.781 1.00 71.12 385 ARG A C 1
ATOM 3004 O O . ARG A 1 385 ? -17.307 -9.736 -26.153 1.00 71.12 385 ARG A O 1
ATOM 3011 N N . TYR A 1 386 ? -15.248 -9.188 -25.501 1.00 77.88 386 TYR A N 1
ATOM 3012 C CA . TYR A 1 386 ? -14.750 -10.564 -25.582 1.00 77.88 386 TYR A CA 1
ATOM 3013 C C . TYR A 1 386 ? -15.460 -11.525 -24.603 1.00 77.88 386 TYR A C 1
ATOM 3015 O O . TYR A 1 386 ? -15.820 -12.632 -25.009 1.00 77.88 386 TYR A O 1
ATOM 3023 N N . LEU A 1 387 ? -15.670 -11.113 -23.346 1.00 81.31 387 LEU A N 1
ATOM 3024 C CA . LEU A 1 387 ? -16.380 -11.907 -22.334 1.00 81.31 387 LEU A CA 1
ATOM 3025 C C . LEU A 1 387 ? -17.896 -11.970 -22.602 1.00 81.31 387 LEU A C 1
ATOM 3027 O O . LEU A 1 387 ? -18.488 -13.031 -22.460 1.00 81.31 387 LEU A O 1
ATOM 3031 N N . GLU A 1 388 ? -18.506 -10.883 -23.072 1.00 80.44 388 GLU A N 1
ATOM 3032 C CA . GLU A 1 388 ? -19.898 -10.825 -23.534 1.00 80.44 388 GLU A CA 1
ATOM 3033 C C . GLU A 1 388 ? -20.134 -11.815 -24.675 1.00 80.44 388 GLU A C 1
ATOM 3035 O O . GLU A 1 388 ? -20.970 -12.708 -24.560 1.00 80.44 388 GLU A O 1
ATOM 3040 N N . ASN A 1 389 ? -19.316 -11.747 -25.729 1.00 84.88 389 ASN A N 1
ATOM 3041 C CA . ASN A 1 389 ? -19.404 -12.664 -26.860 1.00 84.88 389 ASN A CA 1
ATOM 3042 C C . ASN A 1 389 ? -19.100 -14.119 -26.426 1.00 84.88 389 ASN A C 1
ATOM 3044 O O . ASN A 1 389 ? -19.578 -15.055 -27.060 1.00 84.88 389 ASN A O 1
ATOM 3048 N N . GLN A 1 390 ? -18.311 -14.337 -25.361 1.00 88.44 390 GLN A N 1
ATOM 3049 C CA . GLN A 1 390 ? -18.092 -15.660 -24.749 1.00 88.44 390 GLN A CA 1
ATOM 3050 C C . GLN A 1 390 ? -19.334 -16.161 -24.001 1.00 88.44 390 GLN A C 1
ATOM 3052 O O . GLN A 1 390 ? -19.714 -17.314 -24.193 1.00 88.44 390 GLN A O 1
ATOM 3057 N N . ALA A 1 391 ? -20.005 -15.309 -23.225 1.00 89.00 391 ALA A N 1
ATOM 3058 C CA . ALA A 1 391 ? -21.260 -15.646 -22.558 1.00 89.00 391 ALA A CA 1
ATOM 3059 C C . ALA A 1 391 ? -22.396 -15.893 -23.568 1.00 89.00 391 ALA A C 1
ATOM 3061 O O . ALA A 1 391 ? -23.173 -16.824 -23.390 1.00 89.00 391 ALA A O 1
ATOM 3062 N N . ASP A 1 392 ? -22.429 -15.150 -24.677 1.00 88.81 392 ASP A N 1
ATOM 3063 C CA . ASP A 1 392 ? -23.361 -15.353 -25.792 1.00 88.81 392 ASP A CA 1
ATOM 3064 C C . ASP A 1 392 ? -23.151 -16.711 -26.497 1.00 88.81 392 ASP A C 1
ATOM 3066 O O . ASP A 1 392 ? -24.102 -17.476 -26.674 1.00 88.81 392 ASP A O 1
ATOM 3070 N N . ARG A 1 393 ? -21.904 -17.066 -26.853 1.00 90.44 393 ARG A N 1
ATOM 3071 C CA . ARG A 1 393 ? -21.588 -18.364 -27.490 1.00 90.44 393 ARG A CA 1
ATOM 3072 C C . ARG A 1 393 ? -21.861 -19.560 -26.575 1.00 90.44 393 ARG A C 1
ATOM 3074 O O . ARG A 1 393 ? -22.439 -20.550 -27.021 1.00 90.44 393 ARG A O 1
ATOM 3081 N N . VAL A 1 394 ? -21.431 -19.473 -25.315 1.00 92.56 394 VAL A N 1
ATOM 3082 C CA . VAL A 1 394 ? -21.583 -20.546 -24.318 1.00 92.56 394 VAL A CA 1
ATOM 3083 C C . VAL A 1 394 ? -23.038 -20.644 -23.835 1.00 92.56 394 VAL A C 1
ATOM 3085 O O . VAL A 1 394 ? -23.544 -21.745 -23.641 1.00 92.56 394 VAL A O 1
ATOM 3088 N N . GLY A 1 395 ? -23.760 -19.523 -23.751 1.00 92.44 395 GLY A N 1
ATOM 3089 C CA . GLY A 1 395 ? -25.193 -19.492 -23.460 1.00 92.44 395 GLY A CA 1
ATOM 3090 C C . GLY A 1 395 ? -26.025 -20.241 -24.504 1.00 92.44 395 GLY A C 1
ATOM 3091 O O . GLY A 1 395 ? -26.867 -21.052 -24.127 1.00 92.44 395 GLY A O 1
ATOM 3092 N N . MET A 1 396 ? -25.739 -20.073 -25.804 1.00 93.31 396 MET A N 1
ATOM 3093 C CA . MET A 1 396 ? -26.370 -20.882 -26.865 1.00 93.31 396 MET A CA 1
ATOM 3094 C C . MET A 1 396 ? -26.039 -22.381 -26.760 1.00 93.31 396 MET A C 1
ATOM 3096 O O . MET A 1 396 ? -26.887 -23.220 -27.066 1.00 93.31 396 MET A O 1
ATOM 3100 N N . GLU A 1 397 ? -24.836 -22.738 -26.299 1.00 92.06 397 GLU A N 1
ATOM 3101 C CA . GLU A 1 397 ? -24.468 -24.135 -26.039 1.00 92.06 397 GLU A CA 1
ATOM 3102 C C . GLU A 1 397 ? -25.264 -24.712 -24.854 1.00 92.06 397 GLU A C 1
ATOM 3104 O O . GLU A 1 397 ? -25.734 -25.848 -24.931 1.00 92.06 397 GLU A O 1
ATOM 3109 N N . TYR A 1 398 ? -25.502 -23.922 -23.801 1.00 93.94 398 TYR A N 1
ATOM 3110 C CA . TYR A 1 398 ? -26.331 -24.319 -22.657 1.00 93.94 398 TYR A CA 1
ATOM 3111 C C . TYR A 1 398 ? -27.829 -24.396 -23.010 1.00 93.94 398 TYR A C 1
ATOM 3113 O O . TYR A 1 398 ? -28.501 -25.325 -22.565 1.00 93.94 398 TYR A O 1
ATOM 3121 N N . MET A 1 399 ? -28.342 -23.495 -23.861 1.00 94.56 399 MET A N 1
ATOM 3122 C CA . MET A 1 399 ? -29.695 -23.587 -24.435 1.00 94.56 399 MET A CA 1
ATOM 3123 C C . MET A 1 399 ? -29.890 -24.909 -25.184 1.00 94.56 399 MET A C 1
ATOM 3125 O O . MET A 1 399 ? -30.799 -25.672 -24.857 1.00 94.56 399 MET A O 1
ATOM 3129 N N . LEU A 1 400 ? -29.005 -25.203 -26.145 1.00 93.06 400 LEU A N 1
ATOM 3130 C CA . LEU A 1 400 ? -29.087 -26.408 -26.970 1.00 93.06 400 LEU A CA 1
ATOM 3131 C C . LEU A 1 400 ? -28.960 -27.684 -26.122 1.00 93.06 400 LEU A C 1
ATOM 3133 O O . LEU A 1 400 ? -29.713 -28.634 -26.320 1.00 93.06 400 LEU A O 1
ATOM 3137 N N . ALA A 1 401 ? -28.063 -27.693 -25.129 1.00 90.81 401 ALA A N 1
ATOM 3138 C CA . ALA A 1 401 ? -27.900 -28.805 -24.188 1.00 90.81 401 ALA A CA 1
ATOM 3139 C C . ALA A 1 401 ? -29.087 -28.990 -23.214 1.00 90.81 401 ALA A C 1
ATOM 3141 O O . ALA A 1 401 ? -29.180 -30.029 -22.555 1.00 90.81 401 ALA A O 1
ATOM 3142 N N . ALA A 1 402 ? -29.983 -28.003 -23.118 1.00 93.06 402 ALA A N 1
ATOM 3143 C CA . ALA A 1 402 ? -31.242 -28.070 -22.378 1.00 93.06 402 ALA A CA 1
ATOM 3144 C C . ALA A 1 402 ? -32.473 -28.316 -23.277 1.00 93.06 402 ALA A C 1
ATOM 3146 O O . ALA A 1 402 ? -33.570 -28.464 -22.747 1.00 93.06 402 ALA A O 1
ATOM 3147 N N . GLY A 1 403 ? -32.294 -28.396 -24.604 1.00 94.25 403 GLY A N 1
ATOM 3148 C CA . GLY A 1 403 ? -33.357 -28.648 -25.586 1.00 94.25 403 GLY A CA 1
ATOM 3149 C C . GLY A 1 403 ? -33.961 -27.403 -26.248 1.00 94.25 403 GLY A C 1
ATOM 3150 O O . GLY A 1 403 ? -34.839 -27.552 -27.097 1.00 94.25 403 GLY A O 1
ATOM 3151 N N . TYR A 1 404 ? -33.495 -26.195 -25.914 1.00 96.12 404 TYR A N 1
ATOM 3152 C CA . TYR A 1 404 ? -34.021 -24.951 -26.486 1.00 96.12 404 TYR A CA 1
ATOM 3153 C C . TYR A 1 404 ? -33.389 -24.585 -27.824 1.00 96.12 404 TYR A C 1
ATOM 3155 O O . TYR A 1 404 ? -32.208 -24.838 -28.065 1.00 96.12 404 TYR A O 1
ATOM 3163 N N . ASP A 1 405 ? -34.164 -23.905 -28.667 1.00 95.50 405 ASP A N 1
ATOM 3164 C CA . ASP A 1 405 ? -33.718 -23.395 -29.959 1.00 95.50 405 ASP A CA 1
ATOM 3165 C C . ASP A 1 405 ? -32.810 -22.154 -29.795 1.00 95.50 405 ASP A C 1
ATOM 3167 O O . ASP A 1 405 ? -33.301 -21.070 -29.452 1.00 95.50 405 ASP A O 1
ATOM 3171 N N . PRO A 1 406 ? -31.493 -22.238 -30.080 1.00 94.50 406 PRO A N 1
ATOM 3172 C CA . PRO A 1 406 ? -30.593 -21.094 -29.951 1.00 94.50 406 PRO A CA 1
ATOM 3173 C C . PRO A 1 406 ? -30.885 -19.979 -30.975 1.00 94.50 406 PRO A C 1
ATOM 3175 O O . PRO A 1 406 ? -30.359 -18.875 -30.827 1.00 94.50 406 PRO A O 1
ATOM 3178 N N . ARG A 1 407 ? -31.778 -20.191 -31.962 1.00 94.12 407 ARG A N 1
ATOM 3179 C CA . ARG A 1 407 ? -32.322 -19.112 -32.813 1.00 94.12 407 ARG A CA 1
ATOM 3180 C C . ARG A 1 407 ? -33.120 -18.065 -32.016 1.00 94.12 407 ARG A C 1
ATOM 3182 O O . ARG A 1 407 ? -33.305 -16.956 -32.518 1.00 94.12 407 ARG A O 1
ATOM 3189 N N . GLU A 1 408 ? -33.539 -18.354 -30.781 1.00 95.00 408 GLU A N 1
ATOM 3190 C CA . GLU A 1 408 ? -34.156 -17.364 -29.884 1.00 95.00 408 GLU A CA 1
ATOM 3191 C C . GLU A 1 408 ? -33.145 -16.381 -29.255 1.00 95.00 408 GLU A C 1
ATOM 3193 O O . GLU A 1 408 ? -33.520 -15.253 -28.935 1.00 95.00 408 GLU A O 1
ATOM 3198 N N . ALA A 1 409 ? -31.851 -16.715 -29.165 1.00 92.62 409 ALA A N 1
ATOM 3199 C CA . ALA A 1 409 ? -30.834 -15.804 -28.621 1.00 92.62 409 ALA A CA 1
ATOM 3200 C C . ALA A 1 409 ? -30.717 -14.465 -29.394 1.00 92.62 409 ALA A C 1
ATOM 3202 O O . ALA A 1 409 ? -30.852 -13.407 -28.773 1.00 92.62 409 ALA A O 1
ATOM 3203 N N . PRO A 1 410 ? -30.563 -14.431 -30.738 1.00 91.81 410 PRO A N 1
ATOM 3204 C CA . PRO A 1 410 ? -30.616 -13.173 -31.494 1.00 91.81 410 PRO A CA 1
ATOM 3205 C C . PRO A 1 410 ? -32.003 -12.497 -31.473 1.00 91.81 410 PRO A C 1
ATOM 3207 O O . PRO A 1 410 ? -32.102 -11.298 -31.747 1.00 91.81 410 PRO A O 1
ATOM 3210 N N . ARG A 1 411 ? -33.083 -13.216 -31.127 1.00 91.94 411 ARG A N 1
ATOM 3211 C CA . ARG A 1 411 ? -34.433 -12.634 -31.006 1.00 91.94 411 ARG A CA 1
ATOM 3212 C C . ARG A 1 411 ? -34.601 -11.799 -29.736 1.00 91.94 411 ARG A C 1
ATOM 3214 O O . ARG A 1 411 ? -35.302 -10.792 -29.802 1.00 91.94 411 ARG A O 1
ATOM 3221 N N . VAL A 1 412 ? -33.896 -12.108 -28.640 1.00 88.88 412 VAL A N 1
ATOM 3222 C CA . VAL A 1 412 ? -33.827 -11.235 -27.443 1.00 88.88 412 VAL A CA 1
ATOM 3223 C C . VAL A 1 412 ? -33.413 -9.813 -27.840 1.00 88.88 412 VAL A C 1
ATOM 3225 O O . VAL A 1 412 ? -34.076 -8.838 -27.490 1.00 88.88 412 VAL A O 1
ATOM 3228 N N . TRP A 1 413 ? -32.360 -9.697 -28.651 1.00 85.75 413 TRP A N 1
ATOM 3229 C CA . TRP A 1 413 ? -31.821 -8.420 -29.121 1.00 85.75 413 TRP A CA 1
ATOM 3230 C C . TRP A 1 413 ? -32.764 -7.686 -30.083 1.00 85.75 413 TRP A C 1
ATOM 3232 O O . TRP A 1 413 ? -32.913 -6.467 -29.975 1.00 85.75 413 TRP A O 1
ATOM 3242 N N . LYS A 1 414 ? -33.467 -8.412 -30.966 1.00 86.62 414 LYS A N 1
ATOM 3243 C CA . LYS A 1 414 ? -34.512 -7.836 -31.835 1.00 86.62 414 LYS A CA 1
ATOM 3244 C C . LYS A 1 414 ? -35.690 -7.291 -31.020 1.00 86.62 414 LYS A C 1
ATOM 3246 O O . LYS A 1 414 ? -36.157 -6.182 -31.283 1.00 86.62 414 LYS A O 1
ATOM 3251 N N . THR A 1 415 ? -36.118 -8.025 -29.996 1.00 84.94 415 THR A N 1
ATOM 3252 C CA . THR A 1 415 ? -37.184 -7.628 -29.063 1.00 84.94 415 THR A CA 1
ATOM 3253 C C . THR A 1 415 ? -36.773 -6.411 -28.233 1.00 84.94 415 THR A C 1
ATOM 3255 O O . THR A 1 415 ? -37.548 -5.462 -28.108 1.00 84.94 415 THR A O 1
ATOM 3258 N N . MET A 1 416 ? -35.536 -6.374 -27.728 1.00 79.94 416 MET A N 1
ATOM 3259 C CA . MET A 1 416 ? -35.014 -5.236 -26.964 1.00 79.94 416 MET A CA 1
ATOM 3260 C C . MET A 1 416 ? -34.871 -3.975 -27.831 1.00 79.94 416 MET A C 1
ATOM 3262 O O . MET A 1 416 ? -35.347 -2.913 -27.432 1.00 79.94 416 MET A O 1
ATOM 3266 N N . SER A 1 417 ? -34.324 -4.093 -29.048 1.00 76.94 417 SER A N 1
ATOM 3267 C CA . SER A 1 417 ? -34.264 -2.983 -30.013 1.00 76.94 417 SER A CA 1
ATOM 3268 C C . SER A 1 417 ? -35.665 -2.460 -30.363 1.00 76.94 417 SER A C 1
ATOM 3270 O O . SER A 1 417 ? -35.895 -1.252 -30.372 1.00 76.94 417 SER A O 1
ATOM 3272 N N . SER A 1 418 ? -36.640 -3.356 -30.539 1.00 79.38 418 SER A N 1
ATOM 3273 C CA . SER A 1 418 ? -38.024 -2.990 -30.875 1.00 79.38 418 SER A CA 1
ATOM 3274 C C . SER A 1 418 ? -38.771 -2.290 -29.728 1.00 79.38 418 SER A C 1
ATOM 3276 O O . SER A 1 418 ? -39.614 -1.434 -29.987 1.00 79.38 418 SER A O 1
ATOM 3278 N N . ASN A 1 419 ? -38.460 -2.612 -28.466 1.00 73.06 419 ASN A N 1
ATOM 3279 C CA . ASN A 1 419 ? -39.097 -1.999 -27.291 1.00 73.06 419 ASN A CA 1
ATOM 3280 C C . ASN A 1 419 ? -38.354 -0.759 -26.747 1.00 73.06 419 ASN A C 1
ATOM 3282 O O . ASN A 1 419 ? -38.970 0.056 -26.061 1.00 73.06 419 ASN A O 1
ATOM 3286 N N . MET A 1 420 ? -37.051 -0.593 -27.023 1.00 68.00 420 MET A N 1
ATOM 3287 C CA . MET A 1 420 ? -36.213 0.471 -26.425 1.00 68.00 420 MET A CA 1
ATOM 3288 C C . MET A 1 420 ? -35.490 1.384 -27.426 1.00 68.00 420 MET A C 1
ATOM 3290 O O . MET A 1 420 ? -34.981 2.446 -27.037 1.00 68.00 420 MET A O 1
ATOM 3294 N N . GLY A 1 421 ? -35.459 0.988 -28.699 1.00 65.50 421 GLY A N 1
ATOM 3295 C CA . GLY A 1 421 ? -34.592 1.542 -29.733 1.00 65.50 421 GLY A CA 1
ATOM 3296 C C . GLY A 1 421 ? -33.150 1.031 -29.637 1.00 65.50 421 GLY A C 1
ATOM 3297 O O . GLY A 1 421 ? -32.726 0.462 -28.631 1.00 65.50 421 GLY A O 1
ATOM 3298 N N . ASP A 1 422 ? -32.364 1.295 -30.681 1.00 61.25 422 ASP A N 1
ATOM 3299 C CA . ASP A 1 422 ? -30.933 0.963 -30.758 1.00 61.25 422 ASP A CA 1
ATOM 3300 C C . ASP A 1 422 ? -30.064 1.942 -29.942 1.00 61.25 422 ASP A C 1
ATOM 3302 O O . ASP A 1 422 ? -29.221 2.683 -30.450 1.00 61.25 422 ASP A O 1
ATOM 3306 N N . ARG A 1 423 ? -30.308 1.967 -28.629 1.00 52.59 423 ARG A N 1
ATOM 3307 C CA . ARG A 1 423 ? -29.502 2.687 -27.638 1.00 52.59 423 ARG A CA 1
ATOM 3308 C C . ARG A 1 423 ? -28.428 1.767 -27.043 1.00 52.59 423 ARG A C 1
ATOM 3310 O O . ARG A 1 423 ? -28.695 0.579 -26.879 1.00 52.59 423 ARG A O 1
ATOM 3317 N N . PRO A 1 424 ? -27.262 2.305 -26.636 1.00 46.69 424 PRO A N 1
ATOM 3318 C CA . PRO A 1 424 ? -26.396 1.633 -25.672 1.00 46.69 424 PRO A CA 1
ATOM 3319 C C . PRO A 1 424 ? -27.189 1.365 -24.387 1.00 46.69 424 PRO A C 1
ATOM 3321 O O . PRO A 1 424 ? -27.842 2.270 -23.864 1.00 46.69 424 PRO A O 1
ATOM 3324 N N . THR A 1 425 ? -27.168 0.124 -23.915 1.00 40.44 425 THR A N 1
ATOM 3325 C CA . THR A 1 425 ? -28.026 -0.382 -22.836 1.00 40.44 425 THR A CA 1
ATOM 3326 C C . THR A 1 425 ? -27.301 -0.389 -21.483 1.00 40.44 425 THR A C 1
ATOM 3328 O O . THR A 1 425 ? -26.087 -0.579 -21.405 1.00 40.44 425 THR A O 1
ATOM 3331 N N . ASP A 1 426 ? -28.036 -0.121 -20.398 1.00 36.47 426 ASP A N 1
ATOM 3332 C CA . ASP A 1 426 ? -27.444 0.261 -19.107 1.00 36.47 426 ASP A CA 1
ATOM 3333 C C . ASP A 1 426 ? -26.765 -0.884 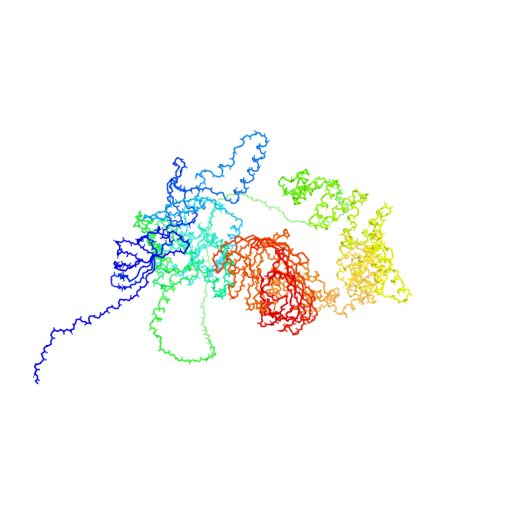-18.327 1.00 36.47 426 ASP A C 1
ATOM 3335 O O . ASP A 1 426 ? -27.324 -1.965 -18.140 1.00 36.47 426 ASP A O 1
ATOM 3339 N N . PHE A 1 427 ? -25.589 -0.556 -17.777 1.00 37.31 427 PHE A N 1
ATOM 3340 C CA . PHE A 1 427 ? -24.771 -1.230 -16.746 1.00 37.31 427 PHE A CA 1
ATOM 3341 C C . PHE A 1 427 ? -24.366 -2.704 -16.932 1.00 37.31 427 PHE A C 1
ATOM 3343 O O . PHE A 1 427 ? -23.193 -3.019 -16.746 1.00 37.31 427 PHE A O 1
ATOM 3350 N N . PHE A 1 428 ? -25.292 -3.607 -17.248 1.00 43.06 428 PHE A N 1
ATOM 3351 C CA . PHE A 1 428 ? -24.990 -5.019 -17.518 1.00 43.06 428 PHE A CA 1
ATOM 3352 C C . PHE A 1 428 ? -24.609 -5.209 -18.986 1.00 43.06 428 PHE A C 1
ATOM 3354 O O . PHE A 1 428 ? -23.529 -5.692 -19.304 1.00 43.06 428 PHE A O 1
ATOM 3361 N N . TRP A 1 429 ? -25.449 -4.695 -19.883 1.00 44.66 429 TRP A N 1
ATOM 3362 C CA . TRP A 1 429 ? -25.276 -4.811 -21.328 1.00 44.66 429 TRP A CA 1
ATOM 3363 C C . TRP A 1 429 ? -24.158 -3.922 -21.911 1.00 44.66 429 TRP A C 1
ATOM 3365 O O . TRP A 1 429 ? -23.864 -4.008 -23.103 1.00 44.66 429 TRP A O 1
ATOM 3375 N N . SER A 1 430 ? -23.527 -3.059 -21.101 1.00 42.12 430 SER A N 1
ATOM 3376 C CA . SER A 1 430 ? -22.704 -1.930 -21.561 1.00 42.12 430 SER A CA 1
ATOM 3377 C C . SER A 1 430 ? -21.261 -2.285 -21.976 1.00 42.12 430 SER A C 1
ATOM 3379 O O . SER A 1 430 ? -20.306 -1.586 -21.623 1.00 42.12 430 SER A O 1
ATOM 3381 N N . SER A 1 431 ? -21.086 -3.338 -22.775 1.00 44.06 431 SER A N 1
ATOM 3382 C CA . SER A 1 431 ? -20.129 -3.273 -23.890 1.00 44.06 431 SER A CA 1
ATOM 3383 C C . SER A 1 431 ? -20.661 -2.277 -24.931 1.00 44.06 431 SER A C 1
ATOM 3385 O O . SER A 1 431 ? -21.868 -2.159 -25.087 1.00 44.06 431 SER A O 1
ATOM 3387 N N . HIS A 1 432 ? -19.801 -1.562 -25.659 1.00 45.53 432 HIS A N 1
ATOM 3388 C CA . HIS A 1 432 ? -20.233 -0.471 -26.557 1.00 45.53 432 HIS A CA 1
ATOM 3389 C C . HIS A 1 432 ? -20.896 -0.918 -27.883 1.00 45.53 432 HIS A C 1
ATOM 3391 O O . HIS A 1 432 ? -21.093 -0.099 -28.780 1.00 45.53 432 HIS A O 1
ATOM 3397 N N . ASP A 1 433 ? -21.251 -2.193 -28.001 1.00 53.41 433 ASP A N 1
ATOM 3398 C CA . ASP A 1 433 ? -22.013 -2.765 -29.105 1.00 53.41 433 ASP A CA 1
ATOM 3399 C C . ASP A 1 433 ? -23.507 -2.442 -28.943 1.00 53.41 433 ASP A C 1
ATOM 3401 O O . ASP A 1 433 ? -24.068 -2.572 -27.855 1.00 53.41 433 ASP A O 1
ATOM 3405 N N . ASN A 1 434 ? -24.177 -2.044 -30.026 1.00 66.62 434 ASN A N 1
ATOM 3406 C CA . ASN A 1 434 ? -25.635 -1.905 -30.037 1.00 66.62 434 ASN A CA 1
ATOM 3407 C C . ASN A 1 434 ? -26.326 -3.272 -30.223 1.00 66.62 434 ASN A C 1
ATOM 3409 O O . ASN A 1 434 ? -25.695 -4.271 -30.587 1.00 66.62 434 ASN A O 1
ATOM 3413 N N . ASN A 1 435 ? -27.645 -3.310 -30.003 1.00 72.56 435 ASN A N 1
ATOM 3414 C CA . ASN A 1 435 ? -28.430 -4.547 -30.089 1.00 72.56 435 ASN A CA 1
ATOM 3415 C C . ASN A 1 435 ? -28.282 -5.233 -31.461 1.00 72.56 435 ASN A C 1
ATOM 3417 O O . ASN A 1 435 ? -28.160 -6.453 -31.521 1.00 72.56 435 ASN A O 1
ATOM 3421 N N . THR A 1 436 ? -28.236 -4.463 -32.553 1.00 74.88 436 THR A N 1
ATOM 3422 C CA . THR A 1 436 ? -28.044 -4.972 -33.924 1.00 74.88 436 THR A CA 1
ATOM 3423 C C . THR A 1 436 ? -26.646 -5.557 -34.179 1.00 74.88 436 THR A C 1
ATOM 3425 O O . THR A 1 436 ? -26.531 -6.563 -34.886 1.00 74.88 436 THR A O 1
ATOM 3428 N N . THR A 1 437 ? -25.580 -5.047 -33.546 1.00 78.69 437 THR A N 1
ATOM 3429 C CA . THR A 1 437 ? -24.243 -5.671 -33.625 1.00 78.69 437 THR A CA 1
ATOM 3430 C C . THR A 1 437 ? -24.203 -7.008 -32.879 1.00 78.69 437 THR A C 1
ATOM 3432 O O . THR A 1 437 ? -23.778 -8.007 -33.458 1.00 78.69 437 THR A O 1
ATOM 3435 N N . ARG A 1 438 ? -24.715 -7.087 -31.638 1.00 82.12 438 ARG A N 1
ATOM 3436 C CA . ARG A 1 438 ? -24.762 -8.367 -30.890 1.00 82.12 438 ARG A CA 1
ATOM 3437 C C . ARG A 1 438 ? -25.712 -9.384 -31.528 1.00 82.12 438 ARG A C 1
ATOM 3439 O O . ARG A 1 438 ? -25.399 -10.574 -31.574 1.00 82.12 438 ARG A O 1
ATOM 3446 N N . ARG A 1 439 ? -26.825 -8.925 -32.108 1.00 87.94 439 ARG A N 1
ATOM 3447 C CA . ARG A 1 439 ? -27.741 -9.765 -32.888 1.00 87.94 439 ARG A CA 1
ATOM 3448 C C . ARG A 1 439 ? -27.071 -10.363 -34.126 1.00 87.94 439 ARG A C 1
ATOM 3450 O O . ARG A 1 439 ? -27.112 -11.580 -34.302 1.00 87.94 439 ARG A O 1
ATOM 3457 N N . SER A 1 440 ? -26.454 -9.533 -34.967 1.00 88.06 440 SER A N 1
ATOM 3458 C CA . SER A 1 440 ? -25.769 -10.009 -36.176 1.00 88.06 440 SER A CA 1
ATOM 3459 C C . SER A 1 440 ? -24.570 -10.901 -35.841 1.00 88.06 440 SER A C 1
ATOM 3461 O O . SER A 1 440 ? -24.350 -11.901 -36.526 1.00 88.06 440 SER A O 1
ATOM 3463 N N . TYR A 1 441 ? -23.868 -10.630 -34.733 1.00 88.06 441 TYR A N 1
ATOM 3464 C CA . TYR A 1 441 ? -22.843 -11.523 -34.197 1.00 88.06 441 TYR A CA 1
ATOM 3465 C C . TYR A 1 441 ? -23.399 -12.928 -33.899 1.00 88.06 441 TYR A C 1
ATOM 3467 O O . TYR A 1 441 ? -22.927 -13.909 -34.478 1.00 88.06 441 TYR A O 1
ATOM 3475 N N . LEU A 1 442 ? -24.454 -13.023 -33.082 1.00 89.94 442 LEU A N 1
ATOM 3476 C CA . LEU A 1 442 ? -25.147 -14.280 -32.769 1.00 89.94 442 LEU A CA 1
ATOM 3477 C C . LEU A 1 442 ? -25.663 -15.001 -34.025 1.00 89.94 442 LEU A C 1
ATOM 3479 O O . LEU A 1 442 ? -25.513 -16.215 -34.145 1.00 89.94 442 LEU A O 1
ATOM 3483 N N . MET A 1 443 ? -26.222 -14.267 -34.992 1.00 91.06 443 MET A N 1
ATOM 3484 C CA . MET A 1 443 ? -26.666 -14.835 -36.271 1.00 91.06 443 MET A CA 1
ATOM 3485 C C . MET A 1 443 ? -25.500 -15.409 -37.094 1.00 91.06 443 MET A C 1
ATOM 3487 O O . MET A 1 443 ? -25.664 -16.461 -37.712 1.00 91.06 443 MET A O 1
ATOM 3491 N N . SER A 1 444 ? -24.317 -14.783 -37.065 1.00 88.44 444 SER A N 1
ATOM 3492 C CA . SER A 1 444 ? -23.116 -15.327 -37.714 1.00 88.44 444 SER A CA 1
ATOM 3493 C C . SER A 1 444 ? -22.589 -16.586 -37.008 1.00 88.44 444 SER A C 1
ATOM 3495 O O . SER A 1 444 ? -22.259 -17.566 -37.673 1.00 88.44 444 SER A O 1
ATOM 3497 N N . GLU A 1 445 ? -22.602 -16.628 -35.671 1.00 88.19 445 GLU A N 1
ATOM 3498 C CA . GLU A 1 445 ? -22.227 -17.822 -34.900 1.00 88.19 445 GLU A CA 1
ATOM 3499 C C . GLU A 1 445 ? -23.210 -18.985 -35.131 1.00 88.19 445 GLU A C 1
ATOM 3501 O O . GLU A 1 445 ? -22.768 -20.127 -35.237 1.00 88.19 445 GLU A O 1
ATOM 3506 N N . LEU A 1 446 ? -24.514 -18.723 -35.293 1.00 89.25 446 LEU A N 1
ATOM 3507 C CA . LEU A 1 446 ? -25.509 -19.736 -35.682 1.00 89.25 446 LEU A CA 1
ATOM 3508 C C . LEU A 1 446 ? -25.251 -20.294 -37.091 1.00 89.25 446 LEU A C 1
ATOM 3510 O O . LEU A 1 446 ? -25.188 -21.512 -37.266 1.00 89.25 446 LEU A O 1
ATOM 3514 N N . ALA A 1 447 ? -25.055 -19.419 -38.084 1.00 86.44 447 ALA A N 1
ATOM 3515 C CA . ALA A 1 447 ? -24.788 -19.807 -39.474 1.00 86.44 447 ALA A CA 1
ATOM 3516 C C . ALA A 1 447 ? -23.504 -20.648 -39.636 1.00 86.44 447 ALA A C 1
ATOM 3518 O O . ALA A 1 447 ? -23.376 -21.421 -40.590 1.00 86.44 447 ALA A O 1
ATOM 3519 N N . VAL A 1 448 ? -22.567 -20.499 -38.696 1.00 81.94 448 VAL A N 1
ATOM 3520 C CA . VAL A 1 448 ? -21.253 -21.143 -38.693 1.00 81.94 448 VAL A CA 1
ATOM 3521 C C . VAL A 1 448 ? -21.215 -22.378 -37.784 1.00 81.94 448 VAL A C 1
ATOM 3523 O O . VAL A 1 448 ? -21.053 -23.497 -38.268 1.00 81.94 448 VAL A O 1
ATOM 3526 N N . ASN A 1 449 ? -21.389 -22.207 -36.470 1.00 83.56 449 ASN A N 1
ATOM 3527 C CA . ASN A 1 449 ? -21.169 -23.256 -35.465 1.00 83.56 449 ASN A CA 1
ATOM 3528 C C . ASN A 1 449 ? -22.391 -24.168 -35.229 1.00 83.56 449 ASN A C 1
ATOM 3530 O O . ASN A 1 449 ? -22.247 -25.203 -34.577 1.00 83.56 449 ASN A O 1
ATOM 3534 N N . TYR A 1 450 ? -23.571 -23.821 -35.763 1.00 87.06 450 TYR A N 1
ATOM 3535 C CA . TYR A 1 450 ? -24.829 -24.563 -35.568 1.00 87.06 450 TYR A CA 1
ATOM 3536 C C . TYR A 1 450 ? -25.460 -25.055 -36.889 1.00 87.06 450 TYR A C 1
ATOM 3538 O O . TYR A 1 450 ? -26.589 -25.536 -36.902 1.00 87.06 450 TYR A O 1
ATOM 3546 N N . LYS A 1 451 ? -24.720 -25.006 -38.008 1.00 81.00 451 LYS A N 1
ATOM 3547 C CA . LYS A 1 451 ? -25.195 -25.358 -39.365 1.00 81.00 451 LYS A CA 1
ATOM 3548 C C . LYS A 1 451 ? -25.788 -26.774 -39.520 1.00 81.00 451 LYS A C 1
ATOM 3550 O O . LYS A 1 451 ? -26.539 -27.006 -40.461 1.00 81.00 451 LYS A O 1
ATOM 3555 N N . GLY A 1 452 ? -25.434 -27.711 -38.639 1.00 82.12 452 GLY A N 1
ATOM 3556 C CA . GLY A 1 452 ? -25.912 -29.102 -38.643 1.00 82.12 452 GLY A CA 1
ATOM 3557 C C . GLY A 1 452 ? -26.910 -29.439 -37.528 1.00 82.12 452 GLY A C 1
ATOM 3558 O O . GLY A 1 452 ? -26.944 -30.586 -37.094 1.00 82.12 452 GLY A O 1
ATOM 3559 N N . VAL A 1 453 ? -27.641 -28.453 -36.998 1.00 87.38 453 VAL A N 1
ATOM 3560 C CA . VAL A 1 453 ? -28.625 -28.646 -35.920 1.00 87.38 453 VAL A CA 1
ATOM 3561 C C . VAL A 1 453 ? -30.043 -28.691 -36.492 1.00 87.38 453 VAL A C 1
ATOM 3563 O O . VAL A 1 453 ? -30.469 -27.774 -37.188 1.00 87.38 453 VAL A O 1
ATOM 3566 N N . GLU A 1 454 ? -30.801 -29.731 -36.141 1.00 90.69 454 GLU A N 1
ATOM 3567 C CA . GLU A 1 454 ? -32.210 -29.911 -36.525 1.00 90.69 454 GLU A CA 1
ATOM 3568 C C . GLU A 1 454 ? -33.140 -29.019 -35.681 1.00 90.69 454 GLU A C 1
ATOM 3570 O O . GLU A 1 454 ? -33.936 -29.492 -34.866 1.00 90.69 454 GLU A O 1
ATOM 3575 N N . PHE A 1 455 ? -33.009 -27.698 -35.840 1.00 90.44 455 PHE A N 1
ATOM 3576 C CA . PHE A 1 455 ? -33.612 -26.689 -34.957 1.00 90.44 455 PHE A CA 1
ATOM 3577 C C . PHE A 1 455 ? -35.142 -26.766 -34.806 1.00 90.44 455 PHE A C 1
ATOM 3579 O O . PHE A 1 455 ? -35.693 -26.209 -33.861 1.00 90.44 455 PHE A O 1
ATOM 3586 N N . ASP A 1 456 ? -35.857 -27.401 -35.736 1.00 87.69 456 ASP A N 1
ATOM 3587 C CA . ASP A 1 456 ? -37.319 -27.526 -35.670 1.00 87.69 456 ASP A CA 1
ATOM 3588 C C . ASP A 1 456 ? -37.799 -28.680 -34.772 1.00 87.69 456 ASP A C 1
ATOM 3590 O O . ASP A 1 456 ? -38.997 -28.812 -34.535 1.00 87.69 456 ASP A O 1
ATOM 3594 N N . SER A 1 457 ? -36.860 -29.438 -34.192 1.00 88.94 457 SER A N 1
ATOM 3595 C CA . SER A 1 457 ? -37.089 -30.350 -33.062 1.00 88.94 457 SER A CA 1
ATOM 3596 C C . SER A 1 457 ? -36.908 -29.701 -31.678 1.00 88.94 457 SER A C 1
ATOM 3598 O O . SER A 1 457 ? -37.183 -30.349 -30.670 1.00 88.94 457 SER A O 1
ATOM 3600 N N . LEU A 1 458 ? -36.438 -28.447 -31.617 1.00 94.06 458 LEU A N 1
ATOM 3601 C CA . LEU A 1 458 ? -36.065 -27.765 -30.373 1.00 94.06 458 LEU A CA 1
ATOM 3602 C C . LEU A 1 458 ? -37.195 -26.885 -29.823 1.00 94.06 458 LEU A C 1
ATOM 3604 O O . LEU A 1 458 ? -37.986 -26.300 -30.570 1.00 94.06 458 LEU A O 1
ATOM 3608 N N . GLU A 1 459 ? -37.237 -26.749 -28.498 1.00 92.44 459 GLU A N 1
ATOM 3609 C CA . GLU A 1 459 ? -38.229 -25.938 -27.800 1.00 92.44 459 GLU A CA 1
ATOM 3610 C C . GLU A 1 459 ? -37.941 -24.441 -27.997 1.00 92.44 459 GLU A C 1
ATOM 3612 O O . GLU A 1 459 ? -36.872 -23.930 -27.663 1.00 92.44 459 GLU A O 1
ATOM 3617 N N . LYS A 1 460 ? -38.908 -23.721 -28.568 1.00 91.50 460 LYS A N 1
ATOM 3618 C CA . LYS A 1 460 ? -38.843 -22.259 -28.739 1.00 91.50 460 LYS A CA 1
ATOM 3619 C C . LYS A 1 460 ? -39.570 -21.534 -27.612 1.00 91.50 460 LYS A C 1
ATOM 3621 O O . LYS A 1 460 ? -39.178 -20.432 -27.243 1.00 91.50 460 LYS A O 1
ATOM 3626 N N . ASP A 1 461 ? -40.651 -22.127 -27.111 1.00 92.06 461 ASP A N 1
ATOM 3627 C CA . ASP A 1 461 ? -41.631 -21.465 -26.259 1.00 92.06 461 ASP A CA 1
ATOM 3628 C C . ASP A 1 461 ? -42.536 -22.479 -25.537 1.00 92.06 461 ASP A C 1
ATOM 3630 O O . ASP A 1 461 ? -42.771 -23.568 -26.062 1.00 92.06 461 ASP A O 1
ATOM 3634 N N . ASN A 1 462 ? -43.074 -22.100 -24.374 1.00 88.12 462 ASN A N 1
ATOM 3635 C CA . ASN A 1 462 ? -43.781 -22.980 -23.438 1.00 88.12 462 ASN A CA 1
ATOM 3636 C C . ASN A 1 462 ? -45.066 -22.294 -22.911 1.00 88.12 462 ASN A C 1
ATOM 3638 O O . ASN A 1 462 ? -45.018 -21.132 -22.499 1.00 88.12 462 ASN A O 1
ATOM 3642 N N . PRO A 1 463 ? -46.230 -22.973 -22.855 1.00 88.75 463 PRO A N 1
ATOM 3643 C CA . PRO A 1 463 ? -47.439 -22.425 -22.235 1.00 88.75 463 PRO A CA 1
ATOM 3644 C C . PRO A 1 463 ? -47.280 -21.973 -20.767 1.00 88.75 463 PRO A C 1
ATOM 3646 O O . PRO A 1 463 ? -47.943 -21.015 -20.361 1.00 88.75 463 PRO A O 1
ATOM 3649 N N . GLU A 1 464 ? -46.405 -22.610 -19.975 1.00 90.56 464 GLU A N 1
ATOM 3650 C CA . GLU A 1 464 ? -46.117 -22.209 -18.583 1.00 90.56 464 GLU A CA 1
ATOM 3651 C C . GLU A 1 464 ? -45.488 -20.806 -18.531 1.00 90.56 464 GLU A C 1
ATOM 3653 O O . GLU A 1 464 ? -45.929 -19.955 -17.752 1.00 90.56 464 GLU A O 1
ATOM 3658 N N . PHE A 1 465 ? -44.537 -20.514 -19.426 1.00 93.75 465 PHE A N 1
ATOM 3659 C CA . PHE A 1 465 ? -43.914 -19.195 -19.543 1.00 93.75 465 PHE A CA 1
ATOM 3660 C C . PHE A 1 465 ? -44.942 -18.077 -19.753 1.00 93.75 465 PHE A C 1
ATOM 3662 O O . PHE A 1 465 ? -44.861 -17.047 -19.083 1.00 93.75 465 PHE A O 1
ATOM 3669 N N . HIS A 1 466 ? -45.950 -18.268 -20.613 1.00 91.62 466 HIS A N 1
ATOM 3670 C CA . HIS A 1 466 ? -46.984 -17.246 -20.838 1.00 91.62 466 HIS A CA 1
ATOM 3671 C C . HIS A 1 466 ? -47.869 -17.008 -19.612 1.00 91.62 466 HIS A C 1
ATOM 3673 O O . HIS A 1 466 ? -48.269 -15.868 -19.367 1.00 91.62 466 HIS A O 1
ATOM 3679 N N . HIS A 1 467 ? -48.127 -18.039 -18.800 1.00 90.25 467 HIS A N 1
ATOM 3680 C CA . HIS A 1 467 ? -48.826 -17.875 -17.524 1.00 90.25 467 HIS A CA 1
ATOM 3681 C C . HIS A 1 467 ? -48.006 -17.016 -16.546 1.00 90.25 467 HIS A C 1
ATOM 3683 O O . HIS A 1 467 ? -48.490 -16.007 -16.024 1.00 90.25 467 HIS A O 1
ATOM 3689 N N . ILE A 1 468 ? -46.725 -17.352 -16.382 1.00 92.00 468 ILE A N 1
ATOM 3690 C CA . ILE A 1 468 ? -45.775 -16.621 -15.536 1.00 92.00 468 ILE A CA 1
ATOM 3691 C C . ILE A 1 468 ? -45.587 -15.174 -16.024 1.00 92.00 468 ILE A C 1
ATOM 3693 O O . ILE A 1 468 ? -45.617 -14.232 -15.224 1.00 92.00 468 ILE A O 1
ATOM 3697 N N . ARG A 1 469 ? -45.472 -14.970 -17.341 1.00 89.38 469 ARG A N 1
ATOM 3698 C CA . ARG A 1 469 ? -45.390 -13.651 -17.980 1.00 89.38 469 ARG A CA 1
ATOM 3699 C C . ARG A 1 469 ? -46.659 -12.831 -17.755 1.00 89.38 469 ARG A C 1
ATOM 3701 O O . ARG A 1 469 ? -46.549 -11.632 -17.517 1.00 89.38 469 ARG A O 1
ATOM 3708 N N . ALA A 1 470 ? -47.848 -13.439 -17.760 1.00 85.44 470 ALA A N 1
ATOM 3709 C CA . ALA A 1 470 ? -49.103 -12.742 -17.465 1.00 85.44 470 ALA A CA 1
ATOM 3710 C C . ALA A 1 470 ? -49.187 -12.277 -15.997 1.00 85.44 470 ALA A C 1
ATOM 3712 O O . ALA A 1 470 ? -49.533 -11.120 -15.742 1.00 85.44 470 ALA A O 1
ATOM 3713 N N . ILE A 1 471 ? -48.789 -13.128 -15.039 1.00 85.31 471 ILE A N 1
ATOM 3714 C CA . ILE A 1 471 ? -48.674 -12.781 -13.606 1.00 85.31 471 ILE A CA 1
ATOM 3715 C C . ILE A 1 471 ? -47.739 -11.572 -13.409 1.00 85.31 471 ILE A C 1
ATOM 3717 O O . ILE A 1 471 ? -48.020 -10.653 -12.634 1.00 85.31 471 ILE A O 1
ATOM 3721 N N . VAL A 1 472 ? -46.618 -11.563 -14.128 1.00 83.81 472 VAL A N 1
ATOM 3722 C CA . VAL A 1 472 ? -45.575 -10.532 -14.062 1.00 83.81 472 VAL A CA 1
ATOM 3723 C C . VAL A 1 472 ? -45.986 -9.239 -14.786 1.00 83.81 472 VAL A C 1
ATOM 3725 O O . VAL A 1 472 ? -45.793 -8.143 -14.249 1.00 83.81 472 VAL A O 1
ATOM 3728 N N . GLY A 1 473 ? -46.593 -9.355 -15.967 1.00 66.44 473 GLY A N 1
ATOM 3729 C CA . GLY A 1 473 ? -46.826 -8.278 -16.933 1.00 66.44 473 GLY A CA 1
ATOM 3730 C C . GLY A 1 473 ? -48.008 -7.349 -16.645 1.00 66.44 473 GLY A C 1
ATOM 3731 O O . GLY A 1 473 ? -48.137 -6.325 -17.314 1.00 66.44 473 GLY A O 1
ATOM 3732 N N . GLY A 1 474 ? -48.833 -7.630 -15.629 1.00 56.88 474 GLY A N 1
ATOM 3733 C CA . GLY A 1 474 ? -50.046 -6.861 -15.291 1.00 56.88 474 GLY A CA 1
ATOM 3734 C C . GLY A 1 474 ? -49.865 -5.361 -14.974 1.00 56.88 474 GLY A C 1
ATOM 3735 O O . GLY A 1 474 ? -50.851 -4.663 -14.758 1.00 56.88 474 GLY A O 1
ATOM 3736 N N . SER A 1 475 ? -48.633 -4.839 -14.943 1.00 47.75 475 SER A N 1
ATOM 3737 C CA . SER A 1 475 ? -48.337 -3.394 -14.862 1.00 47.75 475 SER A CA 1
ATOM 3738 C C . SER A 1 475 ? -47.719 -2.791 -16.134 1.00 47.75 475 SER A C 1
ATOM 3740 O O . SER A 1 475 ? -47.734 -1.569 -16.282 1.00 47.75 475 SER A O 1
ATOM 3742 N N . TYR A 1 476 ? -47.210 -3.605 -17.066 1.00 44.34 476 TYR A N 1
ATOM 3743 C CA . TYR A 1 476 ? -46.431 -3.139 -18.223 1.00 44.34 476 TYR A CA 1
ATOM 3744 C C . TYR A 1 476 ? -47.304 -2.482 -19.307 1.00 44.34 476 TYR A C 1
ATOM 3746 O O . TYR A 1 476 ? -46.916 -1.488 -19.924 1.00 44.34 476 TYR A O 1
ATOM 3754 N N . SER A 1 477 ? -48.536 -2.974 -19.477 1.00 44.62 477 SER A N 1
ATOM 3755 C CA . SER A 1 477 ? -49.543 -2.430 -20.404 1.00 44.62 477 SER A CA 1
ATOM 3756 C C . SER A 1 477 ? -49.805 -0.929 -20.203 1.00 44.62 477 SER A C 1
ATOM 3758 O O . SER A 1 477 ? -49.923 -0.177 -21.173 1.00 44.62 477 SER A O 1
ATOM 3760 N N . ASN A 1 478 ? -49.813 -0.469 -18.948 1.00 40.16 478 ASN A N 1
ATOM 3761 C CA . ASN A 1 478 ? -50.017 0.938 -18.599 1.00 40.16 478 ASN A CA 1
ATOM 3762 C C . ASN A 1 478 ? -48.851 1.846 -19.028 1.00 40.16 478 ASN A C 1
ATOM 3764 O O . ASN A 1 478 ? -49.078 3.020 -19.317 1.00 40.16 478 ASN A O 1
ATOM 3768 N N . ALA A 1 479 ? -47.618 1.330 -19.095 1.00 39.53 479 ALA A N 1
ATOM 3769 C CA . ALA A 1 479 ? -46.455 2.108 -19.521 1.00 39.53 479 ALA A CA 1
ATOM 3770 C C . ALA A 1 479 ? -46.472 2.358 -21.038 1.00 39.53 479 ALA A C 1
ATOM 3772 O O . ALA A 1 479 ? -46.289 3.494 -21.483 1.00 39.53 479 ALA A O 1
ATOM 3773 N N . ARG A 1 480 ? -46.787 1.327 -21.835 1.00 41.81 480 ARG A N 1
ATOM 3774 C CA . ARG A 1 480 ? -46.914 1.441 -23.297 1.00 41.81 480 ARG A CA 1
ATOM 3775 C C . ARG A 1 480 ? -47.984 2.462 -23.702 1.00 41.81 480 ARG A C 1
ATOM 3777 O O . ARG A 1 480 ? -47.697 3.372 -24.478 1.00 41.81 480 ARG A O 1
ATOM 3784 N N . ALA A 1 481 ? -49.158 2.401 -23.070 1.00 40.00 481 ALA A N 1
ATOM 3785 C CA . ALA A 1 481 ? -50.260 3.344 -23.290 1.00 40.00 481 ALA A CA 1
ATOM 3786 C C . ALA A 1 481 ? -49.953 4.803 -22.870 1.00 40.00 481 ALA A C 1
ATOM 3788 O O . ALA A 1 481 ? -50.681 5.724 -23.254 1.00 40.00 481 ALA A O 1
ATOM 3789 N N . GLN A 1 482 ? -48.895 5.036 -22.082 1.00 38.69 482 GLN A N 1
ATOM 3790 C CA . GLN A 1 482 ? -48.376 6.375 -21.778 1.00 38.69 482 GLN A CA 1
ATOM 3791 C C . GLN A 1 482 ? -47.287 6.810 -22.769 1.00 38.69 482 GLN A C 1
ATOM 3793 O O . GLN A 1 482 ? -47.255 7.979 -23.150 1.00 38.69 482 GLN A O 1
ATOM 3798 N N . HIS A 1 483 ? -46.434 5.892 -23.236 1.00 38.97 483 HIS A N 1
ATOM 3799 C CA . HIS A 1 483 ? -45.376 6.214 -24.198 1.00 38.97 483 HIS A CA 1
ATOM 3800 C C . HIS A 1 483 ? -45.941 6.544 -25.589 1.00 38.97 483 HIS A C 1
ATOM 3802 O O . HIS A 1 483 ? -45.567 7.559 -26.175 1.00 38.97 483 HIS A O 1
ATOM 3808 N N . GLU A 1 484 ? -46.937 5.788 -26.061 1.00 39.44 484 GLU A N 1
ATOM 3809 C CA . GLU A 1 484 ? -47.654 6.070 -27.317 1.00 39.44 484 GLU A CA 1
ATOM 3810 C C . GLU A 1 484 ? -48.359 7.447 -27.290 1.00 39.44 484 GLU A C 1
ATOM 3812 O O . GLU A 1 484 ? -48.466 8.109 -28.319 1.00 39.44 484 GLU A O 1
ATOM 3817 N N . LYS A 1 485 ? -48.748 7.951 -26.106 1.00 37.66 485 LYS A N 1
ATOM 3818 C CA . LYS A 1 485 ? -49.285 9.317 -25.924 1.00 37.66 485 LYS A CA 1
ATOM 3819 C C . LYS A 1 485 ? -48.213 10.411 -25.851 1.00 37.66 485 LYS A C 1
ATOM 3821 O O . LYS A 1 485 ? -48.528 11.572 -26.102 1.00 37.66 485 LYS A O 1
ATOM 3826 N N . ALA A 1 486 ? -46.971 10.074 -25.507 1.00 34.75 486 ALA A N 1
ATOM 3827 C CA . ALA A 1 486 ? -45.875 11.038 -25.393 1.00 34.75 486 ALA A CA 1
ATOM 3828 C C . ALA A 1 486 ? -45.262 11.405 -26.757 1.00 34.75 486 ALA A C 1
ATOM 3830 O O . ALA A 1 486 ? -44.866 12.549 -26.962 1.00 34.75 486 ALA A O 1
ATOM 3831 N N . VAL A 1 487 ? -45.231 10.459 -27.704 1.00 36.62 487 VAL A N 1
ATOM 3832 C CA . VAL A 1 487 ? -44.604 10.626 -29.033 1.00 36.62 487 VAL A CA 1
ATOM 3833 C C . VAL A 1 487 ? -45.360 11.611 -29.947 1.00 36.62 487 VAL A C 1
ATOM 3835 O O . VAL A 1 487 ? -44.788 12.135 -30.897 1.00 36.62 487 VAL A O 1
ATOM 3838 N N . VAL A 1 488 ? -46.627 11.925 -29.650 1.00 37.25 488 VAL A N 1
ATOM 3839 C CA . VAL A 1 488 ? -47.512 12.727 -30.526 1.00 37.25 488 VAL A CA 1
ATOM 3840 C C . VAL A 1 488 ? -47.363 14.254 -30.329 1.00 37.25 488 VAL A C 1
ATOM 3842 O O . VAL A 1 488 ? -47.997 15.034 -31.037 1.00 37.25 488 VAL A O 1
ATOM 3845 N N . ARG A 1 489 ? -46.509 14.730 -29.407 1.00 30.12 489 ARG A N 1
ATOM 3846 C CA . ARG A 1 489 ? -46.221 16.172 -29.241 1.00 30.12 489 ARG A CA 1
ATOM 3847 C C . ARG A 1 489 ? -44.899 16.583 -29.892 1.00 30.12 489 ARG A C 1
ATOM 3849 O O . ARG A 1 489 ? -43.826 16.240 -29.404 1.00 30.12 489 ARG A O 1
ATOM 3856 N N . LEU A 1 490 ? -44.992 17.393 -30.947 1.00 29.45 490 LEU A N 1
ATOM 3857 C CA . LEU A 1 490 ? -43.851 18.100 -31.535 1.00 29.45 490 LEU A CA 1
ATOM 3858 C C . LEU A 1 490 ? -43.396 19.268 -30.628 1.00 29.45 490 LEU A C 1
ATOM 3860 O O . LEU A 1 490 ? -44.238 19.891 -29.978 1.00 29.45 490 LEU A O 1
ATOM 3864 N N . PRO A 1 491 ? -42.086 19.581 -30.567 1.00 30.38 491 PRO A N 1
ATOM 3865 C CA . PRO A 1 491 ? -41.559 20.641 -29.711 1.00 30.38 491 PRO A CA 1
ATOM 3866 C C . PRO A 1 491 ? -41.653 22.012 -30.394 1.00 30.38 491 PRO A C 1
ATOM 3868 O O . PRO A 1 491 ? -40.940 22.281 -31.359 1.00 30.38 491 PRO A O 1
ATOM 3871 N N . GLY A 1 492 ? -42.504 22.895 -29.871 1.00 33.12 492 GLY A N 1
ATOM 3872 C CA . GLY A 1 492 ? -42.679 24.232 -30.438 1.00 33.12 492 GLY A CA 1
ATOM 3873 C C . GLY A 1 492 ? -43.761 25.058 -29.753 1.00 33.12 492 GLY A C 1
ATOM 3874 O O . GLY A 1 492 ? -44.723 25.414 -30.411 1.00 33.12 492 GLY A O 1
ATOM 3875 N N . ASP A 1 493 ? -43.609 25.311 -28.451 1.00 29.66 493 ASP A N 1
ATOM 3876 C CA . ASP A 1 493 ? -44.154 26.487 -27.748 1.00 29.66 493 ASP A CA 1
ATOM 3877 C C . ASP A 1 493 ? -43.587 26.532 -26.319 1.00 29.66 493 ASP A C 1
ATOM 3879 O O . ASP A 1 493 ? -43.450 25.495 -25.662 1.00 29.66 493 ASP A O 1
ATOM 3883 N N . SER A 1 494 ? -43.225 27.722 -25.829 1.00 33.62 494 SER A N 1
ATOM 3884 C CA . SER A 1 494 ? -42.608 27.886 -24.505 1.00 33.62 494 SER A CA 1
ATOM 3885 C C . SER A 1 494 ? -42.992 29.203 -23.830 1.00 33.62 494 SER A C 1
ATOM 3887 O O . SER A 1 494 ? -42.489 30.257 -24.214 1.00 33.62 494 SER A O 1
ATOM 3889 N N . GLU A 1 495 ? -43.779 29.131 -22.755 1.00 27.61 495 GLU A N 1
ATOM 3890 C CA . GLU A 1 495 ? -43.969 30.233 -21.802 1.00 27.61 495 GLU A CA 1
ATOM 3891 C C . GLU A 1 495 ? -43.878 29.751 -20.334 1.00 27.61 495 GLU A C 1
ATOM 3893 O O . GLU A 1 495 ? -44.013 28.549 -20.082 1.00 27.61 495 GLU A O 1
ATOM 3898 N N . PRO A 1 496 ? -43.583 30.638 -19.351 1.00 41.22 496 PRO A N 1
ATOM 3899 C CA . PRO A 1 496 ? -43.039 30.212 -18.057 1.00 41.22 496 PRO A CA 1
ATOM 3900 C C . PRO A 1 496 ? -43.819 30.679 -16.804 1.00 41.22 496 PRO A C 1
ATOM 3902 O O . PRO A 1 496 ? -44.603 31.625 -16.842 1.00 41.22 496 PRO A O 1
ATOM 3905 N N . LYS A 1 497 ? -43.411 30.140 -15.636 1.00 26.98 497 LYS A N 1
ATOM 3906 C CA . LYS A 1 497 ? -43.873 30.483 -14.259 1.00 26.98 497 LYS A CA 1
ATOM 3907 C C . LYS A 1 497 ? -45.263 29.866 -13.933 1.00 26.98 497 LYS A C 1
ATOM 3909 O O . LYS A 1 497 ? -45.954 29.417 -14.830 1.00 26.98 497 LYS A O 1
ATOM 3914 N N . GLN A 1 498 ? -45.720 29.721 -12.681 1.00 25.66 498 GLN A N 1
ATOM 3915 C CA . GLN A 1 498 ? -45.342 30.348 -11.399 1.00 25.66 498 GLN A CA 1
ATOM 3916 C C . GLN A 1 498 ? -45.248 29.350 -10.217 1.00 25.66 498 GLN A C 1
ATOM 3918 O O . GLN A 1 498 ? -45.539 28.165 -10.351 1.00 25.66 498 GLN A O 1
ATOM 3923 N N . LYS A 1 499 ? -44.853 29.854 -9.034 1.00 29.48 499 LYS A N 1
ATOM 3924 C CA . LYS A 1 499 ? -44.989 29.176 -7.729 1.00 29.48 499 LYS A CA 1
ATOM 3925 C C . LYS A 1 499 ? -46.376 29.452 -7.123 1.00 29.48 499 LYS A C 1
ATOM 3927 O O . LYS A 1 499 ? -46.852 30.577 -7.222 1.00 29.48 499 LYS A O 1
ATOM 3932 N N . GLY A 1 500 ? -46.938 28.492 -6.390 1.00 27.80 500 GLY A N 1
ATOM 3933 C CA . GLY A 1 500 ? -48.124 28.656 -5.534 1.00 27.80 500 GLY A CA 1
ATOM 3934 C C . GLY A 1 500 ? -48.234 27.495 -4.536 1.00 27.80 500 GLY A C 1
ATOM 3935 O O . GLY A 1 500 ? -47.705 26.419 -4.810 1.00 27.80 500 GLY A O 1
ATOM 3936 N N . ALA A 1 501 ? -48.848 27.703 -3.365 1.00 27.38 501 ALA A N 1
ATOM 3937 C CA . ALA A 1 501 ? -48.883 26.712 -2.279 1.00 27.38 501 ALA A CA 1
ATOM 3938 C C . ALA A 1 501 ? -50.132 26.839 -1.377 1.00 27.38 501 ALA A C 1
ATOM 3940 O O . ALA A 1 501 ? -50.769 27.889 -1.374 1.00 27.38 501 ALA A O 1
ATOM 3941 N N . SER A 1 502 ? -50.354 25.811 -0.534 1.00 25.78 502 SER A N 1
ATOM 3942 C CA . SER A 1 502 ? -51.087 25.808 0.761 1.00 25.78 502 SER A CA 1
ATOM 3943 C C . SER A 1 502 ? -52.420 25.021 0.878 1.00 25.78 502 SER A C 1
ATOM 3945 O O . SER A 1 502 ? -53.164 24.859 -0.080 1.00 25.78 502 SER A O 1
ATOM 3947 N N . ALA A 1 503 ? -52.690 24.593 2.125 1.00 28.05 503 ALA A N 1
ATOM 3948 C CA . ALA A 1 503 ? -53.990 24.339 2.786 1.00 28.05 503 ALA A CA 1
ATOM 3949 C C . ALA A 1 503 ? -54.912 23.139 2.411 1.00 28.05 503 ALA A C 1
ATOM 3951 O O . ALA A 1 503 ? -55.983 23.279 1.838 1.00 28.05 503 ALA A O 1
ATOM 3952 N N . ALA A 1 504 ? -54.516 21.960 2.902 1.00 27.75 504 ALA A N 1
ATOM 3953 C CA . ALA A 1 504 ? -55.267 20.975 3.716 1.00 27.75 504 ALA A CA 1
ATOM 3954 C C . ALA A 1 504 ? -56.807 21.042 4.007 1.00 27.75 504 ALA A C 1
ATOM 3956 O O . ALA A 1 504 ? -57.288 22.015 4.579 1.00 27.75 504 ALA A O 1
ATOM 3957 N N . LYS A 1 505 ? -57.430 19.834 3.959 1.00 34.88 505 LYS A N 1
ATOM 3958 C CA . LYS A 1 505 ? -58.517 19.272 4.836 1.00 34.88 505 LYS A CA 1
ATOM 3959 C C . LYS A 1 505 ? -59.950 19.875 4.721 1.00 34.88 505 LYS A C 1
ATOM 3961 O O . LYS A 1 505 ? -60.072 20.942 4.135 1.00 34.88 505 LYS A O 1
ATOM 3966 N N . PRO A 1 506 ? -61.042 19.217 5.223 1.00 36.88 506 PRO A N 1
ATOM 3967 C CA . PRO A 1 506 ? -61.140 18.137 6.235 1.00 36.88 506 PRO A CA 1
ATOM 3968 C C . PRO A 1 506 ? -62.013 16.903 5.850 1.00 36.88 506 PRO A C 1
ATOM 3970 O O . PRO A 1 506 ? -62.314 16.681 4.684 1.00 36.88 506 PRO A O 1
ATOM 3973 N N . ALA A 1 507 ? -62.402 16.095 6.851 1.00 33.72 507 ALA A N 1
ATOM 3974 C CA . ALA A 1 507 ? -63.378 14.990 6.792 1.00 33.72 507 ALA A CA 1
ATOM 3975 C C . ALA A 1 507 ? -64.456 15.169 7.889 1.00 33.72 507 ALA A C 1
ATOM 3977 O O . ALA A 1 507 ? -64.181 15.894 8.851 1.00 33.72 507 ALA A O 1
ATOM 3978 N N . PRO A 1 508 ? -65.644 14.530 7.784 1.00 45.75 508 PRO A N 1
ATOM 3979 C CA . PRO A 1 508 ? -66.273 13.923 8.983 1.00 45.75 508 PRO A CA 1
ATOM 3980 C C . PRO A 1 508 ? -67.226 12.704 8.761 1.00 45.75 508 PRO A C 1
ATOM 3982 O O . PRO A 1 508 ? -67.927 12.672 7.761 1.00 45.75 508 PRO A O 1
ATOM 3985 N N . LEU A 1 509 ? -67.327 11.821 9.786 1.00 27.77 509 LEU A N 1
ATOM 3986 C CA . LEU A 1 509 ? -68.526 11.080 10.311 1.00 27.77 509 LEU A CA 1
ATOM 3987 C C . LEU A 1 509 ? -69.393 10.174 9.366 1.00 27.77 509 LEU A C 1
ATOM 3989 O O . LEU A 1 509 ? -69.373 10.349 8.159 1.00 27.77 509 LEU A O 1
ATOM 3993 N N . ALA A 1 510 ? -70.262 9.234 9.807 1.00 30.59 510 ALA A N 1
ATOM 3994 C CA . ALA A 1 510 ? -70.363 8.314 10.974 1.00 30.59 510 ALA A CA 1
ATOM 3995 C C . ALA A 1 510 ? -71.584 7.338 10.799 1.00 30.59 510 ALA A C 1
ATOM 3997 O O . ALA A 1 510 ? -72.309 7.473 9.820 1.00 30.59 510 ALA A O 1
ATOM 3998 N N . GLU A 1 511 ? -71.850 6.449 11.786 1.00 29.66 511 GLU A N 1
ATOM 3999 C CA . GLU A 1 511 ? -73.068 5.586 11.973 1.00 29.66 511 GLU A CA 1
ATOM 4000 C C . GLU A 1 511 ? -73.188 4.306 11.087 1.00 29.66 511 GLU A C 1
ATOM 4002 O O . GLU A 1 511 ? -72.694 4.307 9.967 1.00 29.66 511 GLU A O 1
ATOM 4007 N N . ARG A 1 512 ? -73.795 3.150 11.473 1.00 27.34 512 ARG A N 1
ATOM 4008 C CA . ARG A 1 512 ? -74.387 2.580 12.733 1.00 27.34 512 ARG A CA 1
ATOM 4009 C C . ARG A 1 512 ? -74.357 0.998 12.696 1.00 27.34 512 ARG A C 1
ATOM 4011 O O . ARG A 1 512 ? -73.890 0.471 11.690 1.00 27.34 512 ARG A O 1
ATOM 4018 N N . PRO A 1 513 ? -74.758 0.224 13.749 1.00 38.16 513 PRO A N 1
ATOM 4019 C CA . PRO A 1 513 ? -74.222 -1.145 13.995 1.00 38.16 513 PRO A CA 1
ATOM 4020 C C . PRO A 1 513 ? -75.192 -2.370 14.079 1.00 38.16 513 PRO A C 1
ATOM 4022 O O . PRO A 1 513 ? -76.381 -2.199 14.317 1.00 38.16 513 PRO A O 1
ATOM 4025 N N . GLN A 1 514 ? -74.583 -3.582 14.084 1.00 33.09 514 GLN A N 1
ATOM 4026 C CA . GLN A 1 514 ? -74.947 -4.851 14.799 1.00 33.09 514 GLN A CA 1
ATOM 4027 C C . GLN A 1 514 ? -76.250 -5.627 14.426 1.00 33.09 514 GLN A C 1
ATOM 4029 O O . GLN A 1 514 ? -77.149 -5.017 13.855 1.00 33.09 514 GLN A O 1
ATOM 4034 N N . PRO A 1 515 ? -76.344 -6.981 14.631 1.00 35.12 515 PRO A N 1
ATOM 4035 C CA . PRO A 1 515 ? -76.243 -7.703 15.928 1.00 35.12 515 PRO A CA 1
ATOM 4036 C C . PRO A 1 515 ? -75.474 -9.061 15.933 1.00 35.12 515 PRO A C 1
ATOM 4038 O O . PRO A 1 515 ? -74.706 -9.358 15.022 1.00 35.12 515 PRO A O 1
ATOM 4041 N N . THR A 1 516 ? -75.640 -9.849 17.009 1.00 32.94 516 THR A N 1
ATOM 4042 C CA . THR A 1 516 ? -74.869 -11.047 17.424 1.00 32.94 516 THR A CA 1
ATOM 4043 C C . THR A 1 516 ? -75.676 -12.364 17.441 1.00 32.94 516 THR A C 1
ATOM 4045 O O . THR A 1 516 ? -76.891 -12.341 17.620 1.00 32.94 516 THR A O 1
ATOM 4048 N N . SER A 1 517 ? -74.990 -13.519 17.382 1.00 28.38 517 SER A N 1
ATOM 4049 C CA . SER A 1 517 ? -75.438 -14.813 17.952 1.00 28.38 517 SER A CA 1
ATOM 4050 C C . SER A 1 517 ? -74.248 -15.776 18.171 1.00 28.38 517 SER A C 1
ATOM 4052 O O . SER A 1 517 ? -73.134 -15.479 17.743 1.00 28.38 517 SER A O 1
ATOM 4054 N N . GLU A 1 518 ? -74.460 -16.908 18.855 1.00 30.44 518 GLU A N 1
ATOM 4055 C CA . GLU A 1 518 ? -73.402 -17.744 19.463 1.00 30.44 518 GLU A CA 1
ATOM 4056 C C . GLU A 1 518 ? -73.338 -19.216 18.963 1.00 30.44 518 GLU A C 1
ATOM 4058 O O . GLU A 1 518 ? -74.260 -19.701 18.315 1.00 30.44 518 GLU A O 1
ATOM 4063 N N . ASN A 1 519 ? -72.307 -19.934 19.448 1.00 29.19 519 ASN A N 1
ATOM 4064 C CA . ASN A 1 519 ? -72.314 -21.335 19.935 1.00 29.19 519 ASN A CA 1
ATOM 4065 C C . ASN A 1 519 ? -72.012 -22.573 19.035 1.00 29.19 519 ASN A C 1
ATOM 4067 O O . ASN A 1 519 ? -72.800 -22.982 18.192 1.00 29.19 519 ASN A O 1
ATOM 4071 N N . VAL A 1 520 ? -70.955 -23.287 19.485 1.00 26.36 520 VAL A N 1
ATOM 4072 C CA . VAL A 1 520 ? -70.831 -24.758 19.714 1.00 26.36 520 VAL A CA 1
ATOM 4073 C C . VAL A 1 520 ? -70.291 -25.699 18.584 1.00 26.36 520 VAL A C 1
ATOM 4075 O O . VAL A 1 520 ? -70.618 -25.503 17.418 1.00 26.36 520 VAL A O 1
ATOM 4078 N N . PRO A 1 521 ? -69.434 -26.715 18.909 1.00 39.06 521 PRO A N 1
ATOM 4079 C CA . PRO A 1 521 ? -68.771 -27.655 17.967 1.00 39.06 521 PRO A CA 1
ATOM 4080 C C . PRO A 1 521 ? -69.202 -29.135 18.257 1.00 39.06 521 PRO A C 1
ATOM 4082 O O . PRO A 1 521 ? -70.287 -29.299 18.816 1.00 39.06 521 PRO A O 1
ATOM 4085 N N . PRO A 1 522 ? -68.406 -30.226 18.055 1.00 49.97 522 PRO A N 1
ATOM 4086 C CA . PRO A 1 522 ? -67.251 -30.532 17.183 1.00 49.97 522 PRO A CA 1
ATOM 4087 C C . PRO A 1 522 ? -67.579 -31.711 16.206 1.00 49.97 522 PRO A C 1
ATOM 4089 O O . PRO A 1 522 ? -68.754 -31.892 15.886 1.00 49.97 522 PRO A O 1
ATOM 4092 N N . PRO A 1 523 ? -66.601 -32.497 15.683 1.00 30.88 523 PRO A N 1
ATOM 4093 C CA . PRO A 1 523 ? -66.093 -33.660 16.440 1.00 30.88 523 PRO A CA 1
ATOM 4094 C C . PRO A 1 523 ? -64.570 -33.929 16.333 1.00 30.88 523 PRO A C 1
ATOM 4096 O O . PRO A 1 523 ? -63.891 -33.448 15.432 1.00 30.88 523 PRO A O 1
ATOM 4099 N N . ASP A 1 524 ? -64.056 -34.756 17.252 1.00 31.16 524 ASP A N 1
ATOM 4100 C CA . ASP A 1 524 ? -62.688 -35.309 17.299 1.00 31.16 524 ASP A CA 1
ATOM 4101 C C . ASP A 1 524 ? -62.769 -36.848 17.306 1.00 31.16 524 ASP A C 1
ATOM 4103 O O . ASP A 1 524 ? -63.581 -37.402 18.048 1.00 31.16 524 ASP A O 1
ATOM 4107 N N . LEU A 1 525 ? -61.929 -37.538 16.525 1.00 27.16 525 LEU A N 1
ATOM 4108 C CA . LEU A 1 525 ? -61.648 -38.972 16.674 1.00 27.16 525 LEU A CA 1
ATOM 4109 C C . LEU A 1 525 ? -60.193 -39.278 16.293 1.00 27.16 525 LEU A C 1
ATOM 4111 O O . LEU A 1 525 ? -59.663 -38.748 15.317 1.00 27.16 525 LEU A O 1
ATOM 4115 N N . ARG A 1 526 ? -59.553 -40.142 17.095 1.00 26.16 526 ARG A N 1
ATOM 4116 C CA . ARG A 1 526 ? -58.109 -40.436 17.054 1.00 26.16 526 ARG A CA 1
ATOM 4117 C C . ARG A 1 526 ? -57.818 -41.939 16.783 1.00 26.16 526 ARG A C 1
ATOM 4119 O O . ARG A 1 526 ? -58.357 -42.437 15.802 1.00 26.16 526 ARG A O 1
ATOM 4126 N N . PRO A 1 527 ? -56.916 -42.653 17.491 1.00 54.69 527 PRO A N 1
ATOM 4127 C CA . PRO A 1 527 ? -55.697 -43.185 16.868 1.00 54.69 527 PRO A CA 1
ATOM 4128 C C . PRO A 1 527 ? -55.546 -44.710 17.080 1.00 54.69 527 PRO A C 1
ATOM 4130 O O . PRO A 1 527 ? -56.528 -45.358 17.417 1.00 54.69 527 PRO A O 1
ATOM 4133 N N . LEU A 1 528 ? -54.321 -45.242 16.917 1.00 27.30 528 LEU A N 1
ATOM 4134 C CA . LEU A 1 528 ? -53.619 -46.369 17.601 1.00 27.30 528 LEU A CA 1
ATOM 4135 C C . LEU A 1 528 ? -52.360 -46.688 16.734 1.00 27.30 528 LEU A C 1
ATOM 4137 O O . LEU A 1 528 ? -52.362 -46.348 15.554 1.00 27.30 528 LEU A O 1
ATOM 4141 N N . ASP A 1 529 ? -51.215 -47.220 17.186 1.00 28.95 529 ASP A N 1
ATOM 4142 C CA . ASP A 1 529 ? -50.767 -47.866 18.439 1.00 28.95 529 ASP A CA 1
ATOM 4143 C C . ASP A 1 529 ? -49.320 -47.389 18.794 1.00 28.95 529 ASP A C 1
ATOM 4145 O O . ASP A 1 529 ? -48.548 -47.099 17.885 1.00 28.95 529 ASP A O 1
ATOM 4149 N N . ARG A 1 530 ? -48.978 -47.037 20.055 1.00 31.80 530 ARG A N 1
ATOM 4150 C CA . ARG A 1 530 ? -48.324 -47.841 21.144 1.00 31.80 530 ARG A CA 1
ATOM 4151 C C . ARG A 1 530 ? -46.862 -48.266 20.878 1.00 31.80 530 ARG A C 1
ATOM 4153 O O . ARG A 1 530 ? -46.523 -48.575 19.749 1.00 31.80 530 ARG A O 1
ATOM 4160 N N . LEU A 1 531 ? -45.938 -48.380 21.848 1.00 30.48 531 LEU A N 1
ATOM 4161 C CA . LEU A 1 531 ? -45.811 -48.101 23.311 1.00 30.48 531 LEU A CA 1
ATOM 4162 C C . LEU A 1 531 ? -44.271 -47.951 23.591 1.00 30.48 531 LEU A C 1
ATOM 4164 O O . LEU A 1 531 ? -43.517 -47.977 22.624 1.00 30.48 531 LEU A O 1
ATOM 4168 N N . ALA A 1 532 ? -43.640 -47.789 24.769 1.00 31.38 532 ALA A N 1
ATOM 4169 C CA . ALA A 1 532 ? -43.920 -47.774 26.224 1.00 31.38 532 ALA A CA 1
ATOM 4170 C C . ALA A 1 532 ? -42.713 -47.045 26.912 1.00 31.38 532 ALA A C 1
ATOM 4172 O O . ALA A 1 532 ? -41.678 -46.915 26.264 1.00 31.38 532 ALA A O 1
ATOM 4173 N N . THR A 1 533 ? -42.654 -46.591 28.175 1.00 29.92 533 THR A N 1
ATOM 4174 C CA . THR A 1 533 ? -43.604 -46.286 29.278 1.00 29.92 533 THR A CA 1
ATOM 4175 C C . THR A 1 533 ? -42.868 -45.394 30.312 1.00 29.92 533 THR A C 1
ATOM 4177 O O . THR A 1 533 ? -41.651 -45.246 30.234 1.00 29.92 533 THR A O 1
ATOM 4180 N N . PHE A 1 534 ? -43.578 -44.824 31.292 1.00 29.64 534 PHE A N 1
ATOM 4181 C CA . PHE A 1 534 ? -43.037 -44.068 32.443 1.00 29.64 534 PHE A CA 1
ATOM 4182 C C . PHE A 1 534 ? -43.375 -44.785 33.767 1.00 29.64 534 PHE A C 1
ATOM 4184 O O . PHE A 1 534 ? -44.348 -45.533 33.795 1.00 29.64 534 PHE A O 1
ATOM 4191 N N . ASP A 1 535 ? -42.679 -44.453 34.863 1.00 35.12 535 ASP A N 1
ATOM 4192 C CA . ASP A 1 535 ? -43.352 -43.885 36.052 1.00 35.12 535 ASP A CA 1
ATOM 4193 C C . ASP A 1 535 ? -42.376 -43.051 36.922 1.00 35.12 535 ASP A C 1
ATOM 4195 O O . ASP A 1 535 ? -41.272 -43.524 37.205 1.00 35.12 535 ASP A O 1
ATOM 4199 N N . PRO A 1 536 ? -42.732 -41.820 37.345 1.00 33.25 536 PRO A N 1
ATOM 4200 C CA . PRO A 1 536 ? -41.952 -41.018 38.283 1.00 33.25 536 PRO A CA 1
ATOM 4201 C C . PRO A 1 536 ? -42.718 -40.761 39.594 1.00 33.25 536 PRO A C 1
ATOM 4203 O O . PRO A 1 536 ? -43.717 -40.040 39.607 1.00 33.25 536 PRO A O 1
ATOM 4206 N N . ASN A 1 537 ? -42.200 -41.242 40.726 1.00 27.78 537 ASN A N 1
ATOM 4207 C CA . ASN A 1 537 ? -42.814 -41.006 42.034 1.00 27.78 537 ASN A CA 1
ATOM 4208 C C . ASN A 1 537 ? -41.893 -40.262 43.024 1.00 27.78 537 ASN A C 1
ATOM 4210 O O . ASN A 1 537 ? -40.692 -40.508 43.081 1.00 27.78 537 ASN A O 1
ATOM 4214 N N . LEU A 1 538 ? -42.527 -39.407 43.842 1.00 27.73 538 LEU A N 1
ATOM 4215 C CA . LEU A 1 538 ? -42.040 -38.712 45.053 1.00 27.73 538 LEU A CA 1
ATOM 4216 C C . LEU A 1 538 ? -41.194 -37.411 44.937 1.00 27.73 538 LEU A C 1
ATOM 4218 O O . LEU A 1 538 ? -40.068 -37.350 44.453 1.00 27.73 538 LEU A O 1
ATOM 4222 N N . LYS A 1 539 ? -41.771 -36.374 45.561 1.00 28.55 539 LYS A N 1
ATOM 4223 C CA . LYS A 1 539 ? -41.229 -35.129 46.153 1.00 28.55 539 LYS A CA 1
ATOM 4224 C C . LYS A 1 539 ? -42.121 -34.828 47.386 1.00 28.55 539 LYS A C 1
ATOM 4226 O O . LYS A 1 539 ? -43.235 -35.354 47.408 1.00 28.55 539 LYS A O 1
ATOM 4231 N N . PRO A 1 540 ? -41.802 -33.889 48.304 1.00 49.00 540 PRO A N 1
ATOM 4232 C CA . PRO A 1 540 ? -40.503 -33.365 48.772 1.00 49.00 540 PRO A CA 1
ATOM 4233 C C . PRO A 1 540 ? -40.370 -33.393 50.329 1.00 49.00 540 PRO A C 1
ATOM 4235 O O . PRO A 1 540 ? -41.372 -33.592 51.014 1.00 49.00 540 PRO A O 1
ATOM 4238 N N . GLN A 1 541 ? -39.188 -33.088 50.908 1.00 25.33 541 GLN A N 1
ATOM 4239 C CA . GLN A 1 541 ? -39.059 -32.503 52.273 1.00 25.33 541 GLN A CA 1
ATOM 4240 C C . GLN A 1 541 ? -37.634 -32.013 52.648 1.00 25.33 541 GLN A C 1
ATOM 4242 O O . GLN A 1 541 ? -36.656 -32.406 52.018 1.00 25.33 541 GLN A O 1
ATOM 4247 N N . ILE A 1 542 ? -37.559 -31.098 53.633 1.00 32.72 542 ILE A N 1
ATOM 4248 C CA . ILE A 1 542 ? -36.415 -30.307 54.183 1.00 32.72 542 ILE A CA 1
ATOM 4249 C C . ILE A 1 542 ? -36.882 -29.847 55.611 1.00 32.72 542 ILE A C 1
ATOM 4251 O O . ILE A 1 542 ? -38.106 -29.706 55.716 1.00 32.72 542 ILE A O 1
ATOM 4255 N N . PRO A 1 543 ? -36.089 -29.580 56.699 1.00 34.81 543 PRO A N 1
ATOM 4256 C CA . PRO A 1 543 ? -34.635 -29.321 56.873 1.00 34.81 543 PRO A CA 1
ATOM 4257 C C . PRO A 1 543 ? -33.942 -30.144 58.010 1.00 34.81 543 PRO A C 1
ATOM 4259 O O . PRO A 1 543 ? -34.540 -31.071 58.544 1.00 34.81 543 PRO A O 1
ATOM 4262 N N . GLY A 1 544 ? -32.734 -29.738 58.470 1.00 26.69 544 GLY A N 1
ATOM 4263 C CA . GLY A 1 544 ? -32.301 -29.986 59.871 1.00 26.69 544 GLY A CA 1
ATOM 4264 C C . GLY A 1 544 ? -30.792 -29.993 60.232 1.00 26.69 544 GLY A C 1
ATOM 4265 O O . GLY A 1 544 ? -30.154 -31.025 60.131 1.00 26.69 544 GLY A O 1
ATOM 4266 N N . GLN A 1 545 ? -30.277 -28.866 60.754 1.00 28.41 545 GLN A N 1
ATOM 4267 C CA . GLN A 1 545 ? -29.204 -28.696 61.780 1.00 28.41 545 GLN A CA 1
ATOM 4268 C C . GLN A 1 545 ? -27.818 -29.420 61.728 1.00 28.41 545 GLN A C 1
ATOM 4270 O O . GLN A 1 545 ? -27.680 -30.598 62.020 1.00 28.41 545 GLN A O 1
ATOM 4275 N N . LEU A 1 546 ? -26.764 -28.597 61.556 1.00 29.17 546 LEU A N 1
ATOM 4276 C CA . LEU A 1 546 ? -25.577 -28.412 62.439 1.00 29.17 546 LEU A CA 1
ATOM 4277 C C . LEU A 1 546 ? -24.936 -29.613 63.193 1.00 29.17 546 LEU A C 1
ATOM 4279 O O . LEU A 1 546 ? -25.491 -30.063 64.190 1.00 29.17 546 LEU A O 1
ATOM 4283 N N . ALA A 1 547 ? -23.645 -29.903 62.926 1.00 27.42 547 ALA A N 1
ATOM 4284 C CA . ALA A 1 547 ? -22.503 -29.450 63.765 1.00 27.42 547 ALA A CA 1
ATOM 4285 C C . ALA A 1 547 ? -21.109 -30.000 63.326 1.00 27.42 547 ALA A C 1
ATOM 4287 O O . ALA A 1 547 ? -21.013 -30.958 62.572 1.00 27.42 547 ALA A O 1
ATOM 4288 N N . ALA A 1 548 ? -20.043 -29.401 63.888 1.00 28.75 548 ALA A N 1
ATOM 4289 C CA . ALA A 1 548 ? -18.658 -29.905 64.039 1.00 28.75 548 ALA A CA 1
ATOM 4290 C C . ALA A 1 548 ? -17.732 -30.100 62.800 1.00 28.75 548 ALA A C 1
ATOM 4292 O O . ALA A 1 548 ? -17.783 -31.074 62.060 1.00 28.75 548 ALA A O 1
ATOM 4293 N N . ARG A 1 549 ? -16.768 -29.171 62.696 1.00 28.48 549 ARG A N 1
ATOM 4294 C CA . ARG A 1 549 ? -15.585 -29.102 61.808 1.00 28.48 549 ARG A CA 1
ATOM 4295 C C . ARG A 1 549 ? -14.795 -30.409 61.568 1.00 28.48 549 ARG A C 1
ATOM 4297 O O . ARG A 1 549 ? -14.326 -31.030 62.516 1.00 28.48 549 ARG A O 1
ATOM 4304 N N . ALA A 1 550 ? -14.382 -30.596 60.312 1.00 30.27 550 ALA A N 1
ATOM 4305 C CA . ALA A 1 550 ? -13.031 -31.031 59.924 1.00 30.27 550 ALA A CA 1
ATOM 4306 C C . ALA A 1 550 ? -12.579 -30.198 58.695 1.00 30.27 550 ALA A C 1
ATOM 4308 O O . ALA A 1 550 ? -13.447 -29.752 57.939 1.00 30.27 550 ALA A O 1
ATOM 4309 N N . PRO A 1 551 ? -11.278 -29.903 58.496 1.00 33.34 551 PRO A N 1
ATOM 4310 C CA . PRO A 1 551 ? -10.831 -29.048 57.392 1.00 33.34 551 PRO A CA 1
ATOM 4311 C C . PRO A 1 551 ? -10.850 -29.785 56.037 1.00 33.34 551 PRO A C 1
ATOM 4313 O O . PRO A 1 551 ? -10.502 -30.967 55.990 1.00 33.34 551 PRO A O 1
ATOM 4316 N N . PRO A 1 552 ? -11.199 -29.112 54.922 1.00 35.50 552 PRO A N 1
ATOM 4317 C CA . PRO A 1 552 ? -11.016 -29.674 53.585 1.00 35.50 552 PRO A CA 1
ATOM 4318 C C . PRO A 1 552 ? -9.516 -29.838 53.261 1.00 35.50 552 PRO A C 1
ATOM 4320 O O . PRO A 1 552 ? -8.694 -29.068 53.769 1.00 35.50 552 PRO A O 1
ATOM 4323 N N . PRO A 1 553 ? -9.135 -30.827 52.431 1.00 35.41 553 PRO A N 1
ATOM 4324 C CA . PRO A 1 553 ? -7.735 -31.118 52.134 1.00 35.41 553 PRO A CA 1
ATOM 4325 C C . PRO A 1 553 ? -7.054 -29.986 51.354 1.00 35.41 553 PRO A C 1
ATOM 4327 O O . PRO A 1 553 ? -7.677 -29.297 50.546 1.00 35.41 553 PRO A O 1
ATOM 4330 N N . GLN A 1 554 ? -5.749 -29.826 51.578 1.00 30.78 554 GLN A N 1
ATOM 4331 C CA . GLN A 1 554 ? -4.920 -28.868 50.844 1.00 30.78 554 GLN A CA 1
ATOM 4332 C C . GLN A 1 554 ? -4.865 -29.221 49.344 1.00 30.78 554 GLN A C 1
ATOM 4334 O O . GLN A 1 554 ? -4.726 -30.403 49.011 1.00 30.78 554 GLN A O 1
ATOM 4339 N N . PRO A 1 555 ? -4.890 -28.233 48.428 1.00 37.56 555 PRO A N 1
ATOM 4340 C CA . PRO A 1 555 ? -4.437 -28.464 47.061 1.00 37.56 555 PRO A CA 1
ATOM 4341 C C . PRO A 1 555 ? -2.937 -28.829 47.088 1.00 37.56 555 PRO A C 1
ATOM 4343 O O . PRO A 1 555 ? -2.181 -28.205 47.839 1.00 37.56 555 PRO A O 1
ATOM 4346 N N . PRO A 1 556 ? -2.483 -29.831 46.316 1.00 38.34 556 PRO A N 1
ATOM 4347 C CA . PRO A 1 556 ? -1.104 -30.304 46.386 1.00 38.34 556 PRO A CA 1
ATOM 4348 C C . PRO A 1 556 ? -0.104 -29.246 45.900 1.00 38.34 556 PRO A C 1
ATOM 4350 O O . PRO A 1 556 ? -0.320 -28.579 44.887 1.00 38.34 556 PRO A O 1
ATOM 4353 N N . SER A 1 557 ? 1.015 -29.129 46.617 1.00 30.86 557 SER A N 1
ATOM 4354 C CA . SER A 1 557 ? 2.109 -28.201 46.312 1.00 30.86 557 SER A CA 1
ATOM 4355 C C . SER A 1 557 ? 2.711 -28.432 44.915 1.00 30.86 557 SER A C 1
ATOM 4357 O O . SER A 1 557 ? 2.810 -29.582 44.476 1.00 30.86 557 SER A O 1
ATOM 4359 N N . PRO A 1 558 ? 3.175 -27.375 44.220 1.00 32.56 558 PRO A N 1
ATOM 4360 C CA . PRO A 1 558 ? 3.727 -27.501 42.874 1.00 32.56 558 PRO A CA 1
ATOM 4361 C C . PRO A 1 558 ? 5.040 -28.297 42.864 1.00 32.56 558 PRO A C 1
ATOM 4363 O O . PRO A 1 558 ? 6.015 -27.923 43.515 1.00 32.56 558 PRO A O 1
ATOM 4366 N N . GLN A 1 559 ? 5.081 -29.374 42.076 1.00 31.03 559 GLN A N 1
ATOM 4367 C CA . GLN A 1 559 ? 6.324 -30.074 41.740 1.00 31.03 559 GLN A CA 1
ATOM 4368 C C . GLN A 1 559 ? 7.077 -29.341 40.611 1.00 31.03 559 GLN A C 1
ATOM 4370 O O . GLN A 1 559 ? 6.443 -28.721 39.752 1.00 31.03 559 GLN A O 1
ATOM 4375 N N . PRO A 1 560 ? 8.421 -29.395 40.579 1.00 35.50 560 PRO A N 1
ATOM 4376 C CA . PRO A 1 560 ? 9.205 -28.678 39.583 1.00 35.50 560 PRO A CA 1
ATOM 4377 C C . PRO A 1 560 ? 9.292 -29.413 38.235 1.00 35.50 560 PRO A C 1
ATOM 4379 O O . PRO A 1 560 ? 9.469 -30.624 38.173 1.00 35.50 560 PRO A O 1
ATOM 4382 N N . ALA A 1 561 ? 9.281 -28.618 37.162 1.00 34.59 561 ALA A N 1
ATOM 4383 C CA . ALA A 1 561 ? 9.818 -28.929 35.835 1.00 34.59 561 ALA A CA 1
ATOM 4384 C C . ALA A 1 561 ? 9.318 -30.200 35.103 1.00 34.59 561 ALA A C 1
ATOM 4386 O O . ALA A 1 561 ? 10.037 -31.185 34.959 1.00 34.59 561 ALA A O 1
ATOM 4387 N N . MET A 1 562 ? 8.204 -30.054 34.379 1.00 30.81 562 MET A N 1
ATOM 4388 C CA . MET A 1 562 ? 8.186 -30.471 32.970 1.00 30.81 562 MET A CA 1
ATOM 4389 C C . MET A 1 562 ? 7.822 -29.273 32.088 1.00 30.81 562 MET A C 1
ATOM 4391 O O . MET A 1 562 ? 6.783 -28.642 32.275 1.00 30.81 562 MET A O 1
ATOM 4395 N N . ARG A 1 563 ? 8.693 -28.934 31.129 1.00 33.47 563 ARG A N 1
ATOM 4396 C CA . ARG A 1 563 ? 8.358 -27.978 30.064 1.00 33.47 563 ARG A CA 1
ATOM 4397 C C . ARG A 1 563 ? 7.314 -28.627 29.158 1.00 33.47 563 ARG A C 1
ATOM 4399 O O . ARG A 1 563 ? 7.590 -29.682 28.594 1.00 33.47 563 ARG A O 1
ATOM 4406 N N . ASN A 1 564 ? 6.186 -27.953 28.931 1.00 32.72 564 ASN A N 1
ATOM 4407 C CA . ASN A 1 564 ? 5.406 -28.216 27.722 1.00 32.72 564 ASN A CA 1
ATOM 4408 C C . ASN A 1 564 ? 6.333 -28.041 26.505 1.00 32.72 564 ASN A C 1
ATOM 4410 O O . ASN A 1 564 ? 7.033 -27.021 26.441 1.00 32.72 564 ASN A O 1
ATOM 4414 N N . PRO A 1 565 ? 6.350 -28.973 25.537 1.00 35.16 565 PRO A N 1
ATOM 4415 C CA . PRO A 1 565 ? 7.000 -28.710 24.265 1.00 35.16 565 PRO A CA 1
ATOM 4416 C C . PRO A 1 565 ? 6.290 -27.524 23.608 1.00 35.16 565 PRO A C 1
ATOM 4418 O O . PRO A 1 565 ? 5.070 -27.529 23.435 1.00 35.16 565 PRO A O 1
ATOM 4421 N N . GLN A 1 566 ? 7.051 -26.489 23.252 1.00 32.00 566 GLN A N 1
ATOM 4422 C CA . GLN A 1 566 ? 6.535 -25.449 22.366 1.00 32.00 566 GLN A CA 1
ATOM 4423 C C . GLN A 1 566 ? 6.131 -26.108 21.036 1.00 32.00 566 GLN A C 1
ATOM 4425 O O . GLN A 1 566 ? 6.820 -27.039 20.602 1.00 32.00 566 GLN A O 1
ATOM 4430 N N . PRO A 1 567 ? 5.054 -25.652 20.367 1.00 33.91 567 PRO A N 1
ATOM 4431 C CA . PRO A 1 567 ? 4.775 -26.098 19.008 1.00 33.91 567 PRO A CA 1
ATOM 4432 C C . PRO A 1 567 ? 6.012 -25.815 18.153 1.00 33.91 567 PRO A C 1
ATOM 4434 O O . PRO A 1 567 ? 6.538 -24.701 18.180 1.00 33.91 567 PRO A O 1
ATOM 4437 N N . ALA A 1 568 ? 6.504 -26.838 17.451 1.00 34.50 568 ALA A N 1
ATOM 4438 C CA . ALA A 1 568 ? 7.750 -26.738 16.707 1.00 34.50 568 ALA A CA 1
ATOM 4439 C C . ALA A 1 568 ? 7.660 -25.594 15.690 1.00 34.50 568 ALA A C 1
ATOM 4441 O O . ALA A 1 568 ? 6.797 -25.599 14.809 1.00 34.50 568 ALA A O 1
ATOM 4442 N N . VAL A 1 569 ? 8.549 -24.607 15.827 1.00 33.06 569 VAL A N 1
ATOM 4443 C CA . VAL A 1 569 ? 8.699 -23.540 14.836 1.00 33.06 569 VAL A CA 1
ATOM 4444 C C . VAL A 1 569 ? 9.104 -24.207 13.518 1.00 33.06 569 VAL A C 1
ATOM 4446 O O . VAL A 1 569 ? 10.075 -24.967 13.528 1.00 33.06 569 VAL A O 1
ATOM 4449 N N . PRO A 1 570 ? 8.389 -23.977 12.400 1.00 36.97 570 PRO A N 1
ATOM 4450 C CA . PRO A 1 570 ? 8.791 -24.521 11.110 1.00 36.97 570 PRO A CA 1
ATOM 4451 C C . PRO A 1 570 ? 10.212 -24.067 10.771 1.00 36.97 570 PRO A C 1
ATOM 4453 O O . PRO A 1 570 ? 10.488 -22.868 10.778 1.00 36.97 570 PRO A O 1
ATOM 4456 N N . ASP A 1 571 ? 11.092 -25.034 10.508 1.00 35.44 571 ASP A N 1
ATOM 4457 C CA . ASP A 1 571 ? 12.523 -24.816 10.285 1.00 35.44 571 ASP A CA 1
ATOM 4458 C C . ASP A 1 571 ? 12.743 -23.776 9.163 1.00 35.44 571 ASP A C 1
ATOM 4460 O O . ASP A 1 571 ? 12.356 -24.030 8.014 1.00 35.44 571 ASP A O 1
ATOM 4464 N N . PRO A 1 572 ? 13.263 -22.569 9.472 1.00 41.81 572 PRO A N 1
ATOM 4465 C CA . PRO A 1 572 ? 13.042 -21.400 8.621 1.00 41.81 572 PRO A CA 1
ATOM 4466 C C . PRO A 1 572 ? 13.820 -21.417 7.300 1.00 41.81 572 PRO A C 1
ATOM 4468 O O . PRO A 1 572 ? 13.457 -20.673 6.388 1.00 41.81 572 PRO A O 1
ATOM 4471 N N . TRP A 1 573 ? 14.859 -22.252 7.165 1.00 30.59 573 TRP A N 1
ATOM 4472 C CA . TRP A 1 573 ? 15.713 -22.297 5.972 1.00 30.59 573 TRP A CA 1
ATOM 4473 C C . TRP A 1 573 ? 16.121 -23.734 5.608 1.00 30.59 573 TRP A C 1
ATOM 4475 O O . TRP A 1 573 ? 16.929 -24.340 6.313 1.00 30.59 573 TRP A O 1
ATOM 4485 N N . PRO A 1 574 ? 15.643 -24.300 4.481 1.00 38.59 574 PRO A N 1
ATOM 4486 C CA . PRO A 1 574 ? 16.071 -25.626 4.054 1.00 38.59 574 PRO A CA 1
ATOM 4487 C C . PRO A 1 574 ? 17.544 -25.601 3.629 1.00 38.59 574 PRO A C 1
ATOM 4489 O O . PRO A 1 574 ? 17.911 -24.913 2.678 1.00 38.59 574 PRO A O 1
ATOM 4492 N N . SER A 1 575 ? 18.373 -26.388 4.320 1.00 47.25 575 SER A N 1
ATOM 4493 C CA . SER A 1 575 ? 19.842 -26.333 4.260 1.00 47.25 575 SER A CA 1
ATOM 4494 C C . SER A 1 575 ? 20.404 -24.935 4.537 1.00 47.25 575 SER A C 1
ATOM 4496 O O . SER A 1 575 ? 20.910 -24.259 3.642 1.00 47.25 575 SER A O 1
ATOM 4498 N N . ALA A 1 576 ? 20.362 -24.529 5.808 1.00 44.34 576 ALA A N 1
ATOM 4499 C CA . ALA A 1 576 ? 21.234 -23.470 6.303 1.00 44.34 576 ALA A CA 1
ATOM 4500 C C . ALA A 1 576 ? 22.708 -23.734 5.908 1.00 44.34 576 ALA A C 1
ATOM 4502 O O . ALA A 1 576 ? 23.116 -24.901 5.811 1.00 44.34 576 ALA A O 1
ATOM 4503 N N . PRO A 1 577 ? 23.530 -22.692 5.681 1.00 54.06 577 PRO A N 1
ATOM 4504 C CA . PRO A 1 577 ? 24.950 -22.880 5.409 1.00 54.06 577 PRO A CA 1
ATOM 4505 C C . PRO A 1 577 ? 25.631 -23.607 6.575 1.00 54.06 577 PRO A C 1
ATOM 4507 O O . PRO A 1 577 ? 25.416 -23.259 7.737 1.00 54.06 577 PRO A O 1
ATOM 4510 N N . THR A 1 578 ? 26.493 -24.583 6.277 1.00 71.12 578 THR A N 1
ATOM 4511 C CA . THR A 1 578 ? 27.474 -25.046 7.268 1.00 71.12 578 THR A CA 1
ATOM 4512 C C . THR A 1 578 ? 28.398 -23.887 7.641 1.00 71.12 578 THR A C 1
ATOM 4514 O O . THR A 1 578 ? 28.536 -22.922 6.883 1.00 71.12 578 THR A O 1
ATOM 4517 N N . LEU A 1 579 ? 29.068 -23.978 8.791 1.00 83.56 579 LEU A N 1
ATOM 4518 C CA . LEU A 1 579 ? 30.034 -22.957 9.202 1.00 83.56 579 LEU A CA 1
ATOM 4519 C C . LEU A 1 579 ? 31.136 -22.762 8.140 1.00 83.56 579 LEU A C 1
ATOM 4521 O O . LEU A 1 579 ? 31.536 -21.634 7.864 1.00 83.56 579 LEU A O 1
ATOM 4525 N N . ASP A 1 580 ? 31.540 -23.836 7.458 1.00 83.25 580 ASP A N 1
ATOM 4526 C CA . ASP A 1 580 ? 32.481 -23.788 6.334 1.00 83.25 580 ASP A CA 1
ATOM 4527 C C . ASP A 1 580 ? 31.948 -22.929 5.184 1.00 83.25 580 ASP A C 1
ATOM 4529 O O . ASP A 1 580 ? 32.655 -22.042 4.709 1.00 83.25 580 ASP A O 1
ATOM 4533 N N . ARG A 1 581 ? 30.674 -23.113 4.800 1.00 78.06 581 ARG A N 1
ATOM 4534 C CA . ARG A 1 581 ? 30.002 -22.289 3.781 1.00 78.06 581 ARG A CA 1
ATOM 4535 C C . ARG A 1 581 ? 29.844 -20.833 4.209 1.00 78.06 581 ARG A C 1
ATOM 4537 O O . ARG A 1 581 ? 29.921 -19.954 3.357 1.00 78.06 581 ARG A O 1
ATOM 4544 N N . ALA A 1 582 ? 29.666 -20.558 5.502 1.00 84.81 582 ALA A N 1
ATOM 4545 C CA . ALA A 1 582 ? 29.660 -19.189 6.020 1.00 84.81 582 ALA A CA 1
ATOM 4546 C C . ALA A 1 582 ? 31.029 -18.511 5.812 1.00 84.81 582 ALA A C 1
ATOM 4548 O O . ALA A 1 582 ? 31.099 -17.374 5.345 1.00 84.81 582 ALA A O 1
ATOM 4549 N N . TYR A 1 583 ? 32.128 -19.235 6.060 1.00 91.94 583 TYR A N 1
ATOM 4550 C CA . TYR A 1 583 ? 33.482 -18.750 5.781 1.00 91.94 583 TYR A CA 1
ATOM 4551 C C . TYR A 1 583 ? 33.833 -18.719 4.281 1.00 91.94 583 TYR A C 1
ATOM 4553 O O . TYR A 1 583 ? 34.594 -17.849 3.860 1.00 91.94 583 TYR A O 1
ATOM 4561 N N . GLU A 1 584 ? 33.292 -19.614 3.450 1.00 88.94 584 GLU A N 1
ATOM 4562 C CA . GLU A 1 584 ? 33.405 -19.536 1.984 1.00 88.94 584 GLU A CA 1
ATOM 4563 C C . GLU A 1 584 ? 32.698 -18.292 1.439 1.00 88.94 584 GLU A C 1
ATOM 4565 O O . GLU A 1 584 ? 33.310 -17.533 0.688 1.00 88.94 584 GLU A O 1
ATOM 4570 N N . ALA A 1 585 ? 31.466 -18.033 1.882 1.00 84.75 585 ALA A N 1
ATOM 4571 C CA . ALA A 1 585 ? 30.719 -16.823 1.562 1.00 84.75 585 ALA A CA 1
ATOM 4572 C C . ALA A 1 585 ? 31.467 -15.560 2.026 1.00 84.75 585 ALA A C 1
ATOM 4574 O O . ALA A 1 585 ? 31.667 -14.637 1.236 1.00 84.75 585 ALA A O 1
ATOM 4575 N N . LEU A 1 586 ? 32.008 -15.552 3.253 1.00 90.06 586 LEU A N 1
ATOM 4576 C CA . LEU A 1 586 ? 32.812 -14.436 3.764 1.00 90.06 586 LEU A CA 1
ATOM 4577 C C . LEU A 1 586 ? 34.078 -14.191 2.921 1.00 90.06 586 LEU A C 1
ATOM 4579 O O . LEU A 1 586 ? 34.420 -13.037 2.657 1.00 90.06 586 LEU A O 1
ATOM 4583 N N . ARG A 1 587 ? 34.756 -15.253 2.454 1.00 91.94 587 ARG A N 1
ATOM 4584 C CA . ARG A 1 587 ? 35.894 -15.154 1.516 1.00 91.94 587 ARG A CA 1
ATOM 4585 C C . ARG A 1 587 ? 35.466 -14.637 0.138 1.00 91.94 587 ARG A C 1
ATOM 4587 O O . ARG A 1 587 ? 36.192 -13.844 -0.457 1.00 91.94 587 ARG A O 1
ATOM 4594 N N . ALA A 1 588 ? 34.285 -15.029 -0.339 1.00 88.62 588 ALA A N 1
ATOM 4595 C CA . ALA A 1 588 ? 33.673 -14.527 -1.570 1.00 88.62 588 ALA A CA 1
ATOM 4596 C C . ALA A 1 588 ? 33.094 -13.099 -1.446 1.00 88.62 588 ALA A C 1
ATOM 4598 O O . ALA A 1 588 ? 32.709 -12.515 -2.457 1.00 88.62 588 ALA A O 1
ATOM 4599 N N . LYS A 1 589 ? 33.068 -12.523 -0.231 1.00 87.88 589 LYS A N 1
ATOM 4600 C CA . LYS A 1 589 ? 32.398 -11.255 0.132 1.00 87.88 589 LYS A CA 1
ATOM 4601 C C . LYS A 1 589 ? 30.868 -11.284 -0.016 1.00 87.88 589 LYS A C 1
ATOM 4603 O O . LYS A 1 589 ? 30.234 -10.232 -0.047 1.00 87.88 589 LYS A O 1
ATOM 4608 N N . ASP A 1 590 ? 30.275 -12.476 -0.049 1.00 87.31 590 ASP A N 1
ATOM 4609 C CA . ASP A 1 590 ? 28.838 -12.677 0.138 1.00 87.31 590 ASP A CA 1
ATOM 4610 C C . ASP A 1 590 ? 28.524 -12.577 1.638 1.00 87.31 590 ASP A C 1
ATOM 4612 O O . ASP A 1 590 ? 28.539 -13.558 2.386 1.00 87.31 590 ASP A O 1
ATOM 4616 N N . TYR A 1 591 ? 28.313 -11.344 2.097 1.00 84.38 591 TYR A N 1
ATOM 4617 C CA . TYR A 1 591 ? 28.051 -11.076 3.507 1.00 84.38 591 TYR A CA 1
ATOM 4618 C C . TYR A 1 591 ? 26.653 -11.527 3.951 1.00 84.38 591 TYR A C 1
ATOM 4620 O O . TYR A 1 591 ? 26.490 -11.835 5.127 1.00 84.38 591 TYR A O 1
ATOM 4628 N N . GLU A 1 592 ? 25.665 -11.632 3.052 1.00 80.62 592 GLU A N 1
ATOM 4629 C CA . GLU A 1 592 ? 24.321 -12.113 3.410 1.00 80.62 592 GLU A CA 1
ATOM 4630 C C . GLU A 1 592 ? 24.350 -13.611 3.747 1.00 80.62 592 GLU A C 1
ATOM 4632 O O . GLU A 1 592 ? 23.918 -14.008 4.834 1.00 80.62 592 GLU A O 1
ATOM 4637 N N . THR A 1 593 ? 24.948 -14.440 2.883 1.00 77.94 593 THR A N 1
ATOM 4638 C CA . THR A 1 593 ? 25.109 -15.879 3.153 1.00 77.94 593 THR A CA 1
ATOM 4639 C C . THR A 1 593 ? 26.053 -16.129 4.334 1.00 77.94 593 THR A C 1
ATOM 4641 O O . THR A 1 593 ? 25.805 -17.039 5.131 1.00 77.94 593 THR A O 1
ATOM 4644 N N . ALA A 1 594 ? 27.099 -15.309 4.505 1.00 83.81 594 ALA A N 1
ATOM 4645 C CA . ALA A 1 594 ? 27.992 -15.396 5.662 1.00 83.81 594 ALA A CA 1
ATOM 4646 C C . ALA A 1 594 ? 27.263 -15.093 6.983 1.00 83.81 594 ALA A C 1
ATOM 4648 O O . ALA A 1 594 ? 27.325 -15.901 7.910 1.00 83.81 594 ALA A O 1
ATOM 4649 N N . ILE A 1 595 ? 26.521 -13.979 7.063 1.00 87.94 595 ILE A N 1
ATOM 4650 C CA . ILE A 1 595 ? 25.723 -13.609 8.244 1.00 87.94 595 ILE A CA 1
ATOM 4651 C C . ILE A 1 595 ? 24.700 -14.704 8.558 1.00 87.94 595 ILE A C 1
ATOM 4653 O O . ILE A 1 595 ? 24.627 -15.146 9.703 1.00 87.94 595 ILE A O 1
ATOM 4657 N N . ALA A 1 596 ? 23.961 -15.198 7.558 1.00 78.44 596 ALA A N 1
ATOM 4658 C CA . ALA A 1 596 ? 22.985 -16.269 7.754 1.00 78.44 596 ALA A CA 1
ATOM 4659 C C . ALA A 1 596 ? 23.631 -17.555 8.307 1.00 78.44 596 ALA A C 1
ATOM 4661 O O . ALA A 1 596 ? 23.134 -18.133 9.276 1.00 78.44 596 ALA A O 1
ATOM 4662 N N . GLY A 1 597 ? 24.768 -17.978 7.743 1.00 82.88 597 GLY A N 1
ATOM 4663 C CA . GLY A 1 597 ? 25.507 -19.155 8.202 1.00 82.88 597 GLY A CA 1
ATOM 4664 C C . GLY A 1 597 ? 26.089 -19.004 9.612 1.00 82.88 597 GLY A C 1
ATOM 4665 O O . GLY A 1 597 ? 25.962 -19.915 10.433 1.00 82.88 597 GLY A O 1
ATOM 4666 N N . PHE A 1 598 ? 26.662 -17.843 9.942 1.00 91.31 598 PHE A N 1
ATOM 4667 C CA . PHE A 1 598 ? 27.156 -17.566 11.293 1.00 91.31 598 PHE A CA 1
ATOM 4668 C C . PHE A 1 598 ? 26.018 -17.504 12.320 1.00 91.31 598 PHE A C 1
ATOM 4670 O O . PHE A 1 598 ? 26.135 -18.112 13.383 1.00 91.31 598 PHE A O 1
ATOM 4677 N N . VAL A 1 599 ? 24.897 -16.844 12.005 1.00 87.19 599 VAL A N 1
ATOM 4678 C CA . VAL A 1 599 ? 23.719 -16.777 12.887 1.00 87.19 599 VAL A CA 1
ATOM 4679 C C . VAL A 1 599 ? 23.156 -18.172 13.165 1.00 87.19 599 VAL A C 1
ATOM 4681 O O . VAL A 1 599 ? 22.869 -18.479 14.323 1.00 87.19 599 VAL A O 1
ATOM 4684 N N . VAL A 1 600 ? 23.059 -19.055 12.164 1.00 82.25 600 VAL A N 1
ATOM 4685 C CA . VAL A 1 600 ? 22.624 -20.443 12.401 1.00 82.25 600 VAL A CA 1
ATOM 4686 C C . VAL A 1 600 ? 23.664 -21.227 13.208 1.00 82.25 600 VAL A C 1
ATOM 4688 O O . VAL A 1 600 ? 23.286 -21.895 14.169 1.00 82.25 600 VAL A O 1
ATOM 4691 N N . SER A 1 601 ? 24.965 -21.093 12.921 1.00 84.00 601 SER A N 1
ATOM 4692 C CA . SER A 1 601 ? 26.022 -21.733 13.726 1.00 84.00 601 SER A CA 1
ATOM 4693 C C . SER A 1 601 ? 25.984 -21.302 15.199 1.00 84.00 601 SER A C 1
ATOM 4695 O O . SER A 1 601 ? 26.207 -22.130 16.075 1.00 84.00 601 SER A O 1
ATOM 4697 N N . ILE A 1 602 ? 25.695 -20.029 15.480 1.00 87.62 602 ILE A N 1
ATOM 4698 C CA . ILE A 1 602 ? 25.579 -19.479 16.842 1.00 87.62 602 ILE A CA 1
ATOM 4699 C C . ILE A 1 602 ? 24.237 -19.856 17.493 1.00 87.62 602 ILE A C 1
ATOM 4701 O O . ILE A 1 602 ? 24.141 -19.939 18.713 1.00 87.62 602 ILE A O 1
ATOM 4705 N N . THR A 1 603 ? 23.193 -20.113 16.703 1.00 82.25 603 THR A N 1
ATOM 4706 C CA . THR A 1 603 ? 21.901 -20.606 17.213 1.00 82.25 603 THR A CA 1
ATOM 4707 C C . THR A 1 603 ? 21.982 -22.087 17.597 1.00 82.25 603 THR A C 1
ATOM 4709 O O . THR A 1 603 ? 21.385 -22.493 18.590 1.00 82.25 603 THR A O 1
ATOM 4712 N N . ALA A 1 604 ? 22.749 -22.884 16.846 1.00 81.06 604 ALA A N 1
ATOM 4713 C CA . ALA A 1 604 ? 23.029 -24.283 17.165 1.00 81.06 604 ALA A CA 1
ATOM 4714 C C . ALA A 1 604 ? 24.020 -24.447 18.335 1.00 81.06 604 ALA A C 1
ATOM 4716 O O . ALA A 1 604 ? 23.940 -25.427 19.070 1.00 81.06 604 ALA A O 1
ATOM 4717 N N . ASP A 1 605 ? 24.951 -23.503 18.496 1.00 83.06 605 ASP A N 1
ATOM 4718 C CA . ASP A 1 605 ? 26.010 -23.536 19.508 1.00 83.06 605 ASP A CA 1
ATOM 4719 C C . ASP A 1 605 ? 26.338 -22.099 19.986 1.00 83.06 605 ASP A C 1
ATOM 4721 O O . ASP A 1 605 ? 27.180 -21.407 19.394 1.00 83.06 605 ASP A O 1
ATOM 4725 N N . PRO A 1 606 ? 25.641 -21.606 21.034 1.00 84.88 606 PRO A N 1
ATOM 4726 C CA . PRO A 1 606 ? 25.733 -20.215 21.489 1.00 84.88 606 PRO A CA 1
ATOM 4727 C C . PRO A 1 606 ? 27.102 -19.771 22.005 1.00 84.88 606 PRO A C 1
ATOM 4729 O O . PRO A 1 606 ? 27.338 -18.561 22.110 1.00 84.88 606 PRO A O 1
ATOM 4732 N N . ASP A 1 607 ? 27.990 -20.711 22.324 1.00 83.06 607 ASP A N 1
ATOM 4733 C CA . ASP A 1 607 ? 29.259 -20.444 23.002 1.00 83.06 607 ASP A CA 1
ATOM 4734 C C . ASP A 1 607 ? 30.468 -20.469 22.049 1.00 83.06 607 ASP A C 1
ATOM 4736 O O . ASP A 1 607 ? 31.616 -20.332 22.475 1.00 83.06 607 ASP A O 1
ATOM 4740 N N . ARG A 1 608 ? 30.211 -20.493 20.730 1.00 85.56 608 ARG A N 1
ATOM 4741 C CA . ARG A 1 608 ? 31.194 -20.213 19.666 1.00 85.56 608 ARG A CA 1
ATOM 4742 C C . ARG A 1 608 ? 31.606 -18.739 19.623 1.00 85.56 608 ARG A C 1
ATOM 4744 O O . ARG A 1 608 ? 31.337 -18.026 18.655 1.00 85.56 608 ARG A O 1
ATOM 4751 N N . THR A 1 609 ? 32.300 -18.288 20.662 1.00 86.50 609 THR A N 1
ATOM 4752 C CA . THR A 1 609 ? 32.836 -16.925 20.797 1.00 86.50 609 THR A CA 1
ATOM 4753 C C . THR A 1 609 ? 33.617 -16.445 19.557 1.00 86.50 609 THR A C 1
ATOM 4755 O O . THR A 1 609 ? 33.325 -15.336 19.111 1.00 86.50 609 THR A O 1
ATOM 4758 N N . PRO A 1 610 ? 34.493 -17.246 18.903 1.00 90.00 610 PRO A N 1
ATOM 4759 C CA . PRO A 1 610 ? 35.169 -16.818 17.670 1.00 90.00 610 PRO A CA 1
ATOM 4760 C C . PRO A 1 610 ? 34.204 -16.561 16.503 1.00 90.00 610 PRO A C 1
ATOM 4762 O O . PRO A 1 610 ? 34.275 -15.518 15.865 1.00 90.00 610 PRO A O 1
ATOM 4765 N N . VAL A 1 611 ? 33.225 -17.447 16.281 1.00 91.31 611 VAL A N 1
ATOM 4766 C CA . VAL A 1 611 ? 32.212 -17.278 15.219 1.00 91.31 611 VAL A CA 1
ATOM 4767 C C . VAL A 1 611 ? 31.327 -16.057 15.495 1.00 91.31 611 VAL A C 1
ATOM 4769 O O . VAL A 1 611 ? 30.911 -15.358 14.573 1.00 91.31 611 VAL A O 1
ATOM 4772 N N . ARG A 1 612 ? 31.067 -15.751 16.773 1.00 92.94 612 ARG A N 1
ATOM 4773 C CA . ARG A 1 612 ? 30.360 -14.532 17.191 1.00 92.94 612 ARG A CA 1
ATOM 4774 C C . ARG A 1 612 ? 31.187 -13.264 16.947 1.00 92.94 612 ARG A C 1
ATOM 4776 O O . ARG A 1 612 ? 30.619 -12.255 16.537 1.00 92.94 612 ARG A O 1
ATOM 4783 N N . GLN A 1 613 ? 32.504 -13.321 17.143 1.00 94.00 613 GLN A N 1
ATOM 4784 C CA . GLN A 1 613 ? 33.439 -12.246 16.802 1.00 94.00 613 GLN A CA 1
ATOM 4785 C C . GLN A 1 613 ? 33.520 -12.037 15.277 1.00 94.00 613 GLN A C 1
ATOM 4787 O O . GLN A 1 613 ? 33.431 -10.899 14.819 1.00 94.00 613 GLN A O 1
ATOM 4792 N N . ASP A 1 614 ? 33.576 -13.108 14.480 1.00 94.25 614 ASP A N 1
ATOM 4793 C CA . ASP A 1 614 ? 33.518 -13.035 13.013 1.00 94.25 614 ASP A CA 1
ATOM 4794 C C . ASP A 1 614 ? 32.183 -12.467 12.509 1.00 94.25 614 ASP A C 1
ATOM 4796 O O . ASP A 1 614 ? 32.166 -11.630 11.602 1.00 94.25 614 ASP A O 1
ATOM 4800 N N . LEU A 1 615 ? 31.057 -12.847 13.125 1.00 94.56 615 LEU A N 1
ATOM 4801 C CA . LEU A 1 615 ? 29.750 -12.250 12.842 1.00 94.56 615 LEU A CA 1
ATOM 4802 C C . LEU A 1 615 ? 29.727 -10.753 13.187 1.00 94.56 615 LEU A C 1
ATOM 4804 O O . LEU A 1 615 ? 29.236 -9.958 12.389 1.00 94.56 615 LEU A O 1
ATOM 4808 N N . ALA A 1 616 ? 30.285 -10.348 14.330 1.00 92.62 616 ALA A N 1
ATOM 4809 C CA . ALA A 1 616 ? 30.369 -8.943 14.727 1.00 92.62 616 ALA A CA 1
ATOM 4810 C C . ALA A 1 616 ? 31.198 -8.109 13.730 1.00 92.62 616 ALA A C 1
ATOM 4812 O O . ALA A 1 616 ? 30.749 -7.055 13.275 1.00 92.62 616 ALA A O 1
ATOM 4813 N N . TYR A 1 617 ? 32.355 -8.620 13.297 1.00 94.25 617 TYR A N 1
ATOM 4814 C CA . TYR A 1 617 ? 33.156 -8.002 12.236 1.00 94.25 617 TYR A CA 1
ATOM 4815 C C . TYR A 1 617 ? 32.476 -8.031 10.861 1.00 94.25 617 TYR A C 1
ATOM 4817 O O . TYR A 1 617 ? 32.701 -7.135 10.047 1.00 94.25 617 TYR A O 1
ATOM 4825 N N . THR A 1 618 ? 31.630 -9.024 10.585 1.00 91.75 618 THR A N 1
ATOM 4826 C CA . THR A 1 618 ? 30.837 -9.066 9.349 1.00 91.75 618 THR A CA 1
ATOM 4827 C C . THR A 1 618 ? 29.710 -8.031 9.385 1.00 91.75 618 THR A C 1
ATOM 4829 O O . THR A 1 618 ? 29.513 -7.340 8.389 1.00 91.75 618 THR A O 1
ATOM 4832 N N . TYR A 1 619 ? 29.062 -7.813 10.538 1.00 93.38 619 TYR A N 1
ATOM 4833 C CA . TYR A 1 619 ? 28.127 -6.699 10.737 1.00 93.38 619 TYR A CA 1
ATOM 4834 C C . TYR A 1 619 ? 28.805 -5.332 10.553 1.00 93.38 619 TYR A C 1
ATOM 4836 O O . TYR A 1 619 ? 28.256 -4.490 9.845 1.00 93.38 619 TYR A O 1
ATOM 4844 N N . LEU A 1 620 ? 30.025 -5.124 11.071 1.00 87.06 620 LEU A N 1
ATOM 4845 C CA . LEU A 1 620 ? 30.792 -3.898 10.788 1.00 87.06 620 LEU A CA 1
ATOM 4846 C C . LEU A 1 620 ? 31.058 -3.700 9.286 1.00 87.06 620 LEU A C 1
ATOM 4848 O O . LEU A 1 620 ? 30.923 -2.588 8.782 1.00 87.06 620 LEU A O 1
ATOM 4852 N N . LYS A 1 621 ? 31.381 -4.769 8.543 1.00 86.06 621 LYS A N 1
ATOM 4853 C CA . LYS A 1 621 ? 31.617 -4.699 7.085 1.00 86.06 621 LYS A CA 1
ATOM 4854 C C . LYS A 1 621 ? 30.375 -4.337 6.264 1.00 86.06 621 LYS A C 1
ATOM 4856 O O . LYS A 1 621 ? 30.541 -3.868 5.140 1.00 86.06 621 LYS A O 1
ATOM 4861 N N . VAL A 1 622 ? 29.167 -4.524 6.803 1.00 85.00 622 VAL A N 1
ATOM 4862 C CA . VAL A 1 622 ? 27.903 -4.077 6.182 1.00 85.00 622 VAL A CA 1
ATOM 4863 C C . VAL A 1 622 ? 27.324 -2.801 6.818 1.00 85.00 622 VAL A C 1
ATOM 4865 O O . VAL A 1 622 ? 26.285 -2.324 6.375 1.00 85.00 622 VAL A O 1
ATOM 4868 N N . GLY A 1 623 ? 28.003 -2.209 7.811 1.00 80.81 623 GLY A N 1
ATOM 4869 C CA . GLY A 1 623 ? 27.597 -0.964 8.480 1.00 80.81 623 GLY A CA 1
ATOM 4870 C C . GLY A 1 623 ? 26.594 -1.123 9.632 1.00 80.81 623 GLY A C 1
ATOM 4871 O O . GLY A 1 623 ? 26.105 -0.126 10.164 1.00 80.81 623 GLY A O 1
ATOM 4872 N N . GLU A 1 624 ? 26.298 -2.355 10.053 1.00 86.25 624 GLU A N 1
ATOM 4873 C CA . GLU A 1 624 ? 25.332 -2.675 11.114 1.00 86.25 624 GLU A CA 1
ATOM 4874 C C . GLU A 1 624 ? 25.958 -2.542 12.516 1.00 86.25 624 GLU A C 1
ATOM 4876 O O . GLU A 1 624 ? 26.037 -3.490 13.304 1.00 86.25 624 GLU A O 1
ATOM 4881 N N . ASN A 1 625 ? 26.435 -1.334 12.835 1.00 83.56 625 ASN A N 1
ATOM 4882 C CA . ASN A 1 625 ? 27.211 -1.035 14.045 1.00 83.56 625 ASN A CA 1
ATOM 4883 C C . ASN A 1 625 ? 26.477 -1.388 15.353 1.00 83.56 625 ASN A C 1
ATOM 4885 O O . ASN A 1 625 ? 27.119 -1.761 16.334 1.00 83.56 625 ASN A O 1
ATOM 4889 N N . SER A 1 626 ? 25.143 -1.304 15.384 1.00 78.31 626 SER A N 1
ATOM 4890 C CA . SER A 1 626 ? 24.325 -1.689 16.543 1.00 78.31 626 SER A CA 1
ATOM 4891 C C . SER A 1 626 ? 24.338 -3.204 16.777 1.00 78.31 626 SER A C 1
ATOM 4893 O O . SER A 1 626 ? 24.584 -3.647 17.900 1.00 78.31 626 SER A O 1
ATOM 4895 N N . LEU A 1 627 ? 24.145 -4.000 15.719 1.00 83.62 627 LEU A N 1
ATOM 4896 C CA . LEU A 1 627 ? 24.205 -5.463 15.772 1.00 83.62 627 LEU A CA 1
ATOM 4897 C C . LEU A 1 627 ? 25.625 -5.945 16.089 1.00 83.62 627 LEU A C 1
ATOM 4899 O O . LEU A 1 627 ? 25.792 -6.832 16.928 1.00 83.62 627 LEU A O 1
ATOM 4903 N N . ALA A 1 628 ? 26.643 -5.315 15.492 1.00 90.00 628 ALA A N 1
ATOM 4904 C CA . ALA A 1 628 ? 28.046 -5.554 15.819 1.00 90.00 628 ALA A CA 1
ATOM 4905 C C . ALA A 1 628 ? 28.327 -5.306 17.309 1.00 90.00 628 ALA A C 1
ATOM 4907 O O . ALA A 1 628 ? 28.847 -6.194 17.986 1.00 90.00 628 ALA A O 1
ATOM 4908 N N . ARG A 1 629 ? 27.909 -4.149 17.851 1.00 92.25 629 ARG A N 1
ATOM 4909 C CA . ARG A 1 629 ? 28.071 -3.801 19.274 1.00 92.25 629 ARG A CA 1
ATOM 4910 C C . ARG A 1 629 ? 27.447 -4.859 20.189 1.00 92.25 629 ARG A C 1
ATOM 4912 O O . ARG A 1 629 ? 28.105 -5.300 21.127 1.00 92.25 629 ARG A O 1
ATOM 4919 N N . SER A 1 630 ? 26.232 -5.325 19.891 1.00 91.00 630 SER A N 1
ATOM 4920 C CA . SER A 1 630 ? 25.579 -6.392 20.666 1.00 91.00 630 SER A CA 1
ATOM 4921 C C . SER A 1 630 ? 26.274 -7.755 20.550 1.00 91.00 630 SER A C 1
ATOM 4923 O O . SER A 1 630 ? 26.325 -8.489 21.535 1.00 91.00 630 SER A O 1
ATOM 4925 N N . GLN A 1 631 ? 26.847 -8.113 19.394 1.00 93.50 631 GLN A N 1
ATOM 4926 C CA . GLN A 1 631 ? 27.619 -9.358 19.280 1.00 93.50 631 GLN A CA 1
ATOM 4927 C C . GLN A 1 631 ? 28.963 -9.282 20.015 1.00 93.50 631 GLN A C 1
ATOM 4929 O O . GLN A 1 631 ? 29.318 -10.238 20.702 1.00 93.50 631 GLN A O 1
ATOM 4934 N N . PHE A 1 632 ? 29.671 -8.149 19.957 1.00 95.25 632 PHE A N 1
ATOM 4935 C CA . PHE A 1 632 ? 30.886 -7.933 20.748 1.00 95.25 632 PHE A CA 1
ATOM 4936 C C . PHE A 1 632 ? 30.602 -7.917 22.262 1.00 95.25 632 PHE A C 1
ATOM 4938 O O . PHE A 1 632 ? 31.383 -8.471 23.032 1.00 95.25 632 PHE A O 1
ATOM 4945 N N . GLN A 1 633 ? 29.452 -7.390 22.702 1.00 94.06 633 GLN A N 1
ATOM 4946 C CA . GLN A 1 633 ? 29.003 -7.488 24.098 1.00 94.06 633 GLN A CA 1
ATOM 4947 C C . GLN A 1 633 ? 28.841 -8.953 24.549 1.00 94.06 633 GLN A C 1
ATOM 4949 O O . GLN A 1 633 ? 29.326 -9.342 25.610 1.00 94.06 633 GLN A O 1
ATOM 4954 N N . GLU A 1 634 ? 28.206 -9.789 23.722 1.00 92.25 634 GLU A N 1
ATOM 4955 C CA . GLU A 1 634 ? 28.026 -11.225 23.984 1.00 92.25 634 GLU A CA 1
ATOM 4956 C C . GLU A 1 634 ? 29.322 -12.052 23.853 1.00 92.25 634 GLU A C 1
ATOM 4958 O O . GLU A 1 634 ? 29.398 -13.148 24.419 1.00 92.25 634 GLU A O 1
ATOM 4963 N N . VAL A 1 635 ? 30.340 -11.542 23.146 1.00 93.75 635 VAL A N 1
ATOM 4964 C CA . VAL A 1 635 ? 31.719 -12.061 23.193 1.00 93.75 635 VAL A CA 1
ATOM 4965 C C . VAL A 1 635 ? 32.353 -11.728 24.544 1.00 93.75 635 VAL A C 1
ATOM 4967 O O . VAL A 1 635 ? 32.774 -12.640 25.248 1.00 93.75 635 VAL A O 1
ATOM 4970 N N . LEU A 1 636 ? 32.343 -10.459 24.964 1.00 92.69 636 LEU A N 1
ATOM 4971 C CA . LEU A 1 636 ? 32.965 -10.012 26.222 1.00 92.69 636 LEU A CA 1
ATOM 4972 C C . LEU A 1 636 ? 32.303 -10.595 27.475 1.00 92.69 636 LEU A C 1
ATOM 4974 O O . LEU A 1 636 ? 32.962 -10.757 28.497 1.00 92.69 636 LEU A O 1
ATOM 4978 N N . ARG A 1 637 ? 31.021 -10.973 27.403 1.00 90.56 637 ARG A N 1
ATOM 4979 C CA . ARG A 1 637 ? 30.340 -11.710 28.480 1.00 90.56 637 ARG A CA 1
ATOM 4980 C C . ARG A 1 637 ? 30.877 -13.142 28.669 1.00 90.56 637 ARG A C 1
ATOM 4982 O O . ARG A 1 637 ? 30.630 -13.740 29.712 1.00 90.56 637 ARG A O 1
ATOM 4989 N N . ARG A 1 638 ? 31.583 -13.700 27.676 1.00 89.06 638 ARG A N 1
ATOM 4990 C CA . ARG A 1 638 ? 32.197 -15.045 27.702 1.00 89.06 638 ARG A CA 1
ATOM 4991 C C . ARG A 1 638 ? 33.715 -15.001 27.832 1.00 89.06 638 ARG A C 1
ATOM 4993 O O . ARG A 1 638 ? 34.283 -15.811 28.553 1.00 89.06 638 ARG A O 1
ATOM 5000 N N . ASP A 1 639 ? 34.346 -14.049 27.154 1.00 89.62 639 ASP A N 1
ATOM 5001 C CA . ASP A 1 639 ? 35.780 -13.773 27.194 1.00 89.62 639 ASP A CA 1
ATOM 5002 C C . ASP A 1 639 ? 36.008 -12.295 27.577 1.00 89.62 639 ASP A C 1
ATOM 5004 O O . ASP A 1 639 ? 36.211 -11.442 26.707 1.00 89.62 639 ASP A O 1
ATOM 5008 N N . PRO A 1 640 ? 35.955 -11.952 28.881 1.00 88.50 640 PRO A N 1
ATOM 5009 C CA . PRO A 1 640 ? 36.129 -10.572 29.339 1.00 88.50 640 PRO A CA 1
ATOM 5010 C C . PRO A 1 640 ? 37.526 -10.007 29.063 1.00 88.50 640 PRO A C 1
ATOM 5012 O O . PRO A 1 640 ? 37.706 -8.785 29.073 1.00 88.50 640 PRO A O 1
ATOM 5015 N N . ASN A 1 641 ? 38.509 -10.883 28.832 1.00 86.69 641 ASN A N 1
ATOM 5016 C CA . ASN A 1 641 ? 39.928 -10.556 28.704 1.00 86.69 641 ASN A CA 1
ATOM 5017 C C . ASN A 1 641 ? 40.343 -10.294 27.246 1.00 86.69 641 ASN A C 1
ATOM 5019 O O . ASN A 1 641 ? 41.504 -9.983 26.982 1.00 86.69 641 ASN A O 1
ATOM 5023 N N . ASN A 1 642 ? 39.404 -10.378 26.300 1.00 90.75 642 ASN A N 1
ATOM 5024 C CA . ASN A 1 642 ? 39.638 -10.123 24.885 1.00 90.75 642 ASN A CA 1
ATOM 5025 C C . ASN A 1 642 ? 39.941 -8.637 24.615 1.00 90.75 642 ASN A C 1
ATOM 5027 O O . ASN A 1 642 ? 39.048 -7.851 24.293 1.00 90.75 642 ASN A O 1
ATOM 5031 N N . ALA A 1 643 ? 41.203 -8.230 24.763 1.00 88.75 643 ALA A N 1
ATOM 5032 C CA . ALA A 1 643 ? 41.615 -6.829 24.654 1.00 88.75 643 ALA A CA 1
ATOM 5033 C C . ALA A 1 643 ? 41.274 -6.190 23.291 1.00 88.75 643 ALA A C 1
ATOM 5035 O O . ALA A 1 643 ? 40.963 -5.001 23.232 1.00 88.75 643 ALA A O 1
ATOM 5036 N N . GLN A 1 644 ? 41.276 -6.980 22.209 1.00 89.62 644 GLN A N 1
ATOM 5037 C CA . GLN A 1 644 ? 40.868 -6.531 20.877 1.00 89.62 644 GLN A CA 1
ATOM 5038 C C . GLN A 1 644 ? 39.367 -6.219 20.835 1.00 89.62 644 GLN A C 1
ATOM 5040 O O . GLN A 1 644 ? 38.988 -5.083 20.564 1.00 89.62 644 GLN A O 1
ATOM 5045 N N . VAL A 1 645 ? 38.504 -7.191 21.153 1.00 93.38 645 VAL A N 1
ATOM 5046 C CA . VAL A 1 645 ? 37.045 -6.991 21.114 1.00 93.38 645 VAL A CA 1
ATOM 5047 C C . VAL A 1 645 ? 36.579 -5.956 22.141 1.00 93.38 645 VAL A C 1
ATOM 5049 O O . VAL A 1 645 ? 35.635 -5.212 21.882 1.00 93.38 645 VAL A O 1
ATOM 5052 N N . ALA A 1 646 ? 37.264 -5.849 23.280 1.00 93.94 646 ALA A N 1
ATOM 5053 C CA . ALA A 1 646 ? 37.026 -4.798 24.260 1.00 93.94 646 ALA A CA 1
ATOM 5054 C C . ALA A 1 646 ? 37.244 -3.402 23.652 1.00 93.94 646 ALA A C 1
ATOM 5056 O O . ALA A 1 646 ? 36.417 -2.517 23.863 1.00 93.94 646 ALA A O 1
ATOM 5057 N N . LEU A 1 647 ? 38.302 -3.213 22.855 1.00 93.38 647 LEU A N 1
ATOM 5058 C CA . LEU A 1 647 ? 38.588 -1.938 22.195 1.00 93.38 647 LEU A CA 1
ATOM 5059 C C . LEU A 1 647 ? 37.509 -1.583 21.155 1.00 93.38 647 LEU A C 1
ATOM 5061 O O . LEU A 1 647 ? 37.005 -0.461 21.162 1.00 93.38 647 LEU A O 1
ATOM 5065 N N . GLU A 1 648 ? 37.097 -2.547 20.323 1.00 94.31 648 GLU A N 1
ATOM 5066 C CA . GLU A 1 648 ? 36.008 -2.374 19.342 1.00 94.31 648 GLU A CA 1
ATOM 5067 C C . GLU A 1 648 ? 34.684 -2.003 20.032 1.00 94.31 648 GLU A C 1
ATOM 5069 O O . GLU A 1 648 ? 34.010 -1.040 19.661 1.00 94.31 648 GLU A O 1
ATOM 5074 N N . TYR A 1 649 ? 34.318 -2.741 21.086 1.00 95.56 649 TYR A N 1
ATOM 5075 C CA . TYR A 1 649 ? 33.097 -2.506 21.854 1.00 95.56 649 TYR A CA 1
ATOM 5076 C C . TYR A 1 649 ? 33.121 -1.158 22.594 1.00 95.56 649 TYR A C 1
ATOM 5078 O O . TYR A 1 649 ? 32.074 -0.517 22.722 1.00 95.56 649 TYR A O 1
ATOM 5086 N N . ALA A 1 650 ? 34.295 -0.689 23.032 1.00 93.38 650 ALA A N 1
ATOM 5087 C CA . ALA A 1 650 ? 34.466 0.633 23.629 1.00 93.38 650 ALA A CA 1
ATOM 5088 C C . ALA A 1 650 ? 34.230 1.758 22.607 1.00 93.38 650 ALA A C 1
ATOM 5090 O O . ALA A 1 650 ? 33.433 2.658 22.876 1.00 93.38 650 ALA A O 1
ATOM 5091 N N . PHE A 1 651 ? 34.835 1.680 21.414 1.00 93.50 651 PHE A N 1
ATOM 5092 C CA . PHE A 1 651 ? 34.594 2.655 20.341 1.00 93.50 651 PHE A CA 1
ATOM 5093 C C . PHE A 1 651 ? 33.126 2.664 19.890 1.00 93.50 651 PHE A C 1
ATOM 5095 O O . PHE A 1 651 ? 32.504 3.725 19.845 1.00 93.50 651 PHE A O 1
ATOM 5102 N N . LEU A 1 652 ? 32.522 1.492 19.670 1.00 92.12 652 LEU A N 1
ATOM 5103 C CA . LEU A 1 652 ? 31.104 1.383 19.304 1.00 92.12 652 LEU A CA 1
ATOM 5104 C C . LEU A 1 652 ? 30.155 1.879 20.405 1.00 92.12 652 LEU A C 1
ATOM 5106 O O . LEU A 1 652 ? 29.065 2.365 20.105 1.00 92.12 652 LEU A O 1
ATOM 5110 N N . SER A 1 653 ? 30.548 1.776 21.677 1.00 91.31 653 SER A N 1
ATOM 5111 C CA . SER A 1 653 ? 29.781 2.337 22.797 1.00 91.31 653 SER A CA 1
ATOM 5112 C C . SER A 1 653 ? 29.913 3.862 22.868 1.00 91.31 653 SER A C 1
ATOM 5114 O O . SER A 1 653 ? 28.911 4.541 23.081 1.00 91.31 653 SER A O 1
ATOM 5116 N N . TYR A 1 654 ? 31.092 4.423 22.582 1.00 90.75 654 TYR A N 1
ATOM 5117 C CA . TYR A 1 654 ? 31.295 5.874 22.482 1.00 90.75 654 TYR A CA 1
ATOM 5118 C C . TYR A 1 654 ? 30.498 6.505 21.324 1.00 90.75 654 TYR A C 1
ATOM 5120 O O . TYR A 1 654 ? 29.837 7.538 21.494 1.00 90.75 654 TYR A O 1
ATOM 5128 N N . ASP A 1 655 ? 30.478 5.854 20.158 1.00 86.50 655 ASP A N 1
ATOM 5129 C CA . ASP A 1 655 ? 29.639 6.266 19.029 1.00 86.50 655 ASP A CA 1
ATOM 5130 C C . ASP A 1 655 ? 28.149 6.216 19.392 1.00 86.50 655 ASP A C 1
ATOM 5132 O O . ASP A 1 655 ? 27.428 7.189 19.152 1.00 86.50 655 ASP A O 1
ATOM 5136 N N . ALA A 1 656 ? 27.719 5.152 20.081 1.00 84.31 656 ALA A N 1
ATOM 5137 C CA . ALA A 1 656 ? 26.367 4.986 20.622 1.00 84.31 656 ALA A CA 1
ATOM 5138 C C . ALA A 1 656 ? 26.036 5.879 21.843 1.00 84.31 656 ALA A C 1
ATOM 5140 O O . ALA A 1 656 ? 24.940 5.767 22.389 1.00 84.31 656 ALA A O 1
ATOM 5141 N N . LYS A 1 657 ? 26.950 6.771 22.261 1.00 86.56 657 LYS A N 1
ATOM 5142 C CA . LYS A 1 657 ? 26.827 7.698 23.411 1.00 86.56 657 LYS A CA 1
ATOM 5143 C C . LYS A 1 657 ? 26.724 7.041 24.792 1.00 86.56 657 LYS A C 1
ATOM 5145 O O . LYS A 1 657 ? 26.429 7.709 25.778 1.00 86.56 657 LYS A O 1
ATOM 5150 N N . ASP A 1 658 ? 27.105 5.774 24.891 1.00 87.75 658 ASP A N 1
ATOM 5151 C CA . ASP A 1 658 ? 27.359 5.048 26.137 1.00 87.75 658 ASP A CA 1
ATOM 5152 C C . ASP A 1 658 ? 28.784 5.373 26.640 1.00 87.75 658 ASP A C 1
ATOM 5154 O O . ASP A 1 658 ? 29.710 4.555 26.618 1.00 87.75 658 ASP A O 1
ATOM 5158 N N . VAL A 1 659 ? 28.970 6.648 27.015 1.00 90.81 659 VAL A N 1
ATOM 5159 C CA . VAL A 1 659 ? 30.274 7.246 27.354 1.00 90.81 659 VAL A CA 1
ATOM 5160 C C . VAL A 1 659 ? 30.901 6.573 28.574 1.00 90.81 659 VAL A C 1
ATOM 5162 O O . VAL A 1 659 ? 32.092 6.269 28.542 1.00 90.81 659 VAL A O 1
ATOM 5165 N N . ALA A 1 660 ? 30.113 6.269 29.610 1.00 88.06 660 ALA A N 1
ATOM 5166 C CA . ALA A 1 660 ? 30.604 5.626 30.828 1.00 88.06 660 ALA A CA 1
ATOM 5167 C C . ALA A 1 660 ? 31.150 4.211 30.556 1.00 88.06 660 ALA A C 1
ATOM 5169 O O . ALA A 1 660 ? 32.224 3.852 31.044 1.00 88.06 660 ALA A O 1
ATOM 5170 N N . THR A 1 661 ? 30.467 3.408 29.729 1.00 90.31 661 THR A N 1
ATOM 5171 C CA . THR A 1 661 ? 30.945 2.062 29.368 1.00 90.31 661 THR A CA 1
ATOM 5172 C C . THR A 1 661 ? 32.186 2.125 28.488 1.00 90.31 661 THR A C 1
ATOM 5174 O O . THR A 1 661 ? 33.152 1.417 28.770 1.00 90.31 661 THR A O 1
ATOM 5177 N N . ALA A 1 662 ? 32.216 3.015 27.491 1.00 92.75 662 ALA A N 1
ATOM 5178 C CA . ALA A 1 662 ? 33.413 3.246 26.685 1.00 92.75 662 ALA A CA 1
ATOM 5179 C C . ALA A 1 662 ? 34.614 3.659 27.557 1.00 92.75 662 ALA A C 1
ATOM 5181 O O . ALA A 1 662 ? 35.670 3.028 27.503 1.00 92.75 662 ALA A O 1
ATOM 5182 N N . ARG A 1 663 ? 34.423 4.657 28.431 1.00 93.69 663 ARG A N 1
ATOM 5183 C CA . ARG A 1 663 ? 35.432 5.164 29.369 1.00 93.69 663 ARG A CA 1
ATOM 5184 C C . ARG A 1 663 ? 35.970 4.067 30.288 1.00 93.69 663 ARG A C 1
ATOM 5186 O O . ARG A 1 663 ? 37.186 3.941 30.390 1.00 93.69 663 ARG A O 1
ATOM 5193 N N . ARG A 1 664 ? 35.103 3.257 30.914 1.00 91.25 664 ARG A N 1
ATOM 5194 C CA . ARG A 1 664 ? 35.509 2.113 31.759 1.00 91.25 664 ARG A CA 1
ATOM 5195 C C . ARG A 1 664 ? 36.429 1.145 31.019 1.00 91.25 664 ARG A C 1
ATOM 5197 O O . ARG A 1 664 ? 37.424 0.691 31.578 1.00 91.25 664 ARG A O 1
ATOM 5204 N N . ILE A 1 665 ? 36.098 0.817 29.772 1.00 93.00 665 ILE A N 1
ATOM 5205 C CA . ILE A 1 665 ? 36.867 -0.161 28.999 1.00 93.00 665 ILE A CA 1
ATOM 5206 C C . ILE A 1 665 ? 38.199 0.438 28.541 1.00 93.00 665 ILE A C 1
ATOM 5208 O O . ILE A 1 665 ? 39.227 -0.220 28.686 1.00 93.00 665 ILE A O 1
ATOM 5212 N N . PHE A 1 666 ? 38.223 1.692 28.075 1.00 95.25 666 PHE A N 1
ATOM 5213 C CA . PHE A 1 666 ? 39.483 2.371 27.768 1.00 95.25 666 PHE A CA 1
ATOM 5214 C C . PHE A 1 666 ? 40.374 2.514 29.019 1.00 95.25 666 PHE A C 1
ATOM 5216 O O . PHE A 1 666 ? 41.573 2.260 28.937 1.00 95.25 666 PHE A O 1
ATOM 5223 N N . ASP A 1 667 ? 39.804 2.816 30.193 1.00 94.12 667 ASP A N 1
ATOM 5224 C CA . ASP A 1 667 ? 40.535 2.882 31.468 1.00 94.12 667 ASP A CA 1
ATOM 5225 C C . ASP A 1 667 ? 41.121 1.532 31.909 1.00 94.12 667 ASP A C 1
ATOM 5227 O O . ASP A 1 667 ? 42.175 1.491 32.544 1.00 94.12 667 ASP A O 1
ATOM 5231 N N . ARG A 1 668 ? 40.474 0.417 31.549 1.00 93.94 668 ARG A N 1
ATOM 5232 C CA . ARG A 1 668 ? 41.020 -0.929 31.753 1.00 93.94 668 ARG A CA 1
ATOM 5233 C C . ARG A 1 668 ? 42.161 -1.215 30.771 1.00 93.94 668 ARG A C 1
ATOM 5235 O O . ARG A 1 668 ? 43.289 -1.460 31.190 1.00 93.94 668 ARG A O 1
ATOM 5242 N N . LEU A 1 669 ? 41.885 -1.107 29.471 1.00 94.06 669 LEU A N 1
ATOM 5243 C CA . LEU A 1 669 ? 42.823 -1.445 28.394 1.00 94.06 669 LEU A CA 1
ATOM 5244 C C . LEU A 1 669 ? 44.106 -0.603 28.429 1.00 94.06 669 LEU A C 1
ATOM 5246 O O . LEU A 1 669 ? 45.183 -1.101 28.109 1.00 94.06 669 LEU A O 1
ATOM 5250 N N . ARG A 1 670 ? 44.025 0.667 28.837 1.00 94.56 670 ARG A N 1
ATOM 5251 C CA . ARG A 1 670 ? 45.207 1.531 28.945 1.00 94.56 670 ARG A CA 1
ATOM 5252 C C . ARG A 1 670 ? 46.139 1.114 30.092 1.00 94.56 670 ARG A C 1
ATOM 5254 O O . ARG A 1 670 ? 47.353 1.137 29.924 1.00 94.56 670 ARG A O 1
ATOM 5261 N N . LYS A 1 671 ? 45.585 0.633 31.217 1.00 92.94 671 LYS A N 1
ATOM 5262 C CA . LYS A 1 671 ? 46.354 0.060 32.343 1.00 92.94 671 LYS A CA 1
ATOM 5263 C C . LYS A 1 671 ? 46.985 -1.286 31.979 1.00 92.94 671 LYS A C 1
ATOM 5265 O O . LYS A 1 671 ? 48.031 -1.630 32.515 1.00 92.94 671 LYS A O 1
ATOM 5270 N N . GLU A 1 672 ? 46.383 -2.003 31.031 1.00 92.19 672 GLU A N 1
ATOM 5271 C CA . GLU A 1 672 ? 46.957 -3.181 30.365 1.00 92.19 672 GLU A CA 1
ATOM 5272 C C . GLU A 1 672 ? 48.024 -2.807 29.300 1.00 92.19 672 GLU A C 1
ATOM 5274 O O . GLU A 1 672 ? 48.610 -3.690 28.678 1.00 92.19 672 GLU A O 1
ATOM 5279 N N . GLY A 1 673 ? 48.314 -1.512 29.096 1.00 89.50 673 GLY A N 1
ATOM 5280 C CA . GLY A 1 673 ? 49.372 -1.004 28.210 1.00 89.50 673 GLY A CA 1
ATOM 5281 C C . GLY A 1 673 ? 48.920 -0.571 26.808 1.00 89.50 673 GLY A C 1
ATOM 5282 O O . GLY A 1 673 ? 49.762 -0.256 25.965 1.00 89.50 673 GLY A O 1
ATOM 5283 N N . ASN A 1 674 ? 47.616 -0.541 26.515 1.00 93.19 674 ASN A N 1
ATOM 5284 C CA . ASN A 1 674 ? 47.113 -0.173 25.190 1.00 93.19 674 ASN A CA 1
ATOM 5285 C C . ASN A 1 674 ? 47.151 1.355 24.959 1.00 93.19 674 ASN A C 1
ATOM 5287 O O . ASN A 1 674 ? 46.304 2.099 25.453 1.00 93.19 674 ASN A O 1
ATOM 5291 N N . ALA A 1 675 ? 48.101 1.818 24.141 1.00 90.62 675 ALA A N 1
ATOM 5292 C CA . ALA A 1 675 ? 48.286 3.239 23.822 1.00 90.62 675 ALA A CA 1
ATOM 5293 C C . ALA A 1 675 ? 47.086 3.892 23.097 1.00 90.62 675 ALA A C 1
ATOM 5295 O O . ALA A 1 675 ? 46.812 5.074 23.303 1.00 90.62 675 ALA A O 1
ATOM 5296 N N . THR A 1 676 ? 46.336 3.139 22.283 1.00 90.12 676 THR A N 1
ATOM 5297 C CA . THR A 1 676 ? 45.106 3.639 21.644 1.00 90.12 676 THR A CA 1
ATOM 5298 C C . THR A 1 676 ? 44.015 3.883 22.685 1.00 90.12 676 THR A C 1
ATOM 5300 O O . THR A 1 676 ? 43.310 4.889 22.613 1.00 90.12 676 THR A O 1
ATOM 5303 N N . ALA A 1 677 ? 43.913 3.004 23.686 1.00 92.50 677 ALA A N 1
ATOM 5304 C CA . ALA A 1 677 ? 43.000 3.177 24.808 1.00 92.50 677 ALA A CA 1
ATOM 5305 C C . ALA A 1 677 ? 43.415 4.327 25.742 1.00 92.50 677 ALA A C 1
ATOM 5307 O O . ALA A 1 677 ? 42.537 5.035 26.219 1.00 92.50 677 ALA A O 1
ATOM 5308 N N . GLU A 1 678 ? 44.713 4.568 25.968 1.00 92.81 678 GLU A N 1
ATOM 5309 C CA . GLU A 1 678 ? 45.185 5.718 26.765 1.00 92.81 678 GLU A CA 1
ATOM 5310 C C . GLU A 1 678 ? 44.755 7.046 26.120 1.00 92.81 678 GLU A C 1
ATOM 5312 O O . GLU A 1 678 ? 44.140 7.887 26.777 1.00 92.81 678 GLU A O 1
ATOM 5317 N N . GLN A 1 679 ? 44.971 7.205 24.807 1.00 91.62 679 GLN A N 1
ATOM 5318 C CA . GLN A 1 679 ? 44.544 8.407 24.083 1.00 91.62 679 GLN A CA 1
ATOM 5319 C C . GLN A 1 679 ? 43.013 8.551 24.041 1.00 91.62 679 GLN A C 1
ATOM 5321 O O . GLN A 1 679 ? 42.496 9.656 24.222 1.00 91.62 679 GLN A O 1
ATOM 5326 N N . ALA A 1 680 ? 42.278 7.456 23.818 1.00 91.31 680 ALA A N 1
ATOM 5327 C CA . ALA A 1 680 ? 40.814 7.468 23.811 1.00 91.31 680 ALA A CA 1
ATOM 5328 C C . ALA A 1 680 ? 40.233 7.799 25.198 1.00 91.31 680 ALA A C 1
ATOM 5330 O O . ALA A 1 680 ? 39.309 8.605 25.295 1.00 91.31 680 ALA A O 1
ATOM 5331 N N . PHE A 1 681 ? 40.814 7.249 26.270 1.00 94.50 681 PHE A N 1
ATOM 5332 C CA . PHE A 1 681 ? 40.454 7.577 27.647 1.00 94.50 681 PHE A CA 1
ATOM 5333 C C . PHE A 1 681 ? 40.711 9.054 27.953 1.00 94.50 681 PHE A C 1
ATOM 5335 O O . PHE A 1 681 ? 39.796 9.734 28.407 1.00 94.50 681 PHE A O 1
ATOM 5342 N N . HIS A 1 682 ? 41.905 9.576 27.650 1.00 92.81 682 HIS A N 1
ATOM 5343 C CA . HIS A 1 682 ? 42.240 10.985 27.879 1.00 92.81 682 HIS A CA 1
ATOM 5344 C C . HIS A 1 682 ? 41.262 11.933 27.164 1.00 92.81 682 HIS A C 1
ATOM 5346 O O . HIS A 1 682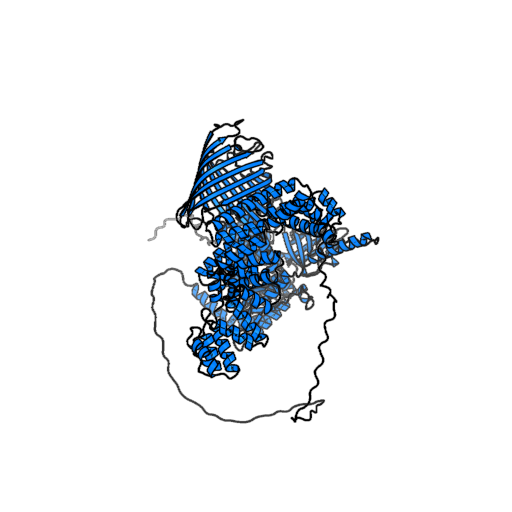 ? 40.773 12.893 27.761 1.00 92.81 682 HIS A O 1
ATOM 5352 N N . ASN A 1 683 ? 40.921 11.634 25.906 1.00 91.12 683 ASN A N 1
ATOM 5353 C CA . ASN A 1 683 ? 39.982 12.429 25.107 1.00 91.12 683 ASN A CA 1
ATOM 5354 C C . ASN A 1 683 ? 38.548 12.449 25.674 1.00 91.12 683 ASN A C 1
ATOM 5356 O O . ASN A 1 683 ? 37.776 13.341 25.322 1.00 91.12 683 ASN A O 1
ATOM 5360 N N . ILE A 1 684 ? 38.187 11.483 26.526 1.00 92.12 684 ILE A N 1
ATOM 5361 C CA . ILE A 1 684 ? 36.868 11.377 27.165 1.00 92.12 684 ILE A CA 1
ATOM 5362 C C . ILE A 1 684 ? 36.903 11.919 28.600 1.00 92.12 684 ILE A C 1
ATOM 5364 O O . ILE A 1 684 ? 36.029 12.692 28.980 1.00 92.12 684 ILE A O 1
ATOM 5368 N N . ASP A 1 685 ? 37.902 11.547 29.401 1.00 94.12 685 ASP A N 1
ATOM 5369 C CA . ASP A 1 685 ? 37.958 11.900 30.821 1.00 94.12 685 ASP A CA 1
ATOM 5370 C C . ASP A 1 685 ? 38.304 13.373 31.061 1.00 94.12 685 ASP A C 1
ATOM 5372 O O . ASP A 1 685 ? 37.666 14.008 31.896 1.00 94.12 685 ASP A O 1
ATOM 5376 N N . ALA A 1 686 ? 39.252 13.943 30.309 1.00 91.50 686 ALA A N 1
ATOM 5377 C CA . ALA A 1 686 ? 39.693 15.326 30.499 1.00 91.50 686 ALA A CA 1
ATOM 5378 C C . ALA A 1 686 ? 38.564 16.379 30.366 1.00 91.50 686 ALA A C 1
ATOM 5380 O O . ALA A 1 686 ? 38.454 17.229 31.256 1.00 91.50 686 ALA A O 1
ATOM 5381 N N . PRO A 1 687 ? 37.691 16.358 29.330 1.00 93.25 687 PRO A N 1
ATOM 5382 C CA . PRO A 1 687 ? 36.576 17.305 29.253 1.00 93.25 687 PRO A CA 1
ATOM 5383 C C . PRO A 1 687 ? 35.495 17.050 30.314 1.00 93.25 687 PRO A C 1
ATOM 5385 O O . PRO A 1 687 ? 34.892 18.010 30.793 1.00 93.25 687 PRO A O 1
ATOM 5388 N N . LEU A 1 688 ? 35.267 15.792 30.720 1.00 94.12 688 LEU A N 1
ATOM 5389 C CA . LEU A 1 688 ? 34.331 15.466 31.803 1.00 94.12 688 LEU A CA 1
ATOM 5390 C C . LEU A 1 688 ? 34.841 15.988 33.153 1.00 94.12 688 LEU A C 1
ATOM 5392 O O . LEU A 1 688 ? 34.082 16.619 33.882 1.00 94.12 688 LEU A O 1
ATOM 5396 N N . ALA A 1 689 ? 36.130 15.799 33.451 1.00 94.69 689 ALA A N 1
ATOM 5397 C CA . ALA A 1 689 ? 36.794 16.316 34.646 1.00 94.69 689 ALA A CA 1
ATOM 5398 C C . ALA A 1 689 ? 36.666 17.844 34.744 1.00 94.69 689 ALA A C 1
ATOM 5400 O O . ALA A 1 689 ? 36.112 18.366 35.709 1.00 94.69 689 ALA A O 1
ATOM 5401 N N . ALA A 1 690 ? 37.084 18.557 33.693 1.00 93.44 690 ALA A N 1
ATOM 5402 C CA . ALA A 1 690 ? 37.019 20.015 33.646 1.00 93.44 690 ALA A CA 1
ATOM 5403 C C . ALA A 1 690 ? 35.575 20.554 33.714 1.00 93.44 690 ALA A C 1
ATOM 5405 O O . ALA A 1 690 ? 35.346 21.634 34.260 1.00 93.44 690 ALA A O 1
ATOM 5406 N N . GLY A 1 691 ? 34.594 19.813 33.185 1.00 93.81 691 GLY A N 1
ATOM 5407 C CA . GLY A 1 691 ? 33.174 20.135 33.327 1.00 93.81 691 GLY A CA 1
ATOM 5408 C C . GLY A 1 691 ? 32.672 19.974 34.766 1.00 93.81 691 GLY A C 1
ATOM 5409 O O . GLY A 1 691 ? 32.021 20.876 35.291 1.00 93.81 691 GLY A O 1
ATOM 5410 N N . ILE A 1 692 ? 33.012 18.858 35.414 1.00 96.19 692 ILE A N 1
ATOM 5411 C CA . ILE A 1 692 ? 32.671 18.561 36.812 1.00 96.19 692 ILE A CA 1
ATOM 5412 C C . ILE A 1 692 ? 33.259 19.620 37.753 1.00 96.19 692 ILE A C 1
ATOM 5414 O O . ILE A 1 692 ? 32.531 20.184 38.570 1.00 96.19 692 ILE A O 1
ATOM 5418 N N . ASP A 1 693 ? 34.547 19.934 37.616 1.00 94.88 693 ASP A N 1
ATOM 5419 C CA . ASP A 1 693 ? 35.230 20.886 38.496 1.00 94.88 693 ASP A CA 1
ATOM 5420 C C . ASP A 1 693 ? 34.698 22.317 38.308 1.00 94.88 693 ASP A C 1
ATOM 5422 O O . ASP A 1 693 ? 34.468 23.028 39.287 1.00 94.88 693 ASP A O 1
ATOM 5426 N N . ARG A 1 694 ? 34.373 22.710 37.068 1.00 94.88 694 ARG A N 1
ATOM 5427 C CA . ARG A 1 694 ? 33.719 23.994 36.770 1.00 94.88 694 ARG A CA 1
ATOM 5428 C C . ARG A 1 694 ? 32.332 24.120 37.408 1.00 94.88 694 ARG A C 1
ATOM 5430 O O . ARG A 1 694 ? 31.976 25.204 37.867 1.00 94.88 694 ARG A O 1
ATOM 5437 N N . TRP A 1 695 ? 31.533 23.052 37.433 1.00 94.94 695 TRP A N 1
ATOM 5438 C CA . TRP A 1 695 ? 30.220 23.094 38.088 1.00 94.94 695 TRP A CA 1
ATOM 5439 C C . TRP A 1 695 ? 30.316 23.032 39.618 1.00 94.94 695 TRP A C 1
ATOM 5441 O O . TRP A 1 695 ? 29.513 23.685 40.283 1.00 94.94 695 TRP A O 1
ATOM 5451 N N . LYS A 1 696 ? 31.317 22.343 40.185 1.00 95.19 696 LYS A N 1
ATOM 5452 C CA . LYS A 1 696 ? 31.636 22.431 41.623 1.00 95.19 696 LYS A CA 1
ATOM 5453 C C . LYS A 1 696 ? 31.980 23.875 42.012 1.00 95.19 696 LYS A C 1
ATOM 5455 O O . LYS A 1 696 ? 31.314 24.436 42.877 1.00 95.19 696 LYS A O 1
ATOM 5460 N N . GLU A 1 697 ? 32.904 24.514 41.290 1.00 93.88 697 GLU A N 1
ATOM 5461 C CA . GLU A 1 697 ? 33.285 25.924 41.488 1.00 93.88 697 GLU A CA 1
ATOM 5462 C C . GLU A 1 697 ? 32.082 26.885 41.343 1.00 93.88 697 GLU A C 1
ATOM 5464 O O . GLU A 1 697 ? 31.960 27.861 42.086 1.00 93.88 697 GLU A O 1
ATOM 5469 N N . ALA A 1 698 ? 31.158 26.614 40.412 1.00 91.50 698 ALA A N 1
ATOM 5470 C CA . ALA A 1 698 ? 29.938 27.406 40.247 1.00 91.50 698 ALA A CA 1
ATOM 5471 C C . ALA A 1 698 ? 28.983 27.286 41.452 1.00 91.50 698 ALA A C 1
ATOM 5473 O O . ALA A 1 698 ? 28.466 28.301 41.924 1.00 91.50 698 ALA A O 1
ATOM 5474 N N . ILE A 1 699 ? 28.774 26.071 41.973 1.00 93.25 699 ILE A N 1
ATOM 5475 C CA . ILE A 1 699 ? 27.930 25.822 43.154 1.00 93.25 699 ILE A CA 1
ATOM 5476 C C . ILE A 1 699 ? 28.561 26.444 44.408 1.00 93.25 699 ILE A C 1
ATOM 5478 O O . ILE A 1 699 ? 27.864 27.126 45.158 1.00 93.25 699 ILE A O 1
ATOM 5482 N N . GLU A 1 700 ? 29.877 26.307 44.599 1.00 92.19 700 GLU A N 1
ATOM 5483 C CA . GLU A 1 700 ? 30.629 26.964 45.684 1.00 92.19 700 GLU A CA 1
ATOM 5484 C C . GLU A 1 700 ? 30.520 28.498 45.633 1.00 92.19 700 GLU A C 1
ATOM 5486 O O . GLU A 1 700 ? 30.474 29.159 46.670 1.00 92.19 700 GLU A O 1
ATOM 5491 N N . ARG A 1 701 ? 30.409 29.076 44.429 1.00 91.62 701 ARG A N 1
ATOM 5492 C CA . ARG A 1 701 ? 30.149 30.510 44.203 1.00 91.62 701 ARG A CA 1
ATOM 5493 C C . ARG A 1 701 ? 28.672 30.913 44.309 1.00 91.62 701 ARG A C 1
ATOM 5495 O O . ARG A 1 701 ? 28.347 32.071 44.050 1.00 91.62 701 ARG A O 1
ATOM 5502 N N . GLY A 1 702 ? 27.789 30.001 44.714 1.00 86.50 702 GLY A N 1
ATOM 5503 C CA . GLY A 1 702 ? 26.385 30.280 45.022 1.00 86.50 702 GLY A CA 1
ATOM 5504 C C . GLY A 1 702 ? 25.373 29.890 43.941 1.00 86.50 702 GLY A C 1
ATOM 5505 O O . GLY A 1 702 ? 24.188 30.171 44.119 1.00 86.50 702 GLY A O 1
ATOM 5506 N N . ALA A 1 703 ? 25.777 29.223 42.853 1.00 83.12 703 ALA A N 1
ATOM 5507 C CA . ALA A 1 703 ? 24.852 28.698 41.840 1.00 83.12 703 ALA A CA 1
ATOM 5508 C C . ALA A 1 703 ? 24.146 27.409 42.317 1.00 83.12 703 ALA A C 1
ATOM 5510 O O . ALA A 1 703 ? 24.275 26.348 41.716 1.00 83.12 703 ALA A O 1
ATOM 5511 N N . ASN A 1 704 ? 23.417 27.482 43.433 1.00 85.88 704 ASN A N 1
ATOM 5512 C CA . ASN A 1 704 ? 22.676 26.357 44.013 1.00 85.88 704 ASN A CA 1
ATOM 5513 C C . ASN A 1 704 ? 21.269 26.245 43.381 1.00 85.88 704 ASN A C 1
ATOM 5515 O O . ASN A 1 704 ? 20.251 26.349 44.069 1.00 85.88 704 ASN A O 1
ATOM 5519 N N . ASP A 1 705 ? 21.213 26.086 42.055 1.00 90.69 705 ASP A N 1
ATOM 5520 C CA . ASP A 1 705 ? 19.974 25.927 41.282 1.00 90.69 705 ASP A CA 1
ATOM 5521 C C . ASP A 1 705 ? 19.865 24.554 40.596 1.00 90.69 705 ASP A C 1
ATOM 5523 O O . ASP A 1 705 ? 20.818 23.771 40.552 1.00 90.69 705 ASP A O 1
ATOM 5527 N N . PHE A 1 706 ? 18.673 24.255 40.066 1.00 92.44 706 PHE A N 1
ATOM 5528 C CA . PHE A 1 706 ? 18.363 22.990 39.397 1.00 92.44 706 PHE A CA 1
ATOM 5529 C C . PHE A 1 706 ? 19.411 22.600 38.344 1.00 92.44 706 PHE A C 1
ATOM 5531 O O . PHE A 1 706 ? 19.838 21.449 38.285 1.00 92.44 706 PHE A O 1
ATOM 5538 N N . SER A 1 707 ? 19.804 23.556 37.504 1.00 90.69 707 SER A N 1
ATOM 5539 C CA . SER A 1 707 ? 20.647 23.346 36.326 1.00 90.69 707 SER A CA 1
ATOM 5540 C C . SER A 1 707 ? 22.065 22.992 36.751 1.00 90.69 707 SER A C 1
ATOM 5542 O O . SER A 1 707 ? 22.623 22.015 36.264 1.00 90.69 707 SER A O 1
ATOM 5544 N N . ALA A 1 708 ? 22.616 23.730 37.715 1.00 92.38 708 ALA A N 1
ATOM 5545 C CA . ALA A 1 708 ? 23.942 23.462 38.259 1.00 92.38 708 ALA A CA 1
ATOM 5546 C C . ALA A 1 708 ? 24.041 22.074 38.915 1.00 92.38 708 ALA A C 1
ATOM 5548 O O . ALA A 1 708 ? 25.030 21.368 38.714 1.00 92.38 708 ALA A O 1
ATOM 5549 N N . HIS A 1 709 ? 23.008 21.636 39.645 1.00 95.88 709 HIS A N 1
ATOM 5550 C CA . HIS A 1 709 ? 22.973 20.275 40.184 1.00 95.88 709 HIS A CA 1
ATOM 5551 C C . HIS A 1 709 ? 22.775 19.212 39.087 1.00 95.88 709 HIS A C 1
ATOM 5553 O O . HIS A 1 709 ? 23.494 18.215 39.088 1.00 95.88 709 HIS A O 1
ATOM 5559 N N . TYR A 1 710 ? 21.859 19.419 38.134 1.00 95.88 710 TYR A N 1
ATOM 5560 C CA . TYR A 1 710 ? 21.538 18.434 37.092 1.00 95.88 710 TYR A CA 1
ATOM 5561 C C . TYR A 1 710 ? 22.677 18.230 36.078 1.00 95.88 710 TYR A C 1
ATOM 5563 O O . TYR A 1 710 ? 22.998 17.092 35.737 1.00 95.88 710 TYR A O 1
ATOM 5571 N N . GLU A 1 711 ? 23.333 19.302 35.628 1.00 94.88 711 GLU A N 1
ATOM 5572 C CA . GLU A 1 711 ? 24.472 19.223 34.701 1.00 94.88 711 GLU A CA 1
ATOM 5573 C C . GLU A 1 711 ? 25.693 18.568 35.369 1.00 94.88 711 GLU A C 1
ATOM 5575 O O . GLU A 1 711 ? 26.328 17.695 34.775 1.00 94.88 711 GLU A O 1
ATOM 5580 N N . LEU A 1 712 ? 25.982 18.905 36.634 1.00 96.56 712 LEU A N 1
ATOM 5581 C CA . LEU A 1 712 ? 27.034 18.239 37.412 1.00 96.56 712 LEU A CA 1
ATOM 5582 C C . LEU A 1 712 ? 26.735 16.745 37.604 1.00 96.56 712 LEU A C 1
ATOM 5584 O O . LEU A 1 712 ? 27.627 15.920 37.416 1.00 96.56 712 LEU A O 1
ATOM 5588 N N . ALA A 1 713 ? 25.488 16.385 37.920 1.00 95.81 713 ALA A N 1
ATOM 5589 C CA . ALA A 1 713 ? 25.083 14.988 38.053 1.00 95.81 713 ALA A CA 1
ATOM 5590 C C . ALA A 1 713 ? 25.214 14.211 36.732 1.00 95.81 713 ALA A C 1
ATOM 5592 O O . ALA A 1 713 ? 25.744 13.101 36.718 1.00 95.81 713 ALA A O 1
ATOM 5593 N N . THR A 1 714 ? 24.812 14.825 35.617 1.00 95.00 714 THR A N 1
ATOM 5594 C CA . THR A 1 714 ? 24.893 14.239 34.271 1.00 95.00 714 THR A CA 1
ATOM 5595 C C . THR A 1 714 ? 26.345 14.006 33.838 1.00 95.00 714 THR A C 1
ATOM 5597 O O . THR A 1 714 ? 26.676 12.950 33.296 1.00 95.00 714 THR A O 1
ATOM 5600 N N . LEU A 1 715 ? 27.241 14.962 34.104 1.00 95.50 715 LEU A N 1
ATOM 5601 C CA . LEU A 1 715 ? 28.673 14.819 33.818 1.00 95.50 715 LEU A CA 1
ATOM 5602 C C . LEU A 1 715 ? 29.338 13.784 34.739 1.00 95.50 715 LEU A C 1
ATOM 5604 O O . LEU A 1 715 ? 30.164 12.999 34.272 1.00 95.50 715 LEU A O 1
ATOM 5608 N N . ALA A 1 716 ? 28.940 13.728 36.013 1.00 95.31 716 ALA A N 1
ATOM 5609 C CA . ALA A 1 716 ? 29.382 12.700 36.951 1.00 95.31 716 ALA A CA 1
ATOM 5610 C C . ALA A 1 716 ? 28.926 11.290 36.521 1.00 95.31 716 ALA A C 1
ATOM 5612 O O . ALA A 1 716 ? 29.743 10.373 36.538 1.00 95.31 716 ALA A O 1
ATOM 5613 N N . GLU A 1 717 ? 27.682 11.109 36.052 1.00 93.69 717 GLU A N 1
ATOM 5614 C CA . GLU A 1 717 ? 27.186 9.831 35.502 1.00 93.69 717 GLU A CA 1
ATOM 5615 C C . GLU A 1 717 ? 28.013 9.407 34.275 1.00 93.69 717 GLU A C 1
ATOM 5617 O O . GLU A 1 717 ? 28.483 8.271 34.204 1.00 93.69 717 GLU A O 1
ATOM 5622 N N . GLN A 1 718 ? 28.287 10.329 33.343 1.00 91.38 718 GLN A N 1
ATOM 5623 C CA . GLN A 1 718 ? 29.123 10.055 32.163 1.00 91.38 718 GLN A CA 1
ATOM 5624 C C . GLN A 1 718 ? 30.584 9.724 32.514 1.00 91.38 718 GLN A C 1
ATOM 5626 O O . GLN A 1 718 ? 31.223 8.942 31.803 1.00 91.38 718 GLN A O 1
ATOM 5631 N N . ARG A 1 719 ? 31.111 10.282 33.612 1.00 93.38 719 ARG A N 1
ATOM 5632 C CA . ARG A 1 719 ? 32.450 9.977 34.144 1.00 93.38 719 ARG A CA 1
ATOM 5633 C C . ARG A 1 719 ? 32.469 8.765 35.087 1.00 93.38 719 ARG A C 1
ATOM 5635 O O . ARG A 1 719 ? 33.534 8.397 35.570 1.00 93.38 719 ARG A O 1
ATOM 5642 N N . ASP A 1 720 ? 31.333 8.106 35.307 1.00 90.00 720 ASP A N 1
ATOM 5643 C CA . ASP A 1 720 ? 31.171 6.987 36.246 1.00 90.00 720 ASP A CA 1
ATOM 5644 C C . ASP A 1 720 ? 31.447 7.355 37.726 1.00 90.00 720 ASP A C 1
ATOM 5646 O O . ASP A 1 720 ? 31.663 6.489 38.573 1.00 90.00 720 ASP A O 1
ATOM 5650 N N . GLU A 1 721 ? 31.382 8.648 38.073 1.00 94.44 721 GLU A N 1
ATOM 5651 C CA . GLU A 1 721 ? 31.371 9.165 39.452 1.00 94.44 721 GLU A CA 1
ATOM 5652 C C . GLU A 1 721 ? 29.964 9.000 40.069 1.00 94.44 721 GLU A C 1
ATOM 5654 O O . GLU A 1 721 ? 29.350 9.945 40.568 1.00 94.44 721 GLU A O 1
ATOM 5659 N N . LEU A 1 722 ? 29.427 7.775 40.022 1.00 93.44 722 LEU A N 1
ATOM 5660 C CA . LEU A 1 722 ? 28.035 7.459 40.369 1.00 93.44 722 LEU A CA 1
ATOM 5661 C C . LEU A 1 722 ? 27.574 7.956 41.761 1.00 93.44 722 LEU A C 1
ATOM 5663 O O . LEU A 1 722 ? 26.428 8.396 41.855 1.00 93.44 722 LEU A O 1
ATOM 5667 N N . PRO A 1 723 ? 28.395 7.961 42.836 1.00 96.19 723 PRO A N 1
ATOM 5668 C CA . PRO A 1 723 ? 27.988 8.545 44.118 1.00 96.19 723 PRO A CA 1
ATOM 5669 C C . PRO A 1 723 ? 27.726 10.058 44.041 1.00 96.19 723 PRO A C 1
ATOM 5671 O O . PRO A 1 723 ? 26.739 10.530 44.600 1.00 96.19 723 PRO A O 1
ATOM 5674 N N . LEU A 1 724 ? 28.563 10.801 43.304 1.00 95.94 724 LEU A N 1
ATOM 5675 C CA . LEU A 1 724 ? 28.401 12.242 43.084 1.00 95.94 724 LEU A CA 1
ATOM 5676 C C . LEU A 1 724 ? 27.194 12.523 42.178 1.00 95.94 724 LEU A C 1
ATOM 5678 O O . LEU A 1 724 ? 26.426 13.449 42.438 1.00 95.94 724 LEU A O 1
ATOM 5682 N N . ALA A 1 725 ? 26.991 11.688 41.151 1.00 96.69 725 ALA A N 1
ATOM 5683 C CA . ALA A 1 725 ? 25.814 11.751 40.289 1.00 96.69 725 ALA A CA 1
ATOM 5684 C C . ALA A 1 725 ? 24.517 11.546 41.085 1.00 96.69 725 ALA A C 1
ATOM 5686 O O . ALA A 1 725 ? 23.585 12.333 40.956 1.00 96.69 725 ALA A O 1
ATOM 5687 N N . ALA A 1 726 ? 24.476 10.539 41.962 1.00 96.38 726 ALA A N 1
ATOM 5688 C CA . ALA A 1 726 ? 23.344 10.285 42.846 1.00 96.38 726 ALA A CA 1
ATOM 5689 C C . ALA A 1 726 ? 23.066 11.470 43.785 1.00 96.38 726 ALA A C 1
ATOM 5691 O O . ALA A 1 726 ? 21.941 11.961 43.835 1.00 96.38 726 ALA A O 1
ATOM 5692 N N . GLU A 1 727 ? 24.092 11.964 44.483 1.00 95.75 727 GLU A N 1
ATOM 5693 C CA . GLU A 1 727 ? 23.972 13.112 45.388 1.00 95.75 727 GLU A CA 1
ATOM 5694 C C . GLU A 1 727 ? 23.425 14.356 44.666 1.00 95.75 727 GLU A C 1
ATOM 5696 O O . GLU A 1 727 ? 22.566 15.064 45.195 1.00 95.75 727 GLU A O 1
ATOM 5701 N N . HIS A 1 728 ? 23.895 14.633 43.447 1.00 96.62 728 HIS A N 1
ATOM 5702 C CA . HIS A 1 728 ? 23.497 15.832 42.716 1.00 96.62 728 HIS A CA 1
ATOM 5703 C C . HIS A 1 728 ? 22.183 15.681 41.935 1.00 96.62 728 HIS A C 1
ATOM 5705 O O . HIS A 1 728 ? 21.445 16.662 41.858 1.00 96.62 728 HIS A O 1
ATOM 5711 N N . TYR A 1 729 ? 21.800 14.487 41.469 1.00 97.62 729 TYR A N 1
ATOM 5712 C CA . TYR A 1 729 ? 20.432 14.246 40.993 1.00 97.62 729 TYR A CA 1
ATOM 5713 C C . TYR A 1 729 ? 19.418 14.356 42.141 1.00 97.62 729 TYR A C 1
ATOM 5715 O O . TYR A 1 729 ? 18.360 14.954 41.958 1.00 97.62 729 TYR A O 1
ATOM 5723 N N . GLU A 1 730 ? 19.743 13.871 43.343 1.00 95.38 730 GLU A N 1
ATOM 5724 C CA . GLU A 1 730 ? 18.868 14.027 44.509 1.00 95.38 730 GLU A CA 1
ATOM 5725 C C . GLU A 1 730 ? 18.705 15.507 44.903 1.00 95.38 730 GLU A C 1
ATOM 5727 O O . GLU A 1 730 ? 17.581 15.968 45.110 1.00 95.38 730 GLU A O 1
ATOM 5732 N N . LYS A 1 731 ? 19.794 16.294 44.918 1.00 95.19 731 LYS A N 1
ATOM 5733 C CA . LYS A 1 731 ? 19.724 17.759 45.100 1.00 95.19 731 LYS A CA 1
ATOM 5734 C C . LYS A 1 731 ? 18.903 18.438 43.995 1.00 95.19 731 LYS A C 1
ATOM 5736 O O . LYS A 1 731 ? 18.048 19.262 44.310 1.00 95.19 731 LYS A O 1
ATOM 5741 N N . ALA A 1 732 ? 19.111 18.082 42.724 1.00 95.50 732 ALA A N 1
ATOM 5742 C CA . ALA A 1 732 ? 18.361 18.645 41.599 1.00 95.50 732 ALA A CA 1
ATOM 5743 C C . ALA A 1 732 ? 16.854 18.354 41.707 1.00 95.50 732 ALA A C 1
ATOM 5745 O O . ALA A 1 732 ? 16.041 19.254 41.502 1.00 95.50 732 ALA A O 1
ATOM 5746 N N . TRP A 1 733 ? 16.476 17.129 42.092 1.00 94.12 733 TRP A N 1
ATOM 5747 C CA . TRP A 1 733 ? 15.080 16.780 42.353 1.00 94.12 733 TRP A CA 1
ATOM 5748 C C . TRP A 1 733 ? 14.508 17.562 43.544 1.00 94.12 733 TRP A C 1
ATOM 5750 O O . TRP A 1 733 ? 13.444 18.156 43.410 1.00 94.12 733 TRP A O 1
ATOM 5760 N N . ARG A 1 734 ? 15.225 17.660 44.673 1.00 92.69 734 ARG A N 1
ATOM 5761 C CA . ARG A 1 734 ? 14.782 18.451 45.840 1.00 92.69 734 ARG A CA 1
ATOM 5762 C C . ARG A 1 734 ? 14.582 19.944 45.520 1.00 92.69 734 ARG A C 1
ATOM 5764 O O . ARG A 1 734 ? 13.743 20.580 46.150 1.00 92.69 734 ARG A O 1
ATOM 5771 N N . VAL A 1 735 ? 15.315 20.500 44.548 1.00 92.06 735 VAL A N 1
ATOM 5772 C CA . VAL A 1 735 ? 15.137 21.885 44.060 1.00 92.06 735 VAL A CA 1
ATOM 5773 C C . VAL A 1 735 ? 13.930 22.032 43.119 1.00 92.06 735 VAL A C 1
ATOM 5775 O O . VAL A 1 735 ? 13.334 23.107 43.068 1.00 92.06 735 VAL A O 1
ATOM 5778 N N . LEU A 1 736 ? 13.537 20.980 42.390 1.00 90.62 736 LEU A N 1
ATOM 5779 C CA . LEU A 1 736 ? 12.378 21.000 41.486 1.00 90.62 736 LEU A CA 1
ATOM 5780 C C . LEU A 1 736 ? 11.583 19.673 41.539 1.00 90.62 736 LEU A C 1
ATOM 5782 O O . LEU A 1 736 ? 11.641 18.889 40.583 1.00 90.62 736 LEU A O 1
ATOM 5786 N N . PRO A 1 737 ? 10.820 19.406 42.622 1.00 88.00 737 PRO A N 1
ATOM 5787 C CA . PRO A 1 737 ? 10.245 18.080 42.880 1.00 88.00 737 PRO A CA 1
ATOM 5788 C C . PRO A 1 737 ? 9.243 17.587 41.830 1.00 88.00 737 PRO A C 1
ATOM 5790 O O . PRO A 1 737 ? 9.062 16.379 41.669 1.00 88.00 737 PRO A O 1
ATOM 5793 N N . ASP A 1 738 ? 8.620 18.506 41.087 1.00 84.50 738 ASP A N 1
ATOM 5794 C CA . ASP A 1 738 ? 7.685 18.210 39.996 1.00 84.50 738 ASP A CA 1
ATOM 5795 C C . ASP A 1 738 ? 8.359 17.612 38.752 1.00 84.50 738 ASP A C 1
ATOM 5797 O O . ASP A 1 738 ? 7.690 16.975 37.937 1.00 84.50 738 ASP A O 1
ATOM 5801 N N . ARG A 1 739 ? 9.680 17.776 38.590 1.00 88.94 739 ARG A N 1
ATOM 5802 C CA . ARG A 1 739 ? 10.425 17.254 37.436 1.00 88.94 739 ARG A CA 1
ATOM 5803 C C . ARG A 1 739 ? 10.831 15.801 37.673 1.00 88.94 739 ARG A C 1
ATOM 5805 O O . ARG A 1 739 ? 11.977 15.477 37.991 1.00 88.94 739 ARG A O 1
ATOM 5812 N N . ARG A 1 740 ? 9.847 14.912 37.540 1.00 88.31 740 ARG A N 1
ATOM 5813 C CA . ARG A 1 740 ? 9.950 13.488 37.884 1.00 88.31 740 ARG A CA 1
ATOM 5814 C C . ARG A 1 740 ? 10.940 12.715 37.017 1.00 88.31 740 ARG A C 1
ATOM 5816 O O . ARG A 1 740 ? 11.389 11.660 37.460 1.00 88.31 740 ARG A O 1
ATOM 5823 N N . SER A 1 741 ? 11.357 13.245 35.863 1.00 89.75 741 SER A N 1
ATOM 5824 C CA . SER A 1 741 ? 12.465 12.684 35.073 1.00 89.75 741 SER A CA 1
ATOM 5825 C C . SER A 1 741 ? 13.717 12.435 35.925 1.00 89.75 741 SER A C 1
ATOM 5827 O O . SER A 1 741 ? 14.347 11.390 35.796 1.00 89.75 741 SER A O 1
ATOM 5829 N N . VAL A 1 742 ? 14.024 13.337 36.865 1.00 95.25 742 VAL A N 1
ATOM 5830 C CA . VAL A 1 742 ? 15.224 13.253 37.713 1.00 95.25 742 VAL A CA 1
ATOM 5831 C C . VAL A 1 742 ? 15.169 12.072 38.685 1.00 95.25 742 VAL A C 1
ATOM 5833 O O . VAL A 1 742 ? 16.203 11.485 38.980 1.00 95.25 742 VAL A O 1
ATOM 5836 N N . LEU A 1 743 ? 13.980 11.649 39.130 1.00 95.12 743 LEU A N 1
ATOM 5837 C CA . LEU A 1 743 ? 13.824 10.426 39.929 1.00 95.12 743 LEU A CA 1
ATOM 5838 C C . LEU A 1 743 ? 14.044 9.154 39.092 1.00 95.12 743 LEU A C 1
ATOM 5840 O O . LEU A 1 743 ? 14.465 8.132 39.632 1.00 95.12 743 LEU A O 1
ATOM 5844 N N . VAL A 1 744 ? 13.819 9.205 37.774 1.00 95.56 744 VAL A N 1
ATOM 5845 C CA . VAL A 1 744 ? 14.184 8.107 36.861 1.00 95.56 744 VAL A CA 1
ATOM 5846 C C . VAL A 1 744 ? 15.700 8.048 36.684 1.00 95.56 744 VAL A C 1
ATOM 5848 O O . VAL A 1 744 ? 16.277 6.965 36.741 1.00 95.56 744 VAL A O 1
ATOM 5851 N N . ASP A 1 745 ? 16.353 9.200 36.522 1.00 95.44 745 ASP A N 1
ATOM 5852 C CA . ASP A 1 745 ? 17.812 9.309 36.417 1.00 95.44 745 ASP A CA 1
ATOM 5853 C C . ASP A 1 745 ? 18.495 8.836 37.717 1.00 95.44 745 ASP A C 1
ATOM 5855 O O . ASP A 1 745 ? 19.316 7.917 37.694 1.00 95.44 745 ASP A O 1
ATOM 5859 N N . LEU A 1 746 ? 18.050 9.348 38.869 1.00 96.06 746 LEU A N 1
ATOM 5860 C CA . LEU A 1 746 ? 18.475 8.918 40.204 1.00 96.06 746 LEU A CA 1
ATOM 5861 C C . LEU A 1 746 ? 18.228 7.420 40.435 1.00 96.06 746 LEU A C 1
ATOM 5863 O O . LEU A 1 746 ? 19.116 6.718 40.915 1.00 96.06 746 LEU A O 1
ATOM 5867 N N . GLY A 1 747 ? 17.063 6.903 40.028 1.00 95.19 747 GLY A N 1
ATOM 5868 C CA . GLY A 1 747 ? 16.736 5.479 40.100 1.00 95.19 747 GLY A CA 1
ATOM 5869 C C . GLY A 1 747 ? 17.671 4.599 39.261 1.00 95.19 747 GLY A C 1
ATOM 5870 O O . GLY A 1 747 ? 18.072 3.528 39.718 1.00 95.19 747 GLY A O 1
ATOM 5871 N N . ARG A 1 748 ? 18.090 5.054 38.069 1.00 94.75 748 ARG A N 1
ATOM 5872 C CA . ARG A 1 748 ? 19.109 4.365 37.251 1.00 94.75 748 ARG A CA 1
ATOM 5873 C C . ARG A 1 748 ? 20.477 4.363 37.941 1.00 94.75 748 ARG A C 1
ATOM 5875 O O . ARG A 1 748 ? 21.105 3.307 38.015 1.00 94.75 748 ARG A O 1
ATOM 5882 N N . VAL A 1 749 ? 20.916 5.500 38.487 1.00 95.19 749 VAL A N 1
ATOM 5883 C CA . VAL A 1 749 ? 22.217 5.619 39.174 1.00 95.19 749 VAL A CA 1
ATOM 5884 C C . VAL A 1 749 ? 22.254 4.808 40.475 1.00 95.19 749 VAL A C 1
ATOM 5886 O O . VAL A 1 749 ? 23.216 4.082 40.715 1.00 95.19 749 VAL A O 1
ATOM 5889 N N . TRP A 1 750 ? 21.200 4.846 41.294 1.00 95.50 750 TRP A N 1
ATOM 5890 C CA . TRP A 1 750 ? 21.097 4.012 42.496 1.00 95.50 750 TRP A CA 1
ATOM 5891 C C . TRP A 1 750 ? 21.093 2.515 42.161 1.00 95.50 750 TRP A C 1
ATOM 5893 O O . TRP A 1 750 ? 21.788 1.749 42.826 1.00 95.50 750 TRP A O 1
ATOM 5903 N N . LYS A 1 751 ? 20.431 2.093 41.076 1.00 93.94 751 LYS A N 1
ATOM 5904 C CA . LYS A 1 751 ? 20.488 0.699 40.603 1.00 93.94 751 LYS A CA 1
ATOM 5905 C C . LYS A 1 751 ? 21.907 0.294 40.185 1.00 93.94 751 LYS A C 1
ATOM 5907 O O . LYS A 1 751 ? 22.366 -0.783 40.549 1.00 93.94 751 LYS A O 1
ATOM 5912 N N . ALA A 1 752 ? 22.641 1.177 39.503 1.00 89.94 752 ALA A N 1
ATOM 5913 C CA . ALA A 1 752 ? 24.051 0.957 39.158 1.00 89.94 752 ALA A CA 1
ATOM 5914 C C . ALA A 1 752 ? 24.986 0.917 40.390 1.00 89.94 752 ALA A C 1
ATOM 5916 O O . ALA A 1 752 ? 26.010 0.238 40.364 1.00 89.94 752 ALA A O 1
ATOM 5917 N N . LEU A 1 753 ? 24.609 1.577 41.490 1.00 94.19 753 LEU A N 1
ATOM 5918 C CA . LEU A 1 753 ? 25.271 1.488 42.799 1.00 94.19 753 LEU A CA 1
ATOM 5919 C C . LEU A 1 753 ? 24.856 0.247 43.624 1.00 94.19 753 LEU A C 1
ATOM 5921 O O . LEU A 1 753 ? 25.293 0.114 44.765 1.00 94.19 753 LEU A O 1
ATOM 5925 N N . ASN A 1 754 ? 24.036 -0.662 43.079 1.00 93.38 754 ASN A N 1
ATOM 5926 C CA . ASN A 1 754 ? 23.409 -1.797 43.784 1.00 93.38 754 ASN A CA 1
ATOM 5927 C C . ASN A 1 754 ? 22.511 -1.377 44.970 1.00 93.38 754 ASN A C 1
ATOM 5929 O O . ASN A 1 754 ? 22.233 -2.161 45.877 1.00 93.38 754 ASN A O 1
ATOM 5933 N N . ARG A 1 755 ? 22.024 -0.131 44.964 1.00 94.44 755 ARG A N 1
ATOM 5934 C CA . ARG A 1 755 ? 21.070 0.417 45.937 1.00 94.44 755 ARG A CA 1
ATOM 5935 C C . ARG A 1 755 ? 19.633 0.106 45.499 1.00 94.44 755 ARG A C 1
ATOM 5937 O O . ARG A 1 755 ? 18.823 1.007 45.304 1.00 94.44 755 ARG A O 1
ATOM 5944 N N . ASP A 1 756 ? 19.316 -1.176 45.300 1.00 91.00 756 ASP A N 1
ATOM 5945 C CA . ASP A 1 756 ? 18.058 -1.617 44.667 1.00 91.00 756 ASP A CA 1
ATOM 5946 C C . ASP A 1 756 ? 16.787 -1.150 45.401 1.00 91.00 756 ASP A C 1
ATOM 5948 O O . ASP A 1 756 ? 15.779 -0.846 44.759 1.00 91.00 756 ASP A O 1
ATOM 5952 N N . ALA A 1 757 ? 16.825 -1.055 46.735 1.00 91.31 757 ALA A N 1
ATOM 5953 C CA . ALA A 1 757 ? 15.702 -0.564 47.537 1.00 91.31 757 ALA A CA 1
ATOM 5954 C C . ALA A 1 757 ? 15.438 0.937 47.317 1.00 91.31 757 ALA A C 1
ATOM 5956 O O . ALA A 1 757 ? 14.282 1.344 47.191 1.00 91.31 757 ALA A O 1
ATOM 5957 N N . ASP A 1 758 ? 16.500 1.742 47.224 1.00 94.56 758 ASP A N 1
ATOM 5958 C CA . ASP A 1 758 ? 16.422 3.179 46.939 1.00 94.56 758 ASP A CA 1
ATOM 5959 C C . ASP A 1 758 ? 16.014 3.416 45.479 1.00 94.56 758 ASP A C 1
ATOM 5961 O O . ASP A 1 758 ? 15.136 4.223 45.182 1.00 94.56 758 ASP A O 1
ATOM 5965 N N . ALA A 1 759 ? 16.601 2.654 44.550 1.00 95.06 759 ALA A N 1
ATOM 5966 C CA . ALA A 1 759 ? 16.258 2.690 43.134 1.00 95.06 759 ALA A CA 1
ATOM 5967 C C . ALA A 1 759 ? 14.777 2.363 42.902 1.00 95.06 759 ALA A C 1
ATOM 5969 O O . ALA A 1 759 ? 14.094 3.061 42.155 1.00 95.06 759 ALA A O 1
ATOM 5970 N N . THR A 1 760 ? 14.259 1.333 43.578 1.00 94.88 760 THR A N 1
ATOM 5971 C CA . THR A 1 760 ? 12.835 0.978 43.526 1.00 94.88 760 THR A CA 1
ATOM 5972 C C . THR A 1 760 ? 11.973 2.087 44.132 1.00 94.88 760 THR A C 1
ATOM 5974 O O . THR A 1 760 ? 10.960 2.438 43.534 1.00 94.88 760 THR A O 1
ATOM 5977 N N . ALA A 1 761 ? 12.391 2.703 45.244 1.00 95.31 761 ALA A N 1
ATOM 5978 C CA . ALA A 1 761 ? 11.689 3.835 45.849 1.00 95.31 761 ALA A CA 1
ATOM 5979 C C . ALA A 1 761 ? 11.592 5.051 44.903 1.00 95.31 761 ALA A C 1
ATOM 5981 O O . ALA A 1 761 ? 10.493 5.555 44.658 1.00 95.31 761 ALA A O 1
ATOM 5982 N N . ALA A 1 762 ? 12.707 5.468 44.293 1.00 95.69 762 ALA A N 1
ATOM 5983 C CA . ALA A 1 762 ? 12.740 6.565 43.321 1.00 95.69 762 ALA A CA 1
ATOM 5984 C C . ALA A 1 762 ? 11.883 6.277 42.081 1.00 95.69 762 ALA A C 1
ATOM 5986 O O . ALA A 1 762 ? 11.105 7.129 41.650 1.00 95.69 762 ALA A O 1
ATOM 5987 N N . LEU A 1 763 ? 11.964 5.061 41.531 1.00 96.25 763 LEU A N 1
ATOM 5988 C CA . LEU A 1 763 ? 11.161 4.665 40.374 1.00 96.25 763 LEU A CA 1
ATOM 5989 C C . LEU A 1 763 ? 9.665 4.554 40.724 1.00 96.25 763 LEU A C 1
ATOM 5991 O O . LEU A 1 763 ? 8.825 4.911 39.900 1.00 96.25 763 LEU A O 1
ATOM 5995 N N . LEU A 1 764 ? 9.296 4.144 41.942 1.00 94.94 764 LEU A N 1
ATOM 5996 C CA . LEU A 1 764 ? 7.901 4.175 42.391 1.00 94.94 764 LEU A CA 1
ATOM 5997 C C . LEU A 1 764 ? 7.378 5.614 42.499 1.00 94.94 764 LEU A C 1
ATOM 5999 O O . LEU A 1 764 ? 6.359 5.920 41.872 1.00 94.94 764 LEU A O 1
ATOM 6003 N N . ALA A 1 765 ? 8.104 6.506 43.178 1.00 93.81 765 ALA A N 1
ATOM 6004 C CA . ALA A 1 765 ? 7.760 7.926 43.293 1.00 93.81 765 ALA A CA 1
ATOM 6005 C C . ALA A 1 765 ? 7.719 8.652 41.929 1.00 93.81 765 ALA A C 1
ATOM 6007 O O . ALA A 1 765 ? 6.873 9.522 41.709 1.00 93.81 765 ALA A O 1
ATOM 6008 N N . ALA A 1 766 ? 8.574 8.270 40.973 1.00 91.81 766 ALA A N 1
ATOM 6009 C CA . ALA A 1 766 ? 8.501 8.734 39.587 1.00 91.81 766 ALA A CA 1
ATOM 6010 C C . ALA A 1 766 ? 7.261 8.188 38.856 1.00 91.81 766 ALA A C 1
ATOM 6012 O O . ALA A 1 766 ? 6.568 8.935 38.169 1.00 91.81 766 ALA A O 1
ATOM 6013 N N . SER A 1 767 ? 6.952 6.896 39.024 1.00 90.56 767 SER A N 1
ATOM 6014 C CA . SER A 1 767 ? 5.819 6.229 38.361 1.00 90.56 767 SER A CA 1
ATOM 6015 C C . SER A 1 767 ? 4.443 6.720 38.817 1.00 90.56 767 SER A C 1
ATOM 6017 O O . SER A 1 767 ? 3.484 6.591 38.060 1.00 90.56 767 SER A O 1
ATOM 6019 N N . ARG A 1 768 ? 4.349 7.274 40.035 1.00 87.94 768 ARG A N 1
ATOM 6020 C CA . ARG A 1 768 ? 3.147 7.909 40.616 1.00 87.94 768 ARG A CA 1
ATOM 6021 C C . ARG A 1 768 ? 3.270 9.441 40.651 1.00 87.94 768 ARG A C 1
ATOM 6023 O O . ARG A 1 768 ? 2.541 10.121 41.360 1.00 87.94 768 ARG A O 1
ATOM 6030 N N . GLY A 1 769 ? 4.223 9.994 39.903 1.00 76.62 769 GLY A N 1
ATOM 6031 C CA . GLY A 1 769 ? 4.449 11.430 39.796 1.00 76.62 769 GLY A CA 1
ATOM 6032 C C . GLY A 1 769 ? 3.704 12.070 38.618 1.00 76.62 769 GLY A C 1
ATOM 6033 O O . GLY A 1 769 ? 3.276 11.395 37.685 1.00 76.62 769 GLY A O 1
ATOM 6034 N N . GLY A 1 770 ? 3.576 13.400 38.640 1.00 68.44 770 GLY A N 1
ATOM 6035 C CA . GLY A 1 770 ? 2.735 14.147 37.693 1.00 68.44 770 GLY A CA 1
ATOM 6036 C C . GLY A 1 770 ? 3.204 14.190 36.230 1.00 68.44 770 GLY A C 1
ATOM 6037 O O . GLY A 1 770 ? 2.425 14.613 35.380 1.00 68.44 770 GLY A O 1
ATOM 6038 N N . GLU A 1 771 ? 4.435 13.768 35.915 1.00 79.50 771 GLU A N 1
ATOM 6039 C CA . GLU A 1 771 ? 5.050 13.826 34.577 1.00 79.50 771 GLU A CA 1
ATOM 6040 C C . GLU A 1 771 ? 4.978 12.455 33.872 1.00 79.50 771 GLU A C 1
ATOM 6042 O O . GLU A 1 771 ? 5.784 11.560 34.140 1.00 79.50 771 GLU A O 1
ATOM 6047 N N . ALA A 1 772 ? 4.043 12.266 32.932 1.00 69.56 772 ALA A N 1
ATOM 6048 C CA . ALA A 1 772 ? 3.756 10.924 32.407 1.00 69.56 772 ALA A CA 1
ATOM 6049 C C . ALA A 1 772 ? 4.923 10.261 31.651 1.00 69.56 772 ALA A C 1
ATOM 6051 O O . ALA A 1 772 ? 5.058 9.040 31.708 1.00 69.56 772 ALA A O 1
ATOM 6052 N N . ARG A 1 773 ? 5.803 11.028 30.983 1.00 63.31 773 ARG A N 1
ATOM 6053 C CA . ARG A 1 773 ? 6.983 10.460 30.299 1.00 63.31 773 ARG A CA 1
ATOM 6054 C C . ARG A 1 773 ? 7.949 9.817 31.296 1.00 63.31 773 ARG A C 1
ATOM 6056 O O . ARG A 1 773 ? 8.376 8.684 31.082 1.00 63.31 773 ARG A O 1
ATOM 6063 N N . ALA A 1 774 ? 8.249 10.512 32.392 1.00 74.50 774 ALA A N 1
ATOM 6064 C CA . ALA A 1 774 ? 9.011 9.947 33.496 1.00 74.50 774 ALA A CA 1
ATOM 6065 C C . ALA A 1 774 ? 8.285 8.741 34.109 1.00 74.50 774 ALA A C 1
ATOM 6067 O O . ALA A 1 774 ? 8.906 7.706 34.339 1.00 74.50 774 ALA A O 1
ATOM 6068 N N . ALA A 1 775 ? 6.963 8.825 34.287 1.00 77.69 775 ALA A N 1
ATOM 6069 C CA . ALA A 1 775 ? 6.182 7.730 34.848 1.00 77.69 775 ALA A CA 1
ATOM 6070 C C . ALA A 1 775 ? 6.141 6.472 33.955 1.00 77.69 775 ALA A C 1
ATOM 6072 O O . ALA A 1 775 ? 6.047 5.356 34.462 1.00 77.69 775 ALA A O 1
ATOM 6073 N N . GLU A 1 776 ? 6.198 6.610 32.627 1.00 72.31 776 GLU A N 1
ATOM 6074 C CA . GLU A 1 776 ? 6.384 5.492 31.689 1.00 72.31 776 GLU A CA 1
ATOM 6075 C C . GLU A 1 776 ? 7.787 4.886 31.793 1.00 72.31 776 GLU A C 1
ATOM 6077 O O . GLU A 1 776 ? 7.907 3.687 32.033 1.00 72.31 776 GLU A O 1
ATOM 6082 N N . MET A 1 777 ? 8.837 5.708 31.696 1.00 74.88 777 MET A N 1
ATOM 6083 C CA . MET A 1 777 ? 10.228 5.242 31.800 1.00 74.88 777 MET A CA 1
ATOM 6084 C C . MET A 1 777 ? 10.506 4.568 33.155 1.00 74.88 777 MET A C 1
ATOM 6086 O O . MET A 1 777 ? 11.232 3.580 33.225 1.00 74.88 777 MET A O 1
ATOM 6090 N N . ALA A 1 778 ? 9.874 5.044 34.230 1.00 86.12 778 ALA A N 1
ATOM 6091 C CA . ALA A 1 778 ? 9.919 4.403 35.536 1.00 86.12 778 ALA A CA 1
ATOM 6092 C C . ALA A 1 778 ? 9.239 3.023 35.545 1.00 86.12 778 ALA A C 1
ATOM 6094 O O . ALA A 1 778 ? 9.806 2.062 36.064 1.00 86.12 778 ALA A O 1
ATOM 6095 N N . ARG A 1 779 ? 8.053 2.895 34.929 1.00 86.81 779 ARG A N 1
ATOM 6096 C CA . ARG A 1 779 ? 7.332 1.614 34.790 1.00 86.81 779 ARG A CA 1
ATOM 6097 C C . ARG A 1 779 ? 8.097 0.587 33.949 1.00 86.81 779 ARG A C 1
ATOM 6099 O O . ARG A 1 779 ? 7.986 -0.598 34.234 1.00 86.81 779 ARG A O 1
ATOM 6106 N N . GLU A 1 780 ? 8.888 1.021 32.970 1.00 83.88 780 GLU A N 1
ATOM 6107 C CA . GLU A 1 780 ? 9.762 0.145 32.168 1.00 83.88 780 GLU A CA 1
ATOM 6108 C C . GLU A 1 780 ? 11.003 -0.356 32.946 1.00 83.88 780 GLU A C 1
ATOM 6110 O O . GLU A 1 780 ? 11.564 -1.396 32.600 1.00 83.88 780 GLU A O 1
ATOM 6115 N N . LEU A 1 781 ? 11.424 0.344 34.009 1.00 87.62 781 LEU A N 1
ATOM 6116 C CA . LEU A 1 781 ? 12.592 -0.004 34.840 1.00 87.62 781 LEU A CA 1
ATOM 6117 C C . LEU A 1 781 ? 12.249 -0.755 36.142 1.00 87.62 781 LEU A C 1
ATOM 6119 O O . LEU A 1 781 ? 13.145 -1.356 36.758 1.00 87.62 781 LEU A O 1
ATOM 6123 N N . LEU A 1 782 ? 10.982 -0.705 36.564 1.00 89.38 782 LEU A N 1
ATOM 6124 C CA . LEU A 1 782 ? 10.440 -1.414 37.725 1.00 89.38 782 LEU A CA 1
ATOM 6125 C C . LEU A 1 782 ? 10.276 -2.928 37.461 1.00 89.38 782 LEU A C 1
ATOM 6127 O O . LEU A 1 782 ? 10.147 -3.358 36.313 1.00 89.38 782 LEU A O 1
ATOM 6131 N N . PRO A 1 783 ? 10.249 -3.767 38.515 1.00 84.12 783 PRO A N 1
ATOM 6132 C CA . PRO A 1 783 ? 9.881 -5.177 38.392 1.00 84.12 783 PRO A CA 1
ATOM 6133 C C . PRO A 1 783 ? 8.471 -5.367 37.807 1.00 84.12 783 PRO A C 1
ATOM 6135 O O . PRO A 1 783 ? 7.561 -4.602 38.102 1.00 84.12 783 PRO A O 1
ATOM 6138 N N . THR A 1 784 ? 8.246 -6.455 37.064 1.00 79.69 784 THR A N 1
ATOM 6139 C CA . THR A 1 784 ? 6.932 -6.794 36.468 1.00 79.69 784 THR A CA 1
ATOM 6140 C C . THR A 1 784 ? 5.886 -7.312 37.468 1.00 79.69 784 THR A C 1
ATOM 6142 O O . THR A 1 784 ? 4.762 -7.630 37.082 1.00 79.69 784 THR A O 1
ATOM 6145 N N . ARG A 1 785 ? 6.243 -7.411 38.754 1.00 88.88 785 ARG A N 1
ATOM 6146 C CA . ARG A 1 785 ? 5.331 -7.715 39.869 1.00 88.88 785 ARG A CA 1
ATOM 6147 C C . ARG A 1 785 ? 4.711 -6.431 40.422 1.00 88.88 785 ARG A C 1
ATOM 6149 O O . ARG A 1 785 ? 5.296 -5.360 40.303 1.00 88.88 785 ARG A O 1
ATOM 6156 N N . TYR A 1 786 ? 3.576 -6.549 41.108 1.00 83.25 786 TYR A N 1
ATOM 6157 C CA . TYR A 1 786 ? 3.068 -5.433 41.910 1.00 83.25 786 TYR A CA 1
ATOM 6158 C C . TYR A 1 786 ? 4.056 -5.097 43.058 1.00 83.25 786 TYR A C 1
ATOM 6160 O O . TYR A 1 786 ? 4.747 -6.011 43.533 1.00 83.25 786 TYR A O 1
ATOM 6168 N N . PRO A 1 787 ? 4.173 -3.829 43.498 1.00 89.00 787 PRO A N 1
ATOM 6169 C CA . PRO A 1 787 ? 5.096 -3.461 44.570 1.00 89.00 787 PRO A CA 1
ATOM 6170 C C . PRO A 1 787 ? 4.599 -3.911 45.951 1.00 89.00 787 PRO A C 1
ATOM 6172 O O . PRO A 1 787 ? 3.396 -4.039 46.187 1.00 89.00 787 PRO A O 1
ATOM 6175 N N . TYR A 1 788 ? 5.527 -4.133 46.878 1.00 91.31 788 TYR A N 1
ATOM 6176 C CA . TYR A 1 788 ? 5.222 -4.497 48.262 1.00 91.31 788 TYR A CA 1
ATOM 6177 C C . TYR A 1 788 ? 4.969 -3.261 49.139 1.00 91.31 788 TYR A C 1
ATOM 6179 O O . TYR A 1 788 ? 5.502 -2.184 48.882 1.00 91.31 788 TYR A O 1
ATOM 6187 N N . VAL A 1 789 ? 4.225 -3.428 50.240 1.00 92.00 789 VAL A N 1
ATOM 6188 C CA . VAL A 1 789 ? 3.950 -2.366 51.237 1.00 92.00 789 VAL A CA 1
ATOM 6189 C C . VAL A 1 789 ? 5.230 -1.680 51.742 1.00 92.00 789 VAL A C 1
ATOM 6191 O O . VAL A 1 789 ? 5.242 -0.469 51.939 1.00 92.00 789 VAL A O 1
ATOM 6194 N N . SER A 1 790 ? 6.328 -2.424 51.908 1.00 92.19 790 SER A N 1
ATOM 6195 C CA . SER A 1 790 ? 7.638 -1.871 52.279 1.00 92.19 790 SER A CA 1
ATOM 6196 C C . SER A 1 790 ? 8.259 -0.986 51.192 1.00 92.19 790 SER A C 1
ATOM 6198 O O . SER A 1 790 ? 8.912 -0.002 51.518 1.00 92.19 790 SER A O 1
ATOM 6200 N N . GLU A 1 791 ? 8.036 -1.294 49.914 1.00 93.75 791 GLU A N 1
ATOM 6201 C CA . GLU A 1 791 ? 8.532 -0.500 48.783 1.00 93.75 791 GLU A CA 1
ATOM 6202 C C . GLU A 1 791 ? 7.713 0.787 48.614 1.00 93.75 791 GLU A C 1
ATOM 6204 O O . GLU A 1 791 ? 8.286 1.844 48.365 1.00 93.75 791 GLU A O 1
ATOM 6209 N N . PHE A 1 792 ? 6.392 0.725 48.835 1.00 93.50 792 PHE A N 1
ATOM 6210 C CA . PHE A 1 792 ? 5.531 1.911 48.928 1.00 93.50 792 PHE A CA 1
ATOM 6211 C C . PHE A 1 792 ? 5.939 2.831 50.088 1.00 93.50 792 PHE A C 1
ATOM 6213 O O . PHE A 1 792 ? 6.045 4.038 49.889 1.00 93.50 792 PHE A O 1
ATOM 6220 N N . ARG A 1 793 ? 6.209 2.273 51.279 1.00 94.06 793 ARG A N 1
ATOM 6221 C CA . ARG A 1 793 ? 6.693 3.046 52.437 1.00 94.06 793 ARG A CA 1
ATOM 6222 C C . ARG A 1 793 ? 8.034 3.717 52.140 1.00 94.06 793 ARG A C 1
ATOM 6224 O O . ARG A 1 793 ? 8.118 4.929 52.259 1.00 94.06 793 ARG A O 1
ATOM 6231 N N . HIS A 1 794 ? 9.009 2.981 51.609 1.00 94.69 794 HIS A N 1
ATOM 6232 C CA . HIS A 1 794 ? 10.318 3.545 51.257 1.00 94.69 794 HIS A CA 1
ATOM 6233 C C . HIS A 1 794 ? 10.239 4.633 50.166 1.00 94.69 794 HIS A C 1
ATOM 6235 O O . HIS A 1 794 ? 10.969 5.621 50.198 1.00 94.69 794 HIS A O 1
ATOM 6241 N N . ALA A 1 795 ? 9.306 4.499 49.218 1.00 95.00 795 ALA A N 1
ATOM 6242 C CA . ALA A 1 795 ? 9.017 5.533 48.228 1.00 95.00 795 ALA A CA 1
ATOM 6243 C C . ALA A 1 795 ? 8.361 6.794 48.837 1.00 95.00 795 ALA A C 1
ATOM 6245 O O . ALA A 1 795 ? 8.584 7.892 48.328 1.00 95.00 795 ALA A O 1
ATOM 6246 N N . LEU A 1 796 ? 7.609 6.662 49.937 1.00 92.38 796 LEU A N 1
ATOM 6247 C CA . LEU A 1 796 ? 7.063 7.782 50.719 1.00 92.38 796 LEU A CA 1
ATOM 6248 C C . LEU A 1 796 ? 8.066 8.364 51.728 1.00 92.38 796 LEU A C 1
ATOM 6250 O O . LEU A 1 796 ? 7.955 9.538 52.060 1.00 92.38 796 LEU A O 1
ATOM 6254 N N . ASP A 1 797 ? 9.056 7.599 52.188 1.00 93.25 797 ASP A N 1
ATOM 6255 C CA . ASP A 1 797 ? 10.181 8.140 52.965 1.00 93.25 797 ASP A CA 1
ATOM 6256 C C . ASP A 1 797 ? 11.032 9.090 52.097 1.00 93.25 797 ASP A C 1
ATOM 6258 O O . ASP A 1 797 ? 11.535 10.106 52.581 1.00 93.25 797 ASP A O 1
ATOM 6262 N N . LEU A 1 798 ? 11.135 8.792 50.794 1.00 90.81 798 LEU A N 1
ATOM 6263 C CA . LEU A 1 798 ? 11.770 9.645 49.787 1.00 90.81 798 LEU A CA 1
ATOM 6264 C C . LEU A 1 798 ? 10.883 10.831 49.362 1.00 90.81 798 LEU A C 1
ATOM 6266 O O . LEU A 1 798 ? 11.351 11.968 49.354 1.00 90.81 798 LEU A O 1
ATOM 6270 N N . ASP A 1 799 ? 9.620 10.580 48.999 1.00 90.88 799 ASP A N 1
ATOM 6271 C CA . ASP A 1 799 ? 8.673 11.573 48.467 1.00 90.88 799 ASP A CA 1
ATOM 6272 C C . ASP A 1 799 ? 7.367 11.591 49.281 1.00 90.88 799 ASP A C 1
ATOM 6274 O O . ASP A 1 799 ? 6.296 11.168 48.838 1.00 90.88 799 ASP A O 1
ATOM 6278 N N . SER A 1 800 ? 7.457 12.083 50.517 1.00 88.38 800 SER A N 1
ATOM 6279 C CA . SER A 1 800 ? 6.372 12.029 51.513 1.00 88.38 800 SER A CA 1
ATOM 6280 C C . SER A 1 800 ? 5.118 12.828 51.148 1.00 88.38 800 SER A C 1
ATOM 6282 O O . SER A 1 800 ? 4.036 12.548 51.681 1.00 88.38 800 SER A O 1
ATOM 6284 N N . ALA A 1 801 ? 5.252 13.774 50.212 1.00 85.44 801 ALA A N 1
ATOM 6285 C CA . ALA A 1 801 ? 4.180 14.591 49.647 1.00 85.44 801 ALA A CA 1
ATOM 6286 C C . ALA A 1 801 ? 3.395 13.893 48.515 1.00 85.44 801 ALA A C 1
ATOM 6288 O O . ALA A 1 801 ? 2.448 14.473 47.978 1.00 85.44 801 ALA A O 1
ATOM 6289 N N . ASN A 1 802 ? 3.763 12.667 48.127 1.00 89.31 802 ASN A N 1
ATOM 6290 C CA . ASN A 1 802 ? 3.157 11.973 46.995 1.00 89.31 802 ASN A CA 1
ATOM 6291 C C . ASN A 1 802 ? 1.751 11.429 47.310 1.00 89.31 802 ASN A C 1
ATOM 6293 O O . ASN A 1 802 ? 1.581 10.316 47.814 1.00 89.31 802 ASN A O 1
ATOM 6297 N N . VAL A 1 803 ? 0.734 12.230 46.984 1.00 88.19 803 VAL A N 1
ATOM 6298 C CA . VAL A 1 803 ? -0.687 11.914 47.206 1.00 88.19 803 VAL A CA 1
ATOM 6299 C C . VAL A 1 803 ? -1.101 10.611 46.510 1.00 88.19 803 VAL A C 1
ATOM 6301 O O . VAL A 1 803 ? -1.763 9.784 47.128 1.00 88.19 803 VAL A O 1
ATOM 6304 N N . GLU A 1 804 ? -0.686 10.386 45.260 1.00 88.06 804 GLU A N 1
ATOM 6305 C CA . GLU A 1 804 ? -1.068 9.191 44.487 1.00 88.06 804 GLU A CA 1
ATOM 6306 C C . GLU A 1 804 ? -0.443 7.909 45.053 1.00 88.06 804 GLU A C 1
ATOM 6308 O O . GLU A 1 804 ? -1.131 6.910 45.262 1.00 88.06 804 GLU A O 1
ATOM 6313 N N . LEU A 1 805 ? 0.851 7.950 45.376 1.00 90.50 805 LEU A N 1
ATOM 6314 C CA . LEU A 1 805 ? 1.583 6.839 45.985 1.00 90.50 805 LEU A CA 1
ATOM 6315 C C . LEU A 1 805 ? 1.025 6.476 47.373 1.00 90.50 805 LEU A C 1
ATOM 6317 O O . LEU A 1 805 ? 0.863 5.293 47.681 1.00 90.50 805 LEU A O 1
ATOM 6321 N N . ARG A 1 806 ? 0.677 7.481 48.192 1.00 92.50 806 ARG A N 1
ATOM 6322 C CA . ARG A 1 806 ? 0.037 7.275 49.501 1.00 92.50 806 ARG A CA 1
ATOM 6323 C C . ARG A 1 806 ? -1.389 6.739 49.361 1.00 92.50 806 ARG A C 1
ATOM 6325 O O . ARG A 1 806 ? -1.788 5.863 50.126 1.00 92.50 806 ARG A O 1
ATOM 6332 N N . ARG A 1 807 ? -2.142 7.195 48.355 1.00 91.12 807 ARG A N 1
ATOM 6333 C CA . ARG A 1 807 ? -3.485 6.685 48.041 1.00 91.12 807 ARG A CA 1
ATOM 6334 C C . ARG A 1 807 ? -3.438 5.217 47.603 1.00 91.12 807 ARG A C 1
ATOM 6336 O O . ARG A 1 807 ? -4.228 4.420 48.109 1.00 91.12 807 ARG A O 1
ATOM 6343 N N . GLU A 1 808 ? -2.500 4.830 46.735 1.00 91.88 808 GLU A N 1
ATOM 6344 C CA . GLU A 1 808 ? -2.287 3.419 46.375 1.00 91.88 808 GLU A CA 1
ATOM 6345 C C . GLU A 1 808 ? -1.930 2.558 47.597 1.00 91.88 808 GLU A C 1
ATOM 6347 O O . GLU A 1 808 ? -2.501 1.478 47.756 1.00 91.88 808 GLU A O 1
ATOM 6352 N N . LEU A 1 809 ? -1.060 3.042 48.493 1.00 93.25 809 LEU A N 1
ATOM 6353 C CA . LEU A 1 809 ? -0.726 2.346 49.742 1.00 93.25 809 LEU A CA 1
ATOM 6354 C C . LEU A 1 809 ? -1.954 2.160 50.654 1.00 93.25 809 LEU A C 1
ATOM 6356 O O . LEU A 1 809 ? -2.179 1.055 51.149 1.00 93.25 809 LEU A O 1
ATOM 6360 N N . ALA A 1 810 ? -2.772 3.198 50.847 1.00 91.44 810 ALA A N 1
ATOM 6361 C CA . ALA A 1 810 ? -3.965 3.135 51.693 1.00 91.44 810 ALA A CA 1
ATOM 6362 C C . ALA A 1 810 ? -4.983 2.091 51.188 1.00 91.44 810 ALA A C 1
ATOM 6364 O O . ALA A 1 810 ? -5.476 1.264 51.961 1.00 91.44 810 ALA A O 1
ATOM 6365 N N . PHE A 1 811 ? -5.248 2.061 49.875 1.00 91.38 811 PHE A N 1
ATOM 6366 C CA . PHE A 1 811 ? -6.114 1.043 49.270 1.00 91.38 811 PHE A CA 1
ATOM 6367 C C . PHE A 1 811 ? -5.489 -0.361 49.273 1.00 91.38 811 PHE A C 1
ATOM 6369 O O . PHE A 1 811 ? -6.217 -1.337 49.459 1.00 91.38 811 PHE A O 1
ATOM 6376 N N . LEU A 1 812 ? -4.165 -0.485 49.117 1.00 90.94 812 LEU A N 1
ATOM 6377 C CA . LEU A 1 812 ? -3.460 -1.767 49.217 1.00 90.94 812 LEU A CA 1
ATOM 6378 C C . LEU A 1 812 ? -3.584 -2.364 50.626 1.00 90.94 812 LEU A C 1
ATOM 6380 O O . LEU A 1 812 ? -3.952 -3.529 50.760 1.00 90.94 812 LEU A O 1
ATOM 6384 N N . LEU A 1 813 ? -3.349 -1.564 51.672 1.00 92.56 813 LEU A N 1
ATOM 6385 C CA . LEU A 1 813 ? -3.517 -1.976 53.070 1.00 92.56 813 LEU A CA 1
ATOM 6386 C C . LEU A 1 813 ? -4.961 -2.414 53.354 1.00 92.56 813 LEU A C 1
ATOM 6388 O O . LEU A 1 813 ? -5.180 -3.467 53.957 1.00 92.56 813 LEU A O 1
ATOM 6392 N N . LEU A 1 814 ? -5.952 -1.664 52.860 1.00 88.38 814 LEU A N 1
ATOM 6393 C CA . LEU A 1 814 ? -7.362 -2.025 53.002 1.00 88.38 814 LEU A CA 1
ATOM 6394 C C . LEU A 1 814 ? -7.689 -3.352 52.293 1.00 88.38 814 LEU A C 1
ATOM 6396 O O . LEU A 1 814 ? -8.308 -4.230 52.893 1.00 88.38 814 LEU A O 1
ATOM 6400 N N . GLY A 1 815 ? -7.222 -3.534 51.052 1.00 86.31 815 GLY A N 1
ATOM 6401 C CA . GLY A 1 815 ? -7.406 -4.765 50.275 1.00 86.31 815 GLY A CA 1
ATOM 6402 C C . GLY A 1 815 ? -6.673 -5.985 50.848 1.00 86.31 815 GLY A C 1
ATOM 6403 O O . GLY A 1 815 ? -7.135 -7.111 50.677 1.00 86.31 815 GLY A O 1
ATOM 6404 N N . MET A 1 816 ? -5.572 -5.772 51.574 1.00 88.44 816 MET A N 1
ATOM 6405 C CA . MET A 1 816 ? -4.856 -6.811 52.323 1.00 88.44 816 MET A CA 1
ATOM 6406 C C . MET A 1 816 ? -5.510 -7.157 53.673 1.00 88.44 816 MET A C 1
ATOM 6408 O O . MET A 1 816 ? -5.071 -8.099 54.328 1.00 88.44 816 MET A O 1
ATOM 6412 N N . GLY A 1 817 ? -6.549 -6.432 54.103 1.00 88.81 817 GLY A N 1
ATOM 6413 C CA . GLY A 1 817 ? -7.216 -6.663 55.389 1.00 88.81 817 GLY A CA 1
ATOM 6414 C C . GLY A 1 817 ? -6.543 -5.984 56.587 1.00 88.81 817 GLY A C 1
ATOM 6415 O O . GLY A 1 817 ? -6.726 -6.434 57.715 1.00 88.81 817 GLY A O 1
ATOM 6416 N N . HIS A 1 818 ? -5.803 -4.892 56.362 1.00 91.88 818 HIS A N 1
ATOM 6417 C CA . HIS A 1 818 ? -5.163 -4.059 57.389 1.00 91.88 818 HIS A CA 1
ATOM 6418 C C . HIS A 1 818 ? -5.897 -2.703 57.556 1.00 91.88 818 HIS A C 1
ATOM 6420 O O . HIS A 1 818 ? -5.309 -1.645 57.308 1.00 91.88 818 HIS A O 1
ATOM 6426 N N . PRO A 1 819 ? -7.188 -2.678 57.962 1.00 86.31 819 PRO A N 1
ATOM 6427 C CA . PRO A 1 819 ? -7.997 -1.456 57.956 1.00 86.31 819 PRO A CA 1
ATOM 6428 C C . PRO A 1 819 ? -7.466 -0.376 58.905 1.00 86.31 819 PRO A C 1
ATOM 6430 O O . PRO A 1 819 ? -7.577 0.798 58.583 1.00 86.31 819 PRO A O 1
ATOM 6433 N N . SER A 1 820 ? -6.846 -0.745 60.031 1.00 86.50 820 SER A N 1
ATOM 6434 C CA . SER A 1 820 ? -6.287 0.218 60.992 1.00 86.50 820 SER A CA 1
ATOM 6435 C C . SER A 1 820 ? -5.054 0.956 60.457 1.00 86.50 820 SER A C 1
ATOM 6437 O O . SER A 1 820 ? -4.846 2.118 60.792 1.00 86.50 820 SER A O 1
ATOM 6439 N N . GLU A 1 821 ? -4.241 0.302 59.618 1.00 90.38 821 GLU A N 1
ATOM 6440 C CA . GLU A 1 821 ? -3.109 0.950 58.940 1.00 90.38 821 GLU A CA 1
ATOM 6441 C C . GLU A 1 821 ? -3.610 1.808 57.767 1.00 90.38 821 GLU A C 1
ATOM 6443 O O . GLU A 1 821 ? -3.157 2.937 57.592 1.00 90.38 821 GLU A O 1
ATOM 6448 N N . ALA A 1 822 ? -4.607 1.320 57.018 1.00 90.62 822 ALA A N 1
ATOM 6449 C CA . ALA A 1 822 ? -5.265 2.094 55.965 1.00 90.62 822 ALA A CA 1
ATOM 6450 C C . ALA A 1 822 ? -5.964 3.357 56.508 1.00 90.62 822 ALA A C 1
ATOM 6452 O O . ALA A 1 822 ? -5.886 4.413 55.887 1.00 90.62 822 ALA A O 1
ATOM 6453 N N . GLU A 1 823 ? -6.612 3.279 57.677 1.00 91.31 823 GLU A N 1
ATOM 6454 C CA . GLU A 1 823 ? -7.265 4.422 58.328 1.00 91.31 823 GLU A CA 1
ATOM 6455 C C . GLU A 1 823 ? -6.269 5.552 58.624 1.00 91.31 823 GLU A C 1
ATOM 6457 O O . GLU A 1 823 ? -6.621 6.719 58.461 1.00 91.31 823 GLU A O 1
ATOM 6462 N N . GLN A 1 824 ? -5.028 5.230 59.006 1.00 90.44 824 GLN A N 1
ATOM 6463 C CA . GLN A 1 824 ? -3.990 6.234 59.238 1.00 90.44 824 GLN A CA 1
ATOM 6464 C C . GLN A 1 824 ? -3.562 6.919 57.931 1.00 90.44 824 GLN A C 1
ATOM 6466 O O . GLN A 1 824 ? -3.603 8.144 57.852 1.00 90.44 824 GLN A O 1
ATOM 6471 N N . GLU A 1 825 ? -3.260 6.160 56.875 1.00 93.12 825 GLU A N 1
ATOM 6472 C CA . GLU A 1 825 ? -2.899 6.747 55.574 1.00 93.12 825 GLU A CA 1
ATOM 6473 C C . GLU A 1 825 ? -4.051 7.587 54.980 1.00 93.12 825 GLU A C 1
ATOM 6475 O O . GLU A 1 825 ? -3.819 8.658 54.414 1.00 93.12 825 GLU A O 1
ATOM 6480 N N . PHE A 1 826 ? -5.312 7.164 55.161 1.00 93.00 826 PHE A N 1
ATOM 6481 C CA . PHE A 1 826 ? -6.478 7.962 54.766 1.00 93.00 826 PHE A CA 1
ATOM 6482 C C . PHE A 1 826 ? -6.680 9.214 55.640 1.00 93.00 826 PHE A C 1
ATOM 6484 O O . PHE A 1 826 ? -7.136 10.229 55.115 1.00 93.00 826 PHE A O 1
ATOM 6491 N N . ARG A 1 827 ? -6.326 9.196 56.936 1.00 90.88 827 ARG A N 1
ATOM 6492 C CA . ARG A 1 827 ? -6.308 10.401 57.797 1.00 90.88 827 ARG A CA 1
ATOM 6493 C C . ARG A 1 827 ? -5.272 11.412 57.315 1.00 90.88 827 ARG A C 1
ATOM 6495 O O . ARG A 1 827 ? -5.592 12.597 57.236 1.00 90.88 827 ARG A O 1
ATOM 6502 N N . ASP A 1 828 ? -4.084 10.947 56.943 1.00 88.38 828 ASP A N 1
ATOM 6503 C CA . ASP A 1 828 ? -2.992 11.807 56.480 1.00 88.38 828 ASP A CA 1
ATOM 6504 C C . ASP A 1 828 ? -3.291 12.401 55.088 1.00 88.38 828 ASP A C 1
ATOM 6506 O O . ASP A 1 828 ? -3.079 13.592 54.861 1.00 88.38 828 ASP A O 1
ATOM 6510 N N . LEU A 1 829 ? -3.915 11.631 54.187 1.00 90.00 829 LEU A N 1
ATOM 6511 C CA . LEU A 1 829 ? -4.482 12.135 52.924 1.00 90.00 829 LEU A CA 1
ATOM 6512 C C . LEU A 1 829 ? -5.661 13.107 53.128 1.00 90.00 829 LEU A C 1
ATOM 6514 O O . LEU A 1 829 ? -5.855 14.037 52.341 1.00 90.00 829 LEU A O 1
ATOM 6518 N N . ALA A 1 830 ? -6.452 12.907 54.184 1.00 87.69 830 ALA A N 1
ATOM 6519 C CA . ALA A 1 830 ? -7.551 13.788 54.567 1.00 87.69 830 ALA A CA 1
ATOM 6520 C C . ALA A 1 830 ? -7.088 15.064 55.299 1.00 87.69 830 ALA A C 1
ATOM 6522 O O . ALA A 1 830 ? -7.927 15.934 55.560 1.00 87.69 830 ALA A O 1
ATOM 6523 N N . ALA A 1 831 ? -5.801 15.227 55.610 1.00 85.38 831 ALA A N 1
ATOM 6524 C CA . ALA A 1 831 ? -5.250 16.458 56.169 1.00 85.38 831 ALA A CA 1
ATOM 6525 C C . ALA A 1 831 ? -4.886 17.481 55.066 1.00 85.38 831 ALA A C 1
ATOM 6527 O O . ALA A 1 831 ? -4.597 17.105 53.926 1.00 85.38 831 ALA A O 1
ATOM 6528 N N . PRO A 1 832 ? -4.874 18.795 55.362 1.00 79.94 832 PRO A N 1
ATOM 6529 C CA . PRO A 1 832 ? -4.205 19.776 54.509 1.00 79.94 832 PRO A CA 1
ATOM 6530 C C . PRO A 1 832 ? -2.683 19.520 54.478 1.00 79.94 832 PRO A C 1
ATOM 6532 O O . PRO A 1 832 ? -2.120 19.175 55.515 1.00 79.94 832 PRO A O 1
ATOM 6535 N N . PRO A 1 833 ? -1.989 19.728 53.341 1.00 71.44 833 PRO A N 1
ATOM 6536 C CA . PRO A 1 833 ? -2.492 20.318 52.100 1.00 71.44 833 PRO A CA 1
ATOM 6537 C C . PRO A 1 833 ? -3.175 19.327 51.141 1.00 71.44 833 PRO A C 1
ATOM 6539 O O . PRO A 1 833 ? -3.826 19.786 50.208 1.00 71.44 833 PRO A O 1
ATOM 6542 N N . ALA A 1 834 ? -3.049 18.010 51.349 1.00 76.94 834 ALA A N 1
ATOM 6543 C CA . ALA A 1 834 ? -3.517 16.990 50.403 1.00 76.94 834 ALA A CA 1
ATOM 6544 C C . ALA A 1 834 ? -5.039 17.036 50.175 1.00 76.94 834 ALA A C 1
ATOM 6546 O O . ALA A 1 834 ? -5.483 17.065 49.030 1.00 76.94 834 ALA A O 1
ATOM 6547 N N . ASN A 1 835 ? -5.826 17.108 51.258 1.00 81.25 835 ASN A N 1
ATOM 6548 C CA . ASN A 1 835 ? -7.280 17.318 51.232 1.00 81.25 835 ASN A CA 1
ATOM 6549 C C . ASN A 1 835 ? -8.043 16.354 50.284 1.00 81.25 835 ASN A C 1
ATOM 6551 O O . ASN A 1 835 ? -9.040 16.743 49.675 1.00 81.25 835 ASN A O 1
ATOM 6555 N N . ASP A 1 836 ? -7.582 15.108 50.141 1.00 85.94 836 ASP A N 1
ATOM 6556 C CA . ASP A 1 836 ? -8.082 14.188 49.113 1.00 85.94 836 ASP A CA 1
ATOM 6557 C C . ASP A 1 836 ? -9.519 13.729 49.405 1.00 85.94 836 ASP A C 1
ATOM 6559 O O . ASP A 1 836 ? -9.752 12.917 50.301 1.00 85.94 836 ASP A O 1
ATOM 6563 N N . LEU A 1 837 ? -10.496 14.217 48.632 1.00 86.44 837 LEU A N 1
ATOM 6564 C CA . LEU A 1 837 ? -11.915 13.896 48.834 1.00 86.44 837 LEU A CA 1
ATOM 6565 C C . LEU A 1 837 ? -12.201 12.388 48.747 1.00 86.44 837 LEU A C 1
ATOM 6567 O O . LEU A 1 837 ? -13.097 11.900 49.440 1.00 86.44 837 LEU A O 1
ATOM 6571 N N . LEU A 1 838 ? -11.424 11.631 47.964 1.00 87.25 838 LEU A N 1
ATOM 6572 C CA . LEU A 1 838 ? -11.551 10.176 47.894 1.00 87.25 838 LEU A CA 1
ATOM 6573 C C . LEU A 1 838 ? -11.111 9.516 49.212 1.00 87.25 838 LEU A C 1
ATOM 6575 O O . LEU A 1 838 ? -11.873 8.727 49.772 1.00 87.25 838 LEU A O 1
ATOM 6579 N N . ALA A 1 839 ? -9.948 9.884 49.758 1.00 86.56 839 ALA A N 1
ATOM 6580 C CA . ALA A 1 839 ? -9.510 9.441 51.082 1.00 86.56 839 ALA A CA 1
ATOM 6581 C C . ALA A 1 839 ? -10.480 9.851 52.205 1.00 86.56 839 ALA A C 1
ATOM 6583 O O . ALA A 1 839 ? -10.820 9.022 53.046 1.00 86.56 839 ALA A O 1
ATOM 6584 N N . VAL A 1 840 ? -10.990 11.090 52.186 1.00 89.44 840 VAL A N 1
ATOM 6585 C CA . VAL A 1 840 ? -12.018 11.576 53.130 1.00 89.44 840 VAL A CA 1
ATOM 6586 C C . VAL A 1 840 ? -13.273 10.697 53.063 1.00 89.44 840 VAL A C 1
ATOM 6588 O O . VAL A 1 840 ? -13.807 10.301 54.098 1.00 89.44 840 VAL A O 1
ATOM 6591 N N . THR A 1 841 ? -13.716 10.342 51.853 1.00 90.25 841 THR A N 1
ATOM 6592 C CA . THR A 1 841 ? -14.880 9.471 51.633 1.00 90.25 841 THR A CA 1
ATOM 6593 C C . THR A 1 841 ? -14.652 8.067 52.206 1.00 90.25 841 THR A C 1
ATOM 6595 O O . THR A 1 841 ? -15.509 7.552 52.924 1.00 90.25 841 THR A O 1
ATOM 6598 N N . GLN A 1 842 ? -13.487 7.459 51.946 1.00 90.75 842 GLN A N 1
ATOM 6599 C CA . GLN A 1 842 ? -13.154 6.124 52.464 1.00 90.75 842 GLN A CA 1
ATOM 6600 C C . GLN A 1 842 ? -12.967 6.111 53.983 1.00 90.75 842 GLN A C 1
ATOM 6602 O O . GLN A 1 842 ? -13.443 5.192 54.643 1.00 90.75 842 GLN A O 1
ATOM 6607 N N . LEU A 1 843 ? -12.350 7.147 54.556 1.00 90.62 843 LEU A N 1
ATOM 6608 C CA . LEU A 1 843 ? -12.243 7.320 56.003 1.00 90.62 843 LEU A CA 1
ATOM 6609 C C . LEU A 1 843 ? -13.633 7.403 56.650 1.00 90.62 843 LEU A C 1
ATOM 6611 O O . LEU A 1 843 ? -13.900 6.695 57.619 1.00 90.62 843 LEU A O 1
ATOM 6615 N N . GLY A 1 844 ? -14.554 8.171 56.059 1.00 89.56 844 GLY A N 1
ATOM 6616 C CA . GLY A 1 844 ? -15.961 8.183 56.464 1.00 89.56 844 GLY A CA 1
ATOM 6617 C C . GLY A 1 844 ? -16.608 6.792 56.408 1.00 89.56 844 GLY A C 1
ATOM 6618 O O . GLY A 1 844 ? -17.254 6.381 57.370 1.00 89.56 844 GLY A O 1
ATOM 6619 N N . PHE A 1 845 ? -16.393 6.021 55.334 1.00 91.31 845 PHE A N 1
ATOM 6620 C CA . PHE A 1 845 ? -16.925 4.655 55.218 1.00 91.31 845 PHE A CA 1
ATOM 6621 C C . PHE A 1 845 ? -16.310 3.662 56.217 1.00 91.31 845 PHE A C 1
ATOM 6623 O O . PHE A 1 845 ? -17.044 2.826 56.741 1.00 91.31 845 PHE A O 1
ATOM 6630 N N . LEU A 1 846 ? -15.015 3.761 56.538 1.00 89.38 846 LEU A N 1
ATOM 6631 C CA . LEU A 1 846 ? -14.368 2.921 57.557 1.00 89.38 846 LEU A CA 1
ATOM 6632 C C . LEU A 1 846 ? -14.931 3.205 58.957 1.00 89.38 846 LEU A C 1
ATOM 6634 O O . LEU A 1 846 ? -15.282 2.277 59.688 1.00 89.38 846 LEU A O 1
ATOM 6638 N N . LEU A 1 847 ? -15.085 4.486 59.304 1.00 89.44 847 LEU A N 1
ATOM 6639 C CA . LEU A 1 847 ? -15.668 4.924 60.575 1.00 89.44 847 LEU A CA 1
ATOM 6640 C C . LEU A 1 847 ? -17.153 4.535 60.685 1.00 89.44 847 LEU A C 1
ATOM 6642 O O . LEU A 1 847 ? -17.594 4.052 61.727 1.00 89.44 847 LEU A O 1
ATOM 6646 N N . TYR A 1 848 ? -17.919 4.659 59.599 1.00 88.31 848 TYR A N 1
ATOM 6647 C CA . TYR A 1 848 ? -19.329 4.266 59.572 1.00 88.31 848 TYR A CA 1
ATOM 6648 C C . TYR A 1 848 ? -19.503 2.739 59.627 1.00 88.31 848 TYR A C 1
ATOM 6650 O O . TYR A 1 848 ? -20.361 2.241 60.352 1.00 88.31 848 TYR A O 1
ATOM 6658 N N . GLY A 1 849 ? -18.661 1.987 58.909 1.00 84.38 849 GLY A N 1
ATOM 6659 C CA . GLY A 1 849 ? -18.684 0.523 58.865 1.00 84.38 849 GLY A CA 1
ATOM 6660 C C . GLY A 1 849 ? -18.299 -0.151 60.185 1.00 84.38 849 GLY A C 1
ATOM 6661 O O . GLY A 1 849 ? -18.769 -1.254 60.457 1.00 84.38 849 GLY A O 1
ATOM 6662 N N . ARG A 1 850 ? -17.505 0.518 61.037 1.00 86.69 850 ARG A N 1
ATOM 6663 C CA . ARG A 1 850 ? -17.207 0.062 62.409 1.00 86.69 850 ARG A CA 1
ATOM 6664 C C . ARG A 1 850 ? -18.219 0.538 63.467 1.00 86.69 850 ARG A C 1
ATOM 6666 O O . ARG A 1 850 ? -18.045 0.222 64.639 1.00 86.69 850 ARG A O 1
ATOM 6673 N N . GLY A 1 851 ? -19.262 1.273 63.068 1.00 84.88 851 GLY A N 1
ATOM 6674 C CA . GLY A 1 851 ? -20.333 1.766 63.947 1.00 84.88 851 GLY A CA 1
ATOM 6675 C C . GLY A 1 851 ? -20.092 3.140 64.586 1.00 84.88 851 GLY A C 1
ATOM 6676 O O . GLY A 1 851 ? -20.985 3.658 65.255 1.00 84.88 851 GLY A O 1
ATOM 6677 N N . ASP A 1 852 ? -18.943 3.782 64.348 1.00 90.00 852 ASP A N 1
ATOM 6678 C CA . ASP A 1 852 ? -18.639 5.136 64.834 1.00 90.00 852 ASP A CA 1
ATOM 6679 C C . ASP A 1 852 ? -19.286 6.205 63.932 1.00 90.00 852 ASP A C 1
ATOM 6681 O O . ASP A 1 852 ? -18.625 7.055 63.329 1.00 90.00 852 ASP A O 1
ATOM 6685 N N . HIS A 1 853 ? -20.617 6.168 63.830 1.00 87.88 853 HIS A N 1
ATOM 6686 C CA . HIS A 1 853 ? -21.396 7.067 62.974 1.00 87.88 853 HIS A CA 1
ATOM 6687 C C . HIS A 1 853 ? -21.193 8.554 63.330 1.00 87.88 853 HIS A C 1
ATOM 6689 O O . HIS A 1 853 ? -21.169 9.395 62.432 1.00 87.88 853 HIS A O 1
ATOM 6695 N N . GLU A 1 854 ? -20.975 8.870 64.613 1.00 87.12 854 GLU A N 1
ATOM 6696 C CA . GLU A 1 854 ? -20.584 10.206 65.099 1.00 87.12 854 GLU A CA 1
ATOM 6697 C C . GLU A 1 854 ? -19.241 10.662 64.499 1.00 87.12 854 GLU A C 1
ATOM 6699 O O . GLU A 1 854 ? -19.130 11.783 64.006 1.00 87.12 854 GLU A O 1
ATOM 6704 N N . ALA A 1 855 ? -18.226 9.788 64.484 1.00 87.31 855 ALA A N 1
ATOM 6705 C CA . ALA A 1 855 ? -16.893 10.118 63.974 1.00 87.31 855 ALA A CA 1
ATOM 6706 C C . ALA A 1 855 ? -16.831 10.139 62.440 1.00 87.31 855 ALA A C 1
ATOM 6708 O O . ALA A 1 855 ? -16.038 10.885 61.874 1.00 87.31 855 ALA A O 1
ATOM 6709 N N . ALA A 1 856 ? -17.667 9.349 61.758 1.00 89.50 856 ALA A N 1
ATOM 6710 C CA . ALA A 1 856 ? -17.785 9.360 60.299 1.00 89.50 856 ALA A CA 1
ATOM 6711 C C . ALA A 1 856 ? -18.367 10.679 59.760 1.00 89.50 856 ALA A C 1
ATOM 6713 O O . ALA A 1 856 ? -18.006 11.132 58.670 1.00 89.50 856 ALA A O 1
ATOM 6714 N N . ARG A 1 857 ? -19.273 11.299 60.526 1.00 88.44 857 ARG A N 1
ATOM 6715 C CA . ARG A 1 857 ? -20.124 12.400 60.066 1.00 88.44 857 ARG A CA 1
ATOM 6716 C C . ARG A 1 857 ? -19.360 13.640 59.571 1.00 88.44 857 ARG A C 1
ATOM 6718 O O . ARG A 1 857 ? -19.665 14.063 58.460 1.00 88.44 857 ARG A O 1
ATOM 6725 N N . PRO A 1 858 ? -18.317 14.164 60.251 1.00 89.88 858 PRO A N 1
ATOM 6726 C CA . PRO A 1 858 ? -17.557 15.315 59.750 1.00 89.88 858 PRO A CA 1
ATOM 6727 C C . PRO A 1 858 ? -16.844 15.065 58.412 1.00 89.88 858 PRO A C 1
ATOM 6729 O O . PRO A 1 858 ? -16.632 16.002 57.644 1.00 89.88 858 PRO A O 1
ATOM 6732 N N . PHE A 1 859 ? -16.474 13.815 58.110 1.00 90.69 859 PHE A N 1
ATOM 6733 C CA . PHE A 1 859 ? -15.875 13.456 56.821 1.00 90.69 859 PHE A CA 1
ATOM 6734 C C . PHE A 1 859 ? -16.940 13.409 55.721 1.00 90.69 859 PHE A C 1
ATOM 6736 O O . PHE A 1 859 ? -16.726 13.950 54.638 1.00 90.69 859 PHE A O 1
ATOM 6743 N N . PHE A 1 860 ? -18.115 12.849 56.015 1.00 92.06 860 PHE A N 1
ATOM 6744 C CA . PHE A 1 860 ? -19.257 12.874 55.102 1.00 92.06 860 PHE A CA 1
ATOM 6745 C C . PHE A 1 860 ? -19.760 14.290 54.822 1.00 92.06 860 PHE A C 1
ATOM 6747 O O . PHE A 1 860 ? -19.891 14.646 53.656 1.00 92.06 860 PHE A O 1
ATOM 6754 N N . ASP A 1 861 ? -19.962 15.121 55.845 1.00 90.00 861 ASP A N 1
ATOM 6755 C CA . ASP A 1 861 ? -20.399 16.513 55.683 1.00 90.00 861 ASP A CA 1
ATOM 6756 C C . ASP A 1 861 ? -19.407 17.311 54.809 1.00 90.00 861 ASP A C 1
ATOM 6758 O O . ASP A 1 861 ? -19.812 18.104 53.959 1.00 90.00 861 ASP A O 1
ATOM 6762 N N . ARG A 1 862 ? -18.101 17.037 54.938 1.00 89.75 862 ARG A N 1
ATOM 6763 C CA . ARG A 1 862 ? -17.031 17.633 54.120 1.00 89.75 862 ARG A CA 1
ATOM 6764 C C . ARG A 1 862 ? -17.005 17.142 52.665 1.00 89.75 862 ARG A C 1
ATOM 6766 O O . ARG A 1 862 ? -16.605 17.908 51.794 1.00 89.75 862 ARG A O 1
ATOM 6773 N N . VAL A 1 863 ? -17.436 15.910 52.384 1.00 88.81 863 VAL A N 1
ATOM 6774 C CA . VAL A 1 863 ? -17.617 15.402 51.006 1.00 88.81 863 VAL A CA 1
ATOM 6775 C C . VAL A 1 863 ? -18.904 15.957 50.392 1.00 88.81 863 VAL A C 1
ATOM 6777 O O . VAL A 1 863 ? -18.894 16.386 49.244 1.00 88.81 863 VAL A O 1
ATOM 6780 N N . LEU A 1 864 ? -19.989 16.026 51.169 1.00 87.56 864 LEU A N 1
ATOM 6781 C CA . LEU A 1 864 ? -21.279 16.600 50.763 1.00 87.56 864 LEU A CA 1
ATOM 6782 C C . LEU A 1 864 ? -21.216 18.118 50.509 1.00 87.56 864 LEU A C 1
ATOM 6784 O O . LEU A 1 864 ? -22.062 18.642 49.790 1.00 87.56 864 LEU A O 1
ATOM 6788 N N . ALA A 1 865 ? -20.228 18.807 51.089 1.00 86.19 865 ALA A N 1
ATOM 6789 C CA . ALA A 1 865 ? -19.889 20.206 50.816 1.00 86.19 865 ALA A CA 1
ATOM 6790 C C . ALA A 1 865 ? -18.757 20.378 49.775 1.00 86.19 865 ALA A C 1
ATOM 6792 O O . ALA A 1 865 ? -18.293 21.498 49.551 1.00 86.19 865 ALA A O 1
ATOM 6793 N N . GLY A 1 866 ? -18.275 19.284 49.176 1.00 80.25 866 GLY A N 1
ATOM 6794 C CA . GLY A 1 866 ? -17.242 19.287 48.143 1.00 80.25 866 GLY A CA 1
ATOM 6795 C C . GLY A 1 866 ? -17.800 19.467 46.727 1.00 80.25 866 GLY A C 1
ATOM 6796 O O . GLY A 1 866 ? -19.003 19.426 46.497 1.00 80.25 866 GLY A O 1
ATOM 6797 N N . ASN A 1 867 ? -16.897 19.616 45.754 1.00 76.81 867 ASN A N 1
ATOM 6798 C CA . ASN A 1 867 ? -17.243 19.757 44.330 1.00 76.81 867 ASN A CA 1
ATOM 6799 C C . ASN A 1 867 ? -17.306 18.407 43.576 1.00 76.81 867 ASN A C 1
ATOM 6801 O O . ASN A 1 867 ? -17.368 18.400 42.348 1.00 76.81 867 ASN A O 1
ATOM 6805 N N . ASP A 1 868 ? -17.225 17.277 44.286 1.00 77.38 868 ASP A N 1
ATOM 6806 C CA . ASP A 1 868 ? -17.270 15.925 43.715 1.00 77.38 868 ASP A CA 1
ATOM 6807 C C . ASP A 1 868 ? -18.619 15.277 44.051 1.00 77.38 868 ASP A C 1
ATOM 6809 O O . ASP A 1 868 ? -18.793 14.602 45.069 1.00 77.38 868 ASP A O 1
ATOM 6813 N N . GLU A 1 869 ? -19.601 15.545 43.193 1.00 80.81 869 GLU A N 1
ATOM 6814 C CA . GLU A 1 869 ? -20.988 15.117 43.389 1.00 80.81 869 GLU A CA 1
ATOM 6815 C C . GLU A 1 869 ? -21.157 13.588 43.238 1.00 80.81 869 GLU A C 1
ATOM 6817 O O . GLU A 1 869 ? -22.086 12.989 43.786 1.00 80.81 869 GLU A O 1
ATOM 6822 N N . ASP A 1 870 ? -20.189 12.928 42.594 1.00 76.62 870 ASP A N 1
ATOM 6823 C CA . ASP A 1 870 ? -20.114 11.478 42.412 1.00 76.62 870 ASP A CA 1
ATOM 6824 C C . ASP A 1 870 ? -19.668 10.785 43.722 1.00 76.62 870 ASP A C 1
ATOM 6826 O O . ASP A 1 870 ? -20.204 9.745 44.116 1.00 76.62 870 ASP A O 1
ATOM 6830 N N . LEU A 1 871 ? -18.726 11.378 44.469 1.00 80.62 871 LEU A N 1
ATOM 6831 C CA . LEU A 1 871 ? -18.418 10.993 45.854 1.00 80.62 871 LEU A CA 1
ATOM 6832 C C . LEU A 1 871 ? -19.551 11.381 46.820 1.00 80.62 871 LEU A C 1
ATOM 6834 O O . LEU A 1 871 ? -19.943 10.561 47.656 1.00 80.62 871 LEU A O 1
ATOM 6838 N N . ALA A 1 872 ? -20.149 12.567 46.667 1.00 84.19 872 ALA A N 1
ATOM 6839 C CA . ALA A 1 872 ? -21.288 12.996 47.479 1.00 84.19 872 ALA A CA 1
ATOM 6840 C C . ALA A 1 872 ? -22.490 12.041 47.343 1.00 84.19 872 ALA A C 1
ATOM 6842 O O . ALA A 1 872 ? -23.094 11.658 48.346 1.00 84.19 872 ALA A O 1
ATOM 6843 N N . ASN A 1 873 ? -22.805 11.562 46.136 1.00 82.12 873 ASN A N 1
ATOM 6844 C CA . ASN A 1 873 ? -23.882 10.594 45.910 1.00 82.12 873 ASN A CA 1
ATOM 6845 C C . ASN A 1 873 ? -23.587 9.192 46.482 1.00 82.12 873 ASN A C 1
ATOM 6847 O O . ASN A 1 873 ? -24.525 8.511 46.917 1.00 82.12 873 ASN A O 1
ATOM 6851 N N . ARG A 1 874 ? -22.313 8.777 46.576 1.00 82.19 874 ARG A N 1
ATOM 6852 C CA . ARG A 1 874 ? -21.910 7.565 47.323 1.00 82.19 874 ARG A CA 1
ATOM 6853 C C . ARG A 1 874 ? -22.119 7.739 48.830 1.00 82.19 874 ARG A C 1
ATOM 6855 O O . ARG A 1 874 ? -22.632 6.830 49.479 1.00 82.19 874 ARG A O 1
ATOM 6862 N N . VAL A 1 875 ? -21.804 8.914 49.377 1.00 86.69 875 VAL A N 1
ATOM 6863 C CA . VAL A 1 875 ? -22.077 9.251 50.785 1.00 86.69 875 VAL A CA 1
ATOM 6864 C C . VAL A 1 875 ? -23.585 9.281 51.073 1.00 86.69 875 VAL A C 1
ATOM 6866 O O . VAL A 1 875 ? -24.033 8.651 52.030 1.00 86.69 875 VAL A O 1
ATOM 6869 N N . ARG A 1 876 ? -24.398 9.913 50.212 1.00 85.19 876 ARG A N 1
ATOM 6870 C CA . ARG A 1 876 ? -25.872 9.920 50.334 1.00 85.19 876 ARG A CA 1
ATOM 6871 C C . ARG A 1 876 ? -26.465 8.507 50.314 1.00 85.19 876 ARG A C 1
ATOM 6873 O O . ARG A 1 876 ? -27.379 8.240 51.088 1.00 85.19 876 ARG A O 1
ATOM 6880 N N . ALA A 1 877 ? -25.912 7.594 49.506 1.00 81.94 877 ALA A N 1
ATOM 6881 C CA . ALA A 1 877 ? -26.337 6.191 49.464 1.00 81.94 877 ALA A CA 1
ATOM 6882 C C . ALA A 1 877 ? -26.166 5.480 50.820 1.00 81.94 877 ALA A C 1
ATOM 6884 O O . ALA A 1 877 ? -27.100 4.834 51.302 1.00 81.94 877 ALA A O 1
ATOM 6885 N N . VAL A 1 878 ? -24.990 5.632 51.443 1.00 83.38 878 VAL A N 1
ATOM 6886 C CA . VAL A 1 878 ? -24.656 5.032 52.749 1.00 83.38 878 VAL A CA 1
ATOM 6887 C C . VAL A 1 878 ? -25.455 5.671 53.887 1.00 83.38 878 VAL A C 1
ATOM 6889 O O . VAL A 1 878 ? -25.878 4.972 54.798 1.00 83.38 878 VAL A O 1
ATOM 6892 N N . LEU A 1 879 ? -25.736 6.973 53.805 1.00 83.31 879 LEU A N 1
ATOM 6893 C CA . LEU A 1 879 ? -26.599 7.680 54.759 1.00 83.31 879 LEU A CA 1
ATOM 6894 C C . LEU A 1 879 ? -28.108 7.481 54.505 1.00 83.31 879 LEU A C 1
ATOM 6896 O O . LEU A 1 879 ? -28.921 8.034 55.243 1.00 83.31 879 LEU A O 1
ATOM 6900 N N . HIS A 1 880 ? -28.487 6.726 53.467 1.00 81.69 880 HIS A N 1
ATOM 6901 C CA . HIS A 1 880 ? -29.872 6.517 53.017 1.00 81.69 880 HIS A CA 1
ATOM 6902 C C . HIS A 1 880 ? -30.661 7.820 52.757 1.00 81.69 880 HIS A C 1
ATOM 6904 O O . HIS A 1 880 ? -31.888 7.861 52.863 1.00 81.69 880 HIS A O 1
ATOM 6910 N N . VAL A 1 881 ? -29.953 8.888 52.381 1.00 80.38 881 VAL A N 1
ATOM 6911 C CA . VAL A 1 881 ? -30.530 10.180 51.992 1.00 80.38 881 VAL A CA 1
ATOM 6912 C C . VAL A 1 881 ? -30.825 10.166 50.492 1.00 80.38 881 VAL A C 1
ATOM 6914 O O . VAL A 1 881 ? -30.113 9.528 49.715 1.00 80.38 881 VAL A O 1
ATOM 6917 N N . GLN A 1 882 ? -31.865 10.887 50.066 1.00 69.06 882 GLN A N 1
ATOM 6918 C CA . GLN A 1 882 ? -32.190 11.042 48.650 1.00 69.06 882 GLN A CA 1
ATOM 6919 C C . GLN A 1 882 ? -30.971 11.570 47.873 1.00 69.06 882 GLN A C 1
ATOM 6921 O O . GLN A 1 882 ? -30.474 12.666 48.133 1.00 69.06 882 GLN A O 1
ATOM 6926 N N . GLN A 1 883 ? -30.493 10.769 46.921 1.00 72.06 883 GLN A N 1
ATOM 6927 C CA . GLN A 1 883 ? -29.426 11.160 46.004 1.00 72.06 883 GLN A CA 1
ATOM 6928 C C . GLN A 1 883 ? -29.885 12.331 45.135 1.00 72.06 883 GLN A C 1
ATOM 6930 O O . GLN A 1 883 ? -31.049 12.404 44.728 1.00 72.06 883 GLN A O 1
ATOM 6935 N N . VAL A 1 884 ? -28.960 13.240 44.830 1.00 67.06 884 VAL A N 1
ATOM 6936 C CA . VAL A 1 884 ? -29.226 14.314 43.876 1.00 67.06 884 VAL A CA 1
ATOM 6937 C C . VAL A 1 884 ? -29.258 13.670 42.500 1.00 67.06 884 VAL A C 1
ATOM 6939 O O . VAL A 1 884 ? -28.257 13.124 42.039 1.00 67.06 884 VAL A O 1
ATOM 6942 N N . GLN A 1 885 ? -30.427 13.701 41.860 1.00 43.84 885 GLN A N 1
ATOM 6943 C CA . GLN A 1 885 ? -30.591 13.197 40.502 1.00 43.84 885 GLN A CA 1
ATOM 6944 C C . GLN A 1 885 ? -29.986 14.198 39.517 1.00 43.84 885 GLN A C 1
ATOM 6946 O O . GLN A 1 885 ? -30.686 14.974 38.865 1.00 43.84 885 GLN A O 1
ATOM 6951 N N . GLU A 1 886 ? -28.661 14.180 39.422 1.00 41.59 886 GLU A N 1
ATOM 6952 C CA . GLU A 1 886 ? -27.966 14.814 38.319 1.00 41.59 886 GLU A CA 1
ATOM 6953 C C . GLU A 1 886 ? -28.468 14.231 36.995 1.00 41.59 886 GLU A C 1
ATOM 6955 O O . GLU A 1 886 ? -28.601 13.016 36.815 1.00 41.59 886 GLU A O 1
ATOM 6960 N N . LYS A 1 887 ? -28.692 15.118 36.024 1.00 39.47 887 LYS A N 1
ATOM 6961 C CA . LYS A 1 887 ? -28.572 14.735 34.619 1.00 39.47 887 LYS A CA 1
ATOM 6962 C C . LYS A 1 887 ? -27.131 14.232 34.466 1.00 39.47 887 LYS A C 1
ATOM 6964 O O . LYS A 1 887 ? -26.239 15.017 34.778 1.00 39.47 887 LYS A O 1
ATOM 6969 N N . PRO A 1 888 ? -26.911 12.962 34.084 1.00 31.14 888 PRO A N 1
ATOM 6970 C CA . PRO A 1 888 ? -25.734 12.208 34.499 1.00 31.14 888 PRO A CA 1
ATOM 6971 C C . PRO A 1 888 ? -24.439 12.962 34.194 1.00 31.14 888 PRO A C 1
ATOM 6973 O O . PRO A 1 888 ? -24.275 13.402 33.050 1.00 31.14 888 PRO A O 1
ATOM 6976 N N . PRO A 1 889 ? -23.515 13.084 35.165 1.00 35.34 889 PRO A N 1
ATOM 6977 C CA . PRO A 1 889 ? -22.144 13.431 34.853 1.00 35.34 889 PRO A CA 1
ATOM 6978 C C . PRO A 1 889 ? -21.639 12.431 33.821 1.00 35.34 889 PRO A C 1
ATOM 6980 O O . PRO A 1 889 ? -21.774 11.217 34.000 1.00 35.34 889 PRO A O 1
ATOM 6983 N N . ASP A 1 890 ? -21.047 12.930 32.740 1.00 39.59 890 ASP A N 1
ATOM 6984 C CA . ASP A 1 890 ? -20.221 12.088 31.889 1.00 39.59 890 ASP A CA 1
ATOM 6985 C C . ASP A 1 890 ? -19.130 11.491 32.784 1.00 39.59 890 ASP A C 1
ATOM 6987 O O . ASP A 1 890 ? -18.254 12.229 33.233 1.00 39.59 890 ASP A O 1
ATOM 6991 N N . ALA A 1 891 ? -19.190 10.184 33.067 1.00 39.22 891 ALA A N 1
ATOM 6992 C CA . ALA A 1 891 ? -18.198 9.478 33.877 1.00 39.22 891 ALA A CA 1
ATOM 6993 C C . ALA A 1 891 ? -16.835 9.591 33.177 1.00 39.22 891 ALA A C 1
ATOM 6995 O O . ALA A 1 891 ? -16.596 8.877 32.201 1.00 39.22 891 ALA A O 1
ATOM 6996 N N . VAL A 1 892 ? -16.030 10.577 33.619 1.00 48.72 892 VAL A N 1
ATOM 6997 C CA . VAL A 1 892 ? -15.336 11.548 32.736 1.00 48.72 892 VAL A CA 1
ATOM 6998 C C . VAL A 1 892 ? -15.086 10.977 31.352 1.00 48.72 892 VAL A C 1
ATOM 7000 O O . VAL A 1 892 ? -14.115 10.240 31.172 1.00 48.72 892 VAL A O 1
ATOM 7003 N N . SER A 1 893 ? -16.000 11.276 30.412 1.00 64.50 893 SER A N 1
ATOM 7004 C CA . SER A 1 893 ? -16.104 10.509 29.164 1.00 64.50 893 SER A CA 1
ATOM 7005 C C . SER A 1 893 ? -14.733 10.357 28.526 1.00 64.50 893 SER A C 1
ATOM 7007 O O . SER A 1 893 ? -13.915 11.282 28.552 1.00 64.50 893 SER A O 1
ATOM 7009 N N . ALA A 1 894 ? -14.436 9.180 27.979 1.00 69.00 894 ALA A N 1
ATOM 7010 C CA . ALA A 1 894 ? -13.064 8.868 27.591 1.00 69.00 894 ALA A CA 1
ATOM 7011 C C . ALA A 1 894 ? -12.517 9.861 26.533 1.00 69.00 894 ALA A C 1
ATOM 7013 O O . ALA A 1 894 ? -11.321 10.131 26.480 1.00 69.00 894 ALA A O 1
ATOM 7014 N N . LYS A 1 895 ? -13.405 10.551 25.804 1.00 75.75 895 LYS A N 1
ATOM 7015 C CA . LYS A 1 895 ? -13.110 11.726 24.970 1.00 75.75 895 LYS A CA 1
ATOM 7016 C C . LYS A 1 895 ? -12.598 12.952 25.756 1.00 75.75 895 LYS A C 1
ATOM 7018 O O . LYS A 1 895 ? -11.623 13.574 25.343 1.00 75.75 895 LYS A O 1
ATOM 7023 N N . VAL A 1 896 ? -13.194 13.290 26.903 1.00 76.31 896 VAL A N 1
ATOM 7024 C CA . VAL A 1 896 ? -12.732 14.355 27.820 1.00 76.31 896 VAL A CA 1
ATOM 7025 C C . VAL A 1 896 ? -11.438 13.965 28.543 1.00 76.31 896 VAL A C 1
ATOM 7027 O O . VAL A 1 896 ? -10.550 14.809 28.680 1.00 76.31 896 VAL A O 1
ATOM 7030 N N . MET A 1 897 ? -11.276 12.703 28.960 1.00 70.69 897 MET A N 1
ATOM 7031 C CA . MET A 1 897 ? -9.993 12.228 29.505 1.00 70.69 897 MET A CA 1
ATOM 7032 C C . MET A 1 897 ? -8.885 12.287 28.449 1.00 70.69 897 MET A C 1
ATOM 7034 O O . MET A 1 897 ? -7.815 12.830 28.719 1.00 70.69 897 MET A O 1
ATOM 7038 N N . ALA A 1 898 ? -9.172 11.857 27.217 1.00 76.50 898 ALA A N 1
ATOM 7039 C CA . ALA A 1 898 ? -8.276 12.033 26.083 1.00 76.50 898 ALA A CA 1
ATOM 7040 C C . ALA A 1 898 ? -7.920 13.505 25.837 1.00 76.50 898 ALA A C 1
ATOM 7042 O O . ALA A 1 898 ? -6.751 13.812 25.630 1.00 76.50 898 ALA A O 1
ATOM 7043 N N . GLU A 1 899 ? -8.876 14.439 25.900 1.00 77.56 899 GLU A N 1
ATOM 7044 C CA . GLU A 1 899 ? -8.572 15.870 25.767 1.00 77.56 899 GLU A CA 1
ATOM 7045 C C . GLU A 1 899 ? -7.633 16.400 26.850 1.00 77.56 899 GLU A C 1
ATOM 7047 O O . GLU A 1 899 ? -6.755 17.210 26.544 1.00 77.56 899 GLU A O 1
ATOM 7052 N N . ARG A 1 900 ? -7.805 15.959 28.100 1.00 75.50 900 ARG A N 1
ATOM 7053 C CA . ARG A 1 900 ? -6.906 16.319 29.205 1.00 75.50 900 ARG A CA 1
ATOM 7054 C C . ARG A 1 900 ? -5.505 15.754 28.957 1.00 75.50 900 ARG A C 1
ATOM 7056 O O . ARG A 1 900 ? -4.541 16.512 29.012 1.00 75.50 900 ARG A O 1
ATOM 7063 N N . SER A 1 901 ? -5.395 14.481 28.573 1.00 69.31 901 SER A N 1
ATOM 7064 C CA . SER A 1 901 ? -4.118 13.852 28.215 1.00 69.31 901 SER A CA 1
ATOM 7065 C C . SER A 1 901 ? -3.444 14.506 27.000 1.00 69.31 901 SER A C 1
ATOM 7067 O O . SER A 1 901 ? -2.243 14.749 27.051 1.00 69.31 901 SER A O 1
ATOM 7069 N N . ILE A 1 902 ? -4.180 14.873 25.942 1.00 74.50 902 ILE A N 1
ATOM 7070 C CA . ILE A 1 902 ? -3.630 15.598 24.777 1.00 74.50 902 ILE A CA 1
ATOM 7071 C C . ILE A 1 902 ? -3.085 16.966 25.206 1.00 74.50 902 ILE A C 1
ATOM 7073 O O . ILE A 1 902 ? -1.962 17.308 24.842 1.00 74.50 902 ILE A O 1
ATOM 7077 N N . LYS A 1 903 ? -3.841 17.733 26.005 1.00 67.81 903 LYS A N 1
ATOM 7078 C CA . LYS A 1 903 ? -3.417 19.057 26.503 1.00 67.81 903 LYS A CA 1
ATOM 7079 C C . LYS A 1 903 ? -2.207 18.974 27.445 1.00 67.81 903 LYS A C 1
ATOM 7081 O O . LYS A 1 903 ? -1.406 19.900 27.457 1.00 67.81 903 LYS A O 1
ATOM 7086 N N . ALA A 1 904 ? -2.046 17.867 28.172 1.00 60.47 904 ALA A N 1
ATOM 7087 C CA . ALA A 1 904 ? -0.861 17.568 28.980 1.00 60.47 904 ALA A CA 1
ATOM 7088 C C . ALA A 1 904 ? 0.321 16.973 28.175 1.00 60.47 904 ALA A C 1
ATOM 7090 O O . ALA A 1 904 ? 1.413 16.821 28.711 1.00 60.47 904 ALA A O 1
ATOM 7091 N N . GLY A 1 905 ? 0.130 16.625 26.895 1.00 56.12 905 GLY A N 1
ATOM 7092 C CA . GLY A 1 905 ? 1.142 15.967 26.054 1.00 56.12 905 GLY A CA 1
ATOM 7093 C C . GLY A 1 905 ? 1.286 14.452 26.276 1.00 56.12 905 GLY A C 1
ATOM 7094 O O . GLY A 1 905 ? 2.193 13.826 25.725 1.00 56.12 905 GLY A O 1
ATOM 7095 N N . TYR A 1 906 ? 0.402 13.835 27.061 1.00 71.12 906 TYR A N 1
ATOM 7096 C CA . TYR A 1 906 ? 0.486 12.441 27.512 1.00 71.12 906 TYR A CA 1
ATOM 7097 C C . TYR A 1 906 ? -0.112 11.499 26.466 1.00 71.12 906 TYR A C 1
ATOM 7099 O O . TYR A 1 906 ? -1.215 10.975 26.606 1.00 71.12 906 TYR A O 1
ATOM 7107 N N . MET A 1 907 ? 0.615 11.338 25.358 1.00 74.06 907 MET A N 1
ATOM 7108 C CA . MET A 1 907 ? 0.058 10.792 24.120 1.00 74.06 907 MET A CA 1
ATOM 7109 C C . MET A 1 907 ? -0.326 9.303 24.192 1.00 74.06 907 MET A C 1
ATOM 7111 O O . MET A 1 907 ? -1.272 8.909 23.516 1.00 74.06 907 MET A O 1
ATOM 7115 N N . LYS A 1 908 ? 0.332 8.474 25.024 1.00 61.66 908 LYS A N 1
ATOM 7116 C CA . LYS A 1 908 ? -0.085 7.068 25.225 1.00 61.66 908 LYS A CA 1
ATOM 7117 C C . LYS A 1 908 ? -1.361 6.959 26.071 1.00 61.66 908 LYS A C 1
ATOM 7119 O O . LYS A 1 908 ? -2.239 6.169 25.734 1.00 61.66 908 LYS A O 1
ATOM 7124 N N . ASP A 1 909 ? -1.511 7.781 27.111 1.00 63.16 909 ASP A N 1
ATOM 7125 C CA . ASP A 1 909 ? -2.757 7.843 27.889 1.00 63.16 909 ASP A CA 1
ATOM 7126 C C . ASP A 1 909 ? -3.899 8.443 27.058 1.00 63.16 909 ASP A C 1
ATOM 7128 O O . ASP A 1 909 ? -5.005 7.907 27.053 1.00 63.16 909 ASP A O 1
ATOM 7132 N N . ALA A 1 910 ? -3.619 9.481 26.262 1.00 78.31 910 ALA A N 1
ATOM 7133 C CA . ALA A 1 910 ? -4.558 10.000 25.272 1.00 78.31 910 ALA A CA 1
ATOM 7134 C C . ALA A 1 910 ? -5.002 8.902 24.298 1.00 78.31 910 ALA A C 1
ATOM 7136 O O . ALA A 1 910 ? -6.196 8.742 24.077 1.00 78.31 910 ALA A O 1
ATOM 7137 N N . LEU A 1 911 ? -4.065 8.112 23.762 1.00 82.00 911 LEU A N 1
ATOM 7138 C CA . LEU A 1 911 ? -4.368 6.989 22.877 1.00 82.00 911 LEU A CA 1
ATOM 7139 C C . LEU A 1 911 ? -5.291 5.962 23.551 1.00 82.00 911 LEU A C 1
ATOM 7141 O O . LEU A 1 911 ? -6.299 5.584 22.959 1.00 82.00 911 LEU A O 1
ATOM 7145 N N . LYS A 1 912 ? -4.992 5.565 24.794 1.00 75.50 912 LYS A N 1
ATOM 7146 C CA . LYS A 1 912 ? -5.822 4.649 25.595 1.00 75.50 912 LYS A CA 1
ATOM 7147 C C . LYS A 1 912 ? -7.240 5.194 25.801 1.00 75.50 912 LYS A C 1
ATOM 7149 O O . LYS A 1 912 ? -8.213 4.474 25.594 1.00 75.50 912 LYS A O 1
ATOM 7154 N N . TYR A 1 913 ? -7.378 6.460 26.189 1.00 78.69 913 TYR A N 1
ATOM 7155 C CA . TYR A 1 913 ? -8.692 7.068 26.404 1.00 78.69 913 TYR A CA 1
ATOM 7156 C C . TYR A 1 913 ? -9.455 7.300 25.087 1.00 78.69 913 TYR A C 1
ATOM 7158 O O . TYR A 1 913 ? -10.669 7.136 25.052 1.00 78.69 913 TYR A O 1
ATOM 7166 N N . LEU A 1 914 ? -8.772 7.581 23.975 1.00 87.06 914 LEU A N 1
ATOM 7167 C CA . LEU A 1 914 ? -9.399 7.646 22.651 1.00 87.06 914 LEU A CA 1
ATOM 7168 C C . LEU A 1 914 ? -9.860 6.268 22.146 1.00 87.06 914 LEU A C 1
ATOM 7170 O O . LEU A 1 914 ? -10.910 6.182 21.517 1.00 87.06 914 LEU A O 1
ATOM 7174 N N . GLN A 1 915 ? -9.110 5.195 22.426 1.00 83.75 915 GLN A N 1
ATOM 7175 C CA . GLN A 1 915 ? -9.534 3.821 22.129 1.00 83.75 915 GLN A CA 1
ATOM 7176 C C . GLN A 1 915 ? -10.821 3.488 22.896 1.00 83.75 915 GLN A C 1
ATOM 7178 O O . GLN A 1 915 ? -11.814 3.127 22.275 1.00 83.75 915 GLN A O 1
ATOM 7183 N N . LEU A 1 916 ? -10.848 3.733 24.212 1.00 73.56 916 LEU A N 1
ATOM 7184 C CA . LEU A 1 916 ? -12.043 3.554 25.049 1.00 73.56 916 LEU A CA 1
ATOM 7185 C C . LEU A 1 916 ? -13.226 4.434 24.600 1.00 73.56 916 LEU A C 1
ATOM 7187 O O . LEU A 1 916 ? -14.376 4.012 24.684 1.00 73.56 916 LEU A O 1
ATOM 7191 N N . ALA A 1 917 ? -12.966 5.646 24.095 1.00 78.12 917 ALA A N 1
ATOM 7192 C CA . ALA A 1 917 ? -14.006 6.514 23.542 1.00 78.12 917 ALA A CA 1
ATOM 7193 C C . ALA A 1 917 ? -14.610 5.942 22.249 1.00 78.12 917 ALA A C 1
ATOM 7195 O O . ALA A 1 917 ? -15.819 6.017 22.065 1.00 78.12 917 ALA A O 1
ATOM 7196 N N . HIS A 1 918 ? -13.789 5.337 21.388 1.00 85.50 918 HIS A N 1
ATOM 7197 C CA . HIS A 1 918 ? -14.240 4.682 20.159 1.00 85.50 918 HIS A CA 1
ATOM 7198 C C . HIS A 1 918 ? -14.899 3.312 20.410 1.00 85.50 918 HIS A C 1
ATOM 7200 O O . HIS A 1 918 ? -15.770 2.899 19.655 1.00 85.50 918 HIS A O 1
ATOM 7206 N N . GLU A 1 919 ? -14.529 2.607 21.481 1.00 72.62 919 GLU A N 1
ATOM 7207 C CA . GLU A 1 919 ? -15.248 1.405 21.929 1.00 72.62 919 GLU A CA 1
ATOM 7208 C C . GLU A 1 919 ? -16.648 1.744 22.472 1.00 72.62 919 GLU A C 1
ATOM 7210 O O . GLU A 1 919 ? -17.571 0.943 22.321 1.00 72.62 919 GLU A O 1
ATOM 7215 N N . ALA A 1 920 ? -16.820 2.934 23.062 1.00 70.06 920 ALA A N 1
ATOM 7216 C CA . ALA A 1 920 ? -18.110 3.443 23.531 1.00 70.06 920 ALA A CA 1
ATOM 7217 C C . ALA A 1 920 ? -18.976 4.051 22.406 1.00 70.06 920 ALA A C 1
ATOM 7219 O O . ALA A 1 920 ? -20.183 3.815 22.383 1.00 70.06 920 ALA A O 1
ATOM 7220 N N . ASP A 1 921 ? -18.373 4.798 21.472 1.00 77.62 921 ASP A N 1
ATOM 7221 C CA . ASP A 1 921 ? -19.014 5.295 20.246 1.00 77.62 921 ASP A CA 1
ATOM 7222 C C . ASP A 1 921 ? -18.160 4.958 19.001 1.00 77.62 921 ASP A C 1
ATOM 7224 O O . ASP A 1 921 ? -17.247 5.710 18.625 1.00 77.62 921 ASP A O 1
ATOM 7228 N N . PRO A 1 922 ? -18.456 3.828 18.328 1.00 80.44 922 PRO A N 1
ATOM 7229 C CA . PRO A 1 922 ? -17.751 3.418 17.119 1.00 80.44 922 PRO A CA 1
ATOM 7230 C C . PRO A 1 922 ? -17.926 4.343 15.907 1.00 80.44 922 PRO A C 1
ATOM 7232 O O . PRO A 1 922 ? -17.163 4.199 14.953 1.00 80.44 922 PRO A O 1
ATOM 7235 N N . ASP A 1 923 ? -18.878 5.284 15.922 1.00 82.62 923 ASP A N 1
ATOM 7236 C CA . ASP A 1 923 ? -19.157 6.200 14.810 1.00 82.62 923 ASP A CA 1
ATOM 7237 C C . ASP A 1 923 ? -18.618 7.636 15.057 1.00 82.62 923 ASP A C 1
ATOM 7239 O O . ASP A 1 923 ? -18.658 8.476 14.150 1.00 82.62 923 ASP A O 1
ATOM 7243 N N . ASP A 1 924 ? -18.027 7.933 16.228 1.00 87.69 924 ASP A N 1
ATOM 7244 C CA . ASP A 1 924 ? -17.443 9.251 16.545 1.00 87.69 924 ASP A CA 1
ATOM 7245 C C . ASP A 1 924 ? -16.175 9.558 15.719 1.00 87.69 924 ASP A C 1
ATOM 7247 O O . ASP A 1 924 ? -15.026 9.291 16.091 1.00 87.69 924 ASP A O 1
ATOM 7251 N N . THR A 1 925 ? -16.388 10.195 14.568 1.00 89.81 925 THR A N 1
ATOM 7252 C CA . THR A 1 925 ? -15.311 10.587 13.645 1.00 89.81 925 THR A CA 1
ATOM 7253 C C . THR A 1 925 ? -14.333 11.648 14.176 1.00 89.81 925 THR A C 1
ATOM 7255 O O . THR A 1 925 ? -13.232 11.763 13.633 1.00 89.81 925 THR A O 1
ATOM 7258 N N . ASP A 1 926 ? -14.665 12.388 15.240 1.00 91.38 926 ASP A N 1
ATOM 7259 C CA . ASP A 1 926 ? -13.731 13.307 15.912 1.00 91.38 926 ASP A CA 1
ATOM 7260 C C . ASP A 1 926 ? -12.756 12.521 16.808 1.00 91.38 926 ASP A C 1
ATOM 7262 O O . ASP A 1 926 ? -11.548 12.767 16.790 1.00 91.38 926 ASP A O 1
ATOM 7266 N N . VAL A 1 927 ? -13.239 11.484 17.503 1.00 90.38 927 VAL A N 1
ATOM 7267 C CA . VAL A 1 927 ? -12.365 10.515 18.186 1.00 90.38 927 VAL A CA 1
ATOM 7268 C C . VAL A 1 927 ? -11.463 9.795 17.177 1.00 90.38 927 VAL A C 1
ATOM 7270 O O . VAL A 1 927 ? -10.258 9.703 17.411 1.00 90.38 927 VAL A O 1
ATOM 7273 N N . MET A 1 928 ? -11.981 9.379 16.013 1.00 94.44 928 MET A N 1
ATOM 7274 C CA . MET A 1 928 ? -11.152 8.784 14.949 1.00 94.44 928 MET A CA 1
ATOM 7275 C C . MET A 1 928 ? -10.069 9.745 14.421 1.00 94.44 928 MET A C 1
ATOM 7277 O O . MET A 1 928 ? -8.934 9.324 14.188 1.00 94.44 928 MET A O 1
ATOM 7281 N N . LEU A 1 929 ? -10.382 11.035 14.240 1.00 94.50 929 LEU A N 1
ATOM 7282 C CA . LEU A 1 929 ? -9.402 12.047 13.818 1.00 94.50 929 LEU A CA 1
ATOM 7283 C C . LEU A 1 929 ? -8.276 12.183 14.853 1.00 94.50 929 LEU A C 1
ATOM 7285 O O . LEU A 1 929 ? -7.094 12.200 14.501 1.00 94.50 929 LEU A O 1
ATOM 7289 N N . ARG A 1 930 ? -8.645 12.236 16.136 1.00 93.38 930 ARG A N 1
ATOM 7290 C CA . ARG A 1 930 ? -7.707 12.348 17.258 1.00 93.38 930 ARG A CA 1
ATOM 7291 C C . ARG A 1 930 ? -6.878 11.079 17.445 1.00 93.38 930 ARG A C 1
ATOM 7293 O O . ARG A 1 930 ? -5.692 11.201 17.733 1.00 93.38 930 ARG A O 1
ATOM 7300 N N . LEU A 1 931 ? -7.438 9.888 17.201 1.00 92.94 931 LEU A N 1
ATOM 7301 C CA . LEU A 1 931 ? -6.675 8.635 17.122 1.00 92.94 931 LEU A CA 1
ATOM 7302 C C . LEU A 1 931 ? -5.610 8.731 16.026 1.00 92.94 931 LEU A C 1
ATOM 7304 O O . LEU A 1 931 ? -4.442 8.449 16.286 1.00 92.94 931 LEU A O 1
ATOM 7308 N N . GLY A 1 932 ? -5.982 9.204 14.832 1.00 89.44 932 GLY A N 1
ATOM 7309 C CA . GLY A 1 932 ? -5.045 9.450 13.733 1.00 89.44 932 GLY A CA 1
ATOM 7310 C C . GLY A 1 932 ? -3.861 10.329 14.149 1.00 89.44 932 GLY A C 1
ATOM 7311 O O . GLY A 1 932 ? -2.705 9.957 13.932 1.00 89.44 932 GLY A O 1
ATOM 7312 N N . TRP A 1 933 ? -4.129 11.455 14.818 1.00 91.31 933 TRP A N 1
ATOM 7313 C CA . TRP A 1 933 ? -3.081 12.337 15.340 1.00 91.31 933 TRP A CA 1
ATOM 7314 C C . TRP A 1 933 ? -2.261 11.711 16.478 1.00 91.31 933 TRP A C 1
ATOM 7316 O O . TRP A 1 933 ? -1.039 11.852 16.474 1.00 91.31 933 TRP A O 1
ATOM 7326 N N . ALA A 1 934 ? -2.884 10.987 17.410 1.00 89.00 934 ALA A N 1
ATOM 7327 C CA . ALA A 1 934 ? -2.191 10.357 18.534 1.00 89.00 934 ALA A CA 1
ATOM 7328 C C . ALA A 1 934 ? -1.227 9.249 18.079 1.00 89.00 934 ALA A C 1
ATOM 7330 O O . ALA A 1 934 ? -0.071 9.233 18.498 1.00 89.00 934 ALA A O 1
ATOM 7331 N N . TYR A 1 935 ? -1.648 8.375 17.156 1.00 90.69 935 TYR A N 1
ATOM 7332 C CA . TYR A 1 935 ? -0.756 7.373 16.562 1.00 90.69 935 TYR A CA 1
ATOM 7333 C C . TYR A 1 935 ? 0.379 8.015 15.744 1.00 90.69 935 TYR A C 1
ATOM 7335 O O . TYR A 1 935 ? 1.503 7.525 15.795 1.00 90.69 935 TYR A O 1
ATOM 7343 N N . ASN A 1 936 ? 0.126 9.122 15.033 1.00 88.38 936 ASN A N 1
ATOM 7344 C CA . ASN A 1 936 ? 1.152 9.867 14.286 1.00 88.38 936 ASN A CA 1
ATOM 7345 C C . ASN A 1 936 ? 2.226 10.447 15.229 1.00 88.38 936 ASN A C 1
ATOM 7347 O O . ASN A 1 936 ? 3.421 10.234 15.038 1.00 88.38 936 ASN A O 1
ATOM 7351 N N . LEU A 1 937 ? 1.796 11.103 16.311 1.00 82.81 937 LEU A N 1
ATOM 7352 C CA . LEU A 1 937 ? 2.679 11.670 17.340 1.00 82.81 937 LEU A CA 1
ATOM 7353 C C . LEU A 1 937 ? 3.439 10.603 18.152 1.00 82.81 937 LEU A C 1
ATOM 7355 O O . LEU A 1 937 ? 4.440 10.923 18.786 1.00 82.81 937 LEU A O 1
ATOM 7359 N N . LEU A 1 938 ? 3.001 9.342 18.099 1.00 80.38 938 LEU A N 1
ATOM 7360 C CA . LEU A 1 938 ? 3.692 8.170 18.651 1.00 80.38 938 LEU A CA 1
ATOM 7361 C C . LEU A 1 938 ? 4.533 7.401 17.607 1.00 80.38 938 LEU A C 1
ATOM 7363 O O . LEU A 1 938 ? 5.010 6.308 17.907 1.00 80.38 938 LEU A O 1
ATOM 7367 N N . HIS A 1 939 ? 4.711 7.942 16.393 1.00 77.75 939 HIS A N 1
ATOM 7368 C CA . HIS A 1 939 ? 5.428 7.320 15.265 1.00 77.75 939 HIS A CA 1
ATOM 7369 C C . HIS A 1 939 ? 4.867 5.953 14.820 1.00 77.75 939 HIS A C 1
ATOM 7371 O O . HIS A 1 939 ? 5.582 5.086 14.314 1.00 77.75 939 HIS A O 1
ATOM 7377 N N . GLN A 1 940 ? 3.560 5.748 14.999 1.00 81.38 940 GLN A N 1
ATOM 7378 C CA . GLN A 1 940 ? 2.821 4.546 14.603 1.00 81.38 940 GLN A CA 1
ATOM 7379 C C . GLN A 1 940 ? 2.023 4.794 13.311 1.00 81.38 940 GLN A C 1
ATOM 7381 O O . GLN A 1 940 ? 0.822 4.523 13.228 1.00 81.38 940 GLN A O 1
ATOM 7386 N N . ASP A 1 941 ? 2.703 5.312 12.284 1.00 80.19 941 ASP A N 1
ATOM 7387 C CA . ASP A 1 941 ? 2.138 5.850 11.036 1.00 80.19 941 ASP A CA 1
ATOM 7388 C C . ASP A 1 941 ? 1.107 4.935 10.354 1.00 80.19 941 ASP A C 1
ATOM 7390 O O . ASP A 1 941 ? 0.132 5.408 9.773 1.00 80.19 941 ASP A O 1
ATOM 7394 N N . VAL A 1 942 ? 1.300 3.613 10.424 1.00 77.75 942 VAL A N 1
ATOM 7395 C CA . VAL A 1 942 ? 0.381 2.618 9.840 1.00 77.75 942 VAL A CA 1
ATOM 7396 C C . VAL A 1 942 ? -1.001 2.687 10.496 1.00 77.75 942 VAL A C 1
ATOM 7398 O O . VAL A 1 942 ? -2.014 2.665 9.796 1.00 77.75 942 VAL A O 1
ATOM 7401 N N . GLN A 1 943 ? -1.050 2.833 11.822 1.00 85.25 943 GLN A N 1
ATOM 7402 C CA . GLN A 1 943 ? -2.303 3.001 12.556 1.00 85.25 943 GLN A CA 1
ATOM 7403 C C . GLN A 1 943 ? -2.870 4.406 12.337 1.00 85.25 943 GLN A C 1
ATOM 7405 O O . GLN A 1 943 ? -4.065 4.552 12.095 1.00 85.25 943 GLN A O 1
ATOM 7410 N N . ALA A 1 944 ? -2.024 5.439 12.309 1.00 88.38 944 ALA A N 1
ATOM 7411 C CA . ALA A 1 944 ? -2.461 6.798 11.992 1.00 88.38 944 ALA A CA 1
ATOM 7412 C C . ALA A 1 944 ? -3.191 6.873 10.633 1.00 88.38 944 ALA A C 1
ATOM 7414 O O . ALA A 1 944 ? -4.277 7.443 10.535 1.00 88.38 944 ALA A O 1
ATOM 7415 N N . VAL A 1 945 ? -2.646 6.224 9.596 1.00 85.19 945 VAL A N 1
ATOM 7416 C CA . VAL A 1 945 ? -3.267 6.117 8.262 1.00 85.19 945 VAL A CA 1
ATOM 7417 C C . VAL A 1 945 ? -4.576 5.322 8.285 1.00 85.19 945 VAL A C 1
ATOM 7419 O O . VAL A 1 945 ? -5.491 5.664 7.534 1.00 85.19 945 VAL A O 1
ATOM 7422 N N . TYR A 1 946 ? -4.715 4.308 9.144 1.00 87.12 946 TYR A N 1
ATOM 7423 C CA . TYR A 1 946 ? -5.993 3.617 9.344 1.00 87.12 946 TYR A CA 1
ATOM 7424 C C . TYR A 1 946 ? -7.053 4.564 9.935 1.00 87.12 946 TYR A C 1
ATOM 7426 O O . TYR A 1 946 ? -8.110 4.750 9.330 1.00 87.12 946 TYR A O 1
ATOM 7434 N N . TRP A 1 947 ? -6.749 5.243 11.044 1.00 92.50 947 TRP A N 1
ATOM 7435 C CA . TRP A 1 947 ? -7.708 6.098 11.756 1.00 92.50 947 TRP A CA 1
ATOM 7436 C C . TRP A 1 947 ? -8.085 7.369 10.988 1.00 92.50 947 TRP A C 1
ATOM 7438 O O . TRP A 1 947 ? -9.273 7.658 10.842 1.00 92.50 947 TRP A O 1
ATOM 7448 N N . PHE A 1 948 ? -7.122 8.059 10.364 1.00 94.12 948 PHE A N 1
ATOM 7449 C CA . PHE A 1 948 ? -7.436 9.120 9.398 1.00 94.12 948 PHE A CA 1
ATOM 7450 C C . PHE A 1 948 ? -8.226 8.582 8.186 1.00 94.12 948 PHE A C 1
ATOM 7452 O O . PHE A 1 948 ? -9.052 9.287 7.605 1.00 94.12 948 PHE A O 1
ATOM 7459 N N . GLY A 1 949 ? -7.995 7.320 7.805 1.00 90.62 949 GLY A N 1
ATOM 7460 C CA . GLY A 1 949 ? -8.696 6.623 6.726 1.00 90.62 949 GLY A CA 1
ATOM 7461 C C . GLY A 1 949 ? -10.186 6.387 6.998 1.00 90.62 949 GLY A C 1
ATOM 7462 O O . GLY A 1 949 ? -10.972 6.363 6.040 1.00 90.62 949 GLY A O 1
ATOM 7463 N N . LEU A 1 950 ? -10.565 6.275 8.275 1.00 90.25 950 LEU A N 1
ATOM 7464 C CA . LEU A 1 950 ? -11.946 6.269 8.762 1.00 90.25 950 LEU A CA 1
ATOM 7465 C C . LEU A 1 950 ? -12.480 7.701 8.923 1.00 90.25 950 LEU A C 1
ATOM 7467 O O . LEU A 1 950 ? -13.443 8.060 8.252 1.00 90.25 950 LEU A O 1
ATOM 7471 N N . ALA A 1 951 ? -11.801 8.550 9.703 1.00 92.44 951 ALA A N 1
ATOM 7472 C CA . ALA A 1 951 ? -12.244 9.909 10.045 1.00 92.44 951 ALA A CA 1
ATOM 7473 C C . ALA A 1 951 ? -12.553 10.802 8.826 1.00 92.44 951 ALA A C 1
ATOM 7475 O O . ALA A 1 951 ? -13.477 11.612 8.854 1.00 92.44 951 ALA A O 1
ATOM 7476 N N . ARG A 1 952 ? -11.837 10.618 7.707 1.00 93.56 952 ARG A N 1
ATOM 7477 C CA . ARG A 1 952 ? -12.089 11.328 6.435 1.00 93.56 952 ARG A CA 1
ATOM 7478 C C . ARG A 1 952 ? -13.454 11.031 5.786 1.00 93.56 952 ARG A C 1
ATOM 7480 O O . ARG A 1 952 ? -13.783 11.649 4.779 1.00 93.56 952 ARG A O 1
ATOM 7487 N N . GLN A 1 953 ? -14.202 10.056 6.305 1.00 90.50 953 GLN A N 1
ATOM 7488 C CA . GLN A 1 953 ? -15.563 9.706 5.877 1.00 90.50 953 GLN A CA 1
ATOM 7489 C C . GLN A 1 953 ? -16.640 10.445 6.699 1.00 90.50 953 GLN A C 1
ATOM 7491 O O . GLN A 1 953 ? -17.828 10.230 6.471 1.00 90.50 953 GLN A O 1
ATOM 7496 N N . SER A 1 954 ? -16.230 11.319 7.630 1.00 91.44 954 SER A N 1
ATOM 7497 C CA . SER A 1 954 ? -17.120 12.171 8.424 1.00 91.44 954 SER A CA 1
ATOM 7498 C C . SER A 1 954 ? -18.049 13.034 7.571 1.00 91.44 954 SER A C 1
ATOM 7500 O O . SER A 1 954 ? -17.682 13.518 6.499 1.00 91.44 954 SER A O 1
ATOM 7502 N N . SER A 1 955 ? -19.244 13.282 8.105 1.00 87.88 955 SER A N 1
ATOM 7503 C CA . SER A 1 955 ? -20.186 14.275 7.595 1.00 87.88 955 SER A CA 1
ATOM 7504 C C . SER A 1 955 ? -19.804 15.719 7.955 1.00 87.88 955 SER A C 1
ATOM 7506 O O . SER A 1 955 ? -20.335 16.635 7.329 1.00 87.88 955 SER A O 1
ATOM 7508 N N . ASP A 1 956 ? -18.877 15.950 8.899 1.00 90.81 956 ASP A N 1
ATOM 7509 C CA . ASP A 1 956 ? -18.310 17.280 9.163 1.00 90.81 956 ASP A CA 1
ATOM 7510 C C . ASP A 1 956 ? -17.183 17.589 8.151 1.00 90.81 956 ASP A C 1
ATOM 7512 O O . ASP A 1 956 ? -16.139 16.922 8.162 1.00 90.81 956 ASP A O 1
ATOM 7516 N N . PRO A 1 957 ? -17.323 18.628 7.299 1.00 85.62 957 PRO A N 1
ATOM 7517 C CA . PRO A 1 957 ? -16.308 18.983 6.309 1.00 85.62 957 PRO A CA 1
ATOM 7518 C C . PRO A 1 957 ? -14.940 19.361 6.897 1.00 85.62 957 PRO A C 1
ATOM 7520 O O . PRO A 1 957 ? -13.932 19.222 6.205 1.00 85.62 957 PRO A O 1
ATOM 7523 N N . LYS A 1 958 ? -14.871 19.847 8.145 1.00 86.69 958 LYS A N 1
ATOM 7524 C CA . LYS A 1 958 ? -13.614 20.205 8.822 1.00 86.69 958 LYS A CA 1
ATOM 7525 C C . LYS A 1 958 ? -12.852 18.954 9.242 1.00 86.69 958 LYS A C 1
ATOM 7527 O O . LYS A 1 958 ? -11.677 18.829 8.901 1.00 86.69 958 LYS A O 1
ATOM 7532 N N . ILE A 1 959 ? -13.534 18.028 9.922 1.00 89.38 959 ILE A N 1
ATOM 7533 C CA . ILE A 1 959 ? -12.972 16.735 10.341 1.00 89.38 959 ILE A CA 1
ATOM 7534 C C . ILE A 1 959 ? -12.535 15.954 9.103 1.00 89.38 959 ILE A C 1
ATOM 7536 O O . ILE A 1 959 ? -11.391 15.503 9.029 1.00 89.38 959 ILE A O 1
ATOM 7540 N N . ALA A 1 960 ? -13.404 15.879 8.089 1.00 86.31 960 ALA A N 1
ATOM 7541 C CA . ALA A 1 960 ? -13.111 15.180 6.847 1.00 86.31 960 ALA A CA 1
ATOM 7542 C C . ALA A 1 960 ? -11.880 15.760 6.125 1.00 86.31 960 ALA A C 1
ATOM 7544 O O . ALA A 1 960 ? -10.989 15.006 5.729 1.00 86.31 960 ALA A O 1
ATOM 7545 N N . ALA A 1 961 ? -11.789 17.091 5.998 1.00 82.62 961 ALA A N 1
ATOM 7546 C CA . ALA A 1 961 ? -10.655 17.757 5.357 1.00 82.62 961 ALA A CA 1
ATOM 7547 C C . ALA A 1 961 ? -9.351 17.656 6.165 1.00 82.62 961 ALA A C 1
ATOM 7549 O O . ALA A 1 961 ? -8.273 17.613 5.574 1.00 82.62 961 ALA A O 1
ATOM 7550 N N . GLU A 1 962 ? -9.406 17.621 7.498 1.00 86.81 962 GLU A N 1
ATOM 7551 C CA . GLU A 1 962 ? -8.202 17.453 8.312 1.00 86.81 962 GLU A CA 1
ATOM 7552 C C . GLU A 1 962 ? -7.686 16.016 8.308 1.00 86.81 962 GLU A C 1
ATOM 7554 O O . GLU A 1 962 ? -6.493 15.797 8.079 1.00 86.81 962 GLU A O 1
ATOM 7559 N N . ALA A 1 963 ? -8.582 15.043 8.473 1.00 89.31 963 ALA A N 1
ATOM 7560 C CA . ALA A 1 963 ? -8.250 13.633 8.357 1.00 89.31 963 ALA A CA 1
ATOM 7561 C C . ALA A 1 963 ? -7.670 13.317 6.972 1.00 89.31 963 ALA A C 1
ATOM 7563 O O . ALA A 1 963 ? -6.652 12.642 6.869 1.00 89.31 963 ALA A O 1
ATOM 7564 N N . ASP A 1 964 ? -8.247 13.866 5.900 1.00 85.56 964 ASP A N 1
ATOM 7565 C CA . ASP A 1 964 ? -7.723 13.731 4.540 1.00 85.56 964 ASP A CA 1
ATOM 7566 C C . ASP A 1 964 ? -6.310 14.336 4.369 1.00 85.56 964 ASP A C 1
ATOM 7568 O O . ASP A 1 964 ? -5.480 13.728 3.688 1.00 85.56 964 ASP A O 1
ATOM 7572 N N . ARG A 1 965 ? -5.973 15.452 5.043 1.00 81.25 965 ARG A N 1
ATOM 7573 C CA . ARG A 1 965 ? -4.584 15.963 5.098 1.00 81.25 965 ARG A CA 1
ATOM 7574 C C . ARG A 1 965 ? -3.646 14.978 5.803 1.00 81.25 965 ARG A C 1
ATOM 7576 O O . ARG A 1 965 ? -2.623 14.610 5.226 1.00 81.25 965 ARG A O 1
ATOM 7583 N N . GLY A 1 966 ? -3.989 14.539 7.017 1.00 79.25 966 GLY A N 1
ATOM 7584 C CA . GLY A 1 966 ? -3.176 13.593 7.796 1.00 79.25 966 GLY A CA 1
ATOM 7585 C C . GLY A 1 966 ? -2.954 12.271 7.052 1.00 79.25 966 GLY A C 1
ATOM 7586 O O . GLY A 1 966 ? -1.822 11.803 6.915 1.00 79.25 966 GLY A O 1
ATOM 7587 N N . TRP A 1 967 ? -4.028 11.738 6.465 1.00 85.88 967 TRP A N 1
ATOM 7588 C CA . TRP A 1 967 ? -4.030 10.540 5.629 1.00 85.88 967 TRP A CA 1
ATOM 7589 C C . TRP A 1 967 ? -3.091 10.673 4.428 1.00 85.88 967 TRP A C 1
ATOM 7591 O O . TRP A 1 967 ? -2.219 9.827 4.243 1.00 85.88 967 TRP A O 1
ATOM 7601 N N . ARG A 1 968 ? -3.223 11.738 3.621 1.00 75.31 968 ARG A N 1
ATOM 7602 C CA . ARG A 1 968 ? -2.384 11.952 2.425 1.00 75.31 968 ARG A CA 1
ATOM 7603 C C . ARG A 1 968 ? -0.903 12.087 2.768 1.00 75.31 968 ARG A C 1
ATOM 7605 O O . ARG A 1 968 ? -0.076 11.537 2.044 1.00 75.31 968 ARG A O 1
ATOM 7612 N N . ASN A 1 969 ? -0.583 12.787 3.856 1.00 77.31 969 ASN A N 1
ATOM 7613 C CA . ASN A 1 969 ? 0.797 13.025 4.272 1.00 77.31 969 ASN A CA 1
ATOM 7614 C C . ASN A 1 969 ? 1.510 11.714 4.645 1.00 77.31 969 ASN A C 1
ATOM 7616 O O . ASN A 1 969 ? 2.601 11.450 4.143 1.00 77.31 969 ASN A O 1
ATOM 7620 N N . LEU A 1 970 ? 0.884 10.873 5.476 1.00 76.62 970 LEU A N 1
ATOM 7621 C CA . LEU A 1 970 ? 1.504 9.639 5.975 1.00 76.62 970 LEU A CA 1
ATOM 7622 C C . LEU A 1 970 ? 1.403 8.457 5.000 1.00 76.62 970 LEU A C 1
ATOM 7624 O O . LEU A 1 970 ? 2.312 7.630 4.936 1.00 76.62 970 LEU A O 1
ATOM 7628 N N . ARG A 1 971 ? 0.320 8.366 4.214 1.00 71.88 971 ARG A N 1
ATOM 7629 C CA . ARG A 1 971 ? 0.040 7.205 3.350 1.00 71.88 971 ARG A CA 1
ATOM 7630 C C . ARG A 1 971 ? 1.180 6.889 2.381 1.00 71.88 971 ARG A C 1
ATOM 7632 O O . ARG A 1 971 ? 1.578 5.735 2.274 1.00 71.88 971 ARG A O 1
ATOM 7639 N N . SER A 1 972 ? 1.766 7.901 1.741 1.00 62.97 972 SER A N 1
ATOM 7640 C CA . SER A 1 972 ? 2.868 7.695 0.785 1.00 62.97 972 SER A CA 1
ATOM 7641 C C . SER A 1 972 ? 4.168 7.150 1.407 1.00 62.97 972 SER A C 1
ATOM 7643 O O . SER A 1 972 ? 5.048 6.678 0.685 1.00 62.97 972 SER A O 1
ATOM 7645 N N . ALA A 1 973 ? 4.306 7.187 2.738 1.00 63.81 973 ALA A N 1
ATOM 7646 C CA . ALA A 1 973 ? 5.397 6.536 3.460 1.00 63.81 973 ALA A CA 1
ATOM 7647 C C . ALA A 1 973 ? 5.070 5.077 3.833 1.00 63.81 973 ALA A C 1
ATOM 7649 O O . ALA A 1 973 ? 5.985 4.251 3.926 1.00 63.81 973 ALA A O 1
ATOM 7650 N N . THR A 1 974 ? 3.790 4.746 4.042 1.00 64.62 974 THR A N 1
ATOM 7651 C CA . THR A 1 974 ? 3.323 3.432 4.519 1.00 64.62 974 THR A CA 1
ATOM 7652 C C . THR A 1 974 ? 2.858 2.478 3.416 1.00 64.62 974 THR A C 1
ATOM 7654 O O . THR A 1 974 ? 2.856 1.270 3.651 1.00 64.62 974 THR A O 1
ATOM 7657 N N . GLU A 1 975 ? 2.499 2.964 2.223 1.00 69.88 975 GLU A N 1
ATOM 7658 C CA . GLU A 1 975 ? 2.076 2.104 1.108 1.00 69.88 975 GLU A CA 1
ATOM 7659 C C . GLU A 1 975 ? 3.190 1.142 0.652 1.00 69.88 975 GLU A C 1
ATOM 7661 O O . GLU A 1 975 ? 4.382 1.457 0.672 1.00 69.88 975 GLU A O 1
ATOM 7666 N N . ALA A 1 976 ? 2.786 -0.043 0.181 1.00 74.25 976 ALA A N 1
ATOM 7667 C CA . ALA A 1 976 ? 3.707 -1.005 -0.425 1.00 74.25 976 ALA A CA 1
ATOM 7668 C C . ALA A 1 976 ? 4.288 -0.492 -1.756 1.00 74.25 976 ALA A C 1
ATOM 7670 O O . ALA A 1 976 ? 5.425 -0.809 -2.085 1.00 74.25 976 ALA A O 1
ATOM 7671 N N . PHE A 1 977 ? 3.536 0.317 -2.504 1.00 76.56 977 PHE A N 1
ATOM 7672 C CA . PHE A 1 977 ? 3.990 0.988 -3.722 1.00 76.56 977 PHE A CA 1
ATOM 7673 C C . PHE A 1 977 ? 3.868 2.496 -3.533 1.00 76.56 977 PHE A C 1
ATOM 7675 O O . PHE A 1 977 ? 2.823 2.962 -3.090 1.00 76.56 977 PHE A O 1
ATOM 7682 N N . ARG A 1 978 ? 4.900 3.247 -3.916 1.00 75.69 978 ARG A N 1
ATOM 7683 C CA . ARG A 1 978 ? 4.914 4.711 -3.882 1.00 75.69 978 ARG A CA 1
ATOM 7684 C C . ARG A 1 978 ? 5.201 5.259 -5.274 1.00 75.69 978 ARG A C 1
ATOM 7686 O O . ARG A 1 978 ? 6.180 4.863 -5.903 1.00 75.69 978 ARG A O 1
ATOM 7693 N N . PHE A 1 979 ? 4.381 6.194 -5.739 1.00 79.81 979 PHE A N 1
ATOM 7694 C CA . PHE A 1 979 ? 4.503 6.816 -7.056 1.00 79.81 979 PHE A CA 1
ATOM 7695 C C . PHE A 1 979 ? 4.959 8.269 -6.909 1.00 79.81 979 PHE A C 1
ATOM 7697 O O . PHE A 1 979 ? 4.159 9.152 -6.602 1.00 79.81 979 PHE A O 1
ATOM 7704 N N . THR A 1 980 ? 6.245 8.527 -7.142 1.00 78.81 980 THR A N 1
ATOM 7705 C CA . THR A 1 980 ? 6.820 9.880 -7.200 1.00 78.81 980 THR A CA 1
ATOM 7706 C C . THR A 1 980 ? 6.901 10.353 -8.647 1.00 78.81 980 THR A C 1
ATOM 7708 O O . THR A 1 980 ? 7.466 9.650 -9.482 1.00 78.81 980 THR A O 1
ATOM 7711 N N . ALA A 1 981 ? 6.424 11.556 -8.947 1.00 84.31 981 ALA A N 1
ATOM 7712 C CA . ALA A 1 981 ? 6.668 12.217 -10.225 1.00 84.31 981 ALA A CA 1
ATOM 7713 C C . ALA A 1 981 ? 7.137 13.652 -9.984 1.00 84.31 981 ALA A C 1
ATOM 7715 O O . ALA A 1 981 ? 6.579 14.346 -9.135 1.00 84.31 981 ALA A O 1
ATOM 7716 N N . TRP A 1 982 ? 8.152 14.105 -10.714 1.00 83.69 982 TRP A N 1
ATOM 7717 C CA . TRP A 1 982 ? 8.652 15.474 -10.616 1.00 83.69 982 TRP A CA 1
ATOM 7718 C C . TRP A 1 982 ? 9.212 15.982 -11.942 1.00 83.69 982 TRP A C 1
ATOM 7720 O O . TRP A 1 982 ? 9.648 15.201 -12.788 1.00 83.69 982 TRP A O 1
ATOM 7730 N N . LEU A 1 983 ? 9.171 17.300 -12.116 1.00 85.50 983 LEU A N 1
ATOM 7731 C CA . LEU A 1 983 ? 9.678 18.022 -13.274 1.00 85.50 983 LEU A CA 1
ATOM 7732 C C . LEU A 1 983 ? 10.255 19.379 -12.857 1.00 85.50 983 LEU A C 1
ATOM 7734 O O . LEU A 1 983 ? 9.738 20.045 -11.956 1.00 85.50 983 LEU A O 1
ATOM 7738 N N . TYR A 1 984 ? 11.334 19.769 -13.529 1.00 85.31 984 TYR A N 1
ATOM 7739 C CA . TYR A 1 984 ? 12.020 21.045 -13.362 1.00 85.31 984 TYR A CA 1
ATOM 7740 C C . TYR A 1 984 ? 12.391 21.643 -14.729 1.00 85.31 984 TYR A C 1
ATOM 7742 O O . TYR A 1 984 ? 13.545 21.563 -15.159 1.00 85.31 984 TYR A O 1
ATOM 7750 N N . PRO A 1 985 ? 11.417 22.207 -15.468 1.00 84.56 985 PRO A N 1
ATOM 7751 C CA . PRO A 1 985 ? 11.713 23.084 -16.587 1.00 84.56 985 PRO A CA 1
ATOM 7752 C C . PRO A 1 985 ? 12.403 24.370 -16.109 1.00 84.56 985 PRO A C 1
ATOM 7754 O O . PRO A 1 985 ? 11.942 25.026 -15.170 1.00 84.56 985 PRO A O 1
ATOM 7757 N N . MET A 1 986 ? 13.492 24.753 -16.777 1.00 87.50 986 MET A N 1
ATOM 7758 C CA . MET A 1 986 ? 14.233 25.987 -16.495 1.00 87.50 986 MET A CA 1
ATOM 7759 C C . MET A 1 986 ? 14.805 26.634 -17.759 1.00 87.50 986 MET A C 1
ATOM 7761 O O . MET A 1 986 ? 15.327 25.954 -18.634 1.00 87.50 986 MET A O 1
ATOM 7765 N N . PHE A 1 987 ? 14.762 27.960 -17.837 1.00 89.19 987 PHE A N 1
ATOM 7766 C CA . PHE A 1 987 ? 15.501 28.754 -18.820 1.00 89.19 987 PHE A CA 1
ATOM 7767 C C . PHE A 1 987 ? 16.851 29.202 -18.245 1.00 89.19 987 PHE A C 1
ATOM 7769 O O . PHE A 1 987 ? 16.947 29.459 -17.044 1.00 89.19 987 PHE A O 1
ATOM 7776 N N . SER A 1 988 ? 17.880 29.323 -19.089 1.00 88.44 988 SER A N 1
ATOM 7777 C CA . SER A 1 988 ? 19.213 29.817 -18.712 1.00 88.44 988 SER A CA 1
ATOM 7778 C C . SER A 1 988 ? 19.812 30.712 -19.800 1.00 88.44 988 SER A C 1
ATOM 7780 O O . SER A 1 988 ? 19.947 30.306 -20.958 1.00 88.44 988 SER A O 1
ATOM 7782 N N . THR A 1 989 ? 20.255 31.919 -19.430 1.00 89.50 989 THR A N 1
ATOM 7783 C CA . THR A 1 989 ? 20.922 32.839 -20.372 1.00 89.50 989 THR A CA 1
ATOM 7784 C C . THR A 1 989 ? 22.331 32.391 -20.758 1.00 89.50 989 THR A C 1
ATOM 7786 O O . THR A 1 989 ? 22.798 32.761 -21.829 1.00 89.50 989 THR A O 1
ATOM 7789 N N . ARG A 1 990 ? 23.017 31.567 -19.950 1.00 85.38 990 ARG A N 1
ATOM 7790 C CA . ARG A 1 990 ? 24.322 30.968 -20.316 1.00 85.38 990 ARG A CA 1
ATOM 7791 C C . ARG A 1 990 ? 24.233 30.133 -21.596 1.00 85.38 990 ARG A C 1
ATOM 7793 O O . ARG A 1 990 ? 25.178 30.120 -22.384 1.00 85.38 990 ARG A O 1
ATOM 7800 N N . TRP A 1 991 ? 23.103 29.460 -21.803 1.00 79.62 991 TRP A N 1
ATOM 7801 C CA . TRP A 1 991 ? 22.830 28.628 -22.981 1.00 79.62 991 TRP A CA 1
ATOM 7802 C C . TRP A 1 991 ? 21.871 29.295 -23.980 1.00 79.62 991 TRP A C 1
ATOM 7804 O O . TRP A 1 991 ? 21.825 28.891 -25.136 1.00 79.62 991 TRP A O 1
ATOM 7814 N N . HIS A 1 992 ? 21.170 30.355 -23.557 1.00 82.19 992 HIS A N 1
ATOM 7815 C CA . HIS A 1 992 ? 20.060 31.004 -24.271 1.00 82.19 992 HIS A CA 1
ATOM 7816 C C . HIS A 1 992 ? 18.884 30.050 -24.558 1.00 82.19 992 HIS A C 1
ATOM 7818 O O . HIS A 1 992 ? 18.126 30.270 -25.501 1.00 82.19 992 HIS A O 1
ATOM 7824 N N . ASP A 1 993 ? 18.729 28.995 -23.759 1.00 80.25 993 ASP A N 1
ATOM 7825 C CA . ASP A 1 993 ? 17.863 27.847 -24.041 1.00 80.25 993 ASP A CA 1
ATOM 7826 C C . ASP A 1 993 ? 16.993 27.494 -22.821 1.00 80.25 993 ASP A C 1
ATOM 7828 O O . ASP A 1 993 ? 17.315 27.853 -21.681 1.00 80.25 993 ASP A O 1
ATOM 7832 N N . ALA A 1 994 ? 15.881 26.807 -23.076 1.00 80.31 994 ALA A N 1
ATOM 7833 C CA . ALA A 1 994 ? 15.005 26.236 -22.065 1.00 80.31 994 ALA A CA 1
ATOM 7834 C C . ALA A 1 994 ? 15.181 24.715 -22.014 1.00 80.31 994 ALA A C 1
ATOM 7836 O O . ALA A 1 994 ? 15.112 24.025 -23.027 1.00 80.31 994 ALA A O 1
ATOM 7837 N N . PHE A 1 995 ? 15.380 24.209 -20.805 1.00 76.31 995 PHE A N 1
ATOM 7838 C CA . PHE A 1 995 ? 15.649 22.818 -20.477 1.00 76.31 995 PHE A CA 1
ATOM 7839 C C . PHE A 1 995 ? 14.431 22.198 -19.813 1.00 76.31 995 PHE A C 1
ATOM 7841 O O . PHE A 1 995 ? 13.739 22.869 -19.048 1.00 76.31 995 PHE A O 1
ATOM 7848 N N . GLY A 1 996 ? 14.211 20.909 -20.047 1.00 75.38 996 GLY A N 1
ATOM 7849 C CA . GLY A 1 996 ? 13.265 20.089 -19.305 1.00 75.38 996 GLY A CA 1
ATOM 7850 C C . GLY A 1 996 ? 13.958 18.847 -18.762 1.00 75.38 996 GLY A C 1
ATOM 7851 O O . GLY A 1 996 ? 14.386 17.996 -19.540 1.00 75.38 996 GLY A O 1
ATOM 7852 N N . TYR A 1 997 ? 14.025 18.728 -17.436 1.00 81.06 997 TYR A N 1
ATOM 7853 C CA . TYR A 1 997 ? 14.293 17.460 -16.759 1.00 81.06 997 TYR A CA 1
ATOM 7854 C C . TYR A 1 997 ? 13.047 17.038 -15.976 1.00 81.06 997 TYR A C 1
ATOM 7856 O O . TYR A 1 997 ? 12.420 17.862 -15.309 1.00 81.06 997 TYR A O 1
ATOM 7864 N N . GLY A 1 998 ? 12.704 15.754 -16.006 1.00 83.88 998 GLY A N 1
ATOM 7865 C CA . GLY A 1 998 ? 11.710 15.175 -15.108 1.00 83.88 998 GLY A CA 1
ATOM 7866 C C . GLY A 1 998 ? 11.866 13.668 -14.951 1.00 83.88 998 GLY A C 1
ATOM 7867 O O . GLY A 1 998 ? 12.472 13.005 -15.791 1.00 83.88 998 GLY A O 1
ATOM 7868 N N . GLN A 1 999 ? 11.301 13.118 -13.879 1.00 86.25 999 GLN A N 1
ATOM 7869 C CA . GLN A 1 999 ? 11.231 11.678 -13.641 1.00 86.25 999 GLN A CA 1
ATOM 7870 C C . GLN A 1 999 ? 9.867 11.297 -13.060 1.00 86.25 999 GLN A C 1
ATOM 7872 O O . GLN A 1 999 ? 9.433 11.846 -12.048 1.00 86.25 999 GLN A O 1
ATOM 7877 N N . VAL A 1 1000 ? 9.235 10.289 -13.657 1.00 85.50 1000 VAL A N 1
ATOM 7878 C CA . VAL A 1 1000 ? 8.192 9.470 -13.028 1.00 85.50 1000 VAL A CA 1
ATOM 7879 C C . VAL A 1 1000 ? 8.863 8.207 -12.490 1.00 85.50 1000 VAL A C 1
ATOM 7881 O O . VAL A 1 1000 ? 9.657 7.587 -13.191 1.00 85.50 1000 VAL A O 1
ATOM 7884 N N . LYS A 1 1001 ? 8.565 7.809 -11.254 1.00 85.31 1001 LYS A N 1
ATOM 7885 C CA . LYS A 1 1001 ? 9.115 6.610 -10.613 1.00 85.31 1001 LYS A CA 1
ATOM 7886 C C . LYS A 1 1001 ? 8.086 5.953 -9.698 1.00 85.31 1001 LYS A C 1
ATOM 7888 O O . LYS A 1 1001 ? 7.436 6.635 -8.908 1.00 85.31 1001 LYS A O 1
ATOM 7893 N N . ALA A 1 1002 ? 7.986 4.631 -9.780 1.00 86.06 1002 ALA A N 1
ATOM 7894 C CA . ALA A 1 1002 ? 7.194 3.791 -8.891 1.00 86.06 1002 ALA A CA 1
ATOM 7895 C C . ALA A 1 1002 ? 8.139 2.887 -8.083 1.00 86.06 1002 ALA A C 1
ATOM 7897 O O . ALA A 1 1002 ? 8.725 1.972 -8.662 1.00 86.06 1002 ALA A O 1
ATOM 7898 N N . ASP A 1 1003 ? 8.314 3.146 -6.781 1.00 84.38 1003 ASP A N 1
ATOM 7899 C CA . ASP A 1 1003 ? 9.160 2.343 -5.884 1.00 84.38 1003 ASP A CA 1
ATOM 7900 C C . ASP A 1 1003 ? 8.351 1.403 -4.972 1.00 84.38 1003 ASP A C 1
ATOM 7902 O O . ASP A 1 1003 ? 7.313 1.779 -4.428 1.00 84.38 1003 ASP A O 1
ATOM 7906 N N . LEU A 1 1004 ? 8.828 0.161 -4.827 1.00 83.75 1004 LEU A N 1
ATOM 7907 C CA . LEU A 1 1004 ? 8.238 -0.894 -3.996 1.00 83.75 1004 LEU A CA 1
ATOM 7908 C C . LEU A 1 1004 ? 8.952 -0.960 -2.636 1.00 83.75 1004 LEU A C 1
ATOM 7910 O O . LEU A 1 1004 ? 10.170 -1.139 -2.562 1.00 83.75 1004 LEU A O 1
ATOM 7914 N N . ARG A 1 1005 ? 8.195 -0.867 -1.541 1.00 78.00 1005 ARG A N 1
ATOM 7915 C CA . ARG A 1 1005 ? 8.694 -1.045 -0.171 1.00 78.00 1005 ARG A CA 1
ATOM 7916 C C . ARG A 1 1005 ? 8.772 -2.541 0.160 1.00 78.00 1005 ARG A C 1
ATOM 7918 O O . ARG A 1 1005 ? 7.766 -3.160 0.482 1.00 78.00 1005 ARG A O 1
ATOM 7925 N N . THR A 1 1006 ? 9.977 -3.111 0.104 1.00 72.06 1006 THR A N 1
ATOM 7926 C CA . THR A 1 1006 ? 10.229 -4.545 0.382 1.00 72.06 1006 THR A CA 1
ATOM 7927 C C . THR A 1 1006 ? 10.403 -4.875 1.868 1.00 72.06 1006 THR A C 1
ATOM 7929 O O . THR A 1 1006 ? 10.214 -6.017 2.266 1.00 72.06 1006 THR A O 1
ATOM 7932 N N . GLY A 1 1007 ? 10.805 -3.887 2.677 1.00 69.75 1007 GLY A N 1
ATOM 7933 C CA . GLY A 1 1007 ? 11.265 -4.079 4.059 1.00 69.75 1007 GLY A CA 1
ATOM 7934 C C . GLY A 1 1007 ? 12.764 -4.389 4.195 1.00 69.75 1007 GLY A C 1
ATOM 7935 O O . GLY A 1 1007 ? 13.319 -4.171 5.263 1.00 69.75 1007 GLY A O 1
ATOM 7936 N N . LEU A 1 1008 ? 13.439 -4.797 3.116 1.00 74.62 1008 LEU A N 1
ATOM 7937 C CA . LEU A 1 1008 ? 14.821 -5.303 3.109 1.00 74.62 1008 LEU A CA 1
ATOM 7938 C C . LEU A 1 1008 ? 15.887 -4.196 2.963 1.00 74.62 1008 LEU A C 1
ATOM 7940 O O . LEU A 1 1008 ? 16.880 -4.392 2.279 1.00 74.62 1008 LEU A O 1
ATOM 7944 N N . GLY A 1 1009 ? 15.648 -2.981 3.470 1.00 76.88 1009 GLY A N 1
ATOM 7945 C CA . GLY A 1 1009 ? 16.540 -1.818 3.265 1.00 76.88 1009 GLY A CA 1
ATOM 7946 C C . GLY A 1 1009 ? 16.619 -1.275 1.822 1.00 76.88 1009 GLY A C 1
ATOM 7947 O O . GLY A 1 1009 ? 16.942 -0.106 1.617 1.00 76.88 1009 GLY A O 1
ATOM 7948 N N . PHE A 1 1010 ? 16.247 -2.068 0.813 1.00 84.88 1010 PHE A N 1
ATOM 7949 C CA . PHE A 1 1010 ? 16.251 -1.698 -0.605 1.00 84.88 1010 PHE A CA 1
ATOM 7950 C C . PHE A 1 1010 ? 14.836 -1.519 -1.171 1.00 84.88 1010 PHE A C 1
ATOM 7952 O O . PHE A 1 1010 ? 13.865 -2.151 -0.742 1.00 84.88 1010 PHE A O 1
ATOM 7959 N N . ARG A 1 1011 ? 14.722 -0.681 -2.199 1.00 88.69 1011 ARG A N 1
ATOM 7960 C CA . ARG A 1 1011 ? 13.497 -0.423 -2.956 1.00 88.69 1011 ARG A CA 1
ATOM 7961 C C . ARG A 1 1011 ? 13.757 -0.635 -4.448 1.00 88.69 1011 ARG A C 1
ATOM 7963 O O . ARG A 1 1011 ? 14.393 0.225 -5.062 1.00 88.69 1011 ARG A O 1
ATOM 7970 N N . PRO A 1 1012 ? 13.301 -1.746 -5.052 1.00 92.00 1012 PRO A N 1
ATOM 7971 C CA . PRO A 1 1012 ? 13.257 -1.852 -6.498 1.00 92.00 1012 PRO A CA 1
ATOM 7972 C C . PRO A 1 1012 ? 12.207 -0.874 -7.031 1.00 92.00 1012 PRO A C 1
ATOM 7974 O O . PRO A 1 1012 ? 11.159 -0.665 -6.410 1.00 92.00 1012 PRO A O 1
ATOM 7977 N N . TYR A 1 1013 ? 12.494 -0.254 -8.168 1.00 89.19 1013 TYR A N 1
ATOM 7978 C CA . TYR A 1 1013 ? 11.642 0.760 -8.765 1.00 89.19 1013 TYR A CA 1
ATOM 7979 C C . TYR A 1 1013 ? 11.638 0.681 -10.290 1.00 89.19 1013 TYR A C 1
ATOM 7981 O O . TYR A 1 1013 ? 12.645 0.354 -10.911 1.00 89.19 1013 TYR A O 1
ATOM 7989 N N . LEU A 1 1014 ? 10.507 1.033 -10.896 1.00 89.50 1014 LEU A N 1
ATOM 7990 C CA . LEU A 1 1014 ? 10.416 1.335 -12.326 1.00 89.50 1014 LEU A CA 1
ATOM 7991 C C . LEU A 1 1014 ? 10.452 2.855 -12.491 1.00 89.50 1014 LEU A C 1
ATOM 7993 O O . LEU A 1 1014 ? 9.769 3.556 -11.739 1.00 89.50 1014 LEU A O 1
ATOM 7997 N N . SER A 1 1015 ? 11.213 3.380 -13.450 1.00 87.25 1015 SER A N 1
ATOM 7998 C CA . SER A 1 1015 ? 11.243 4.816 -13.727 1.00 87.25 1015 SER A CA 1
ATOM 7999 C C . SER A 1 1015 ? 11.232 5.168 -15.211 1.00 87.25 1015 SER A C 1
ATOM 8001 O O . SER A 1 1015 ? 11.665 4.395 -16.064 1.00 87.25 1015 SER A O 1
ATOM 8003 N N . VAL A 1 1016 ? 10.702 6.356 -15.496 1.00 86.12 1016 VAL A N 1
ATOM 8004 C CA . VAL A 1 1016 ? 10.734 7.010 -16.801 1.00 86.12 1016 VAL A CA 1
ATOM 8005 C C . VAL A 1 1016 ? 11.262 8.427 -16.592 1.00 86.12 1016 VAL A C 1
ATOM 8007 O O . VAL A 1 1016 ? 10.608 9.235 -15.928 1.00 86.12 1016 VAL A O 1
ATOM 8010 N N . ARG A 1 1017 ? 12.450 8.729 -17.123 1.00 84.69 1017 ARG A N 1
ATOM 8011 C CA . ARG A 1 1017 ? 13.005 10.091 -17.170 1.00 84.69 1017 ARG A CA 1
ATOM 8012 C C . ARG A 1 1017 ? 12.716 10.751 -18.509 1.00 84.69 1017 ARG A C 1
ATOM 8014 O O . ARG A 1 1017 ? 12.671 10.082 -19.536 1.00 84.69 1017 ARG A O 1
ATOM 8021 N N . PHE A 1 1018 ? 12.626 12.071 -18.485 1.00 80.69 1018 PHE A N 1
ATOM 8022 C CA . PHE A 1 1018 ? 12.500 12.943 -19.645 1.00 80.69 1018 PHE A CA 1
ATOM 8023 C C . PHE A 1 1018 ? 13.621 13.980 -19.548 1.00 80.69 1018 PHE A C 1
ATOM 8025 O O . PHE A 1 1018 ? 13.713 14.664 -18.527 1.00 80.69 1018 PHE A O 1
ATOM 8032 N N . VAL A 1 1019 ? 14.489 14.066 -20.559 1.00 78.81 1019 VAL A N 1
ATOM 8033 C CA . VAL A 1 1019 ? 15.637 14.990 -20.573 1.00 78.81 1019 VAL A CA 1
ATOM 8034 C C . VAL A 1 1019 ? 15.753 15.638 -21.950 1.00 78.81 1019 VAL A C 1
ATOM 8036 O O . VAL A 1 1019 ? 15.914 14.935 -22.949 1.00 78.81 1019 VAL A O 1
ATOM 8039 N N . GLY A 1 1020 ? 15.691 16.968 -22.017 1.00 73.69 1020 GLY A N 1
ATOM 8040 C CA . GLY A 1 1020 ? 15.691 17.683 -23.292 1.00 73.69 1020 GLY A CA 1
ATOM 8041 C C . GLY A 1 1020 ? 15.855 19.198 -23.209 1.00 73.69 1020 GLY A C 1
ATOM 8042 O O . GLY A 1 1020 ? 15.822 19.792 -22.131 1.00 73.69 1020 GLY A O 1
ATOM 8043 N N . ASP A 1 1021 ? 15.990 19.810 -24.384 1.00 72.69 1021 ASP A N 1
ATOM 8044 C CA . ASP A 1 1021 ? 16.111 21.252 -24.605 1.00 72.69 1021 ASP A CA 1
ATOM 8045 C C . ASP A 1 1021 ? 15.114 21.753 -25.667 1.00 72.69 1021 ASP A C 1
ATOM 8047 O O . ASP A 1 1021 ? 14.478 20.956 -26.366 1.00 72.69 1021 ASP A O 1
ATOM 8051 N N . SER A 1 1022 ? 14.948 23.075 -25.768 1.00 67.94 1022 SER A N 1
ATOM 8052 C CA . SER A 1 1022 ? 13.942 23.704 -26.633 1.00 67.94 1022 SER A CA 1
ATOM 8053 C C . SER A 1 1022 ? 14.423 24.004 -28.054 1.00 67.94 1022 SER A C 1
ATOM 8055 O O . SER A 1 1022 ? 13.599 24.280 -28.927 1.00 67.94 1022 SER A O 1
ATOM 8057 N N . ARG A 1 1023 ? 15.739 23.960 -28.296 1.00 64.00 1023 ARG A N 1
ATOM 8058 C CA . ARG A 1 1023 ? 16.370 24.344 -29.570 1.00 64.00 1023 ARG A CA 1
ATOM 8059 C C . ARG A 1 1023 ? 16.833 23.159 -30.417 1.00 64.00 1023 ARG A C 1
ATOM 8061 O O . ARG A 1 1023 ? 17.259 23.369 -31.549 1.00 64.00 1023 ARG A O 1
ATOM 8068 N N . GLN A 1 1024 ? 16.671 21.937 -29.908 1.00 59.78 1024 GLN A N 1
ATOM 8069 C CA . GLN A 1 1024 ? 17.012 20.672 -30.567 1.00 59.78 1024 GLN A CA 1
ATOM 8070 C C . GLN A 1 1024 ? 18.508 20.561 -30.904 1.00 59.78 1024 GLN A C 1
ATOM 8072 O O . GLN A 1 1024 ? 18.902 19.863 -31.838 1.00 59.78 1024 GLN A O 1
ATOM 8077 N N . THR A 1 1025 ? 19.366 21.251 -30.146 1.00 51.81 1025 THR A N 1
ATOM 8078 C CA . THR A 1 1025 ? 20.762 21.529 -30.534 1.00 51.81 1025 THR A CA 1
ATOM 8079 C C . THR A 1 1025 ? 21.732 20.355 -30.315 1.00 51.81 1025 THR A C 1
ATOM 8081 O O . THR A 1 1025 ? 22.947 20.547 -30.285 1.00 51.81 1025 THR A O 1
ATOM 8084 N N . THR A 1 1026 ? 21.219 19.130 -30.156 1.00 47.00 1026 THR A N 1
ATOM 8085 C CA . THR A 1 1026 ? 21.986 17.920 -29.812 1.00 47.00 1026 THR A CA 1
ATOM 8086 C C . THR A 1 1026 ? 21.772 16.779 -30.817 1.00 47.00 1026 THR A C 1
ATOM 8088 O O . THR A 1 1026 ? 21.106 15.777 -30.558 1.00 47.00 1026 THR A O 1
ATOM 8091 N N . THR A 1 1027 ? 22.419 16.879 -31.982 1.00 42.16 1027 THR A N 1
ATOM 8092 C CA . THR A 1 1027 ? 22.560 15.756 -32.925 1.00 42.16 1027 THR A CA 1
ATOM 8093 C C . THR A 1 1027 ? 23.504 14.683 -32.369 1.00 42.16 1027 THR A C 1
ATOM 8095 O O . THR A 1 1027 ? 24.686 14.639 -32.723 1.00 42.16 1027 THR A O 1
ATOM 8098 N N . ILE A 1 1028 ? 22.990 13.793 -31.513 1.00 46.16 1028 ILE A N 1
ATOM 8099 C CA . ILE A 1 1028 ? 23.710 12.591 -31.060 1.00 46.16 1028 ILE A CA 1
ATOM 8100 C C . ILE A 1 1028 ? 23.769 11.581 -32.217 1.00 46.16 1028 ILE A C 1
ATOM 8102 O O . ILE A 1 1028 ? 22.999 10.626 -32.285 1.00 46.16 1028 ILE A O 1
ATOM 8106 N N . ALA A 1 1029 ? 24.691 11.837 -33.145 1.00 41.47 1029 ALA A N 1
ATOM 8107 C CA . ALA A 1 1029 ? 25.101 10.900 -34.185 1.00 41.47 1029 ALA A CA 1
ATOM 8108 C C . ALA A 1 1029 ? 26.433 10.216 -33.827 1.00 41.47 1029 ALA A C 1
ATOM 8110 O O . ALA A 1 1029 ? 26.540 9.010 -33.998 1.00 41.47 1029 ALA A O 1
ATOM 8111 N N . ASN A 1 1030 ? 27.432 10.969 -33.333 1.00 43.12 1030 ASN A N 1
ATOM 8112 C CA . ASN A 1 1030 ? 28.779 10.465 -32.998 1.00 43.12 1030 ASN A CA 1
ATOM 8113 C C . ASN A 1 1030 ? 29.576 11.412 -32.054 1.00 43.12 1030 ASN A C 1
ATOM 8115 O O . ASN A 1 1030 ? 30.732 11.731 -32.322 1.00 43.12 1030 ASN A O 1
ATOM 8119 N N . GLY A 1 1031 ? 28.991 11.913 -30.957 1.00 48.94 1031 GLY A N 1
ATOM 8120 C CA . GLY A 1 1031 ? 29.744 12.760 -30.013 1.00 48.94 1031 GLY A CA 1
ATOM 8121 C C . GLY A 1 1031 ? 29.046 13.033 -28.674 1.00 48.94 1031 GLY A C 1
ATOM 8122 O O . GLY A 1 1031 ? 27.829 12.851 -28.584 1.00 48.94 1031 GLY A O 1
ATOM 8123 N N . PRO A 1 1032 ? 29.797 13.458 -27.635 1.00 47.22 1032 PRO A N 1
ATOM 8124 C CA . PRO A 1 1032 ? 29.229 13.875 -26.354 1.00 47.22 1032 PRO A CA 1
ATOM 8125 C C . PRO A 1 1032 ? 28.404 15.167 -26.511 1.00 47.22 1032 PRO A C 1
ATOM 8127 O O . PRO A 1 1032 ? 28.698 15.985 -27.390 1.00 47.22 1032 PRO A O 1
ATOM 8130 N N . PRO A 1 1033 ? 27.366 15.378 -25.682 1.00 55.25 1033 PRO A N 1
ATOM 8131 C CA . PRO A 1 1033 ? 26.538 16.574 -25.767 1.00 55.25 1033 PRO A CA 1
ATOM 8132 C C . PRO A 1 1033 ? 27.321 17.806 -25.287 1.00 55.25 1033 PRO A C 1
ATOM 8134 O O . PRO A 1 1033 ? 28.196 17.703 -24.436 1.00 55.25 1033 PRO A O 1
ATOM 8137 N N . GLN A 1 1034 ? 26.999 18.998 -25.798 1.00 57.94 1034 GLN A N 1
ATOM 8138 C CA . GLN A 1 1034 ? 27.680 20.243 -25.388 1.00 57.94 1034 GLN A CA 1
ATOM 8139 C C . GLN A 1 1034 ? 27.142 20.835 -24.067 1.00 57.94 1034 GLN A C 1
ATOM 8141 O O . GLN A 1 1034 ? 27.585 21.908 -23.645 1.00 57.94 1034 GLN A O 1
ATOM 8146 N N . TYR A 1 1035 ? 26.137 20.186 -23.468 1.00 64.75 1035 TYR A N 1
ATOM 8147 C CA . TYR A 1 1035 ? 25.462 20.539 -22.217 1.00 64.75 1035 TYR A CA 1
ATOM 8148 C C . TYR A 1 1035 ? 24.521 19.409 -21.758 1.00 64.75 1035 TYR A C 1
ATOM 8150 O O . TYR A 1 1035 ? 24.390 18.394 -22.432 1.00 64.75 1035 TYR A O 1
ATOM 8158 N N . LEU A 1 1036 ? 23.823 19.601 -20.631 1.00 60.19 1036 LEU A N 1
ATOM 8159 C CA . LEU A 1 1036 ? 22.925 18.638 -19.962 1.00 60.19 1036 LEU A CA 1
ATOM 8160 C C . LEU A 1 1036 ? 21.604 18.310 -20.713 1.00 60.19 1036 LEU A C 1
ATOM 8162 O O . LEU A 1 1036 ? 20.554 18.177 -20.087 1.00 60.19 1036 LEU A O 1
ATOM 8166 N N . SER A 1 1037 ? 21.626 18.181 -22.042 1.00 69.69 1037 SER A N 1
ATOM 8167 C CA . SER A 1 1037 ? 20.487 17.699 -22.836 1.00 69.69 1037 SER A CA 1
ATOM 8168 C C . SER A 1 1037 ? 20.821 16.385 -23.531 1.00 69.69 1037 SER A C 1
ATOM 8170 O O . SER A 1 1037 ? 21.890 16.224 -24.116 1.00 69.69 1037 SER A O 1
ATOM 8172 N N . GLU A 1 1038 ? 19.879 15.445 -23.469 1.00 71.69 1038 GLU A N 1
ATOM 8173 C CA . GLU A 1 1038 ? 19.976 14.134 -24.117 1.00 71.69 1038 GLU A CA 1
ATOM 8174 C C . GLU A 1 1038 ? 18.910 13.936 -25.209 1.00 71.69 1038 GLU A C 1
ATOM 8176 O O . GLU A 1 1038 ? 18.906 12.899 -25.874 1.00 71.69 1038 GLU A O 1
ATOM 8181 N N . SER A 1 1039 ? 17.975 14.888 -25.349 1.00 74.94 1039 SER A N 1
ATOM 8182 C CA . SER A 1 1039 ? 16.753 14.813 -26.174 1.00 74.94 1039 SER A CA 1
ATOM 8183 C C . SER A 1 1039 ? 16.084 13.429 -26.182 1.00 74.94 1039 SER A C 1
ATOM 8185 O O . SER A 1 1039 ? 15.739 12.882 -27.234 1.00 74.94 1039 SER A O 1
ATOM 8187 N N . SER A 1 1040 ? 15.938 12.834 -24.995 1.00 76.12 1040 SER A N 1
ATOM 8188 C CA . SER A 1 1040 ? 15.539 11.435 -24.829 1.00 76.12 1040 SER A CA 1
ATOM 8189 C C . SER A 1 1040 ? 14.540 11.216 -23.695 1.00 76.12 1040 SER A C 1
ATOM 8191 O O . SER A 1 1040 ? 14.516 11.937 -22.693 1.00 76.12 1040 SER A O 1
ATOM 8193 N N . VAL A 1 1041 ? 13.748 10.154 -23.844 1.00 81.38 1041 VAL A N 1
ATOM 8194 C CA . VAL A 1 1041 ? 12.992 9.522 -22.758 1.00 81.38 1041 VAL A CA 1
ATOM 8195 C C . VAL A 1 1041 ? 13.718 8.241 -22.367 1.00 81.38 1041 VAL A C 1
ATOM 8197 O O . VAL A 1 1041 ? 14.024 7.431 -23.232 1.00 81.38 1041 VAL A O 1
ATOM 8200 N N . ILE A 1 1042 ? 14.015 8.050 -21.085 1.00 82.06 1042 ILE A N 1
ATOM 8201 C CA . ILE A 1 1042 ? 14.767 6.887 -20.588 1.00 82.06 1042 ILE A CA 1
ATOM 8202 C C . ILE A 1 1042 ? 13.833 6.053 -19.721 1.00 82.06 1042 ILE A C 1
ATOM 8204 O O . ILE A 1 1042 ? 13.334 6.561 -18.719 1.00 82.06 1042 ILE A O 1
ATOM 8208 N N . VAL A 1 1043 ? 13.604 4.793 -20.089 1.00 86.88 1043 VAL A N 1
ATOM 8209 C CA . VAL A 1 1043 ? 12.779 3.843 -19.327 1.00 86.88 1043 VAL A CA 1
ATOM 8210 C C . VAL A 1 1043 ? 13.701 2.815 -18.686 1.00 86.88 1043 VAL A C 1
ATOM 8212 O O . VAL A 1 1043 ? 14.386 2.088 -19.402 1.00 86.88 1043 VAL A O 1
ATOM 8215 N N . GLY A 1 1044 ? 13.713 2.736 -17.355 1.00 83.88 1044 GLY A N 1
ATOM 8216 C CA . GLY A 1 1044 ? 14.638 1.877 -16.618 1.00 83.88 1044 GLY A CA 1
ATOM 8217 C C . GLY A 1 1044 ? 14.034 1.204 -15.390 1.00 83.88 1044 GLY A C 1
ATOM 8218 O O . GLY A 1 1044 ? 13.121 1.719 -14.739 1.00 83.88 1044 GLY A O 1
ATOM 8219 N N . LEU A 1 1045 ? 14.566 0.024 -15.080 1.00 91.00 1045 LEU A N 1
ATOM 8220 C CA . LEU A 1 1045 ? 14.332 -0.715 -13.845 1.00 91.00 1045 LEU A CA 1
ATOM 8221 C C . LEU A 1 1045 ? 15.555 -0.522 -12.942 1.00 91.00 1045 LEU A C 1
ATOM 8223 O O . LEU A 1 1045 ? 16.690 -0.721 -13.375 1.00 91.00 1045 LEU A O 1
ATOM 8227 N N . GLY A 1 1046 ? 15.333 -0.138 -11.691 1.00 91.38 1046 GLY A N 1
ATOM 8228 C CA . GLY A 1 1046 ? 16.407 0.184 -10.762 1.00 91.38 1046 GLY A CA 1
ATOM 8229 C C . GLY A 1 1046 ? 16.168 -0.293 -9.339 1.00 91.38 1046 GLY A C 1
ATOM 8230 O O . GLY A 1 1046 ? 15.121 -0.841 -8.998 1.00 91.38 1046 GLY A O 1
ATOM 8231 N N . LEU A 1 1047 ? 17.178 -0.070 -8.507 1.00 93.75 1047 LEU A N 1
ATOM 8232 C CA . LEU A 1 1047 ? 17.209 -0.342 -7.074 1.00 93.75 1047 LEU A CA 1
ATOM 8233 C C . LEU A 1 1047 ? 17.777 0.889 -6.366 1.00 93.75 1047 LEU A C 1
ATOM 8235 O O . LEU A 1 1047 ? 18.751 1.479 -6.830 1.00 93.75 1047 LEU A O 1
ATOM 8239 N N . ALA A 1 1048 ? 17.160 1.294 -5.259 1.00 92.50 1048 ALA A N 1
ATOM 8240 C CA . ALA A 1 1048 ? 17.651 2.365 -4.395 1.00 92.50 1048 ALA A CA 1
ATOM 8241 C C . ALA A 1 1048 ? 17.602 1.936 -2.926 1.00 92.50 1048 ALA A C 1
ATOM 8243 O O . ALA A 1 1048 ? 16.687 1.217 -2.525 1.00 92.50 1048 ALA A O 1
ATOM 8244 N N . THR A 1 1049 ? 18.543 2.394 -2.103 1.00 91.00 1049 THR A N 1
ATOM 8245 C CA . THR A 1 1049 ? 18.459 2.210 -0.647 1.00 91.00 1049 THR A CA 1
ATOM 8246 C C . THR A 1 1049 ? 17.316 3.038 -0.055 1.00 91.00 1049 THR A C 1
ATOM 8248 O O . THR A 1 1049 ? 16.878 4.049 -0.614 1.00 91.00 1049 THR A O 1
ATOM 8251 N N . THR A 1 1050 ? 16.831 2.653 1.124 1.00 83.88 1050 THR A N 1
ATOM 8252 C CA . THR A 1 1050 ? 16.124 3.594 1.997 1.00 83.88 1050 THR A CA 1
ATOM 8253 C C . THR A 1 1050 ? 17.045 4.775 2.325 1.00 83.88 1050 THR A C 1
ATOM 8255 O O . THR A 1 1050 ? 18.219 4.534 2.613 1.00 83.88 1050 THR A O 1
ATOM 8258 N N . PRO A 1 1051 ? 16.557 6.032 2.309 1.00 83.19 1051 PRO A N 1
ATOM 8259 C CA . PRO A 1 1051 ? 17.392 7.187 2.626 1.00 83.19 1051 PRO A CA 1
ATOM 8260 C C . PRO A 1 1051 ? 17.965 7.101 4.045 1.00 83.19 1051 PRO A C 1
ATOM 8262 O O . PRO A 1 1051 ? 17.223 7.173 5.024 1.00 83.19 1051 PRO A O 1
ATOM 8265 N N . TRP A 1 1052 ? 19.285 6.976 4.156 1.00 80.19 1052 TRP A N 1
ATOM 8266 C CA . TRP A 1 1052 ? 20.004 6.978 5.426 1.00 80.19 1052 TRP A CA 1
ATOM 8267 C C . TRP A 1 1052 ? 20.590 8.367 5.641 1.00 80.19 1052 TRP A C 1
ATOM 8269 O O . TRP A 1 1052 ? 21.416 8.822 4.854 1.00 80.19 1052 TRP A O 1
ATOM 8279 N N . HIS A 1 1053 ? 20.144 9.086 6.673 1.00 81.38 1053 HIS A N 1
ATOM 8280 C CA . HIS A 1 1053 ? 20.661 10.423 7.001 1.00 81.38 1053 HIS A CA 1
ATOM 8281 C C . HIS A 1 1053 ? 20.583 11.482 5.872 1.00 81.38 1053 HIS A C 1
ATOM 8283 O O . HIS A 1 1053 ? 21.240 12.522 5.971 1.00 81.38 1053 HIS A O 1
ATOM 8289 N N . GLY A 1 1054 ? 19.767 11.248 4.836 1.00 80.25 1054 GLY A N 1
ATOM 8290 C CA . GLY A 1 1054 ? 19.657 12.072 3.622 1.00 80.25 1054 GLY A CA 1
ATOM 8291 C C . GLY A 1 1054 ? 20.428 11.534 2.407 1.00 80.25 1054 GLY A C 1
ATOM 8292 O O . GLY A 1 1054 ? 20.248 12.056 1.312 1.00 80.25 1054 GLY A O 1
ATOM 8293 N N . LEU A 1 1055 ? 21.252 10.495 2.582 1.00 89.19 1055 LEU A N 1
ATOM 8294 C CA . LEU A 1 1055 ? 21.988 9.798 1.526 1.00 89.19 1055 LEU A CA 1
ATOM 8295 C C . LEU A 1 1055 ? 21.166 8.630 0.953 1.00 89.19 1055 LEU A C 1
ATOM 8297 O O . LEU A 1 1055 ? 20.562 7.853 1.695 1.00 89.19 1055 LEU A O 1
ATOM 8301 N N . VAL A 1 1056 ? 21.188 8.480 -0.370 1.00 93.31 1056 VAL A N 1
ATOM 8302 C CA . VAL A 1 1056 ? 20.602 7.368 -1.128 1.00 93.31 1056 VAL A CA 1
ATOM 8303 C C . VAL A 1 1056 ? 21.650 6.827 -2.096 1.00 93.31 1056 VAL A C 1
ATOM 8305 O O . VAL A 1 1056 ? 22.202 7.585 -2.891 1.00 93.31 1056 VAL A O 1
ATOM 8308 N N . VAL A 1 1057 ? 21.879 5.514 -2.071 1.00 94.75 1057 VAL A N 1
ATOM 8309 C CA . VAL A 1 1057 ? 22.607 4.800 -3.130 1.00 94.75 1057 VAL A CA 1
ATOM 8310 C C . VAL A 1 1057 ? 21.577 4.273 -4.122 1.00 94.75 1057 VAL A C 1
ATOM 8312 O O . VAL A 1 1057 ? 20.560 3.718 -3.698 1.00 94.75 1057 VAL A O 1
ATOM 8315 N N . TRP A 1 1058 ? 21.803 4.432 -5.425 1.00 94.94 1058 TRP A N 1
ATOM 8316 C CA . TRP A 1 1058 ? 20.894 3.908 -6.447 1.00 94.94 1058 TRP A CA 1
ATOM 8317 C C . TRP A 1 1058 ? 21.611 3.407 -7.702 1.00 94.94 1058 TRP A C 1
ATOM 8319 O O . TRP A 1 1058 ? 22.692 3.870 -8.051 1.00 94.94 1058 TRP A O 1
ATOM 8329 N N . GLY A 1 1059 ? 20.979 2.465 -8.398 1.00 95.25 1059 GLY A N 1
ATOM 8330 C CA . GLY A 1 1059 ? 21.401 1.942 -9.697 1.00 95.25 1059 GLY A CA 1
ATOM 8331 C C . GLY A 1 1059 ? 20.192 1.646 -10.580 1.00 95.25 1059 GLY A C 1
ATOM 8332 O O . GLY A 1 1059 ? 19.099 1.399 -10.067 1.00 95.25 1059 GLY A O 1
ATOM 8333 N N . GLU A 1 1060 ? 20.367 1.708 -11.896 1.00 94.38 1060 GLU A N 1
ATOM 8334 C CA . GLU A 1 1060 ? 19.298 1.559 -12.882 1.00 94.38 1060 GLU A CA 1
ATOM 8335 C C . GLU A 1 1060 ? 19.825 1.014 -14.216 1.00 94.38 1060 GLU A C 1
ATOM 8337 O O . GLU A 1 1060 ? 20.886 1.421 -14.694 1.00 94.38 1060 GLU A O 1
ATOM 8342 N N . ALA A 1 1061 ? 19.057 0.112 -14.825 1.00 94.00 1061 ALA A N 1
ATOM 8343 C CA . ALA A 1 1061 ? 19.297 -0.439 -16.151 1.00 94.00 1061 ALA A CA 1
ATOM 8344 C C . ALA A 1 1061 ? 18.037 -0.277 -17.012 1.00 94.00 1061 ALA A C 1
ATOM 8346 O O . ALA A 1 1061 ? 16.931 -0.604 -16.575 1.00 94.00 1061 ALA A O 1
ATOM 8347 N N . GLY A 1 1062 ? 18.196 0.220 -18.235 1.00 91.62 1062 GLY A N 1
ATOM 8348 C CA . GLY A 1 1062 ? 17.075 0.572 -19.096 1.00 91.62 1062 GLY A CA 1
ATOM 8349 C C . GLY A 1 1062 ? 17.454 0.819 -20.551 1.00 91.62 1062 GLY A C 1
ATOM 8350 O O . GLY A 1 1062 ? 18.552 0.491 -20.999 1.00 91.62 1062 GLY A O 1
ATOM 8351 N N . GLU A 1 1063 ? 16.525 1.429 -21.279 1.00 86.56 1063 GLU A N 1
ATOM 8352 C CA . GLU A 1 1063 ? 16.717 1.914 -22.644 1.00 86.56 1063 GLU A CA 1
ATOM 8353 C C . GLU A 1 1063 ? 16.423 3.415 -22.715 1.00 86.56 1063 GLU A C 1
ATOM 8355 O O . GLU A 1 1063 ? 15.457 3.915 -22.133 1.00 86.56 1063 GLU A O 1
ATOM 8360 N N . SER A 1 1064 ? 17.256 4.133 -23.463 1.00 83.12 1064 SER A N 1
ATOM 8361 C CA . SER A 1 1064 ? 17.037 5.518 -23.853 1.00 83.12 1064 SER A CA 1
ATOM 8362 C C . SER A 1 1064 ? 16.470 5.584 -25.266 1.00 83.12 1064 SER A C 1
ATOM 8364 O O . SER A 1 1064 ? 17.029 5.007 -26.199 1.00 83.12 1064 SER A O 1
ATOM 8366 N N . PHE A 1 1065 ? 15.364 6.306 -25.406 1.00 82.38 1065 PHE A N 1
ATOM 8367 C CA . PHE A 1 1065 ? 14.621 6.540 -26.635 1.00 82.38 1065 PHE A CA 1
ATOM 8368 C C . PHE A 1 1065 ? 14.803 8.011 -27.015 1.00 82.38 1065 PHE A C 1
ATOM 8370 O O . PHE A 1 1065 ? 14.149 8.890 -26.443 1.00 82.38 1065 PHE A O 1
ATOM 8377 N N . ASN A 1 1066 ? 15.696 8.296 -27.964 1.00 78.81 1066 ASN A N 1
ATOM 8378 C CA . ASN A 1 1066 ? 15.882 9.662 -28.444 1.00 78.81 1066 ASN A CA 1
ATOM 8379 C C . ASN A 1 1066 ? 14.680 10.060 -29.312 1.00 78.81 1066 ASN A C 1
ATOM 8381 O O . ASN A 1 1066 ? 14.373 9.399 -30.305 1.00 78.81 1066 ASN A O 1
ATOM 8385 N N . TYR A 1 1067 ? 13.981 11.130 -28.938 1.00 70.12 1067 TYR A N 1
ATOM 8386 C CA . TYR A 1 1067 ? 12.725 11.517 -29.589 1.00 70.12 1067 TYR A CA 1
ATOM 8387 C C . TYR A 1 1067 ? 12.916 12.438 -30.807 1.00 70.12 1067 TYR A C 1
ATOM 8389 O O . TYR A 1 1067 ? 11.929 12.773 -31.459 1.00 70.12 1067 TYR A O 1
ATOM 8397 N N . LEU A 1 1068 ? 14.158 12.829 -31.125 1.00 67.19 1068 LEU A N 1
ATOM 8398 C CA . LEU A 1 1068 ? 14.513 13.582 -32.335 1.00 67.19 1068 LEU A CA 1
ATOM 8399 C C . LEU A 1 1068 ? 15.066 12.673 -33.443 1.00 67.19 1068 LEU A C 1
ATOM 8401 O O . LEU A 1 1068 ? 14.755 12.875 -34.611 1.00 67.19 1068 LEU A O 1
ATOM 8405 N N . SER A 1 1069 ? 15.872 11.665 -33.089 1.00 63.97 1069 SER A N 1
ATOM 8406 C CA . SER A 1 1069 ? 16.477 10.719 -34.040 1.00 63.97 1069 SER A CA 1
ATOM 8407 C C . SER A 1 1069 ? 15.771 9.361 -34.111 1.00 63.97 1069 SER A C 1
ATOM 8409 O O . SER A 1 1069 ? 16.153 8.522 -34.925 1.00 63.97 1069 SER A O 1
ATOM 8411 N N . HIS A 1 1070 ? 14.789 9.109 -33.239 1.00 68.31 1070 HIS A N 1
ATOM 8412 C CA . HIS A 1 1070 ? 14.088 7.826 -33.057 1.00 68.31 1070 HIS A CA 1
ATOM 8413 C C . HIS A 1 1070 ? 14.983 6.623 -32.690 1.00 68.31 1070 HIS A C 1
ATOM 8415 O O . HIS A 1 1070 ? 14.505 5.487 -32.645 1.00 68.31 1070 HIS A O 1
ATOM 8421 N N . HIS A 1 1071 ? 16.268 6.847 -32.394 1.00 70.62 1071 HIS A N 1
ATOM 8422 C CA . HIS A 1 1071 ? 17.198 5.785 -32.017 1.00 70.62 1071 HIS A CA 1
ATOM 8423 C C . HIS A 1 1071 ? 16.939 5.282 -30.591 1.00 70.62 1071 HIS A C 1
ATOM 8425 O O . HIS A 1 1071 ? 16.556 6.043 -29.697 1.00 70.62 1071 HIS A O 1
ATOM 8431 N N . ARG A 1 1072 ? 17.198 3.986 -30.382 1.00 78.88 1072 ARG A N 1
ATOM 8432 C CA . ARG A 1 1072 ? 17.148 3.313 -29.079 1.00 78.88 1072 ARG A CA 1
ATOM 8433 C C . ARG A 1 1072 ? 18.549 2.861 -28.693 1.00 78.88 1072 ARG A C 1
ATOM 8435 O O . ARG A 1 1072 ? 19.235 2.263 -29.518 1.00 78.88 1072 ARG A O 1
ATOM 8442 N N . LEU A 1 1073 ? 18.967 3.138 -27.462 1.00 80.12 1073 LEU A N 1
ATOM 8443 C CA . LEU A 1 1073 ? 20.281 2.759 -26.936 1.00 80.12 1073 LEU A CA 1
ATOM 8444 C C . LEU A 1 1073 ? 20.151 2.259 -25.488 1.00 80.12 1073 LEU A C 1
ATOM 8446 O O . LEU A 1 1073 ? 19.439 2.900 -24.712 1.00 80.12 1073 LEU A O 1
ATOM 8450 N N . PRO A 1 1074 ? 20.860 1.189 -25.082 1.00 87.00 1074 PRO A N 1
ATOM 8451 C CA . PRO A 1 1074 ? 20.943 0.791 -23.679 1.00 87.00 1074 PRO A CA 1
ATOM 8452 C C . PRO A 1 1074 ? 21.439 1.935 -22.787 1.00 87.00 1074 PRO A C 1
ATOM 8454 O O . PRO A 1 1074 ? 22.352 2.680 -23.152 1.00 87.00 1074 PRO A O 1
ATOM 8457 N N . ASP A 1 1075 ? 20.834 2.071 -21.611 1.00 88.00 1075 ASP A N 1
ATOM 8458 C CA . ASP A 1 1075 ? 21.099 3.136 -20.650 1.00 88.00 1075 ASP A CA 1
ATOM 8459 C C . ASP A 1 1075 ? 21.268 2.537 -19.248 1.00 88.00 1075 ASP A C 1
ATOM 8461 O O . ASP A 1 1075 ? 20.317 2.066 -18.627 1.00 88.00 1075 ASP A O 1
ATOM 8465 N N . TYR A 1 1076 ? 22.509 2.527 -18.768 1.00 93.19 1076 TYR A N 1
ATOM 8466 C CA . TYR A 1 1076 ? 22.863 2.131 -17.405 1.00 93.19 1076 TYR A CA 1
ATOM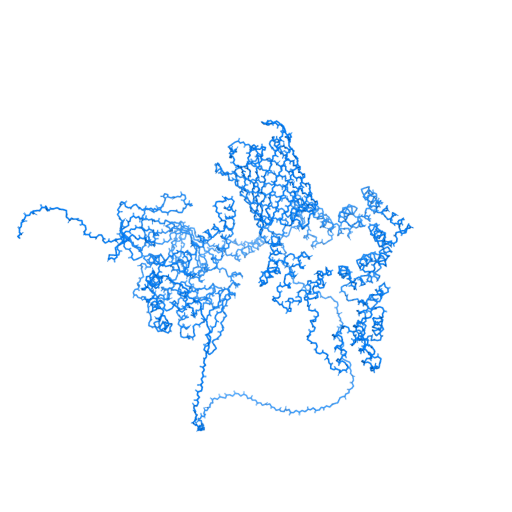 8467 C C . TYR A 1 1076 ? 23.342 3.356 -16.627 1.00 93.19 1076 TYR A C 1
ATOM 8469 O O . TYR A 1 1076 ? 24.241 4.073 -17.092 1.00 93.19 1076 TYR A O 1
ATOM 8477 N N . ARG A 1 1077 ? 22.771 3.573 -15.440 1.00 93.00 1077 ARG A N 1
ATOM 8478 C CA . ARG A 1 1077 ? 23.131 4.662 -14.520 1.00 93.00 1077 ARG A CA 1
ATOM 8479 C C . ARG A 1 1077 ? 23.243 4.145 -13.095 1.00 93.00 1077 ARG A C 1
ATOM 8481 O O . ARG A 1 1077 ? 22.627 3.148 -12.729 1.00 93.00 1077 ARG A O 1
ATOM 8488 N N . GLY A 1 1078 ? 23.994 4.853 -12.270 1.00 94.06 1078 GLY A N 1
ATOM 8489 C CA . GLY A 1 1078 ? 24.031 4.607 -10.833 1.00 94.06 1078 GLY A CA 1
ATOM 8490 C C . GLY A 1 1078 ? 24.767 5.719 -10.114 1.00 94.06 1078 GLY A C 1
ATOM 8491 O O . GLY A 1 1078 ? 25.536 6.449 -10.737 1.00 94.06 1078 GLY A O 1
ATOM 8492 N N . GLY A 1 1079 ? 24.512 5.883 -8.822 1.00 94.19 1079 GLY A N 1
ATOM 8493 C CA . GLY A 1 1079 ? 25.038 7.027 -8.107 1.00 94.19 1079 GLY A CA 1
ATOM 8494 C C . GLY A 1 1079 ? 24.734 7.099 -6.620 1.00 94.19 1079 GLY A C 1
ATOM 8495 O O . GLY A 1 1079 ? 24.055 6.250 -6.033 1.00 94.19 1079 GLY A O 1
ATOM 8496 N N . LEU A 1 1080 ? 25.267 8.167 -6.036 1.00 95.19 1080 LEU A N 1
ATOM 8497 C CA . LEU A 1 1080 ? 25.070 8.594 -4.659 1.00 95.19 1080 LEU A CA 1
ATOM 8498 C C . LEU A 1 1080 ? 24.360 9.947 -4.682 1.00 95.19 1080 LEU A C 1
ATOM 8500 O O . LEU A 1 1080 ? 24.887 10.899 -5.251 1.00 95.19 1080 LEU A O 1
ATOM 8504 N N . SER A 1 1081 ? 23.195 10.031 -4.045 1.00 94.00 1081 SER A N 1
ATOM 8505 C CA . SER A 1 1081 ? 22.399 11.257 -3.935 1.00 94.00 1081 SER A CA 1
ATOM 8506 C C . SER A 1 1081 ? 22.254 11.644 -2.466 1.00 94.00 1081 SER A C 1
ATOM 8508 O O . SER A 1 1081 ? 21.661 10.899 -1.685 1.00 94.00 1081 SER A O 1
ATOM 8510 N N . LEU A 1 1082 ? 22.786 12.800 -2.077 1.00 93.44 1082 LEU A N 1
ATOM 8511 C CA . LEU A 1 1082 ? 22.680 13.384 -0.741 1.00 93.44 1082 LEU A CA 1
ATOM 8512 C C . LEU A 1 1082 ? 21.775 14.617 -0.791 1.00 93.44 1082 LEU A C 1
ATOM 8514 O O . LEU A 1 1082 ? 22.095 15.594 -1.462 1.00 93.44 1082 LEU A O 1
ATOM 8518 N N . ALA A 1 1083 ? 20.689 14.607 -0.022 1.00 91.25 1083 ALA A N 1
ATOM 8519 C CA . ALA A 1 1083 ? 19.829 15.769 0.176 1.00 91.25 1083 ALA A CA 1
ATOM 8520 C C . ALA A 1 1083 ? 19.628 16.040 1.673 1.00 91.25 1083 ALA A C 1
ATOM 8522 O O . ALA A 1 1083 ? 19.176 15.170 2.423 1.00 91.25 1083 ALA A O 1
ATOM 8523 N N . ARG A 1 1084 ? 19.942 17.261 2.116 1.00 90.81 1084 ARG A N 1
ATOM 8524 C CA . ARG A 1 1084 ? 19.704 17.738 3.486 1.00 90.81 1084 ARG A CA 1
ATOM 8525 C C . ARG A 1 1084 ? 19.191 19.172 3.482 1.00 90.81 1084 ARG A C 1
ATOM 8527 O O . ARG A 1 1084 ? 19.613 19.994 2.677 1.00 90.81 1084 ARG A O 1
ATOM 8534 N N . GLY A 1 1085 ? 18.323 19.484 4.437 1.00 89.50 1085 GLY A N 1
ATOM 8535 C CA . GLY A 1 1085 ? 17.878 20.844 4.717 1.00 89.50 1085 GLY A CA 1
ATOM 8536 C C . GLY A 1 1085 ? 17.667 21.045 6.212 1.00 89.50 1085 GLY A C 1
ATOM 8537 O O . GLY A 1 1085 ? 17.366 20.092 6.929 1.00 89.50 1085 GLY A O 1
ATOM 8538 N N . THR A 1 1086 ? 17.844 22.275 6.682 1.00 88.31 1086 THR A N 1
ATOM 8539 C CA . THR A 1 1086 ? 17.619 22.672 8.076 1.00 88.31 1086 THR A CA 1
ATOM 8540 C C . THR A 1 1086 ? 17.003 24.068 8.153 1.00 88.31 1086 THR A C 1
ATOM 8542 O O . THR A 1 1086 ? 17.122 24.871 7.223 1.00 88.31 1086 THR A O 1
ATOM 8545 N N . GLY A 1 1087 ? 16.326 24.352 9.264 1.00 90.69 1087 GLY A N 1
ATOM 8546 C CA . GLY A 1 1087 ? 15.580 25.587 9.472 1.00 90.69 1087 GLY A CA 1
ATOM 8547 C C . GLY A 1 1087 ? 14.281 25.662 8.662 1.00 90.69 1087 GLY A C 1
ATOM 8548 O O . GLY A 1 1087 ? 13.632 24.661 8.351 1.00 90.69 1087 GLY A O 1
ATOM 8549 N N . HIS A 1 1088 ? 13.871 26.885 8.351 1.00 90.56 1088 HIS A N 1
ATOM 8550 C CA . HIS A 1 1088 ? 12.540 27.206 7.854 1.00 90.56 1088 HIS A CA 1
ATOM 8551 C C . HIS A 1 1088 ? 12.473 27.017 6.337 1.00 90.56 1088 HIS A C 1
ATOM 8553 O O . HIS A 1 1088 ? 12.720 27.951 5.581 1.00 90.56 1088 HIS A O 1
ATOM 8559 N N . SER A 1 1089 ? 12.135 25.812 5.874 1.00 88.00 1089 SER A N 1
ATOM 8560 C CA . SER A 1 1089 ? 11.911 25.541 4.443 1.00 88.00 1089 SER A CA 1
ATOM 8561 C C . SER A 1 1089 ? 10.835 26.454 3.817 1.00 88.00 1089 SER A C 1
ATOM 8563 O O . SER A 1 1089 ? 10.060 27.102 4.521 1.00 88.00 1089 SER A O 1
ATOM 8565 N N . LEU A 1 1090 ? 10.734 26.469 2.480 1.00 87.62 1090 LEU A N 1
ATOM 8566 C CA . LEU A 1 1090 ? 9.832 27.362 1.730 1.00 87.62 1090 LEU A CA 1
ATOM 8567 C C . LEU A 1 1090 ? 8.350 27.279 2.160 1.00 87.62 1090 LEU A C 1
ATOM 8569 O O . LEU A 1 1090 ? 7.589 28.212 1.923 1.00 87.62 1090 LEU A O 1
ATOM 8573 N N . ARG A 1 1091 ? 7.927 26.173 2.784 1.00 81.06 1091 ARG A N 1
ATOM 8574 C CA . ARG A 1 1091 ? 6.556 25.956 3.280 1.00 81.06 1091 ARG A CA 1
ATOM 8575 C C . ARG A 1 1091 ? 6.478 25.785 4.804 1.00 81.06 1091 ARG A C 1
ATOM 8577 O O . ARG A 1 1091 ? 5.506 25.229 5.302 1.00 81.06 1091 ARG A O 1
ATOM 8584 N N . ALA A 1 1092 ? 7.472 26.281 5.545 1.00 80.94 1092 ALA A N 1
ATOM 8585 C CA . ALA A 1 1092 ? 7.435 26.334 7.005 1.00 80.94 1092 ALA A CA 1
ATOM 8586 C C . ALA A 1 1092 ? 6.219 27.125 7.528 1.00 80.94 1092 ALA A C 1
ATOM 8588 O O . ALA A 1 1092 ? 5.721 28.045 6.872 1.00 80.94 1092 ALA A O 1
ATOM 8589 N N . GLU A 1 1093 ? 5.768 26.788 8.739 1.00 79.38 1093 GLU A N 1
ATOM 8590 C CA . GLU A 1 1093 ? 4.666 27.448 9.463 1.00 79.38 1093 GLU A CA 1
ATOM 8591 C C . GLU A 1 1093 ? 4.972 28.916 9.814 1.00 79.38 1093 GLU A C 1
ATOM 8593 O O . GLU A 1 1093 ? 4.068 29.757 9.835 1.00 79.38 1093 GLU A O 1
ATOM 8598 N N . THR A 1 1094 ? 6.251 29.245 10.003 1.00 83.69 1094 THR A N 1
ATOM 8599 C CA . THR A 1 1094 ? 6.765 30.551 10.443 1.00 83.69 1094 THR A CA 1
ATOM 8600 C C . THR A 1 1094 ? 7.941 31.029 9.570 1.00 83.69 1094 THR A C 1
ATOM 8602 O O . THR A 1 1094 ? 8.674 30.191 9.036 1.00 83.69 1094 THR A O 1
ATOM 8605 N N . PRO A 1 1095 ? 8.152 32.354 9.420 1.00 90.75 1095 PRO A N 1
ATOM 8606 C CA . PRO A 1 1095 ? 9.378 32.930 8.850 1.00 90.75 1095 PRO A CA 1
ATOM 8607 C C . PRO A 1 1095 ? 10.642 32.520 9.622 1.00 90.75 1095 PRO A C 1
ATOM 8609 O O . PRO A 1 1095 ? 10.559 32.235 10.816 1.00 90.75 1095 PRO A O 1
ATOM 8612 N N . GLY A 1 1096 ? 11.808 32.531 8.969 1.00 94.06 1096 GLY A N 1
ATOM 8613 C CA . GLY A 1 1096 ? 13.085 32.207 9.617 1.00 94.06 1096 GLY A CA 1
ATOM 8614 C C . GLY A 1 1096 ? 14.216 31.824 8.657 1.00 94.06 1096 GLY A C 1
ATOM 8615 O O . GLY A 1 1096 ? 14.024 31.744 7.445 1.00 94.06 1096 GLY A O 1
ATOM 8616 N N . TRP A 1 1097 ? 15.409 31.582 9.206 1.00 96.69 1097 TRP A N 1
ATOM 8617 C CA . TRP A 1 1097 ? 16.597 31.163 8.448 1.00 96.69 1097 TRP A CA 1
ATOM 8618 C C . TRP A 1 1097 ? 16.492 29.718 7.948 1.00 96.69 1097 TRP A C 1
ATOM 8620 O O . TRP A 1 1097 ? 15.869 28.877 8.597 1.00 96.69 1097 TRP A O 1
ATOM 8630 N N . PHE A 1 1098 ? 17.145 29.414 6.824 1.00 96.06 1098 PHE A N 1
ATOM 8631 C CA . PHE A 1 1098 ? 17.272 28.060 6.289 1.00 96.06 1098 PHE A CA 1
ATOM 8632 C C . PHE A 1 1098 ? 18.627 27.819 5.613 1.00 96.06 1098 PHE A C 1
ATOM 8634 O O . PHE A 1 1098 ? 19.267 28.744 5.108 1.00 96.06 1098 PHE A O 1
ATOM 8641 N N . ALA A 1 1099 ? 19.011 26.546 5.542 1.00 95.00 1099 ALA A N 1
ATOM 8642 C CA . ALA A 1 1099 ? 20.045 26.057 4.639 1.00 95.00 1099 ALA A CA 1
ATOM 8643 C C . ALA A 1 1099 ? 19.549 24.782 3.943 1.00 95.00 1099 ALA A C 1
ATOM 8645 O O . ALA A 1 1099 ? 18.949 23.929 4.601 1.00 95.00 1099 ALA A O 1
ATOM 8646 N N . ASP A 1 1100 ? 19.806 24.631 2.642 1.00 93.81 1100 ASP A N 1
ATOM 8647 C CA . ASP A 1 1100 ? 19.680 23.347 1.940 1.00 93.81 1100 ASP A CA 1
ATOM 8648 C C . ASP A 1 1100 ? 20.944 22.997 1.150 1.00 93.81 1100 ASP A C 1
ATOM 8650 O O . ASP A 1 1100 ? 21.671 23.871 0.681 1.00 93.81 1100 ASP A O 1
ATOM 8654 N N . ILE A 1 1101 ? 21.234 21.699 1.067 1.00 93.25 1101 ILE A N 1
ATOM 8655 C CA . ILE A 1 1101 ? 22.318 21.136 0.269 1.00 93.25 1101 ILE A CA 1
ATOM 8656 C C . ILE A 1 1101 ? 21.816 19.891 -0.465 1.00 93.25 1101 ILE A C 1
ATOM 8658 O O . ILE A 1 1101 ? 21.237 18.980 0.134 1.00 93.25 1101 ILE A O 1
ATOM 8662 N N . ALA A 1 1102 ? 22.057 19.870 -1.770 1.00 93.69 1102 ALA A N 1
ATOM 8663 C CA . ALA A 1 1102 ? 21.881 18.726 -2.648 1.00 93.69 1102 ALA A CA 1
ATOM 8664 C C . ALA A 1 1102 ? 23.242 18.358 -3.252 1.00 93.69 1102 ALA A C 1
ATOM 8666 O O . ALA A 1 1102 ? 24.072 19.230 -3.528 1.00 93.69 1102 ALA A O 1
ATOM 8667 N N . SER A 1 1103 ? 23.523 17.071 -3.417 1.00 94.75 1103 SER A N 1
ATOM 8668 C CA . SER A 1 1103 ? 24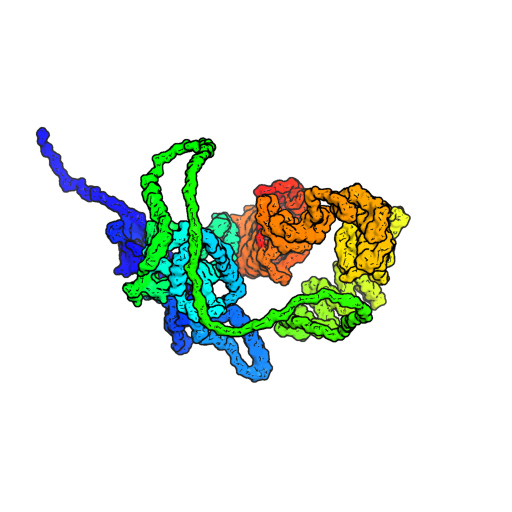.727 16.590 -4.098 1.00 94.75 1103 SER A CA 1
ATOM 8669 C C . SER A 1 1103 ? 24.475 15.234 -4.736 1.00 94.75 1103 SER A C 1
ATOM 8671 O O . SER A 1 1103 ? 23.967 14.333 -4.076 1.00 94.75 1103 SER A O 1
ATOM 8673 N N . ASP A 1 1104 ? 24.876 15.086 -5.990 1.00 93.12 1104 ASP A N 1
ATOM 8674 C CA . ASP A 1 1104 ? 24.678 13.890 -6.796 1.00 93.12 1104 ASP A CA 1
ATOM 8675 C C . ASP A 1 1104 ? 26.003 13.501 -7.462 1.00 93.12 1104 ASP A C 1
ATOM 8677 O O . ASP A 1 1104 ? 26.608 14.305 -8.167 1.00 93.12 1104 ASP A O 1
ATOM 8681 N N . ALA A 1 1105 ? 26.452 12.266 -7.253 1.00 94.56 1105 ALA A N 1
ATOM 8682 C CA . ALA A 1 1105 ? 27.551 11.650 -7.995 1.00 94.56 1105 ALA A CA 1
ATOM 8683 C C . ALA A 1 1105 ? 26.965 10.529 -8.859 1.00 94.56 1105 ALA A C 1
ATOM 8685 O O . ALA A 1 1105 ? 26.462 9.552 -8.304 1.00 94.56 1105 ALA A O 1
ATOM 8686 N N . VAL A 1 1106 ? 26.973 10.673 -10.187 1.00 93.00 1106 VAL A N 1
ATOM 8687 C CA . VAL A 1 1106 ? 26.197 9.832 -11.114 1.00 93.00 1106 VAL A CA 1
ATOM 8688 C C . VAL A 1 1106 ? 27.053 9.337 -12.277 1.00 93.00 1106 VAL A C 1
ATOM 8690 O O . VAL A 1 1106 ? 27.474 10.107 -13.136 1.00 93.00 1106 VAL A O 1
ATOM 8693 N N . PHE A 1 1107 ? 27.235 8.022 -12.347 1.00 94.31 1107 PHE A N 1
ATOM 8694 C CA . PHE A 1 1107 ? 27.753 7.322 -13.519 1.00 94.31 1107 PHE A CA 1
ATOM 8695 C C . PHE A 1 1107 ? 26.701 7.280 -14.637 1.00 94.31 1107 PHE A C 1
ATOM 8697 O O . PHE A 1 1107 ? 25.547 6.910 -14.390 1.00 94.31 1107 PHE A O 1
ATOM 8704 N N . VAL A 1 1108 ? 27.102 7.592 -15.875 1.00 90.00 1108 VAL A N 1
ATOM 8705 C CA . VAL A 1 1108 ? 26.243 7.519 -17.068 1.00 90.00 1108 VAL A CA 1
ATOM 8706 C C . VAL A 1 1108 ? 26.965 6.782 -18.198 1.00 90.00 1108 VAL A C 1
ATOM 8708 O O . VAL A 1 1108 ? 27.747 7.352 -18.957 1.00 90.00 1108 VAL A O 1
ATOM 8711 N N . SER A 1 1109 ? 26.637 5.500 -18.373 1.00 89.06 1109 SER A N 1
ATOM 8712 C CA . SER A 1 1109 ? 27.249 4.621 -19.389 1.00 89.06 1109 SER A CA 1
ATOM 8713 C C . SER A 1 1109 ? 27.288 5.201 -20.811 1.00 89.06 1109 SER A C 1
ATOM 8715 O O . SER A 1 1109 ? 28.293 5.038 -21.502 1.00 89.06 1109 SER A O 1
ATOM 8717 N N . ARG A 1 1110 ? 26.231 5.905 -21.249 1.00 85.44 1110 ARG A N 1
ATOM 8718 C CA . ARG A 1 1110 ? 26.157 6.516 -22.590 1.00 85.44 1110 ARG A CA 1
ATOM 8719 C C . ARG A 1 1110 ? 27.029 7.760 -22.777 1.00 85.44 1110 ARG A C 1
ATOM 8721 O O . ARG A 1 1110 ? 27.330 8.095 -23.917 1.00 85.44 1110 ARG A O 1
ATOM 8728 N N . PHE A 1 1111 ? 27.454 8.436 -21.711 1.00 80.56 1111 PHE A N 1
ATOM 8729 C CA . PHE A 1 1111 ? 28.345 9.600 -21.800 1.00 80.56 1111 PHE A CA 1
ATOM 8730 C C . PHE A 1 1111 ? 29.808 9.134 -21.813 1.00 80.56 1111 PHE A C 1
ATOM 8732 O O . PHE A 1 1111 ? 30.593 9.501 -20.956 1.00 80.56 1111 PHE A O 1
ATOM 8739 N N . ASN A 1 1112 ? 30.174 8.236 -22.734 1.00 83.19 1112 ASN A N 1
ATOM 8740 C CA . ASN A 1 1112 ? 31.493 7.582 -22.751 1.00 83.19 1112 ASN A CA 1
ATOM 8741 C C . ASN A 1 1112 ? 31.894 6.913 -21.408 1.00 83.19 1112 ASN A C 1
ATOM 8743 O O . ASN A 1 1112 ? 33.078 6.792 -21.111 1.00 83.19 1112 ASN A O 1
ATOM 8747 N N . LYS A 1 1113 ? 30.915 6.446 -20.613 1.00 87.75 1113 LYS A N 1
ATOM 8748 C CA . LYS A 1 1113 ? 31.093 5.894 -19.249 1.00 87.75 1113 LYS A CA 1
ATOM 8749 C C . LYS A 1 1113 ? 31.577 6.903 -18.187 1.00 87.75 1113 LYS A C 1
ATOM 8751 O O . LYS A 1 1113 ? 32.150 6.491 -17.183 1.00 87.75 1113 LYS A O 1
ATOM 8756 N N . ASP A 1 1114 ? 31.318 8.189 -18.397 1.00 88.19 1114 ASP A N 1
ATOM 8757 C CA . ASP A 1 1114 ? 31.637 9.286 -17.477 1.00 88.19 1114 ASP A CA 1
ATOM 8758 C C . ASP A 1 1114 ? 30.914 9.204 -16.113 1.00 88.19 1114 ASP A C 1
ATOM 8760 O O . ASP A 1 1114 ? 29.873 8.548 -15.961 1.00 88.19 1114 ASP A O 1
ATOM 8764 N N . VAL A 1 1115 ? 31.471 9.912 -15.125 1.00 92.50 1115 VAL A N 1
ATOM 8765 C CA . VAL A 1 1115 ? 30.931 10.091 -13.773 1.00 92.50 1115 VAL A CA 1
ATOM 8766 C C . VAL A 1 1115 ? 30.800 11.585 -13.483 1.00 92.50 1115 VAL A C 1
ATOM 8768 O O . VAL A 1 1115 ? 31.782 12.272 -13.212 1.00 92.50 1115 VAL A O 1
ATOM 8771 N N . LEU A 1 1116 ? 29.562 12.075 -13.489 1.00 91.25 1116 LEU A N 1
ATOM 8772 C CA . LEU A 1 1116 ? 29.231 13.468 -13.206 1.00 91.25 1116 LEU A CA 1
ATOM 8773 C C . LEU A 1 1116 ? 29.090 13.682 -11.696 1.00 91.25 1116 LEU A C 1
ATOM 8775 O O . LEU A 1 1116 ? 28.303 12.991 -11.046 1.00 91.25 1116 LEU A O 1
ATOM 8779 N N . PHE A 1 1117 ? 29.784 14.673 -11.142 1.00 94.31 1117 PHE A N 1
ATOM 8780 C CA . PHE A 1 1117 ? 29.545 15.174 -9.789 1.00 94.31 1117 PHE A CA 1
ATOM 8781 C C . PHE A 1 1117 ? 28.874 16.547 -9.846 1.00 94.31 1117 PHE A C 1
ATOM 8783 O O . PHE A 1 1117 ? 29.391 17.482 -10.458 1.00 94.31 1117 PHE A O 1
ATOM 8790 N N . TYR A 1 1118 ? 27.743 16.680 -9.162 1.00 92.31 1118 TYR A N 1
ATOM 8791 C CA . TYR A 1 1118 ? 26.998 17.920 -9.003 1.00 92.31 1118 TYR A CA 1
ATOM 8792 C C . TYR A 1 1118 ? 26.787 18.221 -7.519 1.00 92.31 1118 TYR A C 1
ATOM 8794 O O . TYR A 1 1118 ? 26.392 17.353 -6.745 1.00 92.31 1118 TYR A O 1
ATOM 8802 N N . ASN A 1 1119 ? 27.011 19.467 -7.117 1.00 95.81 1119 ASN A N 1
ATOM 8803 C CA . ASN A 1 1119 ? 26.734 19.979 -5.781 1.00 95.81 1119 ASN A CA 1
ATOM 8804 C C . ASN A 1 1119 ? 26.005 21.323 -5.884 1.00 95.81 1119 ASN A C 1
ATOM 8806 O O . ASN A 1 1119 ? 26.323 22.155 -6.735 1.00 95.81 1119 ASN A O 1
ATOM 8810 N N . GLN A 1 1120 ? 25.043 21.529 -4.989 1.00 94.44 1120 GLN A N 1
ATOM 8811 C CA . GLN A 1 1120 ? 24.268 22.754 -4.856 1.00 94.44 1120 GLN A CA 1
ATOM 8812 C C . GLN A 1 1120 ? 24.010 23.033 -3.375 1.00 94.44 1120 GLN A C 1
ATOM 8814 O O . GLN A 1 1120 ? 23.315 22.266 -2.711 1.00 94.44 1120 GLN A O 1
ATOM 8819 N N . GLY A 1 1121 ? 24.536 24.146 -2.870 1.00 96.19 1121 GLY A N 1
ATOM 8820 C CA . GLY A 1 1121 ? 24.252 24.676 -1.538 1.00 96.19 1121 GLY A CA 1
ATOM 8821 C C . GLY A 1 1121 ? 23.480 25.995 -1.609 1.00 96.19 1121 GLY A C 1
ATOM 8822 O O . GLY A 1 1121 ? 23.807 26.876 -2.407 1.00 96.19 1121 GLY A O 1
ATOM 8823 N N . ARG A 1 1122 ? 22.473 26.154 -0.745 1.00 96.50 1122 ARG A N 1
ATOM 8824 C CA . ARG A 1 1122 ? 21.736 27.405 -0.524 1.00 96.50 1122 ARG A CA 1
ATOM 8825 C C . ARG A 1 1122 ? 21.705 27.765 0.955 1.00 96.50 1122 ARG A C 1
ATOM 8827 O O . ARG A 1 1122 ? 21.467 26.906 1.802 1.00 96.50 1122 ARG A O 1
ATOM 8834 N N . PHE A 1 1123 ? 21.847 29.051 1.253 1.00 97.00 1123 PHE A N 1
ATOM 8835 C CA . PHE A 1 1123 ? 21.648 29.612 2.592 1.00 97.00 1123 PHE A CA 1
ATOM 8836 C C . PHE A 1 1123 ? 20.863 30.920 2.496 1.00 97.00 1123 PHE A C 1
ATOM 8838 O O . PHE A 1 1123 ? 21.166 31.759 1.645 1.00 97.00 1123 PHE A O 1
ATOM 8845 N N . GLY A 1 1124 ? 19.850 31.108 3.342 1.00 96.81 1124 GLY A N 1
ATOM 8846 C CA . GLY A 1 1124 ? 18.961 32.259 3.214 1.00 96.81 1124 GLY A CA 1
ATOM 8847 C C . GLY A 1 1124 ? 17.860 32.358 4.263 1.00 96.81 1124 GLY A C 1
ATOM 8848 O O . GLY A 1 1124 ? 17.895 31.702 5.302 1.00 96.81 1124 GLY A O 1
ATOM 8849 N N . TYR A 1 1125 ? 16.863 33.191 3.970 1.00 96.81 1125 TYR A N 1
ATOM 8850 C CA . TYR A 1 1125 ? 15.761 33.515 4.875 1.00 96.81 1125 TYR A CA 1
ATOM 8851 C C . TYR A 1 1125 ? 14.393 33.372 4.193 1.00 96.81 1125 TYR A C 1
ATOM 8853 O O . TYR A 1 1125 ? 14.219 33.749 3.031 1.00 96.81 1125 TYR A O 1
ATOM 8861 N N . THR A 1 1126 ? 13.420 32.849 4.939 1.00 96.31 1126 THR A N 1
ATOM 8862 C CA . THR A 1 1126 ? 12.019 32.647 4.546 1.00 96.31 1126 THR A CA 1
ATOM 8863 C C . THR A 1 1126 ? 11.140 33.744 5.124 1.00 96.31 1126 THR A C 1
ATOM 8865 O O . THR A 1 1126 ? 11.087 33.912 6.339 1.00 96.31 1126 THR A O 1
ATOM 8868 N N . ALA A 1 1127 ? 10.411 34.448 4.263 1.00 93.12 1127 ALA A N 1
ATOM 8869 C CA . ALA A 1 1127 ? 9.536 35.570 4.585 1.00 93.12 1127 ALA A CA 1
ATOM 8870 C C . ALA A 1 1127 ? 8.163 35.447 3.885 1.00 93.12 1127 ALA A C 1
ATOM 8872 O O . ALA A 1 1127 ? 7.893 34.488 3.157 1.00 93.12 1127 ALA A O 1
ATOM 8873 N N . GLY A 1 1128 ? 7.293 36.438 4.107 1.00 88.44 1128 GLY A N 1
ATOM 8874 C CA . GLY A 1 1128 ? 5.917 36.467 3.593 1.00 88.44 1128 GLY A CA 1
ATOM 8875 C C . GLY A 1 1128 ? 4.927 35.644 4.438 1.00 88.44 1128 GLY A C 1
ATOM 8876 O O . GLY A 1 1128 ? 5.357 34.864 5.294 1.00 88.44 1128 GLY A O 1
ATOM 8877 N N . PRO A 1 1129 ? 3.605 35.834 4.263 1.00 85.12 1129 PRO A N 1
ATOM 8878 C CA . PRO A 1 1129 ? 2.557 35.124 5.008 1.00 85.12 1129 PRO A CA 1
ATOM 8879 C C . PRO A 1 1129 ? 2.345 33.681 4.488 1.00 85.12 1129 PRO A C 1
ATOM 8881 O O . PRO A 1 1129 ? 3.078 33.224 3.612 1.00 85.12 1129 PRO A O 1
ATOM 8884 N N . LYS A 1 1130 ? 1.375 32.917 5.021 1.00 77.75 1130 LYS A N 1
ATOM 8885 C CA . LYS A 1 1130 ? 1.144 31.518 4.577 1.00 77.75 1130 LYS A CA 1
ATOM 8886 C C . LYS A 1 1130 ? 0.607 31.437 3.138 1.00 77.75 1130 LYS A C 1
ATOM 8888 O O . LYS A 1 1130 ? 0.817 30.439 2.454 1.00 77.75 1130 LYS A O 1
ATOM 8893 N N . GLU A 1 1131 ? -0.039 32.500 2.674 1.00 86.12 1131 GLU A N 1
ATOM 8894 C CA . GLU A 1 1131 ? -0.668 32.642 1.359 1.00 86.12 1131 GLU A CA 1
ATOM 8895 C C . GLU A 1 1131 ? 0.355 32.924 0.248 1.00 86.12 1131 GLU A C 1
ATOM 8897 O O . GLU A 1 1131 ? 0.101 32.604 -0.914 1.00 86.12 1131 GLU A O 1
ATOM 8902 N N . LEU A 1 1132 ? 1.515 33.492 0.600 1.00 90.44 1132 LEU A N 1
ATOM 8903 C CA . LEU A 1 1132 ? 2.635 33.767 -0.298 1.00 90.44 1132 LEU A CA 1
ATOM 8904 C C . LEU A 1 1132 ? 3.951 33.698 0.489 1.00 90.44 1132 LEU A C 1
ATOM 8906 O O . LEU A 1 1132 ? 4.340 34.654 1.160 1.00 90.44 1132 LEU A O 1
ATOM 8910 N N . ARG A 1 1133 ? 4.650 32.567 0.376 1.00 92.00 1133 ARG A N 1
ATOM 8911 C CA . ARG A 1 1133 ? 5.976 32.366 0.965 1.00 92.00 1133 ARG A CA 1
ATOM 8912 C C . ARG A 1 1133 ? 7.065 32.706 -0.039 1.00 92.00 1133 ARG A C 1
ATOM 8914 O O . ARG A 1 1133 ? 7.035 32.257 -1.187 1.00 92.00 1133 ARG A O 1
ATOM 8921 N N . LEU A 1 1134 ? 8.050 33.454 0.438 1.00 95.12 1134 LEU A N 1
ATOM 8922 C CA . LEU A 1 1134 ? 9.207 33.921 -0.310 1.00 95.12 1134 LEU A CA 1
ATOM 8923 C C . LEU A 1 1134 ? 10.482 33.462 0.398 1.00 95.12 1134 LEU A C 1
ATOM 8925 O O . LEU A 1 1134 ? 10.586 33.589 1.614 1.00 95.12 1134 LEU A O 1
ATOM 8929 N N . GLN A 1 1135 ? 11.465 32.974 -0.347 1.00 96.25 1135 GLN A N 1
ATOM 8930 C CA . GLN A 1 1135 ? 12.814 32.732 0.156 1.00 96.25 1135 GLN A CA 1
ATOM 8931 C C . GLN A 1 1135 ? 13.827 33.530 -0.650 1.00 96.25 1135 GLN A C 1
ATOM 8933 O O . GLN A 1 1135 ? 13.827 33.456 -1.876 1.00 96.25 1135 GLN A O 1
ATOM 8938 N N . LEU A 1 1136 ? 14.700 34.245 0.057 1.00 96.94 1136 LEU A N 1
ATOM 8939 C CA . LEU A 1 1136 ? 15.857 34.964 -0.479 1.00 96.94 1136 LEU A CA 1
ATOM 8940 C C . LEU A 1 1136 ? 17.117 34.242 0.001 1.00 96.94 1136 LEU A C 1
ATOM 8942 O O . LEU A 1 1136 ? 17.234 33.979 1.199 1.00 96.94 1136 LEU A O 1
ATOM 8946 N N . TYR A 1 1137 ? 18.031 33.894 -0.904 1.00 97.50 1137 TYR A N 1
ATOM 8947 C CA . TYR A 1 1137 ? 19.196 33.070 -0.576 1.00 97.50 1137 TYR A CA 1
ATOM 8948 C C . TYR A 1 1137 ? 20.442 33.414 -1.394 1.00 97.50 1137 TYR A C 1
ATOM 8950 O O . TYR A 1 1137 ? 20.359 33.851 -2.540 1.00 97.50 1137 TYR A O 1
ATOM 8958 N N . GLY A 1 1138 ? 21.611 33.157 -0.809 1.00 97.44 1138 GLY A N 1
ATOM 8959 C CA . GLY A 1 1138 ? 22.834 32.920 -1.568 1.00 97.44 1138 GLY A CA 1
ATOM 8960 C C . GLY A 1 1138 ? 22.851 31.478 -2.074 1.00 97.44 1138 GLY A C 1
ATOM 8961 O O . GLY A 1 1138 ? 22.427 30.568 -1.358 1.00 97.44 1138 GLY A O 1
ATOM 8962 N N . ALA A 1 1139 ? 23.324 31.275 -3.300 1.00 95.94 1139 ALA A N 1
ATOM 8963 C CA . ALA A 1 1139 ? 23.524 29.963 -3.908 1.00 95.94 1139 ALA A CA 1
ATOM 8964 C C . ALA A 1 1139 ? 24.994 29.774 -4.298 1.00 95.94 1139 ALA A C 1
ATOM 8966 O O . ALA A 1 1139 ? 25.632 30.709 -4.788 1.00 95.94 1139 ALA A O 1
ATOM 8967 N N . ALA A 1 1140 ? 25.502 28.557 -4.122 1.00 95.94 1140 ALA A N 1
ATOM 8968 C CA . ALA A 1 1140 ? 26.795 28.110 -4.623 1.00 95.94 1140 ALA A CA 1
ATOM 8969 C C . ALA A 1 1140 ? 26.631 26.708 -5.221 1.00 95.94 1140 ALA A C 1
ATOM 8971 O O . ALA A 1 1140 ? 26.142 25.805 -4.541 1.00 95.94 1140 ALA A O 1
ATOM 8972 N N . ASN A 1 1141 ? 27.026 26.531 -6.483 1.00 95.31 1141 ASN A N 1
ATOM 8973 C CA . ASN A 1 1141 ? 26.975 25.247 -7.176 1.00 95.31 1141 ASN A CA 1
ATOM 8974 C C . ASN A 1 1141 ? 28.360 24.882 -7.730 1.00 95.31 1141 ASN A C 1
ATOM 8976 O O . ASN A 1 1141 ? 29.128 25.750 -8.156 1.00 95.31 1141 ASN A O 1
ATOM 8980 N N . LEU A 1 1142 ? 28.647 23.586 -7.785 1.00 95.75 1142 LEU A N 1
ATOM 8981 C CA . LEU A 1 1142 ? 29.860 23.021 -8.369 1.00 95.75 1142 LEU A CA 1
ATOM 8982 C C . LEU A 1 1142 ? 29.476 21.826 -9.243 1.00 95.75 1142 LEU A C 1
ATOM 8984 O O . LEU A 1 1142 ? 28.738 20.951 -8.799 1.00 95.75 1142 LEU A O 1
ATOM 8988 N N . THR A 1 1143 ? 29.981 21.792 -10.474 1.00 94.00 1143 THR A N 1
ATOM 8989 C CA . THR A 1 1143 ? 29.864 20.640 -11.380 1.00 94.00 1143 THR A CA 1
ATOM 8990 C C . THR A 1 1143 ? 31.259 20.218 -11.826 1.00 94.00 1143 THR A C 1
ATOM 8992 O O . THR A 1 1143 ? 32.086 21.084 -12.134 1.00 94.00 1143 THR A O 1
ATOM 8995 N N . LEU A 1 1144 ? 31.516 18.912 -11.822 1.00 94.12 1144 LEU A N 1
ATOM 8996 C CA . LEU A 1 1144 ? 32.751 18.258 -12.260 1.00 94.12 1144 LEU A CA 1
ATOM 8997 C C . LEU A 1 1144 ? 32.397 16.970 -13.022 1.00 94.12 1144 LEU A C 1
ATOM 8999 O O . LEU A 1 1144 ? 31.328 16.398 -12.801 1.00 94.12 1144 LEU A O 1
ATOM 9003 N N . ASP A 1 1145 ? 33.308 16.485 -13.860 1.00 92.25 1145 ASP A N 1
ATOM 9004 C CA . ASP A 1 1145 ? 33.226 15.167 -14.504 1.00 92.25 1145 ASP A CA 1
ATOM 9005 C C . ASP A 1 1145 ? 34.572 14.415 -14.410 1.00 92.25 1145 ASP A C 1
ATOM 9007 O O . ASP A 1 1145 ? 35.573 14.964 -13.937 1.00 92.25 1145 ASP A O 1
ATOM 9011 N N . ASP A 1 1146 ? 34.604 13.155 -14.848 1.00 91.75 1146 ASP A N 1
ATOM 9012 C CA . ASP A 1 1146 ? 35.849 12.382 -14.975 1.00 91.75 1146 ASP A CA 1
ATOM 9013 C C . ASP A 1 1146 ? 36.541 12.667 -16.321 1.00 91.75 1146 ASP A C 1
ATOM 9015 O O . ASP A 1 1146 ? 37.764 12.799 -16.402 1.00 91.75 1146 ASP A O 1
ATOM 9019 N N . GLN A 1 1147 ? 35.745 12.847 -17.380 1.00 88.31 1147 GLN A N 1
ATOM 9020 C CA . GLN A 1 1147 ? 36.220 13.036 -18.756 1.00 88.31 1147 GLN A CA 1
ATOM 9021 C C . GLN A 1 1147 ? 36.812 14.433 -19.053 1.00 88.31 1147 GLN A C 1
ATOM 9023 O O . GLN A 1 1147 ? 37.218 14.702 -20.185 1.00 88.31 1147 GLN A O 1
ATOM 9028 N N . ARG A 1 1148 ? 36.884 15.318 -18.051 1.00 89.00 1148 ARG A N 1
ATOM 9029 C CA . ARG A 1 1148 ? 37.389 16.703 -18.094 1.00 89.00 1148 ARG A CA 1
ATOM 9030 C C . ARG A 1 1148 ? 36.729 17.592 -19.151 1.00 89.00 1148 ARG A C 1
ATOM 9032 O O . ARG A 1 1148 ? 37.360 18.505 -19.685 1.00 89.00 1148 ARG A O 1
ATOM 9039 N N . GLN A 1 1149 ? 35.453 17.380 -19.459 1.00 85.56 1149 GLN A N 1
ATOM 9040 C CA . GLN A 1 1149 ? 34.770 18.155 -20.491 1.00 85.56 1149 GLN A CA 1
ATOM 9041 C C . GLN A 1 1149 ? 34.468 19.570 -19.980 1.00 85.56 1149 GLN A C 1
ATOM 9043 O O . GLN A 1 1149 ? 33.886 19.756 -18.907 1.00 85.56 1149 GLN A O 1
ATOM 9048 N N . TYR A 1 1150 ? 34.842 20.599 -20.753 1.00 85.31 1150 TYR A N 1
ATOM 9049 C CA . TYR A 1 1150 ? 34.735 21.999 -20.312 1.00 85.31 1150 TYR A CA 1
ATOM 9050 C C . TYR A 1 1150 ? 33.314 22.365 -19.845 1.00 85.31 1150 TYR A C 1
ATOM 9052 O O . TYR A 1 1150 ? 33.144 23.096 -18.875 1.00 85.31 1150 TYR A O 1
ATOM 9060 N N . TRP A 1 1151 ? 32.275 21.847 -20.509 1.00 81.62 1151 TRP A N 1
ATOM 9061 C CA . TRP A 1 1151 ? 30.884 22.185 -20.207 1.00 81.62 1151 TRP A CA 1
ATOM 9062 C C . TRP A 1 1151 ? 30.395 21.594 -18.877 1.00 81.62 1151 TRP A C 1
ATOM 9064 O O . TRP A 1 1151 ? 29.498 22.183 -18.270 1.00 81.62 1151 TRP A O 1
ATOM 9074 N N . ALA A 1 1152 ? 31.004 20.494 -18.420 1.00 87.56 1152 ALA A N 1
ATOM 9075 C CA . ALA A 1 1152 ? 30.692 19.797 -17.175 1.00 87.56 1152 ALA A CA 1
ATOM 9076 C C . ALA A 1 1152 ? 31.578 20.232 -15.989 1.00 87.56 1152 ALA A C 1
ATOM 9078 O O . ALA A 1 1152 ? 31.247 19.931 -14.850 1.00 87.56 1152 ALA A O 1
ATOM 9079 N N . ASN A 1 1153 ? 32.651 20.999 -16.224 1.00 91.31 1153 ASN A N 1
ATOM 9080 C CA . ASN A 1 1153 ? 33.569 21.477 -15.182 1.00 91.31 1153 ASN A CA 1
ATOM 9081 C C . ASN A 1 1153 ? 33.408 22.977 -14.918 1.00 91.31 1153 ASN A C 1
ATOM 9083 O O . ASN A 1 1153 ? 34.061 23.806 -15.559 1.00 91.31 1153 ASN A O 1
ATOM 9087 N N . PHE A 1 1154 ? 32.566 23.353 -13.955 1.00 93.12 1154 PHE A N 1
ATOM 9088 C CA . PHE A 1 1154 ? 32.379 24.755 -13.572 1.00 93.12 1154 PHE A CA 1
ATOM 9089 C C . PHE A 1 1154 ? 31.966 24.938 -12.108 1.00 93.12 1154 PHE A C 1
ATOM 9091 O O . PHE A 1 1154 ? 31.173 24.172 -11.561 1.00 93.12 1154 PHE A O 1
ATOM 9098 N N . GLY A 1 1155 ? 32.464 26.016 -11.502 1.00 95.38 1155 GLY A N 1
ATOM 9099 C CA . GLY A 1 1155 ? 31.971 26.547 -10.231 1.00 95.38 1155 GLY A CA 1
ATOM 9100 C C . GLY A 1 1155 ? 31.176 27.829 -10.470 1.00 95.38 1155 GLY A C 1
ATOM 9101 O O . GLY A 1 1155 ? 31.534 28.636 -11.331 1.00 95.38 1155 GLY A O 1
ATOM 9102 N N . GLU A 1 1156 ? 30.093 28.034 -9.730 1.00 95.88 1156 GLU A N 1
ATOM 9103 C CA . GLU A 1 1156 ? 29.241 29.218 -9.858 1.00 95.88 1156 GLU A CA 1
ATOM 9104 C C . GLU A 1 1156 ? 28.595 29.607 -8.524 1.00 95.88 1156 GLU A C 1
ATOM 9106 O O . GLU A 1 1156 ? 28.323 28.765 -7.670 1.00 95.88 1156 GLU A O 1
ATOM 9111 N N . GLY A 1 1157 ? 28.324 30.896 -8.347 1.00 97.06 1157 GLY A N 1
ATOM 9112 C CA . GLY A 1 1157 ? 27.648 31.409 -7.162 1.00 97.06 1157 GLY A CA 1
ATOM 9113 C C . GLY A 1 1157 ? 26.928 32.723 -7.429 1.00 97.06 1157 GLY A C 1
ATOM 9114 O O . GLY A 1 1157 ? 27.187 33.406 -8.423 1.00 97.06 1157 GLY A O 1
ATOM 9115 N N . GLY A 1 1158 ? 25.992 33.075 -6.556 1.00 96.94 1158 GLY A N 1
ATOM 9116 C CA . GLY A 1 1158 ? 25.199 34.289 -6.709 1.00 96.94 1158 GLY A CA 1
ATOM 9117 C C . GLY A 1 1158 ? 24.008 34.352 -5.765 1.00 96.94 1158 GLY A C 1
ATOM 9118 O O . GLY A 1 1158 ? 24.002 33.719 -4.709 1.00 96.94 1158 GLY A O 1
ATOM 9119 N N . LEU A 1 1159 ? 23.002 35.133 -6.152 1.00 97.75 1159 LEU A N 1
ATOM 9120 C CA . LEU A 1 1159 ? 21.784 35.339 -5.370 1.00 97.75 1159 LEU A CA 1
ATOM 9121 C C . LEU A 1 1159 ? 20.587 34.701 -6.069 1.00 97.75 1159 LEU A C 1
ATOM 9123 O O . LEU A 1 1159 ? 20.454 34.769 -7.292 1.00 97.75 1159 LEU A O 1
ATOM 9127 N N . GLY A 1 1160 ? 19.702 34.107 -5.278 1.00 96.69 1160 GLY A N 1
ATOM 9128 C CA . GLY A 1 1160 ? 18.480 33.486 -5.750 1.00 96.69 1160 GLY A CA 1
ATOM 9129 C C . GLY A 1 1160 ? 17.267 33.851 -4.908 1.00 96.69 1160 GLY A C 1
ATOM 9130 O O . GLY A 1 1160 ? 17.357 34.242 -3.741 1.00 96.69 1160 GLY A O 1
ATOM 9131 N N . ILE A 1 1161 ? 16.111 33.715 -5.541 1.00 96.69 1161 ILE A N 1
ATOM 9132 C CA . ILE A 1 1161 ? 14.798 33.909 -4.949 1.00 96.69 1161 ILE A CA 1
ATOM 9133 C C . ILE A 1 1161 ? 13.905 32.739 -5.369 1.00 96.69 1161 ILE A C 1
ATOM 9135 O O . ILE A 1 1161 ? 13.902 32.336 -6.533 1.00 96.69 1161 ILE A O 1
ATOM 9139 N N . ARG A 1 1162 ? 13.150 32.161 -4.431 1.00 95.38 1162 ARG A N 1
ATOM 9140 C CA . ARG A 1 1162 ? 12.143 31.136 -4.750 1.00 95.38 1162 ARG A CA 1
ATOM 9141 C C . ARG A 1 1162 ? 10.851 31.379 -3.991 1.00 95.38 1162 ARG A C 1
ATOM 9143 O O . ARG A 1 1162 ? 10.891 31.789 -2.833 1.00 95.38 1162 ARG A O 1
ATOM 9150 N N . PHE A 1 1163 ? 9.709 31.168 -4.641 1.00 94.38 1163 PHE A N 1
ATOM 9151 C CA . PHE A 1 1163 ? 8.405 31.483 -4.053 1.00 94.38 1163 PHE A CA 1
ATOM 9152 C C . PHE A 1 1163 ? 7.317 30.466 -4.381 1.00 94.38 1163 PHE A C 1
ATOM 9154 O O . PHE A 1 1163 ? 7.340 29.778 -5.403 1.00 94.38 1163 PHE A O 1
ATOM 9161 N N . THR A 1 1164 ? 6.333 30.400 -3.490 1.00 92.81 1164 THR A N 1
ATOM 9162 C CA . THR A 1 1164 ? 5.126 29.589 -3.638 1.00 92.81 1164 THR A CA 1
ATOM 9163 C C . THR A 1 1164 ? 3.958 30.277 -2.931 1.00 92.81 1164 THR A C 1
ATOM 9165 O O . THR A 1 1164 ? 4.168 31.036 -1.987 1.00 92.81 1164 THR A O 1
ATOM 9168 N N . GLY A 1 1165 ? 2.728 30.025 -3.368 1.00 87.00 1165 GLY A N 1
ATOM 9169 C CA . GLY A 1 1165 ? 1.536 30.624 -2.768 1.00 87.00 1165 GLY A CA 1
ATOM 9170 C C . GLY A 1 1165 ? 0.362 29.657 -2.701 1.00 87.00 1165 GLY A C 1
ATOM 9171 O O . GLY A 1 1165 ? 0.416 28.561 -3.262 1.00 87.00 1165 GLY A O 1
ATOM 9172 N N . SER A 1 1166 ? -0.711 30.067 -2.026 1.00 82.56 1166 SER A N 1
ATOM 9173 C CA . SER A 1 1166 ? -1.957 29.293 -1.895 1.00 82.56 1166 SER A CA 1
ATOM 9174 C C . SER A 1 1166 ? -2.674 29.067 -3.233 1.00 82.56 1166 SER A C 1
ATOM 9176 O O . SER A 1 1166 ? -3.411 28.097 -3.380 1.00 82.56 1166 SER A O 1
ATOM 9178 N N . PHE A 1 1167 ? -2.407 29.922 -4.224 1.00 84.19 1167 PHE A N 1
ATOM 9179 C CA . PHE A 1 1167 ? -2.873 29.799 -5.608 1.00 84.19 1167 PHE A CA 1
ATOM 9180 C C . PHE A 1 1167 ? -2.079 28.779 -6.452 1.00 84.19 1167 PHE A C 1
ATOM 9182 O O . PHE A 1 1167 ? -2.446 28.529 -7.598 1.00 84.19 1167 PHE A O 1
ATOM 9189 N N . LEU A 1 1168 ? -1.002 28.187 -5.914 1.00 82.81 1168 LEU A N 1
ATOM 9190 C CA . LEU A 1 1168 ? -0.202 27.155 -6.582 1.00 82.81 1168 LEU A CA 1
ATOM 9191 C C . LEU A 1 1168 ? -0.378 25.782 -5.905 1.00 82.81 1168 LEU A C 1
ATOM 9193 O O . LEU A 1 1168 ? -0.539 25.715 -4.681 1.00 82.81 1168 LEU A O 1
ATOM 9197 N N . PRO A 1 1169 ? -0.283 24.667 -6.659 1.00 81.38 1169 PRO A N 1
ATOM 9198 C CA . PRO A 1 1169 ? -0.295 23.319 -6.095 1.00 81.38 1169 PRO A CA 1
ATOM 9199 C C . PRO A 1 1169 ? 0.709 23.146 -4.934 1.00 81.38 1169 PRO A C 1
ATOM 9201 O O . PRO A 1 1169 ? 1.809 23.699 -5.005 1.00 81.38 1169 PRO A O 1
ATOM 9204 N N . PRO A 1 1170 ? 0.407 22.334 -3.895 1.00 72.94 1170 PRO A N 1
ATOM 9205 C CA . PRO A 1 1170 ? 1.222 22.236 -2.671 1.00 72.94 1170 PRO A CA 1
ATOM 9206 C C . PRO A 1 1170 ? 2.700 21.843 -2.830 1.00 72.94 1170 PRO A C 1
ATOM 9208 O O . PRO A 1 1170 ? 3.473 21.968 -1.884 1.00 72.94 1170 PRO A O 1
ATOM 9211 N N . SER A 1 1171 ? 3.093 21.379 -4.012 1.00 81.38 1171 SER A N 1
ATOM 9212 C CA . SER A 1 1171 ? 4.439 20.911 -4.352 1.00 81.38 1171 SER A CA 1
ATOM 9213 C C . SER A 1 1171 ? 5.008 21.632 -5.585 1.00 81.38 1171 SER A C 1
ATOM 9215 O O . SER A 1 1171 ? 5.866 21.091 -6.280 1.00 81.38 1171 SER A O 1
ATOM 9217 N N . MET A 1 1172 ? 4.510 22.843 -5.869 1.00 89.25 1172 MET A N 1
ATOM 9218 C CA . MET A 1 1172 ? 4.963 23.722 -6.950 1.00 89.25 1172 MET A CA 1
ATOM 9219 C C . MET A 1 1172 ? 5.644 24.983 -6.395 1.00 89.25 1172 MET A C 1
ATOM 9221 O O . MET A 1 1172 ? 5.139 25.592 -5.447 1.00 89.25 1172 MET A O 1
ATOM 9225 N N . TYR A 1 1173 ? 6.761 25.407 -6.987 1.00 92.94 1173 TYR A N 1
ATOM 9226 C CA . TYR A 1 1173 ? 7.396 26.700 -6.703 1.00 92.94 1173 TYR A CA 1
ATOM 9227 C C . TYR A 1 1173 ? 8.195 27.218 -7.903 1.00 92.94 1173 TYR A C 1
ATOM 9229 O O . TYR A 1 1173 ? 8.686 26.437 -8.716 1.00 92.94 1173 TYR A O 1
ATOM 9237 N N . PHE A 1 1174 ? 8.353 28.538 -7.990 1.00 94.00 1174 PHE A N 1
ATOM 9238 C CA . PHE A 1 1174 ? 9.216 29.185 -8.981 1.00 94.00 1174 PHE A CA 1
ATOM 9239 C C . PHE A 1 1174 ? 10.581 29.516 -8.374 1.00 94.00 1174 PHE A C 1
ATOM 9241 O O . PHE A 1 1174 ? 10.657 29.848 -7.189 1.00 94.00 1174 PHE A O 1
ATOM 9248 N N . THR A 1 1175 ? 11.638 29.451 -9.181 1.00 95.19 1175 THR A N 1
ATOM 9249 C CA . THR A 1 1175 ? 13.014 29.857 -8.854 1.00 95.19 1175 THR A CA 1
ATOM 9250 C C . THR A 1 1175 ? 13.487 30.926 -9.834 1.00 95.19 1175 THR A C 1
ATOM 9252 O O . THR A 1 1175 ? 13.254 30.822 -11.036 1.00 95.19 1175 THR A O 1
ATOM 9255 N N . PHE A 1 1176 ? 14.200 31.932 -9.336 1.00 97.06 1176 PHE A N 1
ATOM 9256 C CA . PHE A 1 1176 ? 14.973 32.856 -10.160 1.00 97.06 1176 PHE A CA 1
ATOM 9257 C C . PHE A 1 1176 ? 16.356 33.027 -9.528 1.00 97.06 1176 PHE A C 1
ATOM 9259 O O . PHE A 1 1176 ? 16.455 33.361 -8.349 1.00 97.06 1176 PHE A O 1
ATOM 9266 N N . GLU A 1 1177 ? 17.423 32.766 -10.280 1.00 96.50 1177 GLU A N 1
ATOM 9267 C CA . GLU A 1 1177 ? 18.806 32.786 -9.780 1.00 96.50 1177 GLU A CA 1
ATOM 9268 C C . GLU A 1 1177 ? 19.682 33.640 -10.706 1.00 96.50 1177 GLU A C 1
ATOM 9270 O O . GLU A 1 1177 ? 19.704 33.429 -11.918 1.00 96.50 1177 GLU A O 1
ATOM 9275 N N . GLY A 1 1178 ? 20.395 34.617 -10.139 1.00 97.44 1178 GLY A N 1
ATOM 9276 C CA . GLY A 1 1178 ? 21.387 35.439 -10.830 1.00 97.44 1178 GLY A CA 1
ATOM 9277 C C . GLY A 1 1178 ? 22.791 35.011 -10.417 1.00 97.44 1178 GLY A C 1
ATOM 9278 O O . GLY A 1 1178 ? 23.221 35.297 -9.298 1.00 97.44 1178 GLY A O 1
ATOM 9279 N N . LEU A 1 1179 ? 23.489 34.311 -11.311 1.00 96.31 1179 LEU A N 1
ATOM 9280 C CA . LEU A 1 1179 ? 24.722 33.582 -11.022 1.00 96.31 1179 LEU A CA 1
ATOM 9281 C C . LEU A 1 1179 ? 25.914 34.118 -11.827 1.00 96.31 1179 LEU A C 1
ATOM 9283 O O . LEU A 1 1179 ? 25.808 34.470 -13.007 1.00 96.31 1179 LEU A O 1
ATOM 9287 N N . ARG A 1 1180 ? 27.083 34.113 -11.187 1.00 96.75 1180 ARG A N 1
ATOM 9288 C CA . ARG A 1 1180 ? 28.400 34.330 -11.790 1.00 96.75 1180 ARG A CA 1
ATOM 9289 C C . ARG A 1 1180 ? 29.171 33.016 -11.713 1.00 96.75 1180 ARG A C 1
ATOM 9291 O O . ARG A 1 1180 ? 29.249 32.427 -10.638 1.00 96.75 1180 ARG A O 1
ATOM 9298 N N . GLY A 1 1181 ? 29.753 32.567 -12.821 1.00 94.94 1181 GLY A N 1
ATOM 9299 C CA . GLY A 1 1181 ? 30.469 31.293 -12.859 1.00 94.94 1181 GLY A CA 1
ATOM 9300 C C . GLY A 1 1181 ? 31.749 31.305 -13.682 1.00 94.94 1181 GLY A C 1
ATOM 9301 O O . GLY A 1 1181 ? 31.981 32.194 -14.508 1.00 94.94 1181 GLY A O 1
ATOM 9302 N N . VAL A 1 1182 ? 32.579 30.299 -13.420 1.00 94.75 1182 VAL A N 1
ATOM 9303 C CA . VAL A 1 1182 ? 33.897 30.079 -14.014 1.00 94.75 1182 VAL A CA 1
ATOM 9304 C C . VAL A 1 1182 ? 34.028 28.624 -14.464 1.00 94.75 1182 VAL A C 1
ATOM 9306 O O . VAL A 1 1182 ? 33.685 27.699 -13.727 1.00 94.75 1182 VAL A O 1
ATOM 9309 N N . TYR A 1 1183 ? 34.516 28.422 -15.685 1.00 92.56 1183 TYR A N 1
ATOM 9310 C CA . TYR A 1 1183 ? 34.893 27.110 -16.203 1.00 92.56 1183 TYR A CA 1
ATOM 9311 C C . TYR A 1 1183 ? 36.227 26.687 -15.582 1.00 92.56 1183 TYR A C 1
ATOM 9313 O O . TYR A 1 1183 ? 37.215 27.418 -15.681 1.00 92.56 1183 TYR A O 1
ATOM 9321 N N . LEU A 1 1184 ? 36.253 25.516 -14.946 1.00 93.69 1184 LEU A N 1
ATOM 9322 C CA . LEU A 1 1184 ? 37.434 24.973 -14.267 1.00 93.69 1184 LEU A CA 1
ATOM 9323 C C . LEU A 1 1184 ? 38.371 24.257 -15.253 1.00 93.69 1184 LEU A C 1
ATOM 9325 O O . LEU A 1 1184 ? 39.587 24.303 -15.085 1.00 93.69 1184 LEU A O 1
ATOM 9329 N N . VAL A 1 1185 ? 37.819 23.688 -16.331 1.00 90.94 1185 VAL A N 1
ATOM 9330 C CA . VAL A 1 1185 ? 38.576 23.244 -17.511 1.00 90.94 1185 VAL A CA 1
ATOM 9331 C C . VAL A 1 1185 ? 38.270 24.186 -18.673 1.00 90.94 1185 VAL A C 1
ATOM 9333 O O . VAL A 1 1185 ? 37.109 24.473 -18.957 1.00 90.94 1185 VAL A O 1
ATOM 9336 N N . ASN A 1 1186 ? 39.313 24.683 -19.343 1.00 87.12 1186 ASN A N 1
ATOM 9337 C CA . ASN A 1 1186 ? 39.190 25.582 -20.500 1.00 87.12 1186 ASN A CA 1
ATOM 9338 C C . ASN A 1 1186 ? 39.827 25.025 -21.783 1.00 87.12 1186 ASN A C 1
ATOM 9340 O O . ASN A 1 1186 ? 39.742 25.653 -22.836 1.00 87.12 1186 ASN A O 1
ATOM 9344 N N . GLU A 1 1187 ? 40.427 23.838 -21.715 1.00 82.94 1187 GLU A N 1
ATOM 9345 C CA . GLU A 1 1187 ? 40.857 23.096 -22.895 1.00 82.94 1187 GLU A CA 1
ATOM 9346 C C . GLU A 1 1187 ? 39.627 22.717 -23.738 1.00 82.94 1187 GLU A C 1
ATOM 9348 O O . GLU A 1 1187 ? 38.604 22.284 -23.207 1.00 82.94 1187 GLU A O 1
ATOM 9353 N N . GLY A 1 1188 ? 39.678 22.988 -25.045 1.00 74.12 1188 GLY A N 1
ATOM 9354 C CA . GLY A 1 1188 ? 38.539 22.800 -25.951 1.00 74.12 1188 GLY A CA 1
ATOM 9355 C C . GLY A 1 1188 ? 37.325 23.717 -25.718 1.00 74.12 1188 GLY A C 1
ATOM 9356 O O . GLY A 1 1188 ? 36.321 23.545 -26.403 1.00 74.12 1188 GLY A O 1
ATOM 9357 N N . ASN A 1 1189 ? 37.377 24.689 -24.795 1.00 82.06 1189 ASN A N 1
ATOM 9358 C CA . ASN A 1 1189 ? 36.248 25.578 -24.492 1.00 82.06 1189 ASN A CA 1
ATOM 9359 C C . ASN A 1 1189 ? 36.043 26.633 -25.607 1.00 82.06 1189 ASN A C 1
ATOM 9361 O O . ASN A 1 1189 ? 36.885 27.519 -25.760 1.00 82.06 1189 ASN A O 1
ATOM 9365 N N . PRO A 1 1190 ? 34.915 26.634 -26.350 1.00 79.00 1190 PRO A N 1
ATOM 9366 C CA . PRO A 1 1190 ? 34.629 27.631 -27.386 1.00 79.00 1190 PRO A CA 1
ATOM 9367 C C . PRO A 1 1190 ? 34.074 28.951 -26.809 1.00 79.00 1190 PRO A C 1
ATOM 9369 O O . PRO A 1 1190 ? 33.552 29.790 -27.544 1.00 79.00 1190 PRO A O 1
ATOM 9372 N N . ARG A 1 1191 ? 34.108 29.132 -25.482 1.00 78.00 1191 ARG A N 1
ATOM 9373 C CA . ARG A 1 1191 ? 33.541 30.277 -24.756 1.00 78.00 1191 ARG A CA 1
ATOM 9374 C C . ARG A 1 1191 ? 34.586 30.920 -23.847 1.00 78.00 1191 ARG A C 1
ATOM 9376 O O . ARG A 1 1191 ? 35.671 30.400 -23.620 1.00 78.00 1191 ARG A O 1
ATOM 9383 N N . ARG A 1 1192 ? 34.245 32.089 -23.299 1.00 86.38 1192 ARG A N 1
ATOM 9384 C CA . ARG A 1 1192 ? 35.093 32.781 -22.318 1.00 86.38 1192 ARG A CA 1
ATOM 9385 C C . ARG A 1 1192 ? 35.153 31.974 -21.005 1.00 86.38 1192 ARG A C 1
ATOM 9387 O O . ARG A 1 1192 ? 34.109 31.459 -20.601 1.00 86.38 1192 ARG A O 1
ATOM 9394 N N . PRO A 1 1193 ? 36.295 31.948 -20.287 1.00 88.19 1193 PRO A N 1
ATOM 9395 C CA . PRO A 1 1193 ? 36.429 31.217 -19.020 1.00 88.19 1193 PRO A CA 1
ATOM 9396 C C . PRO A 1 1193 ? 35.454 31.635 -17.915 1.00 88.19 1193 PRO A C 1
ATOM 9398 O O . PRO A 1 1193 ? 35.184 30.852 -17.015 1.00 88.19 1193 PRO A O 1
ATOM 9401 N N . ASN A 1 1194 ? 34.900 32.850 -17.984 1.00 93.12 1194 ASN A N 1
ATOM 9402 C CA . ASN A 1 1194 ? 33.904 33.359 -17.043 1.00 93.12 1194 ASN A CA 1
ATOM 9403 C C . ASN A 1 1194 ? 32.576 33.644 -17.756 1.00 93.12 1194 ASN A C 1
ATOM 9405 O O . ASN A 1 1194 ? 32.573 34.216 -18.850 1.00 93.12 1194 ASN A O 1
ATOM 9409 N N . PHE A 1 1195 ? 31.456 33.335 -17.102 1.00 91.69 1195 PHE A N 1
ATOM 9410 C CA . PHE A 1 1195 ? 30.100 33.562 -17.605 1.00 91.69 1195 PHE A CA 1
ATOM 9411 C C . PHE A 1 1195 ? 29.183 34.203 -16.550 1.00 91.69 1195 PHE A C 1
ATOM 9413 O O . PHE A 1 1195 ? 29.416 34.098 -15.347 1.00 91.69 1195 PHE A O 1
ATOM 9420 N N . ASN A 1 1196 ? 28.119 34.852 -17.026 1.00 93.94 1196 ASN A N 1
ATOM 9421 C CA . ASN A 1 1196 ? 26.951 35.215 -16.223 1.00 93.94 1196 ASN A CA 1
ATOM 9422 C C . ASN A 1 1196 ? 25.790 34.315 -16.653 1.00 93.94 1196 ASN A C 1
ATOM 9424 O O . ASN A 1 1196 ? 25.652 34.029 -17.845 1.00 93.94 1196 ASN A O 1
ATOM 9428 N N . ASP A 1 1197 ? 24.951 33.903 -15.711 1.00 93.56 1197 ASP A N 1
ATOM 9429 C CA . ASP A 1 1197 ? 23.767 33.094 -15.984 1.00 93.56 1197 ASP A CA 1
ATOM 9430 C C . ASP A 1 1197 ? 22.584 33.605 -15.158 1.00 93.56 1197 ASP A C 1
ATOM 9432 O O . ASP A 1 1197 ? 22.641 33.622 -13.930 1.00 93.56 1197 ASP A O 1
ATOM 9436 N N . PHE A 1 1198 ? 21.516 34.031 -15.827 1.00 96.25 1198 PHE A N 1
ATOM 9437 C CA . PHE A 1 1198 ? 20.219 34.238 -15.200 1.00 96.25 1198 PHE A CA 1
ATOM 9438 C C . PHE A 1 1198 ? 19.350 33.021 -15.493 1.00 96.25 1198 PHE A C 1
ATOM 9440 O O . PHE A 1 1198 ? 19.132 32.669 -16.658 1.00 96.25 1198 PHE A O 1
ATOM 9447 N N . ARG A 1 1199 ? 18.855 32.387 -14.430 1.00 93.69 1199 ARG A N 1
ATOM 9448 C CA . ARG A 1 1199 ? 17.972 31.225 -14.505 1.00 93.69 1199 ARG A CA 1
ATOM 9449 C C . ARG A 1 1199 ? 16.580 31.583 -14.031 1.00 93.69 1199 ARG A C 1
ATOM 9451 O O . ARG A 1 1199 ? 16.430 32.248 -13.010 1.00 93.69 1199 ARG A O 1
ATOM 9458 N N . ALA A 1 1200 ? 15.582 31.079 -14.744 1.00 93.81 1200 ALA A N 1
ATOM 9459 C CA . ALA A 1 1200 ? 14.183 31.105 -14.341 1.00 93.81 1200 ALA A CA 1
ATOM 9460 C C . ALA A 1 1200 ? 13.646 29.674 -14.419 1.00 93.81 1200 ALA A C 1
ATOM 9462 O O . ALA A 1 1200 ? 13.642 29.085 -15.499 1.00 93.81 1200 ALA A O 1
ATOM 9463 N N . GLY A 1 1201 ? 13.245 29.101 -13.287 1.00 90.62 1201 GLY A N 1
ATOM 9464 C CA . GLY A 1 1201 ? 12.813 27.712 -13.173 1.00 90.62 1201 GLY A CA 1
ATOM 9465 C C . GLY A 1 1201 ? 11.438 27.565 -12.531 1.00 90.62 1201 GLY A C 1
ATOM 9466 O O . GLY A 1 1201 ? 10.969 28.420 -11.777 1.00 90.62 1201 GLY A O 1
ATOM 9467 N N . LEU A 1 1202 ? 10.794 26.443 -12.831 1.00 89.81 1202 LEU A N 1
ATOM 9468 C CA . LEU A 1 1202 ? 9.548 26.005 -12.217 1.00 89.81 1202 LEU A CA 1
ATOM 9469 C C . LEU A 1 1202 ? 9.754 24.578 -11.717 1.00 89.81 1202 LEU A C 1
ATOM 9471 O O . LEU A 1 1202 ? 9.924 23.662 -12.511 1.00 89.81 1202 LEU A O 1
ATOM 9475 N N . TRP A 1 1203 ? 9.714 24.378 -10.404 1.00 88.25 1203 TRP A N 1
ATOM 9476 C CA . TRP A 1 1203 ? 9.641 23.044 -9.821 1.00 88.25 1203 TRP A CA 1
ATOM 9477 C C . TRP A 1 1203 ? 8.185 22.624 -9.670 1.00 88.25 1203 TRP A C 1
ATOM 9479 O O . TRP A 1 1203 ? 7.373 23.373 -9.121 1.00 88.25 1203 TRP A O 1
ATOM 9489 N N . TYR A 1 1204 ? 7.869 21.396 -10.073 1.00 85.88 1204 TYR A N 1
ATOM 9490 C CA . TYR A 1 1204 ? 6.633 20.728 -9.690 1.00 85.88 1204 TYR A CA 1
ATOM 9491 C C . TYR A 1 1204 ? 6.887 19.251 -9.399 1.00 85.88 1204 TYR A C 1
ATOM 9493 O O . TYR A 1 1204 ? 7.503 18.546 -10.193 1.00 85.88 1204 TYR A O 1
ATOM 9501 N N . ALA A 1 1205 ? 6.371 18.770 -8.271 1.00 82.00 1205 ALA A N 1
ATOM 9502 C CA . ALA A 1 1205 ? 6.375 17.356 -7.921 1.00 82.00 1205 ALA A CA 1
ATOM 9503 C C . ALA A 1 1205 ? 5.002 16.895 -7.419 1.00 82.00 1205 ALA A C 1
ATOM 9505 O O . ALA A 1 1205 ? 4.169 17.700 -7.009 1.00 82.00 1205 ALA A O 1
ATOM 9506 N N . PHE A 1 1206 ? 4.782 15.585 -7.388 1.00 75.06 1206 PHE A N 1
ATOM 9507 C CA . PHE A 1 1206 ? 3.781 14.949 -6.542 1.00 75.06 1206 PHE A CA 1
ATOM 9508 C C . PHE A 1 1206 ? 4.255 13.562 -6.103 1.00 75.06 1206 PHE A C 1
ATOM 9510 O O . PHE A 1 1206 ? 5.068 12.917 -6.764 1.00 75.06 1206 PHE A O 1
ATOM 9517 N N . THR A 1 1207 ? 3.723 13.095 -4.976 1.00 69.44 1207 THR A N 1
ATOM 9518 C CA . THR A 1 1207 ? 3.838 11.699 -4.540 1.00 69.44 1207 THR A CA 1
ATOM 9519 C C . THR A 1 1207 ? 2.435 11.155 -4.287 1.00 69.44 1207 THR A C 1
ATOM 9521 O O . THR A 1 1207 ? 1.556 11.905 -3.852 1.00 69.44 1207 THR A O 1
ATOM 9524 N N . ARG A 1 1208 ? 2.214 9.874 -4.580 1.00 63.66 1208 ARG A N 1
ATOM 9525 C CA . ARG A 1 1208 ? 1.032 9.104 -4.182 1.00 63.66 1208 ARG A CA 1
ATOM 9526 C C . ARG A 1 1208 ? 1.450 7.806 -3.512 1.00 63.66 1208 ARG A C 1
ATOM 9528 O O . ARG A 1 1208 ? 2.425 7.202 -4.013 1.00 63.66 1208 ARG A O 1
#

Sequence (1208 aa):
MRGNWLCPALLIALFAGSVHAKEQRVHGYVTAVHGPTSFDVDDYRILRDQSVTIEFVTDDDDQNAADYPKDIRVGSEIEIRGDYDGQTHELRAKSVKVYTRESRKLKRAAILDQVPQLYKKGTYWAGSFRADGQTIVVDEATIVSILPNMSQKSAMRREAKEAKQAALHGDLAQTAEQMLSRLDDVHVNMYVSYEGARLDDGRIAAKKVQFRDNEMTAAKARLWKSLAPRITAFQGTRPGELNLGAAGRYKLTPNAEVQKYIRDLGQRLLPASQRGLAPGDPNRIPFQFFVAESKAVNAHSTANGVVVVNRELLAMVETEGQLAAVIGHEIAHATQEHMLRQMEFHKKKRMLLEIGAAVAAAYGKYNVRDLLTLASAAIKNGYSRYLENQADRVGMEYMLAAGYDPREAPRVWKTMSSNMGDRPTDFFWSSHDNNTTRRSYLMSELAVNYKGVEFDSLEKDNPEFHHIRAIVGGSYSNARAQHEKAVVRLPGDSEPKQKGASAAKPAPLAERPQPTSENVPPPDLRPLDRLATFDPNLKPQIPGQLAARAPPPQPPSPQPAMRNPQPAVPDPWPSAPTLDRAYEALRAKDYETAIAGFVVSITADPDRTPVRQDLAYTYLKVGENSLARSQFQEVLRRDPNNAQVALEYAFLSYDAKDVATARRIFDRLRKEGNATAEQAFHNIDAPLAAGIDRWKEAIERGANDFSAHYELATLAEQRDELPLAAEHYEKAWRVLPDRRSVLVDLGRVWKALNRDADATAALLAASRGGEARAAEMARELLPTRYPYVSEFRHALDLDSANVELRRELAFLLLGMGHPSEAEQEFRDLAAPPANDLLAVTQLGFLLYGRGDHEAARPFFDRVLAGNDEDLANRVRAVLHVQQVQEKPPDAVSAKVMAERSIKAGYMKDALKYLQLAHEADPDDTDVMLRLGWAYNLLHQDVQAVYWFGLARQSSDPKIAAEADRGWRNLRSATEAFRFTAWLYPMFSTRWHDAFGYGQVKADLRTGLGFRPYLSVRFVGDSRQTTTIANGPPQYLSESSVIVGLGLATTPWHGLVVWGEAGESFNYLSHHRLPDYRGGLSLARGTGHSLRAETPGWFADIASDAVFVSRFNKDVLFYNQGRFGYTAGPKELRLQLYGAANLTLDDQRQYWANFGEGGLGIRFTGSFLPPSMYFTFEGLRGVYLVNEGNPRRPNFNDFRAGLWYAFTR

Radius of gyration: 44.06 Å; chains: 1; bounding box: 126×85×147 Å

Foldseek 3Di:
DDDDDDDDPDDDPDPPDDPQQDKDKDWAFWLADDDQQWTDAQLATEGEDPPADEAEDEDPVDPPPVPADPGHALGWTKIFIAGADPVVSYGYGNYMYTYCHQAKKDKDKFFALDQFPWDDDPPFIFDWDDTLLAIETGDPLEAEEEDEDPVRVVVLVVVQVVVVVVVVVPDDDDDPPVVPPDSVPGDGRWMKIFIAGADSLGHGHTNYIYTYGDDCDPVVVVQLVLQPWDWADDDVPQFIKTQRHVVGIFGFDRDVLLLVVQFVLLVLLARPSQVVDDVVPSLRQPAHETEGADPALDWAEDLSHYIYGYLVVLLQQDFPLLVLLRSLLRSQCNSRVVVVVVVVLCVVVVVVLVVVLVVVVVVVPDDSVVSSVVVVLVSCQVSVVVSSSSSNSRSLVSCVVSQAQNLSNLVNLVSCCVVPNQDQGDDPSRNPDTSSRVSSSSSSCCVRSVVPPPRVRGDHHDPSSVVSSVVSNPPVVVVVVVVVVVVPDDDDDDDDDDDDDDDDDDDDDDDDDDDDDDDDDDDDDDDDDDDDDDDDDDDDDDDDDDDDDDDDDDDDDDDDDDDDDDDDDPPPDDDQDAQVQLVVCVVVVVLVSVLRNLVVVCVVPVLPLVSLQVNLVSCVVVPVLVSSLVSLVSSCVNVVPPLVSLQSNLVSCVVVVVLQSSLVSLVVSVVVPDPVSVVVNCVRQVVLVVQLVVLVVVVVVPPQALCSLQSNLVSCVSNVVLVSNLVSLLSSCVRPVLPLLSLLVNLVSCVVVVVPLSSLLSLLLSLLGPQVVSVVSSVVVHDPDDDDLSSLVSNCVSVVVRLRSLVVSLVVCVVVVNPVVSLVSLVVCCDPPNVDLVSLLVNLVSCVVVPVPVVSVVSLVSNCVDPCLVSVQVSCVSVVHDRDPPPDDCPCQLCNQLVVCVVSVVLVSNLVSLVSNCVVPVQPLVSLLSNLVSCVSVVVLVRSLVSLVNSLVDPDPVSVVSSVVSNQVSVQVVDQKKWKKKKKWKAKPQVNWIWIWIKIKIWGDPVPQKTKMKMKIATAIDPNQDPPPPAAGLARGDQWIWTWIKMWGDQDVQKIWMWIWTWIQRPVVRDIDTKIKTWIKGKDKDDAPQQRQDKFWMKIKIWIWMFIVVNVRKTKIKIKIWTWIWDDHNQKIKTKIKMKMAIDMPVLNQRRGKIKIFIKMKMDGPPDDPFKIKIWTWMKMAGPRCVVPPDDRIDIMIMIMMIGMDMD

Secondary structure (DSSP, 8-state):
---------------S-----EEEEEEEEEEEEEETTEEEETTEEEEE-TTS-EEEE--TT-TTGGGS--S--TT-EEEEEEEE-TTT-EEEEEEEEEEGGGSS-EEEEEE-SS---EEEETTEEEEEEEETTEEEEE-TT-EEEEE--HHHHHHHHHHHHHHHHHTTTT--PPPTT-TT-SGGG--TT-EEEEEEEE-TTS-EEEEEEEEE-----HHHHHHHHHT--EEEPPBTTBPPEEE-GGG-EEEBPS-HHHHHHHHHHHHHT--HHHHTSPTT-TT----EEEEE--SS--EEE-TTSEEEEEHHHHHH--SHHHHHHHHHHHHHHHHTTHHHHHHHHHHHHHHHHHHHHHHHHTT-SS-HHHHHHHHHHHHHHHHHHHHHHHHHHHHHHHHHHTTB-GGGHHHHHHHHHHHH-SPPPPTTS-SS--HHHHHHHHHHHHHHHTTT--GGGSB---HHHHHHHHHHHTTHHHHHHHHHHHTT--S-----------------------------------------------------------PPPPPPPPPP--PPPPPPPP-SSTTPPPHHHHHHHHHHT-HHHHHHHHHHHHHH-TT-HHHHHHHHHHHHHHT-HHHHHHHHHHHHTT-TT-HHHHHHHHHHHHHTT-HHHHHHHHHHHHHTT-HHHHHHHHHHHHHHHHHHHHHHHHHHTT--SHHHHHHHHHHHHHTT-HHHHHHHHHHHHHHSTT-THHHHHHHHHHHHTT-HHHHHHHHHHHHTSS-HHHHHHHHHHS-SSPPPHHHHHHHHHH-TT-HHHHHHHHHHHHHTT-HHHHHHHHHHHTSTTT--HHHHHHHHHHHHHTT-HHHHHHHHHHHHTSS-HHHHHHHHHHTTPPP--PSPP-SS-HHHHHHHHHHHT-HHHHHHHHHHHHHH-TT-HHHHHHHHHHHHHTT-HHHHHHHHHHHTT-SSHHHHHHHHHHHHHHHHHHSSEEEEEEEEEEEETTTTEEEEEEEEEEEE--SSSEEEEEEEEEEEESS----TTSS--SSS---EEEEEEEEEE--BTTEEEEEEEEEEEETTT--EEEEEEEEEEEEEEEE--TT-SS-EEEEEEEEEEEEETTTTTEEEEEEEEEEEEEES-TTEEEEEEEEEEEEE-SS--TTT-EEEEEEEEEEEETTS-TTEEEEEEEEEEEES--TT-SS-SEEEEEEEEEEEEEE-

pLDDT: mean 77.08, std 20.1, range [25.09, 97.75]